Protein AF-A0A1L6PKR1-F1 (afdb_monomer_lite)

Structure (mmCIF, N/CA/C/O backbone):
data_AF-A0A1L6PKR1-F1
#
_entry.id   AF-A0A1L6PKR1-F1
#
loop_
_atom_site.group_PDB
_atom_site.id
_atom_site.type_symbol
_atom_site.label_atom_id
_atom_site.label_alt_id
_atom_site.label_comp_id
_atom_site.label_asym_id
_atom_site.label_entity_id
_atom_site.label_seq_id
_atom_site.pdbx_PDB_ins_code
_atom_site.Cartn_x
_atom_site.Cartn_y
_atom_site.Cartn_z
_atom_site.occupancy
_atom_site.B_iso_or_equiv
_atom_site.auth_seq_id
_atom_site.auth_comp_id
_atom_site.auth_asym_id
_atom_site.auth_atom_id
_atom_site.pdbx_PDB_model_num
ATOM 1 N N . MET A 1 1 ? 3.896 45.994 -9.299 1.00 29.80 1 MET A N 1
ATOM 2 C CA . MET A 1 1 ? 4.093 46.601 -10.631 1.00 29.80 1 MET A CA 1
ATOM 3 C C . MET A 1 1 ? 5.352 45.998 -11.221 1.00 29.80 1 MET A C 1
ATOM 5 O O . MET A 1 1 ? 6.434 46.504 -10.962 1.00 29.80 1 MET A O 1
ATOM 9 N N . THR A 1 2 ? 5.222 44.890 -11.941 1.00 40.56 2 THR A N 1
ATOM 10 C CA . THR A 1 2 ? 6.264 44.424 -12.858 1.00 40.56 2 THR A CA 1
ATOM 11 C C . THR A 1 2 ? 6.235 45.345 -14.075 1.00 40.56 2 THR A C 1
ATOM 13 O O . THR A 1 2 ? 5.180 45.543 -14.674 1.00 40.56 2 THR A O 1
ATOM 16 N N . GLY A 1 3 ? 7.354 46.000 -14.376 1.00 47.62 3 GLY A N 1
ATOM 17 C CA . GLY A 1 3 ? 7.502 46.767 -15.609 1.00 47.62 3 GLY A CA 1
ATOM 18 C C . GLY A 1 3 ? 8.070 45.857 -16.685 1.00 47.62 3 GLY A C 1
ATOM 19 O O . GLY A 1 3 ? 9.150 45.306 -16.479 1.00 47.62 3 GLY A O 1
ATOM 20 N N . ASP A 1 4 ? 7.365 45.703 -17.807 1.00 62.22 4 ASP A N 1
ATOM 21 C CA . ASP A 1 4 ? 7.873 44.934 -18.943 1.00 62.22 4 ASP A CA 1
ATOM 22 C C . ASP A 1 4 ? 9.212 45.521 -19.408 1.00 62.22 4 ASP A C 1
ATOM 24 O O . ASP A 1 4 ? 9.306 46.691 -19.797 1.00 62.22 4 ASP A O 1
ATOM 28 N N . VAL A 1 5 ? 10.267 44.707 -19.355 1.00 76.62 5 VAL A N 1
ATOM 29 C CA . VAL A 1 5 ? 11.608 45.116 -19.774 1.00 76.62 5 VAL A CA 1
ATOM 30 C C . VAL A 1 5 ? 11.608 45.320 -21.288 1.00 76.62 5 VAL A C 1
ATOM 32 O O . VAL A 1 5 ? 11.469 44.385 -22.076 1.00 76.62 5 VAL A O 1
ATOM 35 N N . THR A 1 6 ? 11.727 46.582 -21.703 1.00 84.56 6 THR A N 1
ATOM 36 C CA . THR A 1 6 ? 11.604 46.958 -23.113 1.00 84.56 6 THR A CA 1
ATOM 37 C C . THR A 1 6 ? 12.798 46.462 -23.932 1.00 84.56 6 THR A C 1
ATOM 39 O O . THR A 1 6 ? 13.901 46.246 -23.423 1.00 84.56 6 THR A O 1
ATOM 42 N N . ARG A 1 7 ? 12.609 46.355 -25.253 1.00 82.19 7 ARG A N 1
ATOM 43 C CA . ARG A 1 7 ? 13.685 46.027 -26.206 1.00 82.19 7 ARG A CA 1
ATOM 44 C C . ARG A 1 7 ? 14.881 46.986 -26.104 1.00 82.19 7 ARG A C 1
ATOM 46 O O . ARG A 1 7 ? 16.008 46.571 -26.351 1.00 82.19 7 ARG A O 1
ATOM 53 N N . GLU A 1 8 ? 14.644 48.238 -25.715 1.00 84.81 8 GLU A N 1
ATOM 54 C CA . GLU A 1 8 ? 15.686 49.247 -25.483 1.00 84.81 8 GLU A CA 1
ATOM 55 C C . GLU A 1 8 ? 16.511 48.934 -24.227 1.00 84.81 8 GLU A C 1
ATOM 57 O O . GLU A 1 8 ? 17.737 49.014 -24.271 1.00 84.81 8 GLU A O 1
ATOM 62 N N . VAL A 1 9 ? 15.863 48.495 -23.139 1.00 86.75 9 VAL A N 1
ATOM 63 C CA . VAL A 1 9 ? 16.550 48.030 -21.923 1.00 86.75 9 VAL A CA 1
ATOM 64 C C . VAL A 1 9 ? 17.364 46.769 -22.218 1.00 86.75 9 VAL A C 1
ATOM 66 O O . VAL A 1 9 ? 18.538 46.727 -21.868 1.00 86.75 9 VAL A O 1
ATOM 69 N N . LEU A 1 10 ? 16.812 45.783 -22.939 1.00 88.06 10 LEU A N 1
ATOM 70 C CA . LEU A 1 10 ? 17.568 44.584 -23.343 1.00 88.06 10 LEU A CA 1
ATOM 71 C C . LEU A 1 10 ? 18.786 44.920 -24.212 1.00 88.06 10 LEU A C 1
ATOM 73 O O . LEU A 1 10 ? 19.857 44.350 -24.002 1.00 88.06 10 LEU A O 1
ATOM 77 N N . GLN A 1 11 ? 18.646 45.848 -25.164 1.00 89.12 11 GLN A N 1
ATOM 78 C CA . GLN A 1 11 ? 19.761 46.298 -25.996 1.00 89.12 11 GLN A CA 1
ATOM 79 C C . GLN A 1 11 ? 20.833 46.994 -25.147 1.00 89.12 11 GLN A C 1
ATOM 81 O O . GLN A 1 11 ? 21.995 46.601 -25.195 1.00 89.12 11 GLN A O 1
ATOM 86 N N . HIS A 1 12 ? 20.445 47.953 -24.301 1.00 91.00 12 HIS A N 1
ATOM 87 C CA . HIS A 1 12 ? 21.374 48.647 -23.411 1.00 91.00 12 HIS A CA 1
ATOM 88 C C . HIS A 1 12 ? 22.095 47.682 -22.455 1.00 91.00 12 HIS A C 1
ATOM 90 O O . HIS A 1 12 ? 23.312 47.764 -22.284 1.00 91.00 12 HIS A O 1
ATOM 96 N N . SER A 1 13 ? 21.376 46.714 -21.880 1.00 92.44 13 SER A N 1
ATOM 97 C CA . SER A 1 13 ? 21.963 45.695 -21.010 1.00 92.44 13 SER A CA 1
ATOM 98 C C . SER A 1 13 ? 22.929 44.768 -21.753 1.00 92.44 13 SER A C 1
ATOM 100 O O . SER A 1 13 ? 23.974 44.415 -21.204 1.00 92.44 13 SER A O 1
ATOM 102 N N . ALA A 1 14 ? 22.630 44.404 -23.005 1.00 91.44 14 ALA A N 1
ATOM 103 C CA . ALA A 1 14 ? 23.547 43.653 -23.861 1.00 91.44 14 ALA A CA 1
ATOM 104 C C . ALA A 1 14 ? 24.820 44.461 -24.179 1.00 91.44 14 ALA A C 1
ATOM 106 O O . ALA A 1 14 ? 25.919 43.912 -24.136 1.00 91.44 14 ALA A O 1
ATOM 107 N N . ASP A 1 15 ? 24.692 45.766 -24.429 1.00 91.75 15 ASP A N 1
ATOM 108 C CA . ASP A 1 15 ? 25.809 46.665 -24.748 1.00 91.75 15 ASP A CA 1
ATOM 109 C C . ASP A 1 15 ? 26.694 46.968 -23.522 1.00 91.75 15 ASP A C 1
ATOM 111 O O . ASP A 1 15 ? 27.904 47.173 -23.646 1.00 91.75 15 ASP A O 1
ATOM 115 N N . THR A 1 16 ? 26.125 46.978 -22.314 1.00 91.56 16 THR A N 1
ATOM 116 C CA . THR A 1 16 ? 26.877 47.061 -21.048 1.00 91.56 16 THR A CA 1
ATOM 117 C C . THR A 1 16 ? 27.592 45.750 -20.725 1.00 91.56 16 THR A C 1
ATOM 119 O O . THR A 1 16 ? 28.775 45.781 -20.371 1.00 91.56 16 THR A O 1
ATOM 122 N N . LEU A 1 17 ? 26.937 44.601 -20.936 1.00 94.06 17 LEU A N 1
ATOM 123 C CA . LEU A 1 17 ? 27.577 43.296 -20.779 1.00 94.06 17 LEU A CA 1
ATOM 124 C C . LEU A 1 17 ? 28.711 43.079 -21.792 1.00 94.06 17 LEU A C 1
ATOM 126 O O . LEU A 1 17 ? 29.768 42.603 -21.395 1.00 94.06 17 LEU A O 1
ATOM 130 N N . GLU A 1 18 ? 28.534 43.441 -23.068 1.00 93.44 18 GLU A N 1
ATOM 131 C CA . GLU A 1 18 ? 29.569 43.248 -24.096 1.00 93.44 18 GLU A CA 1
ATOM 132 C C . GLU A 1 18 ? 30.869 43.959 -23.729 1.00 93.44 18 GLU A C 1
ATOM 134 O O . GLU A 1 18 ? 31.925 43.331 -23.690 1.00 93.44 18 GLU A O 1
ATOM 139 N N . ARG A 1 19 ? 30.781 45.251 -23.388 1.00 91.25 19 ARG A N 1
ATOM 140 C CA . ARG A 1 19 ? 31.945 46.055 -22.995 1.00 91.25 19 ARG A CA 1
ATOM 141 C C . ARG A 1 19 ? 32.669 45.425 -21.806 1.00 91.25 19 ARG A C 1
ATOM 143 O O . ARG A 1 19 ? 33.879 45.258 -21.846 1.00 91.25 19 ARG A O 1
ATOM 150 N N . ALA A 1 20 ? 31.928 45.026 -20.771 1.00 90.25 20 ALA A N 1
ATOM 151 C CA . ALA A 1 20 ? 32.499 44.388 -19.583 1.00 90.25 20 ALA A CA 1
ATOM 152 C C . ALA A 1 20 ? 33.110 43.001 -19.864 1.00 90.25 20 ALA A C 1
ATOM 154 O O . ALA A 1 20 ? 34.085 42.600 -19.230 1.00 90.25 20 ALA A O 1
ATOM 155 N N . LEU A 1 21 ? 32.548 42.257 -20.815 1.00 90.06 21 LEU A N 1
ATOM 156 C CA . LEU A 1 21 ? 33.021 40.932 -21.195 1.00 90.06 21 LEU A CA 1
ATOM 157 C C . LEU A 1 21 ? 34.294 41.000 -22.049 1.00 90.06 21 LEU A C 1
ATOM 159 O O . LEU A 1 21 ? 35.222 40.231 -21.806 1.00 90.06 21 LEU A O 1
ATOM 163 N N . ASP A 1 22 ? 34.365 41.926 -23.005 1.00 88.94 22 ASP A N 1
ATOM 164 C CA . ASP A 1 22 ? 35.550 42.125 -23.845 1.00 88.94 22 ASP A CA 1
ATOM 165 C C . ASP A 1 22 ? 36.708 42.774 -23.061 1.00 88.94 22 ASP A C 1
ATOM 167 O O . ASP A 1 22 ? 37.856 42.360 -23.238 1.00 88.94 22 ASP A O 1
ATOM 171 N N . ASP A 1 23 ? 36.419 43.700 -22.135 1.00 85.81 23 ASP A N 1
ATOM 172 C CA . ASP A 1 23 ? 37.380 44.214 -21.144 1.00 85.81 23 ASP A CA 1
ATOM 173 C C . ASP A 1 23 ? 37.986 43.054 -20.311 1.00 85.81 23 ASP A C 1
ATOM 175 O O . ASP A 1 23 ? 39.207 42.925 -20.182 1.00 85.81 23 ASP A O 1
ATOM 179 N N . ALA A 1 24 ? 37.142 42.161 -19.772 1.00 84.50 24 ALA A N 1
ATOM 180 C CA . ALA A 1 24 ? 37.574 41.026 -18.949 1.00 84.50 24 ALA A CA 1
ATOM 181 C C . ALA A 1 24 ? 38.341 39.946 -19.741 1.00 84.50 24 ALA A C 1
ATOM 183 O O . ALA A 1 24 ? 39.304 39.365 -19.228 1.00 84.50 24 ALA A O 1
ATOM 184 N N . LEU A 1 25 ? 37.949 39.685 -20.995 1.00 83.31 25 LEU A N 1
ATOM 185 C CA . LEU A 1 25 ? 38.631 38.744 -21.893 1.00 83.31 25 LEU A CA 1
ATOM 186 C C . LEU A 1 25 ? 40.040 39.221 -22.270 1.00 83.31 25 LEU A C 1
ATOM 188 O O . LEU A 1 25 ? 40.958 38.402 -22.318 1.00 83.31 25 LEU A O 1
ATOM 192 N N . GLN A 1 26 ? 40.237 40.527 -22.481 1.00 82.81 26 GLN A N 1
ATOM 193 C CA . GLN A 1 26 ? 41.570 41.102 -22.703 1.00 82.81 26 GLN A CA 1
ATOM 194 C C . GLN A 1 26 ? 42.459 40.998 -21.454 1.00 82.81 26 GLN A C 1
ATOM 196 O O . GLN A 1 26 ? 43.661 40.762 -21.571 1.00 82.81 26 GLN A O 1
ATOM 201 N N . ALA A 1 27 ? 41.879 41.134 -20.258 1.00 78.00 27 ALA A N 1
ATOM 202 C CA . ALA A 1 27 ? 42.626 41.130 -19.004 1.00 78.00 27 ALA A CA 1
ATOM 203 C C . ALA A 1 27 ? 43.063 39.733 -18.514 1.00 78.00 27 ALA A C 1
ATOM 205 O O . ALA A 1 27 ? 44.089 39.629 -17.839 1.00 78.00 27 ALA A O 1
ATOM 206 N N . MET A 1 28 ? 42.310 38.657 -18.798 1.00 68.19 28 MET A N 1
ATOM 207 C CA . MET A 1 28 ? 42.623 37.302 -18.299 1.00 68.19 28 MET A CA 1
ATOM 208 C C . MET A 1 28 ? 42.368 36.163 -19.312 1.00 68.19 28 MET A C 1
ATOM 210 O O . MET A 1 28 ? 41.389 35.420 -19.176 1.00 68.19 28 MET A O 1
ATOM 214 N N . PRO A 1 29 ? 43.313 35.897 -20.239 1.00 66.25 29 PRO A N 1
ATOM 215 C CA . PRO A 1 29 ? 43.249 34.747 -21.151 1.00 66.25 29 PRO A CA 1
ATOM 216 C C . PRO A 1 29 ? 43.114 33.384 -20.445 1.00 66.25 29 PRO A C 1
ATOM 218 O O . PRO A 1 29 ? 42.506 32.459 -20.970 1.00 66.25 29 PRO A O 1
ATOM 221 N N . SER A 1 30 ? 43.615 33.247 -19.213 1.00 60.31 30 SER A N 1
ATOM 222 C CA . SER A 1 30 ? 43.519 32.005 -18.427 1.00 60.31 30 SER A CA 1
ATOM 223 C C . SER A 1 30 ? 42.103 31.654 -17.945 1.00 60.31 30 SER A C 1
ATOM 225 O O . SER A 1 30 ? 41.890 30.545 -17.456 1.00 60.31 30 SER A O 1
ATOM 227 N N . ARG A 1 31 ? 41.123 32.561 -18.082 1.00 64.81 31 ARG A N 1
ATOM 228 C CA . ARG A 1 31 ? 39.701 32.325 -17.760 1.00 64.81 31 ARG A CA 1
ATOM 229 C C . ARG A 1 31 ? 38.788 32.278 -18.989 1.00 64.81 31 ARG A C 1
ATOM 231 O O . ARG A 1 31 ? 37.570 32.171 -18.832 1.00 64.81 31 ARG A O 1
ATOM 238 N N . GLU A 1 32 ? 39.358 32.301 -20.196 1.00 69.44 32 GLU A N 1
ATOM 239 C CA . GLU A 1 32 ? 38.621 32.404 -21.462 1.00 69.44 32 GLU A CA 1
ATOM 240 C C . GLU A 1 32 ? 37.474 31.385 -21.569 1.00 69.44 32 GLU A C 1
ATOM 242 O O . GLU A 1 32 ? 36.356 31.761 -21.901 1.00 69.44 32 GLU A O 1
ATOM 247 N N . ALA A 1 33 ? 37.699 30.118 -21.200 1.00 67.88 33 ALA A N 1
ATOM 248 C CA . ALA A 1 33 ? 36.690 29.057 -21.296 1.00 67.88 33 ALA A CA 1
ATOM 249 C C . ALA A 1 33 ? 35.396 29.329 -20.496 1.00 67.88 33 ALA A C 1
ATOM 251 O O . ALA A 1 33 ? 34.324 28.891 -20.909 1.00 67.88 33 ALA A O 1
ATOM 252 N N . HIS A 1 34 ? 35.473 30.059 -19.377 1.00 65.44 34 HIS A N 1
ATOM 253 C CA . HIS A 1 34 ? 34.299 30.387 -18.559 1.00 65.44 34 HIS A CA 1
ATOM 254 C C . HIS A 1 34 ? 33.571 31.630 -19.100 1.00 65.44 34 HIS A C 1
ATOM 256 O O . HIS A 1 34 ? 32.344 31.651 -19.191 1.00 65.44 34 HIS A O 1
ATOM 262 N N . LEU A 1 35 ? 34.333 32.635 -19.547 1.00 79.44 35 LEU A N 1
ATOM 263 C CA . LEU A 1 35 ? 33.808 33.857 -20.169 1.00 79.44 35 LEU A CA 1
ATOM 264 C C . LEU A 1 35 ? 33.210 33.595 -21.568 1.00 79.44 35 LEU A C 1
ATOM 266 O O . LEU A 1 35 ? 32.232 34.234 -21.957 1.00 79.44 35 LEU A O 1
ATOM 270 N N . ARG A 1 36 ? 33.721 32.601 -22.306 1.00 77.06 36 ARG A N 1
ATOM 271 C CA . ARG A 1 36 ? 33.224 32.199 -23.634 1.00 77.06 36 ARG A CA 1
ATOM 272 C C . ARG A 1 36 ? 31.742 31.804 -23.608 1.00 77.06 36 ARG A C 1
ATOM 274 O O . ARG A 1 36 ? 30.997 32.231 -24.484 1.00 77.06 36 ARG A O 1
ATOM 281 N N . LYS A 1 37 ? 31.283 31.107 -22.558 1.00 76.25 37 LYS A N 1
ATOM 282 C CA . LYS A 1 37 ? 29.865 30.729 -22.378 1.00 76.25 37 LYS A CA 1
ATOM 283 C C . LYS A 1 37 ? 28.946 31.949 -22.199 1.00 76.25 37 LYS A C 1
ATOM 285 O O . LYS A 1 37 ? 27.828 31.950 -22.713 1.00 76.25 37 LYS A O 1
ATOM 290 N N . ALA A 1 38 ? 29.423 33.008 -21.537 1.00 82.12 38 ALA A N 1
ATO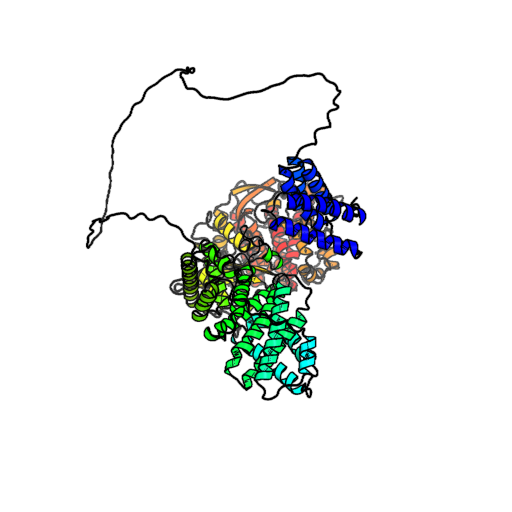M 291 C CA . ALA A 1 38 ? 28.708 34.286 -21.472 1.00 82.12 38 ALA A CA 1
ATOM 292 C C . ALA A 1 38 ? 28.664 34.978 -22.849 1.00 82.12 38 ALA A C 1
ATOM 294 O O . ALA A 1 38 ? 27.615 35.490 -23.241 1.00 82.12 38 ALA A O 1
ATOM 295 N N . ARG A 1 39 ? 29.760 34.919 -23.623 1.00 85.81 39 ARG A N 1
ATOM 296 C CA . ARG A 1 39 ? 29.842 35.485 -24.985 1.00 85.81 39 ARG A CA 1
ATOM 297 C C . ARG A 1 39 ? 28.891 34.789 -25.959 1.00 85.81 39 ARG A C 1
ATOM 299 O O . ARG A 1 39 ? 28.181 35.460 -26.696 1.00 85.81 39 ARG A O 1
ATOM 306 N N . GLU A 1 40 ? 28.814 33.462 -25.920 1.00 82.12 40 GLU A N 1
ATOM 307 C CA . GLU A 1 40 ? 27.872 32.668 -26.723 1.00 82.12 40 GLU A CA 1
ATOM 308 C C . GLU A 1 40 ? 26.404 32.996 -26.396 1.00 82.12 40 GLU A C 1
ATOM 310 O O . GLU A 1 40 ? 25.582 33.137 -27.304 1.00 82.12 40 GLU A O 1
ATOM 315 N N . GLY A 1 41 ? 26.072 33.169 -25.110 1.00 79.25 41 GLY A N 1
ATOM 316 C CA . GLY A 1 41 ? 24.741 33.604 -24.675 1.00 79.25 41 GLY A CA 1
ATOM 317 C C . GLY A 1 41 ? 24.389 35.013 -25.163 1.00 79.25 41 GLY A C 1
ATOM 318 O O . GLY A 1 41 ? 23.289 35.234 -25.675 1.00 79.25 41 GLY A O 1
ATOM 319 N N . LEU A 1 42 ? 25.334 35.950 -25.064 1.00 88.50 42 LEU A N 1
ATOM 320 C CA . LEU A 1 42 ? 25.184 37.332 -25.520 1.00 88.50 42 LEU A CA 1
ATOM 321 C C . LEU A 1 42 ? 25.027 37.433 -27.047 1.00 88.50 42 LEU A C 1
ATOM 323 O O . LEU A 1 42 ? 24.116 38.113 -27.516 1.00 88.50 42 LEU A O 1
ATOM 327 N N . LEU A 1 43 ? 25.846 36.713 -27.821 1.00 87.50 43 LEU A N 1
ATOM 328 C CA . LEU A 1 43 ? 25.781 36.701 -29.288 1.00 87.50 43 LEU A CA 1
ATOM 329 C C . LEU A 1 43 ? 24.421 36.205 -29.796 1.00 87.50 43 LEU A C 1
ATOM 331 O O . LEU A 1 43 ? 23.787 36.895 -30.592 1.00 87.50 43 LEU A O 1
ATOM 335 N N . ARG A 1 44 ? 23.915 35.081 -29.266 1.00 80.69 44 ARG A N 1
ATOM 336 C CA . ARG A 1 44 ? 22.562 34.578 -29.587 1.00 80.69 44 ARG A CA 1
ATOM 337 C C . ARG A 1 44 ? 21.462 35.565 -29.192 1.00 80.69 44 ARG A C 1
ATOM 339 O O . ARG A 1 44 ? 20.443 35.664 -29.865 1.00 80.69 44 ARG A O 1
ATOM 346 N N . THR A 1 45 ? 21.655 36.301 -28.099 1.00 84.56 45 THR A N 1
ATOM 347 C CA . THR A 1 45 ? 20.695 37.318 -27.644 1.00 84.56 45 THR A CA 1
ATOM 348 C C . THR A 1 45 ? 20.670 38.512 -28.603 1.00 84.56 45 THR A C 1
ATOM 350 O O . THR A 1 45 ? 19.591 38.949 -28.998 1.00 84.56 45 THR A O 1
ATOM 353 N N . ARG A 1 46 ? 21.834 38.991 -29.065 1.00 87.38 46 ARG A N 1
ATOM 354 C CA . ARG A 1 46 ? 21.917 40.043 -30.092 1.00 87.38 46 ARG A CA 1
ATOM 355 C C . ARG A 1 46 ? 21.399 39.602 -31.457 1.00 87.38 46 ARG A C 1
ATOM 357 O O . ARG A 1 46 ? 20.729 40.391 -32.110 1.00 87.38 46 ARG A O 1
ATOM 364 N N . GLU A 1 47 ? 21.642 38.361 -31.870 1.00 85.62 47 GLU A N 1
ATOM 365 C CA . GLU A 1 47 ? 21.056 37.788 -33.089 1.00 85.62 47 GLU A CA 1
ATOM 366 C C . GLU A 1 47 ? 19.519 37.837 -33.042 1.00 85.62 47 GLU A C 1
ATOM 368 O O . GLU A 1 47 ? 18.880 38.289 -33.992 1.00 85.62 47 GLU A O 1
ATOM 373 N N . GLN A 1 48 ? 18.911 37.469 -31.909 1.00 81.69 48 GLN A N 1
ATOM 374 C CA . GLN A 1 48 ? 17.459 37.553 -31.730 1.00 81.69 48 GLN A CA 1
ATOM 375 C C . GLN A 1 48 ? 16.940 39.002 -31.649 1.00 81.69 48 GLN A C 1
ATOM 377 O O . GLN A 1 48 ? 15.895 39.305 -32.230 1.00 81.69 48 GLN A O 1
ATOM 382 N N . LEU A 1 49 ? 17.674 39.917 -31.002 1.00 82.62 49 LEU A N 1
ATOM 383 C CA . LEU A 1 49 ? 17.342 41.350 -30.978 1.00 82.62 49 LEU A CA 1
ATOM 384 C C . LEU A 1 49 ? 17.442 41.997 -32.369 1.00 82.62 49 LEU A C 1
ATOM 386 O O . LEU A 1 49 ? 16.591 42.820 -32.707 1.00 82.62 49 LEU A O 1
ATOM 390 N N . ALA A 1 50 ? 18.429 41.621 -33.186 1.00 83.19 50 ALA A N 1
ATOM 391 C CA . ALA A 1 50 ? 18.607 42.117 -34.551 1.00 83.19 50 ALA A CA 1
ATOM 392 C C . ALA A 1 50 ? 17.518 41.584 -35.495 1.00 83.19 50 ALA A C 1
ATOM 394 O O . ALA A 1 50 ? 16.883 42.363 -36.203 1.00 83.19 50 ALA A O 1
ATOM 395 N N . ASN A 1 51 ? 17.229 40.281 -35.425 1.00 83.44 51 ASN A N 1
ATOM 396 C CA . ASN A 1 51 ? 16.175 39.621 -36.204 1.00 83.44 51 ASN A CA 1
ATOM 397 C C . ASN A 1 51 ? 14.743 39.976 -35.747 1.00 83.44 51 ASN A C 1
ATOM 399 O O . ASN A 1 51 ? 13.778 39.483 -36.323 1.00 83.44 51 ASN A O 1
ATOM 403 N N . GLY A 1 52 ? 14.582 40.830 -34.728 1.00 80.12 52 GLY A N 1
ATOM 404 C CA . GLY A 1 52 ? 13.280 41.359 -34.317 1.00 80.12 52 GLY A CA 1
ATOM 405 C C . GLY A 1 52 ? 12.352 40.330 -33.672 1.00 80.12 52 GLY A C 1
ATOM 406 O O . GLY A 1 52 ? 11.137 40.440 -33.827 1.00 80.12 52 GLY A O 1
ATOM 407 N N . TYR A 1 53 ? 12.905 39.341 -32.960 1.00 70.25 53 TYR A N 1
ATOM 408 C CA . TYR A 1 53 ? 12.105 38.341 -32.248 1.00 70.25 53 TYR A CA 1
ATOM 409 C C . TYR A 1 53 ? 11.126 39.022 -31.267 1.00 70.25 53 TYR A C 1
ATOM 411 O O . TYR A 1 53 ? 11.528 39.951 -30.563 1.00 70.25 53 TYR A O 1
ATOM 419 N N . PRO A 1 54 ? 9.861 38.559 -31.175 1.00 64.12 54 PRO A N 1
ATOM 420 C CA . PRO A 1 54 ? 8.828 39.208 -30.359 1.00 64.12 54 PRO A CA 1
ATOM 421 C C . PRO A 1 54 ? 9.080 39.088 -28.849 1.00 64.12 54 PRO A C 1
ATOM 423 O O . PRO A 1 54 ? 8.492 39.827 -28.067 1.00 64.12 54 PRO A O 1
ATOM 426 N N . TYR A 1 55 ? 9.953 38.165 -28.444 1.00 78.19 55 TYR A N 1
ATOM 427 C CA . TYR A 1 55 ? 10.398 37.959 -27.073 1.00 78.19 55 TYR A CA 1
ATOM 428 C C . TYR A 1 55 ? 11.860 37.498 -27.079 1.00 78.19 55 TYR A C 1
ATOM 430 O O . TYR A 1 55 ? 12.235 36.622 -27.864 1.00 78.19 55 TYR A O 1
ATOM 438 N N . VAL A 1 56 ? 12.683 38.083 -26.207 1.00 82.38 56 VAL A N 1
ATOM 439 C CA . VAL A 1 56 ? 14.104 37.751 -26.039 1.00 82.38 56 VAL A CA 1
ATOM 440 C C . VAL A 1 56 ? 14.391 37.653 -24.535 1.00 82.38 56 VAL A C 1
ATOM 442 O O . VAL A 1 56 ? 14.298 38.678 -23.865 1.00 82.38 56 VAL A O 1
ATOM 445 N N . PRO A 1 57 ? 14.735 36.471 -23.982 1.00 81.19 57 PRO A N 1
ATOM 446 C CA . PRO A 1 57 ? 14.769 36.300 -22.529 1.00 81.19 57 PRO A CA 1
ATOM 447 C C . PRO A 1 57 ? 15.920 37.055 -21.843 1.00 81.19 57 PRO A C 1
ATOM 449 O O . PRO A 1 57 ? 17.100 36.768 -22.089 1.00 81.19 57 PRO A O 1
ATOM 452 N N . GLY A 1 58 ? 15.584 37.961 -20.925 1.00 84.00 58 GLY A N 1
ATOM 453 C CA . GLY A 1 58 ? 16.510 38.794 -20.153 1.00 84.00 58 GLY A CA 1
ATOM 454 C C . GLY A 1 58 ? 17.463 37.983 -19.272 1.00 84.00 58 GLY A C 1
ATOM 455 O O . GLY A 1 58 ? 18.637 38.344 -19.137 1.00 84.00 58 GLY A O 1
ATOM 456 N N . TYR A 1 59 ? 17.023 36.814 -18.782 1.00 88.38 59 TYR A N 1
ATOM 457 C CA . TYR A 1 59 ? 17.845 35.918 -17.956 1.00 88.38 59 TYR A CA 1
ATOM 458 C C . TYR A 1 59 ? 19.166 35.498 -18.635 1.00 88.38 59 TYR A C 1
ATOM 460 O O . TYR A 1 59 ? 20.135 35.147 -17.959 1.00 88.38 59 TYR A O 1
ATOM 468 N N . ARG A 1 60 ? 19.242 35.532 -19.976 1.00 85.44 60 ARG A N 1
ATOM 469 C CA . ARG A 1 60 ? 20.466 35.204 -20.730 1.00 85.44 60 ARG A CA 1
ATOM 470 C C . ARG A 1 60 ? 21.553 36.258 -20.552 1.00 85.44 60 ARG A C 1
ATOM 472 O O . ARG A 1 60 ? 22.712 35.898 -20.353 1.00 85.44 60 ARG A O 1
ATOM 479 N N . ILE A 1 61 ? 21.171 37.536 -20.581 1.00 91.00 61 ILE A N 1
ATOM 480 C CA . ILE A 1 61 ? 22.071 38.655 -20.287 1.00 91.00 61 ILE A CA 1
ATOM 481 C C . ILE A 1 61 ? 22.399 38.638 -18.790 1.00 91.00 61 ILE A C 1
ATOM 483 O O . ILE A 1 61 ? 23.569 38.704 -18.429 1.00 91.00 61 ILE A O 1
ATOM 487 N N . ALA A 1 62 ? 21.398 38.446 -17.923 1.00 91.19 62 ALA A N 1
ATOM 488 C CA . ALA A 1 62 ? 21.579 38.426 -16.470 1.00 91.19 62 ALA A CA 1
ATOM 489 C C . ALA A 1 62 ? 22.596 37.374 -15.991 1.00 91.19 62 ALA A C 1
ATOM 491 O O . ALA A 1 62 ? 23.489 37.682 -15.203 1.00 91.19 62 ALA A O 1
ATOM 492 N N . ASN A 1 63 ? 22.517 36.144 -16.510 1.00 88.44 63 ASN A N 1
ATOM 493 C CA . ASN A 1 63 ? 23.471 35.079 -16.184 1.00 88.44 63 ASN A CA 1
ATOM 494 C C . ASN A 1 63 ? 24.899 35.421 -16.642 1.00 88.44 63 ASN A C 1
ATOM 496 O O . ASN A 1 63 ? 25.865 35.147 -15.923 1.00 88.44 63 ASN A O 1
ATOM 500 N N . GLY A 1 64 ? 25.039 36.043 -17.818 1.00 88.75 64 GLY A N 1
ATOM 501 C CA . GLY A 1 64 ? 26.318 36.564 -18.298 1.00 88.75 64 GLY A CA 1
ATOM 502 C C . GLY A 1 64 ? 26.860 37.674 -17.394 1.00 88.75 64 GLY A C 1
ATOM 503 O O . GLY A 1 64 ? 28.009 37.604 -16.970 1.00 88.75 64 GLY A O 1
ATOM 504 N N . ALA A 1 65 ? 26.022 38.643 -17.025 1.00 92.31 65 ALA A N 1
ATOM 505 C CA . ALA A 1 65 ? 26.387 39.760 -16.159 1.00 92.31 65 ALA A CA 1
ATOM 506 C C . ALA A 1 65 ? 26.787 39.310 -14.749 1.00 92.31 65 ALA A C 1
ATOM 508 O O . ALA A 1 65 ? 27.848 39.703 -14.276 1.00 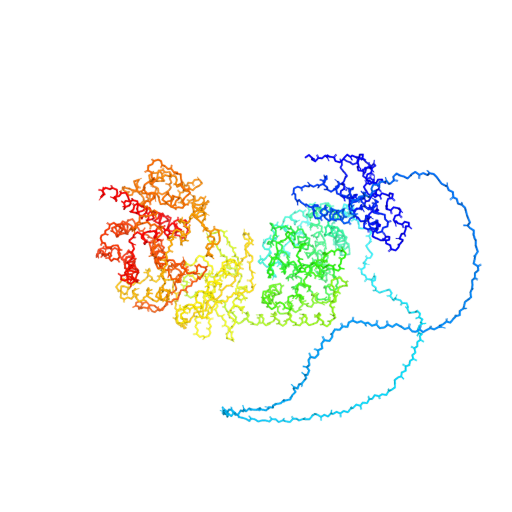92.31 65 ALA A O 1
ATOM 509 N N . SER A 1 66 ? 26.035 38.397 -14.126 1.00 93.06 66 SER A N 1
ATOM 510 C CA . SER A 1 66 ? 26.393 37.807 -12.827 1.00 93.06 66 SER A CA 1
ATOM 511 C C . SER A 1 66 ? 27.733 37.050 -12.883 1.00 93.06 66 SER A C 1
ATOM 513 O O . SER A 1 66 ? 28.536 37.137 -11.955 1.00 93.06 66 SER A O 1
ATOM 515 N N . THR A 1 67 ? 28.031 36.377 -14.003 1.00 88.56 67 THR A N 1
ATOM 516 C CA . THR A 1 67 ? 29.313 35.677 -14.222 1.00 88.56 67 THR A CA 1
ATOM 517 C C . THR A 1 67 ? 30.482 36.650 -14.429 1.00 88.56 67 THR A C 1
ATOM 519 O O . THR A 1 67 ? 31.564 36.441 -13.883 1.00 88.56 67 THR A O 1
ATOM 522 N N . VAL A 1 68 ? 30.287 37.730 -15.194 1.00 90.62 68 VAL A N 1
ATOM 523 C CA . VAL A 1 68 ? 31.318 38.760 -15.428 1.00 90.62 68 VAL A CA 1
ATOM 524 C C . VAL A 1 68 ? 31.535 39.621 -14.174 1.00 90.62 68 VAL A C 1
ATOM 526 O O . VAL A 1 68 ? 32.668 40.004 -13.881 1.00 90.62 68 VAL A O 1
ATOM 529 N N . ALA A 1 69 ? 30.499 39.845 -13.362 1.00 91.88 69 ALA A N 1
ATOM 530 C CA . ALA A 1 69 ? 30.616 40.543 -12.086 1.00 91.88 69 ALA A CA 1
ATOM 531 C C . ALA A 1 69 ? 31.572 39.839 -11.110 1.00 91.88 69 ALA A C 1
ATOM 533 O O . ALA A 1 69 ? 32.350 40.518 -10.448 1.00 91.88 69 ALA A O 1
ATOM 534 N N . GLU A 1 70 ? 31.597 38.498 -11.053 1.00 86.25 70 GLU A N 1
ATOM 535 C CA . GLU A 1 70 ? 32.521 37.747 -10.178 1.00 86.25 70 GLU A CA 1
ATOM 536 C C . GLU A 1 70 ? 34.006 38.041 -10.448 1.00 86.25 70 GLU A C 1
ATOM 538 O O . GLU A 1 70 ? 34.836 37.925 -9.542 1.00 86.25 70 GLU A O 1
ATOM 543 N N . TYR A 1 71 ? 34.357 38.423 -11.681 1.00 83.94 71 TYR A N 1
ATOM 544 C CA . TYR A 1 71 ? 35.689 38.932 -12.007 1.00 83.94 71 TYR A CA 1
ATOM 545 C C . TYR A 1 71 ? 35.882 40.345 -11.437 1.00 83.94 71 TYR A C 1
ATOM 547 O O . TYR A 1 71 ? 36.846 40.590 -10.706 1.00 83.94 71 TYR A O 1
ATOM 555 N N . TYR A 1 72 ? 34.933 41.245 -11.704 1.00 88.75 72 TYR A N 1
ATOM 556 C CA . TYR A 1 72 ? 35.019 42.644 -11.291 1.00 88.75 72 TYR A CA 1
ATOM 557 C C . TYR A 1 72 ? 34.941 42.875 -9.779 1.00 88.75 72 TYR A C 1
ATOM 559 O O . TYR A 1 72 ? 35.566 43.816 -9.299 1.00 88.75 72 TYR A O 1
ATOM 567 N N . MET A 1 73 ? 34.298 41.995 -8.997 1.00 87.12 73 MET A N 1
ATOM 568 C CA . MET A 1 73 ? 34.237 42.088 -7.522 1.00 87.12 73 MET A CA 1
ATOM 569 C C . MET A 1 73 ? 35.624 42.180 -6.847 1.00 87.12 73 MET A C 1
ATOM 571 O O . MET A 1 73 ? 35.706 42.495 -5.663 1.00 87.12 73 MET A O 1
ATOM 575 N N . ARG A 1 74 ? 36.716 41.890 -7.572 1.00 80.00 74 ARG A N 1
ATOM 576 C CA . ARG A 1 74 ? 38.107 41.973 -7.095 1.00 80.00 74 ARG A CA 1
ATOM 577 C C . ARG A 1 74 ? 38.971 43.019 -7.814 1.00 80.00 74 ARG A C 1
ATOM 579 O O . ARG A 1 74 ? 40.136 43.158 -7.453 1.00 80.00 74 ARG A O 1
ATOM 586 N N . THR A 1 75 ? 38.453 43.699 -8.839 1.00 80.94 75 THR A N 1
ATOM 587 C CA . THR A 1 75 ? 39.239 44.575 -9.734 1.00 80.94 75 THR A CA 1
ATOM 588 C C . THR A 1 75 ? 38.585 45.933 -10.002 1.00 80.94 75 THR A C 1
ATOM 590 O O . THR A 1 75 ? 39.298 46.929 -10.059 1.00 80.94 75 THR A O 1
ATOM 593 N N . ASP A 1 76 ? 37.255 45.996 -10.104 1.00 88.38 76 ASP A N 1
ATOM 594 C CA . ASP A 1 76 ? 36.464 47.228 -10.181 1.00 88.38 76 ASP A CA 1
ATOM 595 C C . ASP A 1 76 ? 35.103 46.999 -9.501 1.00 88.38 76 ASP A C 1
ATOM 597 O O . ASP A 1 76 ? 34.174 46.422 -10.068 1.00 88.38 76 ASP A O 1
ATOM 601 N N . VAL A 1 77 ? 34.989 47.460 -8.253 1.00 87.88 77 VAL A N 1
ATOM 602 C CA . VAL A 1 77 ? 33.776 47.315 -7.432 1.00 87.88 77 VAL A CA 1
ATOM 603 C C . VAL A 1 77 ? 32.573 48.050 -8.037 1.00 87.88 77 VAL A C 1
ATOM 605 O O . VAL A 1 77 ? 31.443 47.592 -7.867 1.00 87.88 77 VAL A O 1
ATOM 608 N N . ALA A 1 78 ? 32.783 49.146 -8.775 1.00 87.69 78 ALA A N 1
ATOM 609 C CA . ALA A 1 78 ? 31.695 49.877 -9.418 1.00 87.69 78 ALA A CA 1
ATOM 610 C C . ALA A 1 78 ? 31.151 49.098 -10.625 1.00 87.69 78 ALA A C 1
ATOM 612 O O . ALA A 1 78 ? 29.941 48.903 -10.732 1.00 87.69 78 ALA A O 1
ATOM 613 N N . ARG A 1 79 ? 32.037 48.560 -11.474 1.00 89.81 79 ARG A N 1
ATOM 614 C CA . ARG A 1 79 ? 31.658 47.696 -12.608 1.00 89.81 79 ARG A CA 1
ATOM 615 C C . ARG A 1 79 ? 31.016 46.383 -12.141 1.00 89.81 79 ARG A C 1
ATOM 617 O O . ARG A 1 79 ? 30.083 45.892 -12.769 1.00 89.81 79 ARG A O 1
ATOM 624 N N . ALA A 1 80 ? 31.467 45.830 -11.012 1.00 91.19 80 ALA A N 1
ATOM 625 C CA . ALA A 1 80 ? 30.850 44.659 -10.386 1.00 91.19 80 ALA A CA 1
ATOM 626 C C . ALA A 1 80 ? 29.415 44.939 -9.921 1.00 91.19 80 ALA A C 1
ATOM 628 O O . ALA A 1 80 ? 28.520 44.126 -10.157 1.00 91.19 80 ALA A O 1
ATOM 629 N N . ARG A 1 81 ? 29.206 46.096 -9.280 1.00 92.81 81 ARG A N 1
ATOM 630 C CA . ARG A 1 81 ? 27.900 46.566 -8.816 1.00 92.81 81 ARG A CA 1
ATOM 631 C C . ARG A 1 81 ? 26.932 46.781 -9.983 1.00 92.81 81 ARG A C 1
ATOM 633 O O . ARG A 1 81 ? 25.859 46.190 -9.964 1.00 92.81 81 ARG A O 1
ATOM 640 N N . GLU A 1 82 ? 27.350 47.515 -11.018 1.00 93.69 82 GLU A N 1
ATOM 641 C CA . GLU A 1 82 ? 26.565 47.761 -12.243 1.00 93.69 82 GLU A CA 1
ATOM 642 C C . GLU A 1 82 ? 26.046 46.451 -12.864 1.00 93.69 82 GLU A C 1
ATOM 644 O O . GLU A 1 82 ? 24.865 46.324 -13.182 1.00 93.69 82 GLU A O 1
ATOM 649 N N . LEU A 1 83 ? 26.914 45.440 -12.988 1.00 94.56 83 LEU A N 1
ATOM 650 C CA . LEU A 1 83 ? 26.563 44.144 -13.576 1.00 94.56 83 LEU A CA 1
ATOM 651 C C . LEU A 1 83 ? 25.647 43.287 -12.690 1.00 94.56 83 LEU A C 1
ATOM 653 O O . LEU A 1 83 ? 24.826 42.538 -13.220 1.00 94.56 83 LEU A O 1
ATOM 657 N N . LEU A 1 84 ? 25.768 43.374 -11.362 1.00 94.69 84 LEU A N 1
ATOM 658 C CA . LEU A 1 84 ? 24.883 42.663 -10.432 1.00 94.69 84 LEU A CA 1
ATOM 659 C C . LEU A 1 84 ? 23.502 43.327 -10.340 1.00 94.69 84 LEU A C 1
ATOM 661 O O . LEU A 1 84 ? 22.501 42.619 -10.347 1.00 94.69 84 LEU A O 1
ATOM 665 N N . GLU A 1 85 ? 23.431 44.660 -10.318 1.00 94.06 85 GLU A N 1
ATOM 666 C CA . GLU A 1 85 ? 22.169 45.417 -10.361 1.00 94.06 85 GLU A CA 1
ATOM 667 C C . GLU A 1 85 ? 21.423 45.161 -11.684 1.00 94.06 85 GLU A C 1
ATOM 669 O O . GLU A 1 85 ? 20.225 44.872 -11.676 1.00 94.06 85 GLU A O 1
ATOM 674 N N . LEU A 1 86 ? 22.145 45.128 -12.810 1.00 94.38 86 LEU A N 1
ATOM 675 C CA . LEU A 1 86 ? 21.625 44.714 -14.118 1.00 94.38 86 LEU A CA 1
ATOM 676 C C . LEU A 1 86 ? 21.149 43.249 -14.125 1.00 94.38 86 LEU A C 1
ATOM 678 O O . LEU A 1 86 ? 20.124 42.944 -14.735 1.00 94.38 86 LEU A O 1
ATOM 682 N N . ALA A 1 87 ? 21.857 42.337 -13.451 1.00 94.00 87 ALA A N 1
ATOM 683 C CA . ALA A 1 87 ? 21.445 40.937 -13.352 1.00 94.00 87 ALA A CA 1
ATOM 684 C C . ALA A 1 87 ? 20.176 40.753 -12.502 1.00 94.00 87 ALA A C 1
ATOM 686 O O . ALA A 1 87 ? 19.305 39.980 -12.894 1.00 94.00 87 ALA A O 1
ATOM 687 N N . VAL A 1 88 ? 20.041 41.474 -11.383 1.00 94.56 88 VAL A N 1
ATOM 688 C CA . VAL A 1 88 ? 18.823 41.466 -10.552 1.00 94.56 88 VAL A CA 1
ATOM 689 C C . VAL A 1 88 ? 17.635 42.003 -11.348 1.00 94.56 88 VAL A C 1
ATOM 691 O O . VAL A 1 88 ? 16.644 41.290 -11.483 1.00 94.56 88 VAL A O 1
ATOM 694 N N . LEU A 1 89 ? 17.764 43.185 -11.964 1.00 92.31 89 LEU A N 1
ATOM 695 C CA . LEU A 1 89 ? 16.702 43.823 -12.755 1.00 92.31 89 LEU A CA 1
ATOM 696 C C . LEU A 1 89 ? 16.113 42.884 -13.823 1.00 92.31 89 LEU A C 1
ATOM 698 O O . LEU A 1 89 ? 14.896 42.774 -13.960 1.00 92.31 89 LEU A O 1
ATOM 702 N N . LEU A 1 90 ? 16.983 42.186 -14.558 1.00 91.81 90 LEU A N 1
ATOM 703 C CA . LEU A 1 90 ? 16.592 41.284 -15.645 1.00 91.81 90 LEU A CA 1
ATOM 704 C C . LEU A 1 90 ? 16.091 39.906 -15.183 1.00 91.81 90 LEU A C 1
ATOM 706 O O . LEU A 1 90 ? 15.459 39.205 -15.970 1.00 91.81 90 LEU A O 1
ATOM 710 N N . LEU A 1 91 ? 16.379 39.486 -13.948 1.00 90.75 91 LEU A N 1
ATOM 711 C CA . LEU A 1 91 ? 15.813 38.264 -13.362 1.00 90.75 91 LEU A CA 1
ATOM 712 C C . LEU A 1 91 ? 14.482 38.541 -12.655 1.00 90.75 91 LEU A C 1
ATOM 714 O O . LEU A 1 91 ? 13.595 37.693 -12.681 1.00 90.75 91 LEU A O 1
ATOM 718 N N . GLU A 1 92 ? 14.313 39.727 -12.069 1.00 88.44 92 GLU A N 1
ATOM 719 C CA . GLU A 1 92 ? 13.047 40.165 -11.476 1.00 88.44 92 GLU A CA 1
ATOM 720 C C . GLU A 1 92 ? 11.971 40.430 -12.539 1.00 88.44 92 GLU A C 1
ATOM 722 O O . GLU A 1 92 ? 10.807 40.111 -12.306 1.00 88.44 92 GLU A O 1
ATOM 727 N N . SER A 1 93 ? 12.341 40.896 -13.740 1.00 84.19 93 SER A N 1
ATOM 728 C CA . SER A 1 93 ? 11.416 40.978 -14.885 1.00 84.19 93 SER A CA 1
ATOM 729 C C . SER A 1 93 ? 10.998 39.617 -15.461 1.00 84.19 93 SER A C 1
ATOM 731 O O . SER A 1 93 ? 10.023 39.540 -16.197 1.00 84.19 93 SER A O 1
ATOM 733 N N . GLU A 1 94 ? 11.735 38.549 -15.145 1.00 81.62 94 GLU A N 1
ATOM 734 C CA . GLU A 1 94 ? 11.489 37.163 -15.587 1.00 81.62 94 GLU A CA 1
ATOM 735 C C . GLU A 1 94 ? 10.880 36.300 -14.456 1.00 81.62 94 GLU A C 1
ATOM 737 O O . GLU A 1 94 ? 10.832 35.069 -14.541 1.00 81.62 94 GLU A O 1
ATOM 742 N N . ARG A 1 95 ? 10.462 36.927 -13.346 1.00 77.12 95 ARG A N 1
ATOM 743 C CA . ARG A 1 95 ? 10.035 36.244 -12.119 1.00 77.12 95 ARG A CA 1
ATOM 744 C C . ARG A 1 95 ? 8.565 35.813 -12.176 1.00 77.12 95 ARG A C 1
ATOM 746 O O . ARG A 1 95 ? 7.679 36.526 -11.716 1.00 77.12 95 ARG A O 1
ATOM 753 N N . ASN A 1 96 ? 8.342 34.602 -12.675 1.00 67.00 96 ASN A N 1
ATOM 754 C CA . ASN A 1 96 ? 7.062 33.892 -12.568 1.00 67.00 96 ASN A CA 1
ATOM 755 C C . ASN A 1 96 ? 6.794 33.395 -11.130 1.00 67.00 96 ASN A C 1
ATOM 757 O O . ASN A 1 96 ? 7.731 33.215 -10.344 1.00 67.00 96 ASN A O 1
ATOM 761 N N . ASP A 1 97 ? 5.529 33.074 -10.833 1.00 57.88 97 ASP A N 1
ATOM 762 C CA . ASP A 1 97 ? 5.072 32.544 -9.534 1.00 57.88 97 ASP A CA 1
ATOM 763 C C . ASP A 1 97 ? 5.797 31.251 -9.104 1.00 57.88 97 ASP A C 1
ATOM 765 O O . ASP A 1 97 ? 6.007 31.031 -7.914 1.00 57.88 97 ASP A O 1
ATOM 769 N N . ASP A 1 98 ? 6.286 30.451 -10.063 1.00 58.84 98 ASP A N 1
ATOM 770 C CA . ASP A 1 98 ? 7.085 29.230 -9.839 1.00 58.84 98 ASP A CA 1
ATOM 771 C C . ASP A 1 98 ? 8.416 29.463 -9.085 1.00 58.84 98 ASP A C 1
ATOM 773 O O . ASP A 1 98 ? 9.166 28.520 -8.830 1.00 58.84 98 ASP A O 1
ATOM 777 N N . GLY A 1 99 ? 8.802 30.716 -8.810 1.00 71.19 99 GLY A N 1
ATOM 778 C CA . GLY A 1 99 ? 9.988 31.061 -8.014 1.00 71.19 99 GLY A CA 1
ATOM 779 C C . GLY A 1 99 ? 11.339 30.705 -8.653 1.00 71.19 99 GLY A C 1
ATOM 780 O O . GLY A 1 99 ? 12.380 30.883 -8.023 1.00 71.19 99 GLY A O 1
ATOM 781 N N . ARG A 1 100 ? 11.345 30.243 -9.911 1.00 77.56 100 ARG A N 1
ATOM 782 C CA . ARG A 1 100 ? 12.487 29.651 -10.638 1.00 77.56 100 ARG A CA 1
ATOM 783 C C . ARG A 1 100 ? 13.810 30.421 -10.549 1.00 77.56 100 ARG A C 1
ATOM 785 O O . ARG A 1 100 ? 14.871 29.799 -10.562 1.00 77.56 100 ARG A O 1
ATOM 792 N N . TYR A 1 101 ? 13.759 31.752 -10.510 1.00 82.75 101 TYR A N 1
ATOM 793 C CA . TYR A 1 101 ? 14.945 32.615 -10.488 1.00 82.75 101 TYR A CA 1
ATOM 794 C C . TYR A 1 101 ? 15.283 33.182 -9.102 1.00 82.75 101 TYR A C 1
ATOM 796 O O . TYR A 1 101 ? 16.353 33.772 -8.952 1.00 82.75 101 TYR A O 1
ATOM 804 N N . THR A 1 102 ? 14.433 32.966 -8.091 1.00 85.75 102 THR A N 1
ATOM 805 C CA . THR A 1 102 ? 14.600 33.491 -6.724 1.00 85.75 102 THR A CA 1
ATOM 806 C C . THR A 1 102 ? 15.994 33.191 -6.140 1.00 85.75 102 THR A C 1
ATOM 808 O O . THR A 1 102 ? 16.671 34.160 -5.802 1.00 85.75 102 THR A O 1
ATOM 811 N N . PRO A 1 103 ? 16.538 31.951 -6.188 1.00 86.62 103 PRO A N 1
ATOM 812 C CA . PRO A 1 103 ? 17.874 31.661 -5.642 1.00 86.62 103 PRO A CA 1
ATOM 813 C C . PRO A 1 103 ? 19.035 32.353 -6.376 1.00 86.62 103 PRO A C 1
ATOM 815 O O . PRO A 1 103 ? 20.140 32.465 -5.848 1.00 86.62 103 PRO A O 1
ATOM 818 N N . THR A 1 104 ? 18.820 32.806 -7.616 1.00 83.44 104 THR A N 1
ATOM 819 C CA . THR A 1 104 ? 19.822 33.561 -8.386 1.00 83.44 104 THR A CA 1
ATOM 820 C C . THR A 1 104 ? 19.711 35.060 -8.112 1.00 83.44 104 THR A C 1
ATOM 822 O O . THR A 1 104 ? 20.737 35.737 -8.066 1.00 83.44 104 THR A O 1
ATOM 825 N N . ILE A 1 105 ? 18.492 35.568 -7.894 1.00 90.62 105 ILE A N 1
ATOM 826 C CA . ILE A 1 105 ? 18.226 36.946 -7.458 1.00 90.62 105 ILE A CA 1
ATOM 827 C C . ILE A 1 105 ? 18.835 37.168 -6.069 1.00 90.62 105 ILE A C 1
ATOM 829 O O . ILE A 1 105 ? 19.672 38.055 -5.917 1.00 90.62 105 ILE A O 1
ATOM 833 N N . GLU A 1 106 ? 18.513 36.301 -5.105 1.00 90.44 106 GLU A N 1
ATOM 834 C CA . GLU A 1 106 ? 19.032 36.328 -3.729 1.00 90.44 106 GLU A CA 1
ATOM 835 C C . GLU A 1 106 ? 20.568 36.320 -3.720 1.00 90.44 106 GLU A C 1
ATOM 837 O O . GLU A 1 106 ? 21.191 37.240 -3.198 1.00 90.44 106 GLU A O 1
ATOM 842 N N . LYS A 1 107 ? 21.199 35.375 -4.432 1.00 89.56 107 LYS A N 1
ATOM 843 C CA . LYS A 1 107 ? 22.665 35.305 -4.578 1.00 89.56 107 LYS A CA 1
ATOM 844 C C . LYS A 1 107 ? 23.286 36.568 -5.203 1.00 89.56 107 LYS A C 1
ATOM 846 O O . LYS A 1 107 ? 24.451 36.876 -4.946 1.00 89.56 107 LYS A O 1
ATOM 851 N N . CYS A 1 108 ? 22.566 37.297 -6.058 1.00 90.94 108 CYS A N 1
ATOM 852 C CA . CYS A 1 108 ? 23.053 38.572 -6.598 1.00 90.94 108 CYS A CA 1
ATOM 853 C C . CYS A 1 108 ? 22.860 39.727 -5.602 1.00 90.94 108 CYS A C 1
ATOM 855 O O . CYS A 1 108 ? 23.736 40.585 -5.508 1.00 90.94 108 CYS A O 1
ATOM 857 N N . GLN A 1 109 ? 21.781 39.714 -4.816 1.00 92.75 109 GLN A N 1
ATOM 858 C CA . GLN A 1 109 ? 21.516 40.677 -3.743 1.00 92.75 109 GLN A CA 1
ATOM 859 C C . GLN A 1 109 ? 22.528 40.530 -2.590 1.00 92.75 109 GLN A C 1
ATOM 861 O O . GLN A 1 109 ? 23.179 41.514 -2.247 1.00 92.75 109 GLN A O 1
ATOM 866 N N . GLU A 1 110 ? 22.808 39.309 -2.113 1.00 91.19 110 GLU A N 1
ATOM 867 C CA . GLU A 1 110 ? 23.888 39.013 -1.147 1.00 91.19 110 GLU A CA 1
ATOM 868 C C . GLU A 1 110 ? 25.241 39.604 -1.583 1.00 91.19 110 GLU A C 1
ATOM 870 O O . GLU A 1 110 ? 26.015 40.128 -0.780 1.00 91.19 110 GLU A O 1
ATOM 875 N N . ARG A 1 111 ? 25.550 39.529 -2.884 1.00 90.31 111 ARG A N 1
ATOM 876 C CA . ARG A 1 111 ? 26.791 40.075 -3.454 1.00 90.31 111 ARG A CA 1
ATOM 877 C C . ARG A 1 111 ? 26.779 41.598 -3.525 1.00 90.31 111 ARG A C 1
ATOM 879 O O . ARG A 1 111 ? 27.821 42.212 -3.312 1.00 90.31 111 ARG A O 1
ATOM 886 N N . LEU A 1 112 ? 25.630 42.215 -3.791 1.00 92.12 112 LEU A N 1
ATOM 887 C CA . LEU A 1 112 ? 25.469 43.670 -3.748 1.00 92.12 112 LEU A CA 1
ATOM 888 C C . LEU A 1 112 ? 25.592 44.222 -2.323 1.00 92.12 112 LEU A C 1
ATOM 890 O O . LEU A 1 112 ? 26.119 45.322 -2.152 1.00 92.12 112 LEU A O 1
ATOM 894 N N . GLU A 1 113 ? 25.181 43.464 -1.308 1.00 88.62 113 GLU A N 1
ATOM 895 C CA . GLU A 1 113 ? 25.425 43.793 0.100 1.00 88.62 113 GLU A CA 1
ATOM 896 C C . GLU A 1 113 ? 26.917 43.680 0.449 1.00 88.62 113 GLU A C 1
ATOM 898 O O . GLU A 1 113 ? 27.492 44.622 0.998 1.00 88.62 113 GLU A O 1
ATOM 903 N N . GLN A 1 114 ? 27.582 42.591 0.039 1.00 88.62 114 GLN A N 1
ATOM 904 C CA . GLN A 1 114 ? 29.025 42.371 0.249 1.00 88.62 114 GLN A CA 1
ATOM 905 C C . GLN A 1 114 ? 29.922 43.470 -0.350 1.00 88.62 114 GLN A C 1
ATOM 907 O O . GLN A 1 114 ? 31.020 43.695 0.158 1.00 88.62 114 GLN A O 1
ATOM 912 N N . LEU A 1 115 ? 29.484 44.158 -1.412 1.00 86.62 115 LEU A N 1
ATOM 913 C CA . LEU A 1 115 ? 30.235 45.266 -2.023 1.00 86.62 115 LEU A CA 1
ATOM 914 C C . LEU A 1 115 ? 30.093 46.609 -1.281 1.00 86.62 115 LEU A C 1
ATOM 916 O O . LEU A 1 115 ? 30.887 47.514 -1.532 1.00 86.62 115 LEU A O 1
ATOM 920 N N . GLY A 1 116 ? 29.116 46.755 -0.378 1.00 78.06 116 GLY A N 1
ATOM 921 C CA . GLY A 1 116 ? 28.907 47.964 0.428 1.00 78.06 116 GLY A CA 1
ATOM 922 C C . GLY A 1 116 ? 28.466 49.220 -0.354 1.00 78.06 116 GLY A C 1
ATOM 923 O O . GLY A 1 116 ? 28.439 49.228 -1.590 1.00 78.06 116 GLY A O 1
ATOM 924 N N . PRO A 1 117 ? 28.077 50.303 0.347 1.00 70.56 117 PRO A N 1
ATOM 925 C CA . PRO A 1 117 ? 27.640 51.547 -0.284 1.00 70.56 117 PRO A CA 1
ATOM 926 C C . PRO A 1 117 ? 28.804 52.286 -0.962 1.00 70.56 117 PRO A C 1
ATOM 928 O O . PRO A 1 117 ? 29.914 52.351 -0.435 1.00 70.56 117 PRO A O 1
ATOM 931 N N . VAL A 1 118 ? 28.533 52.893 -2.121 1.00 60.72 118 VAL A N 1
ATOM 932 C CA . VAL A 1 118 ? 29.532 53.657 -2.885 1.00 60.72 118 VAL A CA 1
ATOM 933 C C . VAL A 1 118 ? 29.940 54.922 -2.108 1.00 60.72 118 VAL A C 1
ATOM 935 O O . VAL A 1 118 ? 29.061 55.696 -1.720 1.00 60.72 118 VAL A O 1
ATOM 938 N N . PRO A 1 119 ? 31.244 55.183 -1.882 1.00 48.03 119 PRO A N 1
ATOM 939 C CA . PRO A 1 119 ? 31.690 56.408 -1.226 1.00 48.03 119 PRO A CA 1
ATOM 940 C C . PRO A 1 119 ? 31.413 57.635 -2.107 1.00 48.03 119 PRO A C 1
ATOM 942 O O . PRO A 1 119 ? 31.738 57.653 -3.294 1.00 48.03 119 PRO A O 1
ATOM 945 N N . ALA A 1 120 ? 30.822 58.676 -1.517 1.00 39.50 120 ALA A N 1
ATOM 946 C CA . ALA A 1 120 ? 30.485 59.906 -2.230 1.00 39.50 120 ALA A CA 1
ATOM 947 C C . ALA A 1 120 ? 31.745 60.650 -2.736 1.00 39.50 120 ALA A C 1
ATOM 949 O O . ALA A 1 120 ? 32.766 60.662 -2.042 1.00 39.50 120 ALA A O 1
ATOM 950 N N . PRO A 1 121 ? 31.688 61.311 -3.911 1.00 41.44 121 PRO A N 1
ATOM 951 C CA . PRO A 1 121 ? 32.838 62.009 -4.479 1.00 41.44 121 PRO A CA 1
ATOM 952 C C . PRO A 1 121 ? 33.259 63.201 -3.609 1.00 41.44 121 PRO A C 1
ATOM 954 O O . PRO A 1 121 ? 32.490 64.137 -3.380 1.00 41.44 121 PRO A O 1
ATOM 957 N N . THR A 1 122 ? 34.505 63.189 -3.139 1.00 37.28 122 THR A N 1
ATOM 958 C CA . THR A 1 122 ? 35.084 64.260 -2.323 1.00 37.28 122 THR A CA 1
ATOM 959 C C . THR A 1 122 ? 35.374 65.509 -3.157 1.00 37.28 122 THR A C 1
ATOM 961 O O . THR A 1 122 ? 36.214 65.507 -4.055 1.00 37.28 122 THR A O 1
ATOM 964 N N . ALA A 1 123 ? 34.706 66.617 -2.829 1.00 39.59 123 ALA A N 1
ATOM 965 C CA . ALA A 1 123 ? 34.960 67.916 -3.445 1.00 39.59 123 ALA A CA 1
ATOM 966 C C . ALA A 1 123 ? 36.330 68.475 -3.006 1.00 39.59 123 ALA A C 1
ATOM 968 O O . ALA A 1 123 ? 36.488 68.947 -1.881 1.00 39.59 123 ALA A O 1
ATOM 969 N N . GLY A 1 124 ? 37.325 68.413 -3.896 1.00 35.00 124 GLY A N 1
ATOM 970 C CA . GLY A 1 124 ? 38.692 68.877 -3.641 1.00 35.00 124 GLY A CA 1
ATOM 971 C C . GLY A 1 124 ? 38.984 70.268 -4.211 1.00 35.00 124 GLY A C 1
ATOM 972 O O . GLY A 1 124 ? 39.055 70.448 -5.425 1.00 35.00 124 GLY A O 1
ATOM 973 N N . THR A 1 125 ? 39.223 71.248 -3.340 1.00 35.62 125 THR A N 1
ATOM 974 C CA . THR A 1 125 ? 39.777 72.564 -3.703 1.00 35.62 125 THR A CA 1
ATOM 975 C C . THR A 1 125 ? 41.287 72.482 -3.961 1.00 35.62 125 THR A C 1
ATOM 977 O O . THR A 1 125 ? 42.011 71.921 -3.141 1.00 35.62 125 THR A O 1
ATOM 980 N N . GLY A 1 126 ? 41.787 73.098 -5.037 1.00 30.27 126 GLY A N 1
ATOM 981 C CA . GLY A 1 126 ? 43.223 73.401 -5.192 1.00 30.27 126 GLY A CA 1
ATOM 982 C C . GLY A 1 126 ? 43.594 74.799 -4.656 1.00 30.27 126 GLY A C 1
ATOM 983 O O . GLY A 1 126 ? 42.719 75.464 -4.097 1.00 30.27 126 GLY A O 1
ATOM 984 N N . PRO A 1 127 ? 44.822 75.312 -4.903 1.00 48.06 127 PRO A N 1
ATOM 985 C CA . PRO A 1 127 ? 45.984 74.650 -5.521 1.00 48.06 127 PRO A CA 1
ATOM 986 C C . PRO A 1 127 ? 47.328 74.810 -4.742 1.00 48.06 127 PRO A C 1
ATOM 988 O O . PRO A 1 127 ? 47.412 75.586 -3.801 1.00 48.06 127 PRO A O 1
ATOM 991 N N . ALA A 1 128 ? 48.367 74.085 -5.199 1.00 37.06 128 ALA A N 1
ATOM 992 C CA . ALA A 1 128 ? 49.829 74.377 -5.230 1.00 37.06 128 ALA A CA 1
ATOM 993 C C . ALA A 1 128 ? 50.484 75.339 -4.186 1.00 37.06 128 ALA A C 1
ATOM 995 O O . ALA A 1 128 ? 50.024 76.469 -4.031 1.00 37.06 128 ALA A O 1
ATOM 996 N N . PRO A 1 129 ? 51.665 74.994 -3.601 1.00 40.56 129 PRO A N 1
ATOM 997 C CA . PRO A 1 129 ? 52.906 74.820 -4.392 1.00 40.56 129 PRO A CA 1
ATOM 998 C C . PRO A 1 129 ? 53.881 73.685 -3.958 1.00 40.56 129 PRO A C 1
ATOM 1000 O O . PRO A 1 129 ? 53.727 73.078 -2.905 1.00 40.56 129 PRO A O 1
ATOM 1003 N N . GLY A 1 130 ? 54.903 73.412 -4.792 1.00 27.80 130 GLY A N 1
ATOM 1004 C CA . GLY A 1 130 ? 56.080 72.555 -4.492 1.00 27.80 130 GLY A CA 1
ATOM 1005 C C . GLY A 1 130 ? 57.322 73.382 -4.078 1.00 27.80 130 GLY A C 1
ATOM 1006 O O . GLY A 1 130 ? 57.112 74.456 -3.514 1.00 27.80 130 GLY A O 1
ATOM 1007 N N . PRO A 1 131 ? 58.591 73.005 -4.407 1.00 48.50 131 PRO A N 1
ATOM 1008 C CA . PRO A 1 131 ? 59.079 71.833 -5.171 1.00 48.50 131 PRO A CA 1
ATOM 1009 C C . PRO A 1 131 ? 60.339 71.111 -4.577 1.00 48.50 131 PRO A C 1
ATOM 1011 O O . PRO A 1 131 ? 60.878 71.520 -3.554 1.00 48.50 131 PRO A O 1
ATOM 1014 N N . GLY A 1 132 ? 60.861 70.082 -5.272 1.00 26.56 132 GLY A N 1
ATOM 1015 C CA . GLY A 1 132 ? 62.160 69.396 -5.022 1.00 26.56 132 GLY A CA 1
ATOM 1016 C C . GLY A 1 132 ? 62.033 67.862 -5.173 1.00 26.56 132 GLY A C 1
ATOM 1017 O O . GLY A 1 132 ? 61.053 67.316 -4.686 1.00 26.56 132 GLY A O 1
ATOM 1018 N N . ALA A 1 133 ? 62.829 67.077 -5.922 1.00 28.98 133 ALA A N 1
ATOM 1019 C CA . ALA A 1 133 ? 64.276 67.045 -6.232 1.00 28.98 133 ALA A CA 1
ATOM 1020 C C . ALA A 1 133 ? 65.160 66.633 -5.025 1.00 28.98 133 ALA A C 1
ATOM 1022 O O . ALA A 1 133 ? 65.041 67.252 -3.977 1.00 28.98 133 ALA A O 1
ATOM 1023 N N . SER A 1 134 ? 66.070 65.643 -5.094 1.00 28.59 134 SER A N 1
ATOM 1024 C CA . SER A 1 134 ? 66.422 64.669 -6.159 1.00 28.59 134 SER A CA 1
ATOM 1025 C C . SER A 1 134 ? 67.335 63.535 -5.618 1.00 28.59 134 SER A C 1
ATOM 1027 O O . SER A 1 134 ? 67.874 63.672 -4.526 1.00 28.59 134 SER A O 1
ATOM 1029 N N . SER A 1 135 ? 67.614 62.503 -6.441 1.00 28.48 135 SER A N 1
ATOM 1030 C CA . SER A 1 135 ? 68.788 61.578 -6.391 1.00 28.48 135 SER A CA 1
ATOM 1031 C C . SER A 1 135 ? 69.010 60.632 -5.179 1.00 28.48 135 SER A C 1
ATOM 1033 O O . SER A 1 135 ? 68.905 61.024 -4.027 1.00 28.48 135 SER A O 1
ATOM 1035 N N . GLY A 1 136 ? 69.407 59.376 -5.465 1.00 24.84 136 GLY A N 1
ATOM 1036 C CA . GLY A 1 136 ? 70.057 58.438 -4.516 1.00 24.84 136 GLY A CA 1
ATOM 1037 C C . GLY A 1 136 ? 71.599 58.532 -4.605 1.00 24.84 136 GLY A C 1
ATOM 1038 O O . GLY A 1 136 ? 72.075 59.644 -4.833 1.00 24.84 136 GLY A O 1
ATOM 1039 N N . PRO A 1 137 ? 72.395 57.429 -4.565 1.00 55.06 137 PRO A N 1
ATOM 1040 C CA . PRO A 1 137 ? 72.030 56.009 -4.384 1.00 55.06 137 PRO A CA 1
ATOM 1041 C C . PRO A 1 137 ? 72.995 55.161 -3.485 1.00 55.06 137 PRO A C 1
ATOM 1043 O O . PRO A 1 137 ? 74.040 55.629 -3.054 1.00 55.06 137 PRO A O 1
ATOM 1046 N N . ALA A 1 138 ? 72.688 53.856 -3.367 1.00 30.05 138 ALA A N 1
ATOM 1047 C CA . ALA A 1 138 ? 73.616 52.709 -3.210 1.00 30.05 138 ALA A CA 1
ATOM 1048 C C . ALA A 1 138 ? 74.369 52.394 -1.879 1.00 30.05 138 ALA A C 1
ATOM 1050 O O . ALA A 1 138 ? 74.813 53.259 -1.137 1.00 30.05 138 ALA A O 1
ATOM 1051 N N . SER A 1 139 ? 74.611 51.078 -1.715 1.00 29.59 139 SER A N 1
ATOM 1052 C CA . SER A 1 139 ? 75.696 50.397 -0.964 1.00 29.59 139 SER A CA 1
ATOM 1053 C C . SER A 1 139 ? 75.628 50.175 0.566 1.00 29.59 139 SER A C 1
ATOM 1055 O O . SER A 1 139 ? 76.050 51.007 1.353 1.00 29.59 139 SER A O 1
ATOM 1057 N N . ALA A 1 140 ? 75.262 48.930 0.918 1.00 29.61 140 ALA A N 1
ATOM 1058 C CA . ALA A 1 140 ? 75.931 47.992 1.849 1.00 29.61 140 ALA A CA 1
ATOM 1059 C C . ALA A 1 140 ? 76.351 48.392 3.291 1.00 29.61 140 ALA A C 1
ATOM 1061 O O . ALA A 1 140 ? 77.162 49.288 3.486 1.00 29.61 140 ALA A O 1
ATOM 1062 N N . GLY A 1 141 ? 76.013 47.530 4.274 1.00 27.94 141 GLY A N 1
ATOM 1063 C CA . GLY A 1 141 ? 76.906 47.283 5.426 1.00 27.94 141 GLY A CA 1
ATOM 1064 C C . GLY A 1 141 ? 76.288 46.996 6.807 1.00 27.94 141 GLY A C 1
ATOM 1065 O O . GLY A 1 141 ? 76.103 47.916 7.585 1.00 27.94 141 GLY A O 1
ATOM 1066 N N . GLN A 1 142 ? 76.144 45.705 7.139 1.00 26.36 142 GLN A N 1
ATOM 1067 C CA . GLN A 1 142 ? 76.253 45.097 8.487 1.00 26.36 142 GLN A CA 1
ATOM 1068 C C . GLN A 1 142 ? 75.280 45.437 9.656 1.00 26.36 142 GLN A C 1
ATOM 1070 O O . GLN A 1 142 ? 74.877 46.558 9.930 1.00 26.36 142 GLN A O 1
ATOM 1075 N N . LEU A 1 143 ? 74.998 44.352 10.394 1.00 31.27 143 LEU A N 1
ATOM 1076 C CA . LEU A 1 143 ? 74.574 44.206 11.803 1.00 31.27 143 LEU A CA 1
ATOM 1077 C C . LEU A 1 143 ? 75.373 45.105 12.792 1.00 31.27 143 LEU A C 1
ATOM 1079 O O . LEU A 1 143 ? 76.514 45.422 12.450 1.00 31.27 143 LEU A O 1
ATOM 1083 N N . PRO A 1 144 ? 74.897 45.405 14.040 1.00 45.59 144 PRO A N 1
ATOM 1084 C CA . PRO A 1 144 ? 74.338 44.368 14.932 1.00 45.59 144 PRO A CA 1
ATOM 1085 C C . PRO A 1 144 ? 73.323 44.728 16.060 1.00 45.59 144 PRO A C 1
ATOM 1087 O O . PRO A 1 144 ? 73.199 45.859 16.504 1.00 45.59 144 PRO A O 1
ATOM 1090 N N . GLN A 1 145 ? 72.774 43.642 16.635 1.00 28.70 145 GLN A N 1
ATOM 1091 C CA . GLN A 1 145 ? 72.510 43.396 18.073 1.00 28.70 145 GLN A CA 1
ATOM 1092 C C . GLN A 1 145 ? 71.342 44.045 18.864 1.00 28.70 145 GLN A C 1
ATOM 1094 O O . GLN A 1 145 ? 70.989 45.204 18.719 1.00 28.70 145 GLN A O 1
ATOM 1099 N N . GLN A 1 146 ? 70.908 43.227 19.843 1.00 26.47 146 GLN A N 1
ATOM 1100 C CA . GLN A 1 146 ? 70.210 43.506 21.112 1.00 26.47 146 GLN A CA 1
ATOM 1101 C C . GLN A 1 146 ? 68.692 43.801 21.133 1.00 26.47 146 GLN A C 1
ATOM 1103 O O . GLN A 1 146 ? 68.115 44.451 20.271 1.00 26.47 146 GLN A O 1
ATOM 1108 N N . ALA A 1 147 ? 68.064 43.254 22.183 1.00 30.22 147 ALA A N 1
ATOM 1109 C CA . ALA A 1 147 ? 66.688 43.490 22.636 1.00 30.22 147 ALA A CA 1
ATOM 1110 C C . ALA A 1 147 ? 66.703 44.436 23.865 1.00 30.22 147 ALA A C 1
ATOM 1112 O O . ALA A 1 147 ? 67.790 44.865 24.263 1.00 30.22 147 ALA A O 1
ATOM 1113 N N . PRO A 1 148 ? 65.558 44.725 24.524 1.00 44.91 148 PRO A N 1
ATOM 1114 C CA . PRO A 1 148 ? 65.235 43.867 25.678 1.00 44.91 148 PRO A CA 1
ATOM 1115 C C . PRO A 1 148 ? 63.741 43.687 26.058 1.00 44.91 148 PRO A C 1
ATOM 1117 O O . PRO A 1 148 ? 62.958 44.626 26.040 1.00 44.91 148 PRO A O 1
ATOM 1120 N N . ALA A 1 149 ? 63.465 42.484 26.580 1.00 32.66 149 ALA A N 1
ATOM 1121 C CA . ALA A 1 149 ? 62.660 42.157 27.776 1.00 32.66 149 ALA A CA 1
ATOM 1122 C C . ALA A 1 149 ? 61.128 42.460 27.879 1.00 32.66 149 ALA A C 1
ATOM 1124 O O . ALA A 1 149 ? 60.619 43.396 27.271 1.00 32.66 149 ALA A O 1
ATOM 1125 N N . PRO A 1 150 ? 60.383 41.672 28.699 1.00 59.72 150 PRO A N 1
ATOM 1126 C CA . PRO A 1 150 ? 58.940 41.823 28.939 1.00 59.72 150 PRO A CA 1
ATOM 1127 C C . PRO A 1 150 ? 58.591 42.147 30.416 1.00 59.72 150 PRO A C 1
ATOM 1129 O O . PRO A 1 150 ? 59.467 42.323 31.260 1.00 59.72 150 PRO A O 1
ATOM 1132 N N . GLY A 1 151 ? 57.298 42.093 30.756 1.00 27.53 151 GLY A N 1
ATOM 1133 C CA . GLY A 1 151 ? 56.789 41.887 32.120 1.00 27.53 151 GLY A CA 1
ATOM 1134 C C . GLY A 1 151 ? 55.342 41.366 32.084 1.00 27.53 151 GLY A C 1
ATOM 1135 O O . GLY A 1 151 ? 54.651 41.582 31.094 1.00 27.53 151 GLY A O 1
ATOM 1136 N N . GLY A 1 152 ? 54.820 40.659 33.089 1.00 29.36 152 GLY A N 1
ATOM 1137 C CA . GLY A 1 152 ? 55.436 40.171 34.332 1.00 29.36 152 GLY A CA 1
ATOM 1138 C C . GLY A 1 152 ? 54.346 39.879 35.377 1.00 29.36 152 GLY A C 1
ATOM 1139 O O . GLY A 1 152 ? 53.546 40.766 35.657 1.00 29.36 152 GLY A O 1
ATOM 1140 N N . GLY A 1 153 ? 54.268 38.656 35.920 1.00 24.89 153 GLY A N 1
ATOM 1141 C CA . GLY A 1 153 ? 53.117 38.227 36.737 1.00 24.89 153 GLY A CA 1
ATOM 1142 C C . GLY A 1 153 ? 53.274 36.859 37.416 1.00 24.89 153 GLY A C 1
ATOM 1143 O O . GLY A 1 153 ? 52.739 35.860 36.951 1.00 24.89 153 GLY A O 1
ATOM 1144 N N . ASP A 1 154 ? 54.027 36.855 38.513 1.00 28.25 154 ASP A N 1
ATOM 1145 C CA . ASP A 1 154 ? 54.166 35.820 39.556 1.00 28.25 154 ASP A CA 1
ATOM 1146 C C . ASP A 1 154 ? 52.837 35.209 40.087 1.00 28.25 154 ASP A C 1
ATOM 1148 O O . ASP A 1 154 ? 51.803 35.867 40.036 1.00 28.25 154 ASP A O 1
ATOM 1152 N N . SER A 1 155 ? 52.771 34.017 40.717 1.00 28.36 155 SER A N 1
ATOM 1153 C CA . SER A 1 155 ? 53.754 32.925 40.930 1.00 28.36 155 SER A CA 1
ATOM 1154 C C . SER A 1 155 ? 53.082 31.664 41.531 1.00 28.36 155 SER A C 1
ATOM 1156 O O . SER A 1 155 ? 52.049 31.794 42.181 1.00 28.36 155 SER A O 1
ATOM 1158 N N . ARG A 1 156 ? 53.797 30.515 41.515 1.00 27.53 156 ARG A N 1
ATOM 1159 C CA . ARG A 1 156 ? 53.671 29.348 42.447 1.00 27.53 156 ARG A CA 1
ATOM 1160 C C . ARG A 1 156 ? 52.369 28.491 42.391 1.00 27.53 156 ARG A C 1
ATOM 1162 O O . ARG A 1 156 ? 51.310 28.986 42.055 1.00 27.53 156 ARG A O 1
ATOM 1169 N N . ALA A 1 157 ? 52.368 27.188 42.737 1.00 25.03 157 ALA A N 1
ATOM 1170 C CA . ALA A 1 157 ? 53.468 26.275 43.110 1.00 25.03 157 ALA A CA 1
ATOM 1171 C C . ALA A 1 157 ? 53.126 24.759 43.012 1.00 25.03 157 ALA A C 1
ATOM 1173 O O . ALA A 1 157 ? 52.044 24.342 43.401 1.00 25.03 157 ALA A O 1
ATOM 1174 N N . VAL A 1 158 ? 54.170 23.971 42.693 1.00 24.00 158 VAL A N 1
ATOM 1175 C CA . VAL A 1 158 ? 54.502 22.609 43.193 1.00 24.00 158 VAL A CA 1
ATOM 1176 C C . VAL A 1 158 ? 53.719 21.366 42.706 1.00 24.00 158 VAL A C 1
ATOM 1178 O O . VAL A 1 158 ? 52.499 21.285 42.685 1.00 24.00 158 VAL A O 1
ATOM 1181 N N . THR A 1 159 ? 54.525 20.352 42.370 1.00 26.22 159 THR A N 1
ATOM 1182 C CA . THR A 1 159 ? 54.241 18.979 41.911 1.00 26.22 159 THR A CA 1
ATOM 1183 C C . THR A 1 159 ? 54.302 17.925 43.030 1.00 26.22 159 THR A C 1
ATOM 1185 O O . THR A 1 159 ? 55.084 18.112 43.956 1.00 26.22 159 THR A O 1
ATOM 1188 N N . VAL A 1 160 ? 53.636 16.771 42.845 1.00 23.16 160 VAL A N 1
ATOM 1189 C CA . VAL A 1 160 ? 54.015 15.365 43.202 1.00 23.16 160 VAL A CA 1
ATOM 1190 C C . VAL A 1 160 ? 52.765 14.493 42.906 1.00 23.16 160 VAL A C 1
ATOM 1192 O O . VAL A 1 160 ? 51.673 14.964 43.189 1.00 23.16 160 VAL A O 1
ATOM 1195 N N . SER A 1 161 ? 52.719 13.283 42.324 1.00 26.02 161 SER A N 1
ATOM 1196 C CA . SER A 1 161 ? 53.638 12.233 41.818 1.00 26.02 161 SER A CA 1
ATOM 1197 C C . SER A 1 161 ? 53.421 10.870 42.522 1.00 26.02 161 SER A C 1
ATOM 1199 O O . SER A 1 161 ? 53.487 10.795 43.741 1.00 26.02 161 SER A O 1
ATOM 1201 N N . ALA A 1 162 ? 53.250 9.814 41.707 1.00 25.03 162 ALA A N 1
ATOM 1202 C CA . ALA A 1 162 ? 53.432 8.370 41.971 1.00 25.03 162 ALA A CA 1
ATOM 1203 C C . ALA A 1 162 ? 52.495 7.554 42.918 1.00 25.03 162 ALA A C 1
ATOM 1205 O O . ALA A 1 162 ? 52.556 7.692 44.131 1.00 25.03 162 ALA A O 1
ATOM 1206 N N . ALA A 1 163 ? 51.838 6.540 42.309 1.00 25.77 163 ALA A N 1
ATOM 1207 C CA . ALA A 1 163 ? 51.630 5.139 42.769 1.00 25.77 163 ALA A CA 1
ATOM 1208 C C . ALA A 1 163 ? 50.812 4.850 44.075 1.00 25.77 163 ALA A C 1
ATOM 1210 O O . ALA A 1 163 ? 50.658 5.712 44.923 1.00 25.77 163 ALA A O 1
ATOM 1211 N N . ALA A 1 164 ? 50.229 3.658 44.324 1.00 24.56 164 ALA A N 1
ATOM 1212 C CA . ALA A 1 164 ? 50.400 2.333 43.705 1.00 24.56 164 ALA A CA 1
ATOM 1213 C C . ALA A 1 164 ? 49.192 1.363 43.901 1.00 24.56 164 ALA A C 1
ATOM 1215 O O . ALA A 1 164 ? 48.419 1.509 44.837 1.00 24.56 164 ALA A O 1
ATOM 1216 N N . ALA A 1 165 ? 49.150 0.316 43.062 1.00 25.73 165 ALA A N 1
ATOM 1217 C CA . ALA A 1 165 ? 48.783 -1.093 43.339 1.00 25.73 165 ALA A CA 1
ATOM 1218 C C . ALA A 1 165 ? 47.450 -1.533 44.026 1.00 25.73 165 ALA A C 1
ATOM 1220 O O . ALA A 1 165 ? 47.294 -1.439 45.236 1.00 25.73 165 ALA A O 1
ATOM 1221 N N . ALA A 1 166 ? 46.668 -2.296 43.237 1.00 26.27 166 ALA A N 1
ATOM 1222 C CA . ALA A 1 166 ? 46.073 -3.622 43.536 1.00 26.27 166 ALA A CA 1
ATOM 1223 C C . ALA A 1 166 ? 44.919 -3.813 44.557 1.00 26.27 166 ALA A C 1
ATOM 1225 O O . ALA A 1 166 ? 44.980 -3.360 45.690 1.00 26.27 166 ALA A O 1
ATOM 1226 N N . VAL A 1 167 ? 43.932 -4.651 44.176 1.00 25.95 167 VAL A N 1
ATOM 1227 C CA . VAL A 1 167 ? 43.625 -5.984 44.771 1.00 25.95 167 VAL A CA 1
ATOM 1228 C C . VAL A 1 167 ? 42.452 -6.659 44.017 1.00 25.95 167 VAL A C 1
ATOM 1230 O O . VAL A 1 167 ? 41.453 -6.021 43.710 1.00 25.95 167 VAL A O 1
ATOM 1233 N N . ALA A 1 168 ? 42.586 -7.961 43.740 1.00 28.89 168 ALA A N 1
ATOM 1234 C CA . ALA A 1 168 ? 41.548 -8.917 43.295 1.00 28.89 168 ALA A CA 1
ATOM 1235 C C . ALA A 1 168 ? 41.696 -10.207 44.168 1.00 28.89 168 ALA A C 1
ATOM 1237 O O . ALA A 1 168 ? 42.631 -10.208 44.979 1.00 28.89 168 ALA A O 1
ATOM 1238 N N . PRO A 1 169 ? 40.869 -11.288 44.108 1.00 45.81 169 PRO A N 1
ATOM 1239 C CA . PRO A 1 169 ? 40.248 -11.951 42.942 1.00 45.81 169 PRO A CA 1
ATOM 1240 C C . PRO A 1 169 ? 38.690 -11.861 43.011 1.00 45.81 169 PRO A C 1
ATOM 1242 O O . PRO A 1 169 ? 38.232 -10.744 43.214 1.00 45.81 169 PRO A O 1
ATOM 1245 N N . ALA A 1 170 ? 37.780 -12.846 42.848 1.00 28.61 170 ALA A N 1
ATOM 1246 C CA . ALA A 1 170 ? 37.794 -14.315 42.659 1.00 28.61 170 ALA A CA 1
ATOM 1247 C C . ALA A 1 170 ? 36.369 -14.819 42.262 1.00 28.61 170 ALA A C 1
ATOM 1249 O O . ALA A 1 170 ? 35.413 -14.107 42.549 1.00 28.61 170 ALA A O 1
ATOM 1250 N N . THR A 1 171 ? 36.080 -16.009 41.694 1.00 31.86 171 THR A N 1
ATOM 1251 C CA . THR A 1 171 ? 36.837 -17.068 40.965 1.00 31.86 171 THR A CA 1
ATOM 1252 C C . THR A 1 171 ? 35.842 -18.101 40.366 1.00 31.86 171 THR A C 1
ATOM 1254 O O . THR A 1 171 ? 34.698 -18.144 40.803 1.00 31.86 171 THR A O 1
ATOM 1257 N N . ALA A 1 172 ? 36.343 -19.010 39.507 1.00 26.48 172 ALA A N 1
ATOM 1258 C CA . ALA A 1 172 ? 35.815 -20.352 39.158 1.00 26.48 172 ALA A CA 1
ATOM 1259 C C . ALA A 1 172 ? 34.795 -20.511 37.989 1.00 26.48 172 ALA A C 1
ATOM 1261 O O . ALA A 1 172 ? 33.871 -19.715 37.884 1.00 26.48 172 ALA A O 1
ATOM 1262 N N . SER A 1 173 ? 34.802 -21.603 37.191 1.00 28.52 173 SER A N 1
ATOM 1263 C CA . SER A 1 173 ? 35.857 -22.293 36.377 1.00 28.52 173 SER A CA 1
ATOM 1264 C C . SER A 1 173 ? 35.252 -23.540 35.662 1.00 28.52 173 SER A C 1
ATOM 1266 O O . SER A 1 173 ? 34.139 -23.932 35.997 1.00 28.52 173 SER A O 1
ATOM 1268 N N . GLU A 1 174 ? 36.030 -24.182 34.766 1.00 28.97 174 GLU A N 1
ATOM 1269 C CA . GLU A 1 174 ? 35.878 -25.555 34.205 1.00 28.97 174 GLU A CA 1
ATOM 1270 C C . GLU A 1 174 ? 34.780 -25.776 33.131 1.00 28.97 174 GLU A C 1
ATOM 1272 O O . GLU A 1 174 ? 33.670 -25.280 33.271 1.00 28.97 174 GLU A O 1
ATOM 1277 N N . ASN A 1 175 ? 34.966 -26.509 32.012 1.00 27.36 175 ASN A N 1
ATOM 1278 C CA . ASN A 1 175 ? 36.103 -27.205 31.346 1.00 27.36 175 ASN A CA 1
ATOM 1279 C C . ASN A 1 175 ? 35.828 -27.238 29.807 1.00 27.36 175 ASN A C 1
ATOM 1281 O O . ASN A 1 175 ? 34.672 -27.112 29.418 1.00 27.36 175 ASN A O 1
ATOM 1285 N N . GLY A 1 176 ? 3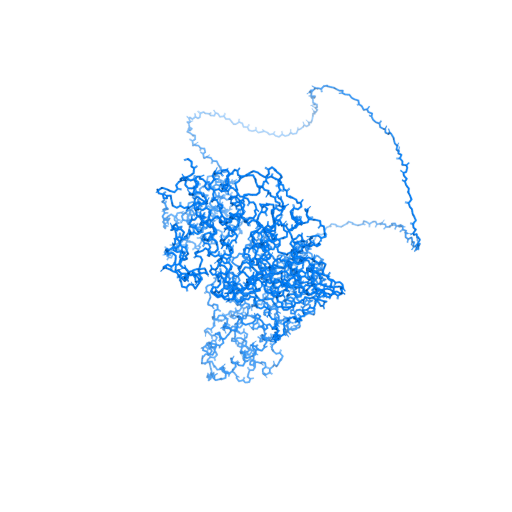6.756 -27.456 28.855 1.00 26.33 176 GLY A N 1
ATOM 1286 C CA . GLY A 1 176 ? 38.227 -27.578 28.874 1.00 26.33 176 GLY A CA 1
ATOM 1287 C C . GLY A 1 176 ? 38.796 -28.273 27.599 1.00 26.33 176 GLY A C 1
ATOM 1288 O O . GLY A 1 176 ? 38.125 -29.141 27.055 1.00 26.33 176 GLY A O 1
ATOM 1289 N N . ALA A 1 177 ? 40.046 -27.946 27.199 1.00 26.88 177 ALA A N 1
ATOM 1290 C CA . ALA A 1 177 ? 40.973 -28.719 26.315 1.00 26.88 177 ALA A CA 1
ATOM 1291 C C . ALA A 1 177 ? 40.646 -28.916 24.791 1.00 26.88 177 ALA A C 1
ATOM 1293 O O . ALA A 1 177 ? 39.485 -28.998 24.419 1.00 26.88 177 ALA A O 1
ATOM 1294 N N . THR A 1 178 ? 41.589 -29.036 23.822 1.00 26.27 178 THR A N 1
ATOM 1295 C CA . THR A 1 178 ? 43.065 -28.780 23.749 1.00 26.27 178 THR A CA 1
ATOM 1296 C C . THR A 1 178 ? 43.608 -28.711 22.293 1.00 26.27 178 THR A C 1
ATOM 1298 O O . THR A 1 178 ? 43.229 -29.546 21.482 1.00 26.27 178 THR A O 1
ATOM 1301 N N . SER A 1 179 ? 44.615 -27.839 22.070 1.00 26.41 179 SER A N 1
ATOM 1302 C CA . SER A 1 179 ? 45.792 -27.954 21.150 1.00 26.41 179 SER A CA 1
ATOM 1303 C C . SER A 1 179 ? 45.600 -28.000 19.601 1.00 26.41 179 SER A C 1
ATOM 1305 O O . SER A 1 179 ? 44.503 -28.230 19.117 1.00 26.41 179 SER A O 1
ATOM 1307 N N . THR A 1 180 ? 46.600 -27.725 18.729 1.00 26.08 180 THR A N 1
ATOM 1308 C CA . THR A 1 180 ? 48.076 -27.563 18.901 1.00 26.08 180 THR A CA 1
ATOM 1309 C C . THR A 1 180 ? 48.741 -26.702 17.787 1.00 26.08 180 THR A C 1
ATOM 1311 O O . THR A 1 180 ? 48.395 -26.901 16.633 1.00 26.08 180 THR A O 1
ATOM 1314 N N . ALA A 1 181 ? 49.779 -25.909 18.137 1.00 24.50 181 ALA A N 1
ATOM 1315 C CA . ALA A 1 181 ? 51.023 -25.581 17.372 1.00 24.50 181 ALA A CA 1
ATOM 1316 C C . ALA A 1 181 ? 50.998 -24.913 15.955 1.00 24.50 181 ALA A C 1
ATOM 1318 O O . ALA A 1 181 ? 50.105 -25.165 15.162 1.00 24.50 181 ALA A O 1
ATOM 1319 N N . ALA A 1 182 ? 52.016 -24.142 15.508 1.00 25.08 182 ALA A N 1
ATOM 1320 C CA . ALA A 1 182 ? 53.117 -23.394 16.172 1.00 25.08 182 ALA A CA 1
ATOM 1321 C C . ALA A 1 182 ? 53.906 -22.492 15.167 1.00 25.08 182 ALA A C 1
ATOM 1323 O O . ALA A 1 182 ? 53.912 -22.802 13.984 1.00 25.08 182 ALA A O 1
ATOM 1324 N N . ALA A 1 183 ? 54.632 -21.478 15.691 1.00 25.00 183 ALA A N 1
ATOM 1325 C CA . ALA A 1 183 ? 55.781 -20.700 15.139 1.00 25.00 183 ALA A CA 1
ATOM 1326 C C . ALA A 1 183 ? 55.669 -20.027 13.732 1.00 25.00 183 ALA A C 1
ATOM 1328 O O . ALA A 1 183 ? 55.237 -20.655 12.779 1.00 25.00 183 ALA A O 1
ATOM 1329 N N . ALA A 1 184 ? 56.012 -18.754 13.460 1.00 24.56 184 ALA A N 1
ATOM 1330 C CA . ALA A 1 184 ? 56.899 -17.716 14.038 1.00 24.56 184 ALA A CA 1
ATOM 1331 C C . ALA A 1 184 ? 58.390 -17.746 13.613 1.00 24.56 184 ALA A C 1
ATOM 1333 O O . ALA A 1 184 ? 59.120 -18.649 14.014 1.00 24.56 184 ALA A O 1
ATOM 1334 N N . ALA A 1 185 ? 58.843 -16.697 12.899 1.00 24.53 185 ALA A N 1
ATOM 1335 C CA . ALA A 1 185 ? 60.228 -16.192 12.862 1.00 24.53 185 ALA A CA 1
ATOM 1336 C C . ALA A 1 185 ? 60.322 -14.797 12.190 1.00 24.53 185 ALA A C 1
ATOM 1338 O O . ALA A 1 185 ? 59.697 -14.566 11.157 1.00 24.53 185 ALA A O 1
ATOM 1339 N N . ASP A 1 186 ? 61.141 -13.907 12.757 1.00 23.14 186 ASP A N 1
ATOM 1340 C CA . ASP A 1 186 ? 61.646 -12.665 12.140 1.00 23.14 186 ASP A CA 1
ATOM 1341 C C . ASP A 1 186 ? 62.876 -12.941 11.255 1.00 23.14 186 ASP A C 1
ATOM 1343 O O . ASP A 1 186 ? 63.636 -13.863 11.559 1.00 23.14 186 ASP A O 1
ATOM 1347 N N . ALA A 1 187 ? 63.141 -12.082 10.258 1.00 24.48 187 ALA A N 1
ATOM 1348 C CA . ALA A 1 187 ? 64.485 -11.552 9.941 1.00 24.48 187 ALA A CA 1
ATOM 1349 C C . ALA A 1 187 ? 64.452 -10.591 8.733 1.00 24.48 187 ALA A C 1
ATOM 1351 O O . ALA A 1 187 ? 63.944 -10.930 7.665 1.00 24.48 187 ALA A O 1
ATOM 1352 N N . GLY A 1 188 ? 65.039 -9.399 8.881 1.00 21.94 188 GLY A N 1
ATOM 1353 C CA . GLY A 1 188 ? 65.096 -8.388 7.818 1.00 21.94 188 GLY A CA 1
ATOM 1354 C C . GLY A 1 188 ? 66.268 -8.536 6.836 1.00 21.94 188 GLY A C 1
ATOM 1355 O O . GLY A 1 188 ? 67.230 -9.263 7.074 1.00 21.94 188 GLY A O 1
ATOM 1356 N N . GLY A 1 189 ? 66.216 -7.756 5.753 1.00 23.23 189 GLY A N 1
ATOM 1357 C CA . GLY A 1 189 ? 67.314 -7.587 4.799 1.00 23.23 189 GLY A CA 1
ATOM 1358 C C . GLY A 1 189 ? 67.048 -6.421 3.846 1.00 23.23 189 GLY A C 1
ATOM 1359 O O . GLY A 1 189 ? 66.114 -6.476 3.053 1.00 23.23 189 GLY A O 1
ATOM 1360 N N . GLY A 1 190 ? 67.856 -5.360 3.917 1.00 21.56 190 GLY A N 1
ATOM 1361 C CA . GLY A 1 190 ? 67.725 -4.183 3.052 1.00 21.56 190 GLY A CA 1
ATOM 1362 C C . GLY A 1 190 ? 69.081 -3.554 2.739 1.00 21.56 190 GLY A C 1
ATOM 1363 O O . GLY A 1 190 ? 69.895 -3.374 3.643 1.00 21.56 190 GLY A O 1
ATOM 1364 N N . VAL A 1 191 ? 69.329 -3.233 1.463 1.00 23.36 191 VAL A N 1
ATOM 1365 C CA . VAL A 1 191 ? 70.581 -2.626 0.976 1.00 23.36 191 VAL A CA 1
ATOM 1366 C C . VAL A 1 191 ? 70.309 -1.654 -0.187 1.00 23.36 191 VAL A C 1
ATOM 1368 O O . VAL A 1 191 ? 69.648 -2.011 -1.153 1.00 23.36 191 VAL A O 1
ATOM 1371 N N . ALA A 1 192 ? 70.880 -0.449 -0.068 1.00 21.94 192 ALA A N 1
ATOM 1372 C CA . ALA A 1 192 ? 71.251 0.533 -1.104 1.00 21.94 192 ALA A CA 1
ATOM 1373 C C . ALA A 1 192 ? 70.278 0.908 -2.256 1.00 21.94 192 ALA A C 1
ATOM 1375 O O . ALA A 1 192 ? 70.220 0.271 -3.301 1.00 21.94 192 ALA A O 1
ATOM 1376 N N . VAL A 1 193 ? 69.677 2.096 -2.113 1.00 23.05 193 VAL A N 1
ATOM 1377 C CA . VAL A 1 193 ? 70.007 3.315 -2.895 1.00 23.05 193 VAL A CA 1
ATOM 1378 C C . VAL A 1 193 ? 70.431 3.154 -4.369 1.00 23.05 193 VAL A C 1
ATOM 1380 O O . VAL A 1 193 ? 71.521 2.672 -4.668 1.00 23.05 193 VAL A O 1
ATOM 1383 N N . SER A 1 194 ? 69.697 3.834 -5.257 1.00 21.70 194 SER A N 1
ATOM 1384 C CA . SER A 1 194 ? 70.292 4.603 -6.362 1.00 21.70 194 SER A CA 1
ATOM 1385 C C . SER A 1 194 ? 69.482 5.881 -6.616 1.00 21.70 194 SER A C 1
ATOM 1387 O O . SER A 1 194 ? 68.275 5.905 -6.379 1.00 21.70 194 SER A O 1
ATOM 1389 N N . VAL A 1 195 ? 70.143 6.949 -7.072 1.00 25.25 195 VAL A N 1
ATOM 1390 C CA . VAL A 1 195 ? 69.533 8.248 -7.400 1.00 25.25 195 VAL A CA 1
ATOM 1391 C C . VAL A 1 195 ? 69.806 8.557 -8.867 1.00 25.25 195 VAL A C 1
ATOM 1393 O O . VAL A 1 195 ? 70.961 8.572 -9.285 1.00 25.25 195 VAL A O 1
ATOM 1396 N N . ALA A 1 196 ? 68.758 8.869 -9.627 1.00 22.36 196 ALA A N 1
ATOM 1397 C CA . ALA A 1 196 ? 68.871 9.441 -10.963 1.00 22.36 196 ALA A CA 1
ATOM 1398 C C . ALA A 1 196 ? 67.783 10.506 -11.157 1.00 22.36 196 ALA A C 1
ATOM 1400 O O . ALA A 1 196 ? 66.599 10.232 -10.974 1.00 22.36 196 ALA A O 1
ATOM 1401 N N . ALA A 1 197 ? 68.201 11.719 -11.515 1.00 26.38 197 ALA A N 1
ATOM 1402 C CA . ALA A 1 197 ? 67.325 12.796 -11.963 1.00 26.38 197 ALA A CA 1
ATOM 1403 C C . ALA A 1 197 ? 67.584 13.063 -13.453 1.00 26.38 197 ALA A C 1
ATOM 1405 O O . ALA A 1 197 ? 68.699 12.858 -13.932 1.00 26.38 197 ALA A O 1
ATOM 1406 N N . GLY A 1 198 ? 66.554 13.521 -14.166 1.00 22.91 198 GLY A N 1
ATOM 1407 C CA . GLY A 1 198 ? 66.502 13.518 -15.631 1.00 22.91 198 GLY A CA 1
ATOM 1408 C C . GLY A 1 198 ? 65.402 12.554 -16.100 1.00 22.91 198 GLY A C 1
ATOM 1409 O O . GLY A 1 198 ? 65.474 11.367 -15.813 1.00 22.91 198 GLY A O 1
ATOM 1410 N N . GLY A 1 199 ? 64.324 12.978 -16.758 1.00 24.06 199 GLY A N 1
ATOM 1411 C CA . GLY A 1 199 ? 64.000 14.326 -17.225 1.00 24.06 199 GLY A CA 1
ATOM 1412 C C . GLY A 1 199 ? 64.183 14.476 -18.729 1.00 24.06 199 GLY A C 1
ATOM 1413 O O . GLY A 1 199 ? 65.052 15.218 -19.164 1.00 24.06 199 GLY A O 1
ATOM 1414 N N . GLU A 1 200 ? 63.327 13.806 -19.500 1.00 23.44 200 GLU A N 1
ATOM 1415 C CA . GLU A 1 200 ? 63.007 14.193 -20.875 1.00 23.44 200 GLU A CA 1
ATOM 1416 C C . GLU A 1 200 ? 61.605 13.690 -21.259 1.00 23.44 200 GLU A C 1
ATOM 1418 O O . GLU A 1 200 ? 61.006 12.859 -20.573 1.00 23.44 200 GLU A O 1
ATOM 1423 N N . THR A 1 201 ? 61.030 14.277 -22.306 1.00 32.31 201 THR A N 1
ATOM 1424 C CA . THR A 1 201 ? 59.607 14.164 -22.658 1.00 32.31 201 THR A CA 1
ATOM 1425 C C . THR A 1 201 ? 59.208 12.779 -23.173 1.00 32.31 201 THR A C 1
ATOM 1427 O O . THR A 1 201 ? 59.596 12.397 -24.276 1.00 32.31 201 THR A O 1
ATOM 1430 N N . ALA A 1 202 ? 58.324 12.083 -22.453 1.00 23.88 202 ALA A N 1
ATOM 1431 C CA . ALA A 1 202 ? 57.564 10.953 -22.989 1.00 23.88 202 ALA A CA 1
ATOM 1432 C C . ALA A 1 202 ? 56.198 11.432 -23.516 1.00 23.88 202 ALA A C 1
ATOM 1434 O O . ALA A 1 202 ? 55.446 12.106 -22.813 1.00 23.88 202 ALA A O 1
ATOM 1435 N N . THR A 1 203 ? 55.869 11.096 -24.764 1.00 25.72 203 THR A N 1
ATOM 1436 C CA . THR A 1 203 ? 54.611 11.495 -25.415 1.00 25.72 203 THR A CA 1
ATOM 1437 C C . THR A 1 203 ? 53.396 10.818 -24.784 1.00 25.72 203 THR A C 1
ATOM 1439 O O . THR A 1 203 ? 53.321 9.589 -24.754 1.00 25.72 203 THR A O 1
ATOM 1442 N N . VAL A 1 204 ? 52.403 11.611 -24.367 1.00 26.20 204 VAL A N 1
ATOM 1443 C CA . VAL A 1 204 ? 51.091 11.105 -23.934 1.00 26.20 204 VAL A CA 1
ATOM 1444 C C . VAL A 1 204 ? 50.407 10.415 -25.118 1.00 26.20 204 VAL A C 1
ATOM 1446 O O . VAL A 1 204 ? 50.012 11.061 -26.088 1.00 26.20 204 VAL A O 1
ATOM 1449 N N . GLY A 1 205 ? 50.296 9.088 -25.050 1.00 23.66 205 GLY A N 1
ATOM 1450 C CA . GLY A 1 205 ? 49.712 8.275 -26.115 1.00 23.66 205 GLY A CA 1
ATOM 1451 C C . GLY A 1 205 ? 48.224 8.569 -26.311 1.00 23.66 205 GLY A C 1
ATOM 1452 O O . GLY A 1 205 ? 47.422 8.401 -25.394 1.00 23.66 205 GLY A O 1
ATOM 1453 N N . VAL A 1 206 ? 47.842 8.977 -27.524 1.00 29.38 206 VAL A N 1
ATOM 1454 C CA . VAL A 1 206 ? 46.448 9.277 -27.888 1.00 29.38 206 VAL A CA 1
ATOM 1455 C C . VAL A 1 206 ? 45.635 7.976 -27.962 1.00 29.38 206 VAL A C 1
ATOM 1457 O O . VAL A 1 206 ? 45.546 7.343 -29.012 1.00 29.38 206 VAL A O 1
ATOM 1460 N N . ALA A 1 207 ? 45.053 7.575 -26.828 1.00 27.19 207 ALA A N 1
ATOM 1461 C CA . ALA A 1 207 ? 44.296 6.326 -26.679 1.00 27.19 207 ALA A CA 1
ATOM 1462 C C . ALA A 1 207 ? 42.826 6.510 -26.241 1.00 27.19 207 ALA A C 1
ATOM 1464 O O . ALA A 1 207 ? 42.064 5.549 -26.266 1.00 27.19 207 ALA A O 1
ATOM 1465 N N . ALA A 1 208 ? 42.397 7.732 -25.898 1.00 26.33 208 ALA A N 1
ATOM 1466 C CA . ALA A 1 208 ? 41.042 8.026 -25.404 1.00 26.33 208 ALA A CA 1
ATOM 1467 C C . ALA A 1 208 ? 40.023 8.442 -26.495 1.00 26.33 208 ALA A C 1
ATOM 1469 O O . ALA A 1 208 ? 38.880 8.761 -26.185 1.00 26.33 208 ALA A O 1
ATOM 1470 N N . SER A 1 209 ? 40.416 8.468 -27.774 1.00 26.62 209 SER A N 1
ATOM 1471 C CA . SER A 1 209 ? 39.596 8.988 -28.886 1.00 26.62 209 SER A CA 1
ATOM 1472 C C . SER A 1 209 ? 38.910 7.916 -29.749 1.00 26.62 209 SER A C 1
ATOM 1474 O O . SER A 1 209 ? 38.196 8.246 -30.696 1.00 26.62 209 SER A O 1
ATOM 1476 N N . ARG A 1 210 ? 39.083 6.626 -29.435 1.00 28.72 210 ARG A N 1
ATOM 1477 C CA . ARG A 1 210 ? 38.487 5.506 -30.185 1.00 28.72 210 ARG A CA 1
ATOM 1478 C C . ARG A 1 210 ? 37.170 5.010 -29.577 1.00 28.72 210 ARG A C 1
ATOM 1480 O O . ARG A 1 210 ? 37.137 3.883 -29.113 1.00 28.72 210 ARG A O 1
ATOM 1487 N N . PHE A 1 211 ? 36.101 5.813 -29.620 1.00 33.19 211 PHE A N 1
ATOM 1488 C CA . PHE A 1 211 ? 34.710 5.301 -29.693 1.00 33.19 211 PHE A CA 1
ATOM 1489 C C . PHE A 1 211 ? 33.662 6.334 -30.166 1.00 33.19 211 PHE A C 1
ATOM 1491 O O . PHE A 1 211 ? 32.475 6.215 -29.871 1.00 33.19 211 PHE A O 1
ATOM 1498 N N . LEU A 1 212 ? 34.061 7.298 -31.002 1.00 27.45 212 LEU A N 1
ATOM 1499 C CA . LEU A 1 212 ? 33.122 7.865 -31.973 1.00 27.45 212 LEU A CA 1
ATOM 1500 C C . LEU A 1 212 ? 33.229 7.039 -33.264 1.00 27.45 212 LEU A C 1
ATOM 1502 O O . LEU A 1 212 ? 34.266 7.120 -33.926 1.00 27.45 212 LEU A O 1
ATOM 1506 N N . PRO A 1 213 ? 32.209 6.250 -33.660 1.00 32.16 213 PRO A N 1
ATOM 1507 C CA . PRO A 1 213 ? 32.085 5.912 -35.070 1.00 32.16 213 PRO A CA 1
ATOM 1508 C C . PRO A 1 213 ? 31.931 7.230 -35.834 1.00 32.16 213 PRO A C 1
ATOM 1510 O O . PRO A 1 213 ? 31.197 8.117 -35.392 1.00 32.16 213 PRO A O 1
ATOM 1513 N N . GLN A 1 214 ? 32.618 7.372 -36.966 1.00 28.33 214 GLN A N 1
ATOM 1514 C CA . GLN A 1 214 ? 32.348 8.483 -37.874 1.00 28.33 214 GLN A CA 1
ATOM 1515 C C . GLN A 1 214 ? 30.898 8.342 -38.339 1.00 28.33 214 GLN A C 1
ATOM 1517 O O . GLN A 1 214 ? 30.582 7.460 -39.136 1.00 28.33 214 GLN A O 1
ATOM 1522 N N . MET A 1 215 ? 30.005 9.172 -37.800 1.00 34.53 215 MET A N 1
ATOM 1523 C CA . MET A 1 215 ? 28.669 9.291 -38.357 1.00 34.53 215 MET A CA 1
ATOM 1524 C C . MET A 1 215 ? 28.836 9.915 -39.739 1.00 34.53 215 MET A C 1
ATOM 1526 O O . MET A 1 215 ? 29.255 11.068 -39.856 1.00 34.53 215 MET A O 1
ATOM 1530 N N . ASN A 1 216 ? 28.510 9.149 -40.782 1.00 38.22 216 ASN A N 1
ATOM 1531 C CA . ASN A 1 216 ? 28.107 9.750 -42.048 1.00 38.22 216 ASN A CA 1
ATOM 1532 C C . ASN A 1 216 ? 27.002 10.782 -41.755 1.00 38.22 216 ASN A C 1
ATOM 1534 O O . ASN A 1 216 ? 26.246 10.574 -40.799 1.00 38.22 216 ASN A O 1
ATOM 1538 N N . PRO A 1 217 ? 26.879 11.865 -42.545 1.00 42.88 217 PRO A N 1
ATOM 1539 C CA . PRO A 1 217 ? 25.760 12.790 -42.401 1.00 42.88 217 PRO A CA 1
ATOM 1540 C C . PRO A 1 217 ? 24.458 11.986 -42.428 1.00 42.88 217 PRO A C 1
ATOM 1542 O O . PRO A 1 217 ? 24.162 11.306 -43.412 1.00 42.88 217 PRO A O 1
ATOM 1545 N N . THR A 1 218 ? 23.734 11.987 -41.308 1.00 58.25 218 THR A N 1
ATOM 1546 C CA . THR A 1 218 ? 22.512 11.200 -41.163 1.00 58.25 218 THR A CA 1
ATOM 1547 C C . THR A 1 218 ? 21.468 11.771 -42.099 1.00 58.25 218 THR A C 1
ATOM 1549 O O . THR A 1 218 ? 21.049 12.913 -41.916 1.00 58.25 218 THR A O 1
ATOM 1552 N N . ARG A 1 219 ? 21.076 10.971 -43.092 1.00 72.44 219 ARG A N 1
ATOM 1553 C CA . ARG A 1 219 ? 19.931 11.257 -43.953 1.00 72.44 219 ARG A CA 1
ATOM 1554 C C . ARG A 1 219 ? 18.696 11.433 -43.072 1.00 72.44 219 ARG A C 1
ATOM 1556 O O . ARG A 1 219 ? 18.511 10.683 -42.108 1.00 72.44 219 ARG A O 1
ATOM 1563 N N . ASP A 1 220 ? 17.890 12.436 -43.388 1.00 82.75 220 ASP A N 1
ATOM 1564 C CA . ASP A 1 220 ? 16.537 12.537 -42.856 1.00 82.75 220 ASP A CA 1
ATOM 1565 C C . ASP A 1 220 ? 15.676 11.362 -43.347 1.00 82.75 220 ASP A C 1
ATOM 1567 O O . ASP A 1 220 ? 16.016 10.644 -44.294 1.00 82.75 220 ASP A O 1
ATOM 1571 N N . TRP A 1 221 ? 14.574 11.131 -42.639 1.00 87.75 221 TRP A N 1
ATOM 1572 C CA . TRP A 1 221 ? 13.693 9.997 -42.895 1.00 87.75 221 TRP A CA 1
ATOM 1573 C C . TRP A 1 221 ? 12.994 10.085 -44.260 1.00 87.75 221 TRP A C 1
ATOM 1575 O O . TRP A 1 221 ? 12.835 9.067 -44.932 1.00 87.75 221 TRP A O 1
ATOM 1585 N N . ASP A 1 222 ? 12.643 11.292 -44.708 1.00 88.25 222 ASP A N 1
ATOM 1586 C CA . ASP A 1 222 ? 11.970 11.505 -45.991 1.00 88.25 222 ASP A CA 1
ATOM 1587 C C . ASP A 1 222 ? 12.884 11.148 -47.174 1.00 88.25 222 ASP A C 1
ATOM 1589 O O . ASP A 1 222 ? 12.464 10.402 -48.060 1.00 88.25 222 ASP A O 1
ATOM 1593 N N . THR A 1 223 ? 14.163 11.548 -47.135 1.00 88.25 223 THR A N 1
ATOM 1594 C CA . THR A 1 223 ? 15.185 11.122 -48.111 1.00 88.25 223 THR A CA 1
ATOM 1595 C C . THR A 1 223 ? 15.307 9.596 -48.177 1.00 88.25 223 THR A C 1
ATOM 1597 O O . THR A 1 223 ? 15.408 9.029 -49.265 1.00 88.25 223 THR A O 1
ATOM 1600 N N . LEU A 1 224 ? 15.278 8.905 -47.029 1.00 88.88 224 LEU A N 1
ATOM 1601 C CA . LEU A 1 224 ? 15.333 7.438 -46.992 1.00 88.88 224 LEU A CA 1
ATOM 1602 C C . LEU A 1 224 ? 14.080 6.804 -47.616 1.00 88.88 224 LEU A C 1
ATOM 1604 O O . LEU A 1 224 ? 14.200 5.855 -48.391 1.00 88.88 224 LEU A O 1
ATOM 1608 N N . LEU A 1 225 ? 12.886 7.340 -47.342 1.00 90.25 225 LEU A N 1
ATOM 1609 C CA . LEU A 1 225 ? 11.652 6.866 -47.974 1.00 90.25 225 LEU A CA 1
ATOM 1610 C C . LEU A 1 225 ? 11.651 7.103 -49.492 1.00 90.25 225 LEU A C 1
ATOM 1612 O O . LEU A 1 225 ? 11.207 6.225 -50.229 1.00 90.25 225 LEU A O 1
ATOM 1616 N N . GLU A 1 226 ? 12.155 8.240 -49.982 1.00 89.25 226 GLU A N 1
ATOM 1617 C CA . GLU A 1 226 ? 12.308 8.492 -51.424 1.00 89.25 226 GLU A CA 1
ATOM 1618 C C . GLU A 1 226 ? 13.262 7.488 -52.087 1.00 89.25 226 GLU A C 1
ATOM 1620 O O . GLU A 1 226 ? 12.917 6.905 -53.117 1.00 89.25 226 GLU A O 1
ATOM 1625 N N . GLU A 1 227 ? 14.415 7.197 -51.475 1.00 87.12 227 GLU A N 1
ATOM 1626 C CA . GLU A 1 227 ? 15.337 6.166 -51.970 1.00 87.12 227 GLU A CA 1
ATOM 1627 C C . GLU A 1 227 ? 14.690 4.768 -51.996 1.00 87.12 227 GLU A C 1
ATOM 1629 O O . GLU A 1 227 ? 14.913 3.998 -52.934 1.00 87.12 227 GLU A O 1
ATOM 1634 N N . TRP A 1 228 ? 13.865 4.419 -51.004 1.00 91.06 228 TRP A N 1
ATOM 1635 C CA . TRP A 1 228 ? 13.216 3.101 -50.915 1.00 91.06 228 TRP A CA 1
ATOM 1636 C C . TRP A 1 228 ? 11.959 2.962 -51.797 1.00 91.06 228 TRP A C 1
ATOM 1638 O O . TRP A 1 228 ? 11.501 1.844 -52.034 1.00 91.06 228 TRP A O 1
ATOM 1648 N N . ARG A 1 229 ? 11.435 4.068 -52.342 1.00 89.38 229 ARG A N 1
ATOM 1649 C CA . ARG A 1 229 ? 10.347 4.122 -53.345 1.00 89.38 229 ARG A CA 1
ATOM 1650 C C . ARG A 1 229 ? 10.830 3.937 -54.794 1.00 89.38 229 ARG A C 1
ATOM 1652 O O . ARG A 1 229 ? 10.044 4.042 -55.727 1.00 89.38 229 ARG A O 1
ATOM 1659 N N . SER A 1 230 ? 12.115 3.644 -55.006 1.00 78.25 230 SER A N 1
ATOM 1660 C CA . SER A 1 230 ? 12.746 3.527 -56.335 1.00 78.25 230 SER A CA 1
ATOM 1661 C C . SER A 1 230 ? 12.436 2.238 -57.128 1.00 78.25 230 SER A C 1
ATOM 1663 O O . SER A 1 230 ? 13.019 2.023 -58.191 1.00 78.25 230 SER A O 1
ATOM 1665 N N . GLY A 1 231 ? 11.523 1.388 -56.646 1.00 76.69 231 GLY A N 1
ATOM 1666 C CA . GLY A 1 231 ? 11.093 0.143 -57.300 1.00 76.69 231 GLY A CA 1
ATOM 1667 C C . GLY A 1 231 ? 9.578 -0.055 -57.207 1.00 76.69 231 GLY A C 1
ATOM 1668 O O . GLY A 1 231 ? 8.877 0.816 -56.697 1.00 76.69 231 GLY A O 1
ATOM 1669 N N . GLU A 1 232 ? 9.061 -1.193 -57.675 1.00 81.25 232 GLU A N 1
ATOM 1670 C CA . GLU A 1 232 ? 7.626 -1.494 -57.555 1.00 81.25 232 GLU A CA 1
ATOM 1671 C C . GLU A 1 232 ? 7.218 -1.636 -56.070 1.00 81.25 232 GLU A C 1
ATOM 1673 O O . GLU A 1 232 ? 7.933 -2.296 -55.310 1.00 81.25 232 GLU A O 1
ATOM 1678 N N . PRO A 1 233 ? 6.119 -0.994 -55.626 1.00 83.81 233 PRO A N 1
ATOM 1679 C CA . PRO A 1 233 ? 5.703 -0.997 -54.227 1.00 83.81 233 PRO A CA 1
ATOM 1680 C C . PRO A 1 233 ? 5.069 -2.336 -53.835 1.00 83.81 233 PRO A C 1
ATOM 1682 O O . PRO A 1 233 ? 4.232 -2.863 -54.565 1.00 83.81 233 PRO A O 1
ATOM 1685 N N . ASP A 1 234 ? 5.412 -2.846 -52.651 1.00 85.25 234 ASP A N 1
ATOM 1686 C CA . ASP A 1 234 ? 4.894 -4.121 -52.136 1.00 85.25 234 ASP A CA 1
ATOM 1687 C C . ASP A 1 234 ? 4.317 -3.942 -50.725 1.00 85.25 234 ASP A C 1
ATOM 1689 O O . ASP A 1 234 ? 4.914 -4.288 -49.702 1.00 85.25 234 ASP A O 1
ATOM 1693 N N . GLU A 1 235 ? 3.135 -3.328 -50.673 1.00 87.56 235 GLU A N 1
ATOM 1694 C CA . GLU A 1 235 ? 2.434 -3.073 -49.415 1.00 87.56 235 GLU A CA 1
ATOM 1695 C C . GLU A 1 235 ? 1.897 -4.345 -48.748 1.00 87.56 235 GLU A C 1
ATOM 1697 O O . GLU A 1 235 ? 1.734 -4.364 -47.528 1.00 87.56 235 GLU A O 1
ATOM 1702 N N . ASP A 1 236 ? 1.598 -5.393 -49.520 1.00 89.25 236 ASP A N 1
ATOM 1703 C CA . ASP A 1 236 ? 1.047 -6.639 -48.985 1.00 89.25 236 ASP A CA 1
ATOM 1704 C C . ASP A 1 236 ? 2.130 -7.393 -48.195 1.00 89.25 236 ASP A C 1
ATOM 1706 O O . ASP A 1 236 ? 1.887 -7.766 -47.043 1.00 89.25 236 ASP A O 1
ATOM 1710 N N . THR A 1 237 ? 3.359 -7.494 -48.723 1.00 89.19 237 THR A N 1
ATOM 1711 C CA . THR A 1 237 ? 4.508 -8.035 -47.976 1.00 89.19 237 THR A CA 1
ATOM 1712 C C . THR A 1 237 ? 4.884 -7.150 -46.787 1.00 89.19 237 THR A C 1
ATOM 1714 O O . THR A 1 237 ? 5.178 -7.674 -45.714 1.00 89.19 237 THR A O 1
ATOM 1717 N N . VAL A 1 238 ? 4.829 -5.815 -46.902 1.00 90.81 238 VAL A N 1
ATOM 1718 C CA . VAL A 1 238 ? 5.064 -4.917 -45.748 1.00 90.81 238 VAL A CA 1
ATOM 1719 C C . VAL A 1 238 ? 4.021 -5.136 -44.644 1.00 90.81 238 VAL A C 1
ATOM 1721 O O . VAL A 1 238 ? 4.384 -5.212 -43.469 1.00 90.81 238 VAL A O 1
ATOM 1724 N N . ARG A 1 239 ? 2.735 -5.287 -44.996 1.00 92.69 239 ARG A N 1
ATOM 1725 C CA . ARG A 1 239 ? 1.658 -5.587 -44.035 1.00 92.69 239 ARG A CA 1
ATOM 1726 C C . ARG A 1 239 ? 1.824 -6.976 -43.404 1.00 92.69 239 ARG A C 1
ATOM 1728 O O . ARG A 1 239 ? 1.619 -7.101 -42.198 1.00 92.69 239 ARG A O 1
ATOM 1735 N N . GLN A 1 240 ? 2.256 -7.984 -44.166 1.00 93.31 240 GLN A N 1
ATOM 1736 C CA . GLN A 1 240 ? 2.577 -9.314 -43.635 1.00 93.31 240 GLN A CA 1
ATOM 1737 C C . GLN A 1 240 ? 3.762 -9.267 -42.655 1.00 93.31 240 GLN A C 1
ATOM 1739 O O . GLN A 1 240 ? 3.619 -9.699 -41.512 1.00 93.31 240 GLN A O 1
ATOM 1744 N N . LEU A 1 241 ? 4.898 -8.683 -43.052 1.00 92.12 241 LEU A N 1
ATOM 1745 C CA . LEU A 1 241 ? 6.099 -8.584 -42.211 1.00 92.12 241 LEU A CA 1
ATOM 1746 C C . LEU A 1 241 ? 5.849 -7.794 -40.917 1.00 92.12 241 LEU A C 1
ATOM 1748 O O . LEU A 1 241 ? 6.403 -8.140 -39.875 1.00 92.12 241 LEU A O 1
ATOM 1752 N N . ALA A 1 242 ? 5.001 -6.760 -40.951 1.00 94.12 242 ALA A N 1
ATOM 1753 C CA . ALA A 1 242 ? 4.602 -6.024 -39.751 1.00 94.12 242 ALA A CA 1
ATOM 1754 C C . ALA A 1 242 ? 3.773 -6.890 -38.782 1.00 94.12 242 ALA A C 1
ATOM 1756 O O . ALA A 1 242 ? 4.011 -6.853 -37.573 1.00 94.12 242 ALA A O 1
ATOM 1757 N N . ALA A 1 243 ? 2.845 -7.705 -39.297 1.00 93.44 243 ALA A N 1
ATOM 1758 C CA . ALA A 1 243 ? 2.048 -8.626 -38.485 1.00 93.44 243 ALA A CA 1
ATOM 1759 C C . ALA A 1 243 ? 2.892 -9.775 -37.898 1.00 93.44 243 ALA A C 1
ATOM 1761 O O . ALA A 1 243 ? 2.735 -10.122 -36.727 1.00 93.44 243 ALA A O 1
ATOM 1762 N N . GLU A 1 244 ? 3.823 -10.332 -38.677 1.00 94.50 244 GLU A N 1
ATOM 1763 C CA . GLU A 1 244 ? 4.755 -11.379 -38.235 1.00 94.50 244 GLU A CA 1
ATOM 1764 C C . GLU A 1 244 ? 5.755 -10.862 -37.187 1.00 94.50 244 GLU A C 1
ATOM 1766 O O . GLU A 1 244 ? 5.987 -11.523 -36.169 1.00 94.50 244 GLU A O 1
ATOM 1771 N N . LEU A 1 245 ? 6.287 -9.647 -37.375 1.00 94.75 245 LEU A N 1
ATOM 1772 C CA . LEU A 1 245 ? 7.091 -8.954 -36.365 1.00 94.75 245 LEU A CA 1
ATOM 1773 C C . LEU A 1 245 ? 6.286 -8.727 -35.079 1.00 94.75 245 LEU A C 1
ATOM 1775 O O . LEU A 1 245 ? 6.792 -9.016 -33.996 1.00 94.75 245 LEU A O 1
ATOM 1779 N N . GLY A 1 246 ? 5.043 -8.247 -35.188 1.00 93.25 246 GLY A N 1
ATOM 1780 C CA . GLY A 1 246 ? 4.155 -8.036 -34.043 1.00 93.25 246 GLY A CA 1
ATOM 1781 C C . GLY A 1 246 ? 3.924 -9.317 -33.246 1.00 93.25 246 GLY A C 1
ATOM 1782 O O . GLY A 1 246 ? 4.207 -9.359 -32.049 1.00 93.25 246 GLY A O 1
ATOM 1783 N N . ALA A 1 247 ? 3.526 -10.397 -33.924 1.00 93.19 247 ALA A N 1
ATOM 1784 C CA . ALA A 1 247 ? 3.352 -11.712 -33.311 1.00 93.19 247 ALA A CA 1
ATOM 1785 C C . ALA A 1 247 ? 4.628 -12.195 -32.595 1.00 93.19 247 ALA A C 1
ATOM 1787 O O . ALA A 1 247 ? 4.547 -12.717 -31.482 1.00 93.19 247 ALA A O 1
ATOM 1788 N N . ARG A 1 248 ? 5.812 -11.967 -33.182 1.00 92.50 248 ARG A N 1
ATOM 1789 C CA . ARG A 1 248 ? 7.100 -12.299 -32.555 1.00 92.50 248 ARG A CA 1
ATOM 1790 C C . ARG A 1 248 ? 7.420 -11.437 -31.335 1.00 92.50 248 ARG A C 1
ATOM 1792 O O . ARG A 1 248 ? 7.952 -11.972 -30.365 1.00 92.50 248 ARG A O 1
ATOM 1799 N N . ILE A 1 249 ? 7.135 -10.134 -31.353 1.00 93.44 249 ILE A N 1
ATOM 1800 C CA . ILE A 1 249 ? 7.355 -9.269 -30.182 1.00 93.44 249 ILE A CA 1
ATOM 1801 C C . ILE A 1 249 ? 6.444 -9.726 -29.034 1.00 93.44 249 ILE A C 1
ATOM 1803 O O . ILE A 1 249 ? 6.935 -9.937 -27.927 1.00 93.44 249 ILE A O 1
ATOM 1807 N N . THR A 1 250 ? 5.167 -9.998 -29.312 1.00 89.50 250 THR A N 1
ATOM 1808 C CA . THR A 1 250 ? 4.214 -10.537 -28.328 1.00 89.50 250 THR A CA 1
ATOM 1809 C C . THR A 1 250 ? 4.643 -11.910 -27.795 1.00 89.50 250 THR A C 1
ATOM 1811 O O . THR A 1 250 ? 4.558 -12.148 -26.590 1.00 89.50 250 THR A O 1
ATOM 1814 N N . GLU A 1 251 ? 5.185 -12.800 -28.637 1.00 90.81 251 GLU A N 1
ATOM 1815 C CA . GLU A 1 251 ? 5.739 -14.086 -28.183 1.00 90.81 251 GLU A CA 1
ATOM 1816 C C . GLU A 1 251 ? 6.957 -13.897 -27.262 1.00 90.81 251 GLU A C 1
ATOM 1818 O O . GLU A 1 251 ? 7.040 -14.511 -26.198 1.00 90.81 251 GLU A O 1
ATOM 1823 N N . LEU A 1 252 ? 7.896 -13.019 -27.635 1.00 90.00 252 LEU A N 1
ATOM 1824 C CA . LEU A 1 252 ? 9.091 -12.705 -26.843 1.00 90.00 252 LEU A CA 1
ATOM 1825 C C . LEU A 1 252 ? 8.738 -12.078 -25.488 1.00 90.00 252 LEU A C 1
ATOM 1827 O O . LEU A 1 252 ? 9.340 -12.430 -24.469 1.00 90.00 252 LEU A O 1
ATOM 1831 N N . PHE A 1 253 ? 7.753 -11.180 -25.470 1.00 89.81 253 PHE A N 1
ATOM 1832 C CA . PHE A 1 253 ? 7.217 -10.565 -24.261 1.00 89.81 253 PHE A CA 1
ATOM 1833 C C . PHE A 1 253 ? 6.560 -11.622 -23.366 1.00 89.81 253 PHE A C 1
ATOM 1835 O O . PHE A 1 253 ? 6.996 -11.806 -22.230 1.00 89.81 253 PHE A O 1
ATOM 1842 N N . GLY A 1 254 ? 5.626 -12.420 -23.895 1.00 83.25 254 GLY A N 1
ATOM 1843 C CA . GLY A 1 254 ? 4.989 -13.518 -23.158 1.00 83.25 254 GLY A CA 1
ATOM 1844 C C . GLY A 1 254 ? 5.976 -14.569 -22.622 1.00 83.25 254 GLY A C 1
ATOM 1845 O O . GLY A 1 254 ? 5.757 -15.131 -21.550 1.00 83.25 254 GLY A O 1
ATOM 1846 N N . ARG A 1 255 ? 7.095 -14.805 -23.322 1.00 86.25 255 ARG A N 1
ATOM 1847 C CA . ARG A 1 255 ? 8.133 -15.785 -22.951 1.00 86.25 255 ARG A CA 1
ATOM 1848 C C . ARG A 1 255 ? 9.016 -15.350 -21.772 1.00 86.25 255 ARG A C 1
ATOM 1850 O O . ARG A 1 255 ? 9.462 -16.215 -21.015 1.00 86.25 255 ARG A O 1
ATOM 1857 N N . HIS A 1 256 ? 9.313 -14.054 -21.614 1.00 82.50 256 HIS A N 1
ATOM 1858 C CA . HIS A 1 256 ? 10.263 -13.568 -20.587 1.00 82.50 256 HIS A CA 1
ATOM 1859 C C . HIS A 1 256 ? 9.701 -12.549 -19.598 1.00 82.50 256 HIS A C 1
ATOM 1861 O O . HIS A 1 256 ? 10.279 -12.416 -18.523 1.00 82.50 256 HIS A O 1
ATOM 1867 N N . ALA A 1 257 ? 8.639 -11.831 -19.957 1.00 76.56 257 ALA A N 1
ATOM 1868 C CA . ALA A 1 257 ? 8.183 -10.610 -19.295 1.00 76.56 257 ALA A CA 1
ATOM 1869 C C . ALA A 1 257 ? 6.647 -10.453 -19.358 1.00 76.56 257 ALA A C 1
ATOM 1871 O O . ALA A 1 257 ? 6.152 -9.335 -19.449 1.00 76.56 257 ALA A O 1
ATOM 1872 N N . SER A 1 258 ? 5.894 -11.561 -19.331 1.00 63.62 258 SER A N 1
ATOM 1873 C CA . SER A 1 258 ? 4.441 -11.580 -19.578 1.00 63.62 258 SER A CA 1
ATOM 1874 C C . SER A 1 258 ? 3.676 -10.512 -18.790 1.00 63.62 258 SER A C 1
ATOM 1876 O O . SER A 1 258 ? 3.050 -9.653 -19.398 1.00 63.62 258 SER A O 1
ATOM 1878 N N . ILE A 1 259 ? 3.811 -10.519 -17.462 1.00 62.53 259 ILE A N 1
ATOM 1879 C CA . ILE A 1 259 ? 3.112 -9.612 -16.539 1.00 62.53 259 ILE A CA 1
ATOM 1880 C C . ILE A 1 259 ? 3.379 -8.124 -16.865 1.00 62.53 259 ILE A C 1
ATOM 1882 O O . ILE A 1 259 ? 2.423 -7.435 -17.214 1.00 62.53 259 ILE A O 1
ATOM 1886 N N . PRO A 1 260 ? 4.628 -7.603 -16.823 1.00 61.53 260 PRO A N 1
ATOM 1887 C CA . PRO A 1 260 ? 4.879 -6.195 -17.149 1.00 61.53 260 PRO A CA 1
ATOM 1888 C C . PRO A 1 260 ? 4.568 -5.849 -18.614 1.00 61.53 260 PRO A C 1
ATOM 1890 O O . PRO A 1 260 ? 4.279 -4.699 -18.931 1.00 61.53 260 PRO A O 1
ATOM 1893 N N . SER A 1 261 ? 4.590 -6.815 -19.537 1.00 72.19 261 SER A N 1
ATOM 1894 C CA . SER A 1 261 ? 4.324 -6.517 -20.947 1.00 72.19 261 SER A CA 1
ATOM 1895 C C . SER A 1 261 ? 2.876 -6.117 -21.250 1.00 72.19 261 SER A C 1
ATOM 1897 O O . SER A 1 261 ? 2.656 -5.398 -22.225 1.00 72.19 261 SER A O 1
ATOM 1899 N N . GLU A 1 262 ? 1.900 -6.505 -20.419 1.00 75.31 262 GLU A N 1
ATOM 1900 C CA . GLU A 1 262 ? 0.473 -6.229 -20.660 1.00 75.31 262 GLU A CA 1
ATOM 1901 C C . GLU A 1 262 ? 0.164 -4.724 -20.761 1.00 75.31 262 GLU A C 1
ATOM 1903 O O . GLU A 1 262 ? -0.645 -4.318 -21.596 1.00 75.31 262 GLU A O 1
ATOM 1908 N N . SER A 1 263 ? 0.853 -3.872 -19.989 1.00 79.81 263 SER A N 1
ATOM 1909 C CA . SER A 1 263 ? 0.668 -2.411 -20.042 1.00 79.81 263 SER A CA 1
ATOM 1910 C C . SER A 1 263 ? 1.299 -1.753 -21.280 1.00 79.81 263 SER A C 1
ATOM 1912 O O . SER A 1 263 ? 0.963 -0.614 -21.623 1.00 79.81 263 SER A O 1
ATOM 1914 N N . LEU A 1 264 ? 2.205 -2.468 -21.958 1.00 85.06 264 LEU A N 1
ATOM 1915 C CA . LEU A 1 264 ? 2.962 -2.004 -23.122 1.00 85.06 264 LEU A CA 1
ATOM 1916 C C . LEU A 1 264 ? 2.301 -2.407 -24.446 1.00 85.06 264 LEU A C 1
ATOM 1918 O O . LEU A 1 264 ? 2.467 -1.692 -25.437 1.00 85.06 264 LEU A O 1
ATOM 1922 N N . LEU A 1 265 ? 1.534 -3.508 -24.466 1.00 86.81 265 LEU A N 1
ATOM 1923 C CA . LEU A 1 265 ? 0.846 -4.004 -25.666 1.00 86.81 265 LEU A CA 1
ATOM 1924 C C . LEU A 1 265 ? 0.004 -2.925 -26.378 1.00 86.81 265 LEU A C 1
ATOM 1926 O O . LEU A 1 265 ? 0.192 -2.778 -27.581 1.00 86.81 265 LEU A O 1
ATOM 1930 N N . PRO A 1 266 ? -0.809 -2.080 -25.705 1.00 90.00 266 PRO A N 1
ATOM 1931 C CA . PRO A 1 266 ? -1.596 -1.058 -26.404 1.00 90.00 266 PRO A CA 1
ATOM 1932 C C . PRO A 1 266 ? -0.754 -0.024 -27.169 1.00 90.00 266 PRO A C 1
ATOM 1934 O O . PRO A 1 266 ? -1.199 0.485 -28.193 1.00 90.00 266 PRO A O 1
ATOM 1937 N N . VAL A 1 267 ? 0.458 0.288 -26.689 1.00 90.19 267 VAL A N 1
ATOM 1938 C CA . VAL A 1 267 ? 1.385 1.227 -27.354 1.00 90.19 267 VAL A CA 1
ATOM 1939 C C . VAL A 1 267 ? 2.095 0.547 -28.528 1.00 90.19 267 VAL A C 1
ATOM 1941 O O . VAL A 1 267 ? 2.306 1.162 -29.572 1.00 90.19 267 VAL A O 1
ATOM 1944 N N . LEU A 1 268 ? 2.433 -0.735 -28.365 1.00 92.12 268 LEU A N 1
ATOM 1945 C CA . LEU A 1 268 ? 3.025 -1.561 -29.412 1.00 92.12 268 LEU A CA 1
ATOM 1946 C C . LEU A 1 268 ? 2.042 -1.797 -30.566 1.00 92.12 268 LEU A C 1
ATOM 1948 O O . LEU A 1 268 ? 2.409 -1.594 -31.720 1.00 92.12 268 LEU A O 1
ATOM 1952 N N . ASP A 1 269 ? 0.802 -2.177 -30.260 1.00 92.25 269 ASP A N 1
ATOM 1953 C CA . ASP A 1 269 ? -0.257 -2.416 -31.243 1.00 92.25 269 ASP A CA 1
ATOM 1954 C C . ASP A 1 269 ? -0.596 -1.136 -32.021 1.00 92.25 269 ASP A C 1
ATOM 1956 O O . ASP A 1 269 ? -0.770 -1.188 -33.238 1.00 92.25 269 ASP A O 1
ATOM 1960 N N . GLU A 1 270 ? -0.637 0.018 -31.345 1.00 93.56 270 GLU A N 1
ATOM 1961 C CA . GLU A 1 270 ? -0.817 1.336 -31.964 1.00 93.56 270 GLU A CA 1
ATOM 1962 C C . GLU A 1 270 ? 0.311 1.656 -32.965 1.00 93.56 270 GLU A C 1
ATOM 1964 O O . GLU A 1 270 ? 0.045 1.971 -34.128 1.00 93.56 270 GLU A O 1
ATOM 1969 N N . ASP A 1 271 ? 1.577 1.544 -32.545 1.00 94.88 271 ASP A N 1
ATOM 1970 C CA . ASP A 1 271 ? 2.720 1.853 -33.412 1.00 94.88 271 ASP A CA 1
ATOM 1971 C C . ASP A 1 271 ? 2.877 0.840 -34.567 1.00 94.88 271 ASP A C 1
ATOM 1973 O O . ASP A 1 271 ? 3.298 1.219 -35.664 1.00 94.88 271 ASP A O 1
ATOM 1977 N N . LEU A 1 272 ? 2.532 -0.438 -34.353 1.00 93.88 272 LEU A N 1
ATOM 1978 C CA . LEU A 1 272 ? 2.557 -1.484 -35.384 1.00 93.88 272 LEU A CA 1
ATOM 1979 C C . LEU A 1 272 ? 1.434 -1.323 -36.414 1.00 93.88 272 LEU A C 1
ATOM 1981 O O . LEU A 1 272 ? 1.675 -1.561 -37.596 1.00 93.88 272 LEU A O 1
ATOM 1985 N N . GLN A 1 273 ? 0.232 -0.901 -36.009 1.00 93.62 273 GLN A N 1
ATOM 1986 C CA . GLN A 1 273 ? -0.875 -0.643 -36.941 1.00 93.62 273 GLN A CA 1
ATOM 1987 C C . GLN A 1 273 ? -0.562 0.512 -37.903 1.00 93.62 273 GLN A C 1
ATOM 1989 O O . GLN A 1 273 ? -0.972 0.476 -39.063 1.00 93.62 273 GLN A O 1
ATOM 1994 N N . GLU A 1 274 ? 0.204 1.512 -37.461 1.00 93.31 274 GLU A N 1
ATOM 1995 C CA . GLU A 1 274 ? 0.632 2.625 -38.317 1.00 93.31 274 GLU A CA 1
ATOM 1996 C C . GLU A 1 274 ? 1.887 2.333 -39.158 1.00 93.31 274 GLU A C 1
ATOM 1998 O O . GLU A 1 274 ? 2.126 3.024 -40.153 1.00 93.31 274 GLU A O 1
ATOM 2003 N N . LEU A 1 275 ? 2.686 1.318 -38.809 1.00 94.00 275 LEU A N 1
ATOM 2004 C CA . LEU A 1 275 ? 3.952 1.008 -39.485 1.00 94.00 275 LEU A CA 1
ATOM 2005 C C . LEU A 1 275 ? 3.806 0.749 -41.004 1.00 94.00 275 LEU A C 1
ATOM 2007 O O . LEU A 1 275 ? 4.604 1.309 -41.761 1.00 94.00 275 LEU A O 1
ATOM 2011 N N . PRO A 1 276 ? 2.797 0.003 -41.506 1.00 93.31 276 PRO A N 1
ATOM 2012 C CA . PRO A 1 276 ? 2.585 -0.135 -42.947 1.00 93.31 276 PRO A CA 1
ATOM 2013 C C . PRO A 1 276 ? 2.206 1.177 -43.644 1.00 93.31 276 PRO A C 1
ATOM 2015 O O . PRO A 1 276 ? 2.561 1.373 -44.802 1.00 93.31 276 PRO A O 1
ATOM 2018 N N . GLY A 1 277 ? 1.526 2.094 -42.945 1.00 90.44 277 GLY A N 1
ATOM 2019 C CA . GLY A 1 277 ? 1.207 3.427 -43.465 1.00 90.44 277 GLY A CA 1
ATOM 2020 C C . GLY A 1 277 ? 2.441 4.327 -43.570 1.00 90.44 277 GLY A C 1
ATOM 2021 O O . GLY A 1 277 ? 2.593 5.055 -44.548 1.00 90.44 277 GLY A O 1
ATOM 2022 N N . LEU A 1 278 ? 3.366 4.229 -42.608 1.00 89.81 278 LEU A N 1
ATOM 2023 C CA . LEU A 1 278 ? 4.664 4.913 -42.656 1.00 89.81 278 LEU A CA 1
ATOM 2024 C C . LEU A 1 278 ? 5.540 4.413 -43.819 1.00 89.81 278 LEU A C 1
ATOM 2026 O O . LEU A 1 278 ? 6.258 5.197 -44.437 1.00 89.81 278 LEU A O 1
ATOM 2030 N N . LEU A 1 279 ? 5.466 3.115 -44.124 1.00 91.81 279 LEU A N 1
ATOM 2031 C CA . LEU A 1 279 ? 6.200 2.459 -45.210 1.00 91.81 279 LEU A CA 1
ATOM 2032 C C . LEU A 1 279 ? 5.399 2.384 -46.529 1.00 91.81 279 LEU A C 1
ATOM 2034 O O . LEU A 1 279 ? 5.760 1.625 -47.429 1.00 91.81 279 LEU A O 1
ATOM 2038 N N . ALA A 1 280 ? 4.337 3.182 -46.682 1.00 87.06 280 ALA A N 1
ATOM 2039 C CA . ALA A 1 280 ? 3.527 3.194 -47.898 1.00 87.06 280 ALA A CA 1
ATOM 2040 C C . ALA A 1 280 ? 4.352 3.550 -49.152 1.00 87.06 280 ALA A C 1
ATOM 2042 O O . ALA A 1 280 ? 5.210 4.450 -49.147 1.00 87.06 280 ALA A O 1
ATOM 2043 N N . PHE A 1 281 ? 4.050 2.837 -50.241 1.00 86.62 281 PHE A N 1
ATOM 2044 C CA . PHE A 1 281 ? 4.739 2.873 -51.538 1.00 86.62 281 PHE A CA 1
ATOM 2045 C C . PHE A 1 281 ? 6.219 2.434 -51.534 1.00 86.62 281 PHE A C 1
ATOM 2047 O O . PHE A 1 281 ? 6.899 2.585 -52.547 1.00 86.62 281 PHE A O 1
ATOM 2054 N N . VAL A 1 282 ? 6.741 1.881 -50.436 1.00 89.88 282 VAL A N 1
ATOM 2055 C CA . VAL A 1 282 ? 8.102 1.322 -50.400 1.00 89.88 282 VAL A CA 1
ATOM 2056 C C . VAL A 1 282 ? 8.156 -0.015 -51.154 1.00 89.88 282 VAL A C 1
ATOM 2058 O O . VAL A 1 282 ? 7.299 -0.879 -50.978 1.00 89.88 282 VAL A O 1
ATOM 2061 N N . SER A 1 283 ? 9.192 -0.207 -51.975 1.00 87.12 283 SER A N 1
ATOM 2062 C CA . SER A 1 283 ? 9.486 -1.501 -52.608 1.00 87.12 283 SER A CA 1
ATOM 2063 C C . SER A 1 283 ? 10.128 -2.461 -51.607 1.00 87.12 283 SER A C 1
ATOM 2065 O O . SER A 1 283 ? 10.955 -2.023 -50.808 1.00 87.12 283 SER A O 1
ATOM 2067 N N . VAL A 1 284 ? 9.825 -3.760 -51.628 1.00 85.81 284 VAL A N 1
ATOM 2068 C CA . VAL A 1 284 ? 10.532 -4.751 -50.787 1.00 85.81 284 VAL A CA 1
ATOM 2069 C C . VAL A 1 284 ? 11.667 -5.401 -51.603 1.00 85.81 284 VAL A C 1
ATOM 2071 O O . VAL A 1 284 ? 11.388 -5.937 -52.671 1.00 85.81 284 VAL A O 1
ATOM 2074 N N . PRO A 1 285 ? 12.943 -5.392 -51.150 1.00 82.12 285 PRO A N 1
ATOM 2075 C CA . PRO A 1 285 ? 14.090 -5.908 -51.922 1.00 82.12 285 PRO A CA 1
ATOM 2076 C C . PRO A 1 285 ? 14.140 -7.419 -52.238 1.00 82.12 285 PRO A C 1
ATOM 2078 O O . PRO A 1 285 ? 15.186 -7.900 -52.676 1.00 82.12 285 PRO A O 1
ATOM 2081 N N . GLY A 1 286 ? 13.064 -8.181 -52.011 1.00 76.56 286 GLY A N 1
ATOM 2082 C CA . GLY A 1 286 ? 13.036 -9.635 -52.211 1.00 76.56 286 GLY A CA 1
ATOM 2083 C C . GLY A 1 286 ? 14.169 -10.352 -51.466 1.00 76.56 286 GLY A C 1
ATOM 2084 O O . GLY A 1 286 ? 14.419 -10.072 -50.297 1.00 76.56 286 GLY A O 1
ATOM 2085 N N . ASP A 1 287 ? 14.885 -11.236 -52.167 1.00 77.38 287 ASP A N 1
ATOM 2086 C CA . ASP A 1 287 ? 16.013 -12.009 -51.627 1.00 77.38 287 ASP A CA 1
ATOM 2087 C C . ASP A 1 287 ? 17.293 -11.191 -51.323 1.00 77.38 287 ASP A C 1
ATOM 2089 O O . ASP A 1 287 ? 18.285 -11.760 -50.850 1.00 77.38 287 ASP A O 1
ATOM 2093 N N . ASP A 1 288 ? 17.333 -9.874 -51.581 1.00 88.25 288 ASP A N 1
ATOM 2094 C CA . ASP A 1 288 ? 18.519 -9.056 -51.291 1.00 88.25 288 ASP A CA 1
ATOM 2095 C C . ASP A 1 288 ? 18.644 -8.712 -49.795 1.00 88.25 288 ASP A C 1
ATOM 2097 O O . ASP A 1 288 ? 18.349 -7.610 -49.315 1.00 88.25 288 ASP A O 1
ATOM 2101 N N . ALA A 1 289 ? 19.187 -9.678 -49.056 1.00 87.38 289 ALA A N 1
ATOM 2102 C CA . ALA A 1 289 ? 19.568 -9.541 -47.657 1.00 87.38 289 ALA A CA 1
ATOM 2103 C C . ALA A 1 289 ? 20.586 -8.409 -47.394 1.00 87.38 289 ALA A C 1
ATOM 2105 O O . ALA A 1 289 ? 20.642 -7.910 -46.268 1.00 87.38 289 ALA A O 1
ATOM 2106 N N . GLN A 1 290 ? 21.380 -7.967 -48.383 1.00 90.06 290 GLN A N 1
ATOM 2107 C CA . GLN A 1 290 ? 22.277 -6.818 -48.206 1.00 90.06 290 GLN A CA 1
ATOM 2108 C C . GLN A 1 290 ? 21.497 -5.502 -48.253 1.00 90.06 290 GLN A C 1
ATOM 2110 O O . GLN A 1 290 ? 21.694 -4.662 -47.373 1.00 90.06 290 GLN A O 1
ATOM 2115 N N . ALA A 1 291 ? 20.582 -5.344 -49.212 1.00 89.88 291 ALA A N 1
ATOM 2116 C CA . ALA A 1 291 ? 19.698 -4.184 -49.298 1.00 89.88 291 ALA A CA 1
ATOM 2117 C C . ALA A 1 291 ? 18.782 -4.076 -48.069 1.00 89.88 291 ALA A C 1
ATOM 2119 O O . ALA A 1 291 ? 18.742 -3.020 -47.435 1.00 89.88 291 ALA A O 1
ATOM 2120 N N . LEU A 1 292 ? 18.120 -5.169 -47.666 1.00 91.31 292 LEU A N 1
ATOM 2121 C CA . LEU A 1 292 ? 17.306 -5.224 -46.442 1.00 91.31 292 LEU A CA 1
ATOM 2122 C C . LEU A 1 292 ? 18.121 -4.811 -45.202 1.00 91.31 292 LEU A C 1
ATOM 2124 O O . LEU A 1 292 ? 17.714 -3.935 -44.436 1.00 91.31 292 LEU A O 1
ATOM 2128 N N . HIS A 1 293 ? 19.321 -5.375 -45.031 1.00 91.12 293 HIS A N 1
ATOM 2129 C CA . HIS A 1 293 ? 20.195 -5.053 -43.902 1.00 91.12 293 HIS A CA 1
ATOM 2130 C C . HIS A 1 293 ? 20.711 -3.603 -43.934 1.00 91.12 293 HIS A C 1
ATOM 2132 O O . HIS A 1 293 ? 20.925 -2.999 -42.877 1.00 91.12 293 HIS A O 1
ATOM 2138 N N . GLN A 1 294 ? 20.896 -3.022 -45.122 1.00 92.06 294 GLN A N 1
ATOM 2139 C CA . GLN A 1 294 ? 21.282 -1.623 -45.270 1.00 92.06 294 GLN A CA 1
ATOM 2140 C C . GLN A 1 294 ? 20.137 -0.678 -44.878 1.00 92.06 294 GLN A C 1
ATOM 2142 O O . GLN A 1 294 ? 20.359 0.204 -44.052 1.00 92.06 294 GLN A O 1
ATOM 2147 N N . ARG A 1 295 ? 18.897 -0.928 -45.324 1.00 92.88 295 ARG A N 1
ATOM 2148 C CA . ARG A 1 295 ? 17.722 -0.152 -44.874 1.00 92.88 295 ARG A CA 1
ATOM 2149 C C . ARG A 1 295 ? 17.562 -0.163 -43.356 1.00 92.88 295 ARG A C 1
ATOM 2151 O O . ARG A 1 295 ? 17.308 0.876 -42.751 1.00 92.88 295 ARG A O 1
ATOM 2158 N N . ALA A 1 296 ? 17.779 -1.320 -42.731 1.00 92.75 296 ALA A N 1
ATOM 2159 C CA . ALA A 1 296 ? 17.750 -1.445 -41.279 1.00 92.75 296 ALA A CA 1
ATOM 2160 C C . ALA A 1 296 ? 18.852 -0.607 -40.596 1.00 92.75 296 ALA A C 1
ATOM 2162 O O . ALA A 1 296 ? 18.602 0.080 -39.609 1.00 92.75 296 ALA A O 1
ATOM 2163 N N . LYS A 1 297 ? 20.081 -0.608 -41.134 1.00 91.56 297 LYS A N 1
ATOM 2164 C CA . LYS A 1 297 ? 21.165 0.267 -40.649 1.00 91.56 297 LYS A CA 1
ATOM 2165 C C . LYS A 1 297 ? 20.813 1.746 -40.764 1.00 91.56 297 LYS A C 1
ATOM 2167 O O . LYS A 1 297 ? 21.112 2.488 -39.830 1.00 91.56 297 LYS A O 1
ATOM 2172 N N . ASP A 1 298 ? 20.216 2.164 -41.874 1.00 90.62 298 ASP A N 1
ATOM 2173 C CA . ASP A 1 298 ? 19.906 3.570 -42.132 1.00 90.62 298 ASP A CA 1
ATOM 2174 C C . ASP A 1 298 ? 18.777 4.070 -41.221 1.00 90.62 298 ASP A C 1
ATOM 2176 O O . ASP A 1 298 ? 18.952 5.093 -40.554 1.00 90.62 298 ASP A O 1
ATOM 2180 N N . ALA A 1 299 ? 17.703 3.284 -41.063 1.00 90.62 299 ALA A N 1
ATOM 2181 C CA . ALA A 1 299 ? 16.648 3.538 -40.080 1.00 90.62 299 ALA A CA 1
ATOM 2182 C C . ALA A 1 299 ? 17.217 3.674 -38.655 1.00 90.62 299 ALA A C 1
ATOM 2184 O O . ALA A 1 299 ? 17.053 4.705 -38.003 1.00 90.62 299 ALA A O 1
ATOM 2185 N N . ARG A 1 300 ? 17.998 2.682 -38.203 1.00 90.50 300 ARG A N 1
ATOM 2186 C CA . ARG A 1 300 ? 18.707 2.703 -36.911 1.00 90.50 300 ARG A CA 1
ATOM 2187 C C . ARG A 1 300 ? 19.626 3.921 -36.750 1.00 90.50 300 ARG A C 1
ATOM 2189 O O . ARG A 1 300 ? 19.795 4.417 -35.634 1.00 90.50 300 ARG A O 1
ATOM 2196 N N . SER A 1 301 ? 20.267 4.380 -37.826 1.00 87.00 301 SER A N 1
ATOM 2197 C CA . SER A 1 301 ? 21.198 5.516 -37.804 1.00 87.00 301 SER A CA 1
ATOM 2198 C C . SER A 1 301 ? 20.464 6.839 -37.568 1.00 87.00 301 SER A C 1
ATOM 2200 O O . SER A 1 301 ? 20.856 7.598 -36.676 1.00 87.00 301 SER A O 1
ATOM 2202 N N . ASN A 1 302 ? 19.352 7.060 -38.283 1.00 84.44 302 ASN A N 1
ATOM 2203 C CA . ASN A 1 302 ? 18.416 8.159 -38.035 1.00 84.44 302 ASN A CA 1
ATOM 2204 C C . ASN A 1 302 ? 17.930 8.135 -36.570 1.00 84.44 302 ASN A C 1
ATOM 2206 O O . ASN A 1 302 ? 18.221 9.066 -35.810 1.00 84.44 302 ASN A O 1
ATOM 2210 N N . CYS A 1 303 ? 17.337 7.016 -36.129 1.00 85.44 303 CYS A N 1
ATOM 2211 C CA . CYS A 1 303 ? 16.813 6.848 -34.770 1.00 85.44 303 CYS A CA 1
ATOM 2212 C C . CYS A 1 303 ? 17.828 7.201 -33.676 1.00 85.44 303 CYS A C 1
ATOM 2214 O O . CYS A 1 303 ? 17.507 7.906 -32.720 1.00 85.44 303 CYS A O 1
ATOM 2216 N N . ARG A 1 304 ? 19.067 6.701 -33.785 1.00 83.50 304 ARG A N 1
ATOM 2217 C CA . ARG A 1 304 ? 20.096 6.899 -32.751 1.00 83.50 304 ARG A CA 1
ATOM 2218 C C . ARG A 1 304 ? 20.596 8.339 -32.671 1.00 83.50 304 ARG A C 1
ATOM 2220 O O . ARG A 1 304 ? 20.950 8.769 -31.575 1.00 83.50 304 ARG A O 1
ATOM 2227 N N . SER A 1 305 ? 20.634 9.065 -33.787 1.00 77.38 305 SER A N 1
ATOM 2228 C CA . SER A 1 305 ? 21.038 10.477 -33.814 1.00 77.38 305 SER A CA 1
ATOM 2229 C C . SER A 1 305 ? 19.996 11.353 -33.115 1.00 77.38 305 SER A C 1
ATOM 2231 O O . SER A 1 305 ? 20.305 12.073 -32.161 1.00 77.38 305 SER A O 1
ATOM 2233 N N . GLU A 1 306 ? 18.729 11.208 -33.506 1.00 78.94 306 GLU A N 1
ATOM 2234 C CA . GLU A 1 306 ? 17.628 12.003 -32.960 1.00 78.94 306 GLU A CA 1
ATOM 2235 C C . GLU A 1 306 ? 17.316 11.645 -31.501 1.00 78.94 306 GLU A C 1
ATOM 2237 O O . GLU A 1 306 ? 17.162 12.544 -30.674 1.00 78.94 306 GLU A O 1
ATOM 2242 N N . MET A 1 307 ? 17.354 10.360 -31.126 1.00 80.00 307 MET A N 1
ATOM 2243 C CA . MET A 1 307 ? 17.194 9.928 -29.730 1.00 80.00 307 MET A CA 1
ATOM 2244 C C . MET A 1 307 ? 18.269 10.529 -28.807 1.00 80.00 307 MET A C 1
ATOM 2246 O O . MET A 1 307 ? 17.957 10.916 -27.682 1.00 80.00 307 MET A O 1
ATOM 2250 N N . LEU A 1 308 ? 19.521 10.665 -29.268 1.00 74.62 308 LEU A N 1
ATOM 2251 C CA . LEU A 1 308 ? 20.590 11.332 -28.507 1.00 74.62 308 LEU A CA 1
ATOM 2252 C C . LEU A 1 308 ? 20.402 12.856 -28.408 1.00 74.62 308 LEU A C 1
ATOM 2254 O O . LEU A 1 308 ? 20.895 13.465 -27.456 1.00 74.62 308 LEU A O 1
ATOM 2258 N N . SER A 1 309 ? 19.700 13.474 -29.361 1.00 72.75 309 SER A N 1
ATOM 2259 C CA . SER A 1 309 ? 19.329 14.894 -29.321 1.00 72.75 309 SER A CA 1
ATOM 2260 C C . SER A 1 309 ? 18.163 15.140 -28.354 1.00 72.75 309 SER A C 1
ATOM 2262 O O . SER A 1 309 ? 18.260 15.989 -27.462 1.00 72.75 309 SER A O 1
ATOM 2264 N N . TYR A 1 310 ? 17.109 14.326 -28.458 1.00 73.44 310 TYR A N 1
ATOM 2265 C CA . TYR A 1 310 ? 15.930 14.356 -27.594 1.00 73.44 310 TYR A CA 1
ATOM 2266 C C . TYR A 1 310 ? 16.279 14.043 -26.130 1.00 73.44 310 TYR A C 1
ATOM 2268 O O . TYR A 1 310 ? 15.896 14.787 -25.229 1.00 73.44 310 TYR A O 1
ATOM 2276 N N . ALA A 1 311 ? 17.108 13.023 -25.872 1.00 68.69 311 ALA A N 1
ATOM 2277 C CA . ALA A 1 311 ? 17.544 12.662 -24.517 1.00 68.69 311 ALA A CA 1
ATOM 2278 C C . ALA A 1 311 ? 18.353 13.764 -23.799 1.00 68.69 311 ALA A C 1
ATOM 2280 O O . ALA A 1 311 ? 18.475 13.710 -22.573 1.00 68.69 311 ALA A O 1
ATOM 2281 N N . LYS A 1 312 ? 18.880 14.745 -24.550 1.00 68.00 312 LYS A N 1
ATOM 2282 C CA . LYS A 1 312 ? 19.576 15.950 -24.061 1.00 68.00 312 LYS A CA 1
ATOM 2283 C C . LYS A 1 312 ? 18.684 17.202 -24.012 1.00 68.00 312 LYS A C 1
ATOM 2285 O O . LYS A 1 312 ? 19.163 18.258 -23.616 1.00 68.00 312 LYS A O 1
ATOM 2290 N N . GLY A 1 313 ? 17.414 17.106 -24.414 1.00 65.31 313 GLY A N 1
ATOM 2291 C CA . GLY A 1 313 ? 16.470 18.229 -24.446 1.00 65.31 313 GLY A CA 1
ATOM 2292 C C . GLY A 1 313 ? 16.732 19.258 -25.553 1.00 65.31 313 GLY A C 1
ATOM 2293 O O . GLY A 1 313 ? 16.254 20.384 -25.454 1.00 65.31 313 GLY A O 1
ATOM 2294 N N . ASN A 1 314 ? 17.498 18.904 -26.593 1.00 54.56 314 ASN A N 1
ATOM 2295 C CA . ASN A 1 314 ? 17.919 19.850 -27.636 1.00 54.56 314 ASN A CA 1
ATOM 2296 C C . ASN A 1 314 ? 16.880 20.068 -28.750 1.00 54.56 314 ASN A C 1
ATOM 2298 O O . ASN A 1 314 ? 17.022 21.008 -29.530 1.00 54.56 314 ASN A O 1
ATOM 2302 N N . THR A 1 315 ? 15.885 19.189 -28.875 1.00 58.09 315 THR A N 1
ATOM 2303 C CA . THR A 1 315 ? 14.968 19.137 -30.024 1.00 58.09 315 THR A CA 1
ATOM 2304 C C . THR A 1 315 ? 13.552 18.746 -29.608 1.00 58.09 315 THR A C 1
ATOM 2306 O O . THR A 1 315 ? 13.354 17.871 -28.764 1.00 58.09 315 THR A O 1
ATOM 2309 N N . VAL A 1 316 ? 12.558 19.384 -30.235 1.00 57.97 316 VAL A N 1
ATOM 2310 C CA . VAL A 1 316 ? 11.160 18.935 -30.212 1.00 57.97 316 VAL A CA 1
ATOM 2311 C C . VAL A 1 316 ? 11.015 17.891 -31.316 1.00 57.97 316 VAL A C 1
ATOM 2313 O O . VAL A 1 316 ? 10.871 18.249 -32.481 1.00 57.97 316 VAL A O 1
ATOM 2316 N N . VAL A 1 317 ? 11.125 16.614 -30.955 1.00 66.50 317 VAL A N 1
ATOM 2317 C CA . VAL A 1 317 ? 10.992 15.484 -31.888 1.00 66.50 317 VAL A CA 1
ATOM 2318 C C . VAL A 1 317 ? 9.676 14.761 -31.627 1.00 66.50 317 VAL A C 1
ATOM 2320 O O . VAL A 1 317 ? 9.297 14.585 -30.466 1.00 66.50 317 VAL A O 1
ATOM 2323 N N . ASP A 1 318 ? 8.999 14.304 -32.683 1.00 80.56 318 ASP A N 1
ATOM 2324 C CA . ASP A 1 318 ? 7.900 13.356 -32.515 1.00 80.56 318 ASP A CA 1
ATOM 2325 C C . ASP A 1 318 ? 8.451 11.987 -32.085 1.00 80.56 318 ASP A C 1
ATOM 2327 O O . ASP A 1 318 ? 8.971 11.197 -32.877 1.00 80.56 318 ASP A O 1
ATOM 2331 N N . VAL A 1 319 ? 8.300 11.699 -30.795 1.00 84.44 319 VAL A N 1
ATOM 2332 C CA . VAL A 1 319 ? 8.607 10.401 -30.190 1.00 84.44 319 VAL A CA 1
ATOM 2333 C C . VAL A 1 319 ? 7.869 9.262 -30.904 1.00 84.44 319 VAL A C 1
ATOM 2335 O O . VAL A 1 319 ? 8.435 8.182 -31.048 1.00 84.44 319 VAL A O 1
ATOM 2338 N N . ARG A 1 320 ? 6.630 9.475 -31.371 1.00 87.75 320 ARG A N 1
ATOM 2339 C CA . ARG A 1 320 ? 5.802 8.446 -32.024 1.00 87.75 320 ARG A CA 1
ATOM 2340 C C . ARG A 1 320 ? 6.338 8.111 -33.416 1.00 87.75 320 ARG A C 1
ATOM 2342 O O . ARG A 1 320 ? 6.391 6.939 -33.774 1.00 87.75 320 ARG A O 1
ATOM 2349 N N . ALA A 1 321 ? 6.809 9.093 -34.188 1.00 87.25 321 ALA A N 1
ATOM 2350 C CA . ALA A 1 321 ? 7.612 8.853 -35.392 1.00 87.25 321 ALA A CA 1
ATOM 2351 C C . ALA A 1 321 ? 8.861 8.022 -35.067 1.00 87.25 321 ALA A C 1
ATOM 2353 O O . ALA A 1 321 ? 8.985 6.907 -35.567 1.00 87.25 321 ALA A O 1
ATOM 2354 N N . LEU A 1 322 ? 9.716 8.471 -34.141 1.00 89.38 322 LEU A N 1
ATOM 2355 C CA . LEU A 1 322 ? 10.945 7.742 -33.799 1.00 89.38 322 LEU A CA 1
ATOM 2356 C C . LEU A 1 322 ? 10.713 6.305 -33.294 1.00 89.38 322 LEU A C 1
ATOM 2358 O O . LEU A 1 322 ? 11.527 5.426 -33.583 1.00 89.38 322 LEU A O 1
ATOM 2362 N N . ARG A 1 323 ? 9.615 6.031 -32.573 1.00 92.88 323 ARG A N 1
ATOM 2363 C CA . ARG A 1 323 ? 9.228 4.661 -32.186 1.00 92.88 323 ARG A CA 1
ATOM 2364 C C . ARG A 1 323 ? 8.916 3.808 -33.417 1.00 92.88 323 ARG A C 1
ATOM 2366 O O . ARG A 1 323 ? 9.474 2.723 -33.560 1.00 92.88 323 ARG A O 1
ATOM 2373 N N . ARG A 1 324 ? 8.111 4.321 -34.351 1.00 93.94 324 ARG A N 1
ATOM 2374 C CA . ARG A 1 324 ? 7.803 3.642 -35.622 1.00 93.94 324 ARG A CA 1
ATOM 2375 C C . ARG A 1 324 ? 9.048 3.477 -36.513 1.00 93.94 324 ARG A C 1
ATOM 2377 O O . ARG A 1 324 ? 9.182 2.445 -37.162 1.00 93.94 324 ARG A O 1
ATOM 2384 N N . HIS A 1 325 ? 10.015 4.403 -36.474 1.00 93.75 325 HIS A N 1
ATOM 2385 C CA . HIS A 1 325 ? 11.306 4.260 -37.173 1.00 93.75 325 HIS A CA 1
ATOM 2386 C C . HIS A 1 325 ? 12.150 3.103 -36.584 1.00 93.75 325 HIS A C 1
ATOM 2388 O O . HIS A 1 325 ? 12.760 2.337 -37.334 1.00 93.75 325 HIS A O 1
ATOM 2394 N N . TRP A 1 326 ? 12.142 2.909 -35.254 1.00 95.06 326 TRP A N 1
ATOM 2395 C CA . TRP A 1 326 ? 12.763 1.734 -34.618 1.00 95.06 326 TRP A CA 1
ATOM 2396 C C . TRP A 1 326 ? 12.074 0.425 -35.026 1.00 95.06 326 TRP A C 1
ATOM 2398 O O . TRP A 1 326 ? 12.764 -0.544 -35.348 1.00 95.06 326 TRP A O 1
ATOM 2408 N N . LEU A 1 327 ? 10.736 0.395 -35.077 1.00 96.50 327 LEU A N 1
ATOM 2409 C CA . LEU A 1 327 ? 9.993 -0.778 -35.555 1.00 96.50 327 LEU A CA 1
ATOM 2410 C C . LEU A 1 327 ? 10.261 -1.070 -37.040 1.00 96.50 327 LEU A C 1
ATOM 2412 O O . LEU A 1 327 ? 10.391 -2.233 -37.406 1.00 96.50 327 LEU A O 1
ATOM 2416 N N . ALA A 1 328 ? 10.445 -0.051 -37.884 1.00 95.81 328 ALA A N 1
ATOM 2417 C CA . ALA A 1 328 ? 10.879 -0.233 -39.271 1.00 95.81 328 ALA A CA 1
ATOM 2418 C C . ALA A 1 328 ? 12.288 -0.855 -39.366 1.00 95.81 328 ALA A C 1
ATOM 2420 O O . ALA A 1 328 ? 12.515 -1.746 -40.182 1.00 95.81 328 ALA A O 1
ATOM 2421 N N . SER A 1 329 ? 13.229 -0.451 -38.501 1.00 95.81 329 SER A N 1
ATOM 2422 C CA . SER A 1 329 ? 14.546 -1.106 -38.404 1.00 95.81 329 SER A CA 1
ATOM 2423 C C . SER A 1 329 ? 14.427 -2.577 -37.986 1.00 95.81 329 SER A C 1
ATOM 2425 O O . SER A 1 329 ? 15.073 -3.446 -38.581 1.00 95.81 329 SER A O 1
ATOM 2427 N N . ALA A 1 330 ? 13.563 -2.869 -37.007 1.00 96.19 330 ALA A N 1
ATOM 2428 C CA . ALA A 1 330 ? 13.280 -4.231 -36.566 1.00 96.19 330 ALA A CA 1
ATOM 2429 C C . ALA A 1 330 ? 12.631 -5.073 -37.680 1.00 96.19 330 ALA A C 1
ATOM 2431 O O . ALA A 1 330 ? 13.052 -6.207 -37.886 1.00 96.19 330 ALA A O 1
ATOM 2432 N N . LEU A 1 331 ? 11.685 -4.515 -38.447 1.00 96.12 331 LEU A N 1
ATOM 2433 C CA . LEU A 1 331 ? 11.031 -5.163 -39.593 1.00 96.12 331 LEU A CA 1
ATOM 2434 C C . LEU A 1 331 ? 12.045 -5.527 -40.681 1.00 96.12 331 LEU A C 1
ATOM 2436 O O . LEU A 1 331 ? 12.075 -6.667 -41.146 1.00 96.12 331 LEU A O 1
ATOM 2440 N N . TRP A 1 332 ? 12.932 -4.599 -41.049 1.00 95.25 332 TRP A N 1
ATOM 2441 C CA . TRP A 1 332 ? 13.965 -4.887 -42.042 1.00 95.25 332 TRP A CA 1
ATOM 2442 C C . TRP A 1 332 ? 14.974 -5.937 -41.546 1.00 95.25 332 TRP A C 1
ATOM 2444 O O . TRP A 1 332 ? 15.336 -6.823 -42.317 1.00 95.25 332 TRP A O 1
ATOM 2454 N N . ASN A 1 333 ? 15.391 -5.925 -40.271 1.00 94.25 333 ASN A N 1
ATOM 2455 C CA . ASN A 1 333 ? 16.252 -6.992 -39.729 1.00 94.25 333 ASN A CA 1
ATOM 2456 C C . ASN A 1 333 ? 15.523 -8.339 -39.549 1.00 94.25 333 ASN A C 1
ATOM 2458 O O . ASN A 1 333 ? 16.161 -9.378 -39.718 1.00 94.25 333 ASN A O 1
ATOM 2462 N N . TYR A 1 334 ? 14.212 -8.336 -39.287 1.00 93.88 334 TYR A N 1
ATOM 2463 C CA . TYR A 1 334 ? 13.371 -9.538 -39.269 1.00 93.88 334 TYR A CA 1
ATOM 2464 C C . TYR A 1 334 ? 13.346 -10.211 -40.648 1.00 93.88 334 TYR A C 1
ATOM 2466 O O . TYR A 1 334 ? 13.612 -11.407 -40.748 1.00 93.88 334 TYR A O 1
ATOM 2474 N N . ALA A 1 335 ? 13.155 -9.435 -41.721 1.00 91.88 335 ALA A N 1
ATOM 2475 C CA . ALA A 1 335 ? 13.260 -9.937 -43.092 1.00 91.88 335 ALA A CA 1
ATOM 2476 C C . ALA A 1 335 ? 14.668 -10.496 -43.401 1.00 91.88 335 ALA A C 1
ATOM 2478 O O . ALA A 1 335 ? 14.793 -11.609 -43.908 1.00 91.88 335 ALA A O 1
ATOM 2479 N N . VAL A 1 336 ? 15.745 -9.792 -43.011 1.00 92.50 336 VAL A N 1
ATOM 2480 C CA . VAL A 1 336 ? 17.133 -10.298 -43.147 1.00 92.50 336 VAL A CA 1
ATOM 2481 C C . VAL A 1 336 ? 17.320 -11.650 -42.458 1.00 92.50 336 VAL A C 1
ATOM 2483 O O . VAL A 1 336 ? 18.053 -12.493 -42.969 1.00 92.50 336 VAL A O 1
ATOM 2486 N N . GLU A 1 337 ? 16.682 -11.878 -41.310 1.00 88.06 337 GLU A N 1
ATOM 2487 C CA . GLU A 1 337 ? 16.812 -13.114 -40.529 1.00 88.06 337 GLU A CA 1
ATOM 2488 C C . GLU A 1 337 ? 16.284 -14.353 -41.267 1.00 88.06 337 GLU A C 1
ATOM 2490 O O . GLU A 1 337 ? 16.802 -15.448 -41.043 1.00 88.06 337 GLU A O 1
ATOM 2495 N N . GLY A 1 338 ? 15.347 -14.189 -42.210 1.00 83.69 338 GLY A N 1
ATOM 2496 C CA . GLY A 1 338 ? 14.910 -15.256 -43.118 1.00 83.69 338 GLY A CA 1
ATOM 2497 C C . GLY A 1 338 ? 16.034 -15.782 -44.021 1.00 83.69 338 GLY A C 1
ATOM 2498 O O . GLY A 1 338 ? 16.107 -16.982 -44.277 1.00 83.69 338 GLY A O 1
ATOM 2499 N N . HIS A 1 339 ? 16.963 -14.911 -44.428 1.00 87.44 339 HIS A N 1
ATOM 2500 C CA . HIS A 1 339 ? 18.110 -15.257 -45.279 1.00 87.44 339 HIS A CA 1
ATOM 2501 C C . HIS A 1 339 ? 19.386 -15.536 -44.464 1.00 87.44 339 HIS A C 1
ATOM 2503 O O . HIS A 1 339 ? 20.191 -16.399 -44.815 1.00 87.44 339 HIS A O 1
ATOM 2509 N N . TRP A 1 340 ? 19.589 -14.802 -43.367 1.00 87.44 340 TRP A N 1
ATOM 2510 C CA . TRP A 1 340 ? 20.762 -14.859 -42.496 1.00 87.44 340 TRP A CA 1
ATOM 2511 C C . TRP A 1 340 ? 20.330 -15.082 -41.039 1.00 87.44 340 TRP A C 1
ATOM 2513 O O . TRP A 1 340 ? 20.397 -14.161 -40.234 1.00 87.44 340 TRP A O 1
ATOM 2523 N N . HIS A 1 341 ? 19.961 -16.306 -40.648 1.00 80.75 341 HIS A N 1
ATOM 2524 C CA . HIS A 1 341 ? 19.475 -16.612 -39.284 1.00 80.75 341 HIS A CA 1
ATOM 2525 C C . HIS A 1 341 ? 20.399 -16.149 -38.130 1.00 80.75 341 HIS A C 1
ATOM 2527 O O . HIS A 1 341 ? 19.964 -16.015 -36.990 1.00 80.75 341 HIS A O 1
ATOM 2533 N N . SER A 1 342 ? 21.683 -15.884 -38.398 1.00 79.31 342 SER A N 1
ATOM 2534 C CA . SER A 1 342 ? 22.614 -15.303 -37.421 1.00 79.31 342 SER A CA 1
ATOM 2535 C C . SER A 1 342 ? 22.440 -13.791 -37.191 1.00 79.31 342 SER A C 1
ATOM 2537 O O . SER A 1 342 ? 23.173 -13.230 -36.377 1.00 79.31 342 SER A O 1
ATOM 2539 N N . SER A 1 343 ? 21.500 -13.121 -37.870 1.00 82.19 343 SER A N 1
ATOM 2540 C CA . SER A 1 343 ? 21.215 -11.687 -37.727 1.00 82.19 343 SER A CA 1
ATOM 2541 C C . SER A 1 343 ? 20.247 -11.347 -36.593 1.00 82.19 343 SER A C 1
ATOM 2543 O O . SER A 1 343 ? 20.220 -10.183 -36.206 1.00 82.19 343 SER A O 1
ATOM 2545 N N . GLY A 1 344 ? 19.492 -12.305 -36.035 1.00 85.69 344 GLY A N 1
ATOM 2546 C CA . GLY A 1 344 ? 18.351 -12.028 -35.142 1.00 85.69 344 GLY A CA 1
ATOM 2547 C C . GLY A 1 344 ? 18.656 -11.230 -33.868 1.00 85.69 344 GLY A C 1
ATOM 2548 O O . GLY A 1 344 ? 17.781 -10.558 -33.320 1.00 85.69 344 GLY A O 1
ATOM 2549 N N . TYR A 1 345 ? 19.923 -11.190 -33.443 1.00 90.00 345 TYR A N 1
ATOM 2550 C CA . TYR A 1 345 ? 20.382 -10.279 -32.388 1.00 90.00 345 TYR A CA 1
ATOM 2551 C C . TYR A 1 345 ? 20.205 -8.789 -32.752 1.00 90.00 345 TYR A C 1
ATOM 2553 O O . TYR A 1 345 ? 20.116 -7.948 -31.862 1.00 90.00 345 TYR A O 1
ATOM 2561 N N . GLN A 1 346 ? 20.145 -8.447 -34.043 1.00 92.31 346 GLN A N 1
ATOM 2562 C CA . GLN A 1 346 ? 19.863 -7.100 -34.546 1.00 92.31 346 GLN A CA 1
ATOM 2563 C C . GLN A 1 346 ? 18.373 -6.763 -34.483 1.00 92.31 346 GLN A C 1
ATOM 2565 O O . GLN A 1 346 ? 18.035 -5.658 -34.073 1.00 92.31 346 GLN A O 1
ATOM 2570 N N . THR A 1 347 ? 17.498 -7.718 -34.812 1.00 93.88 347 THR A N 1
ATOM 2571 C CA . THR A 1 347 ? 16.042 -7.613 -34.617 1.00 93.88 347 THR A CA 1
ATOM 2572 C C . THR A 1 347 ? 15.737 -7.308 -33.146 1.00 93.88 347 THR A C 1
ATOM 2574 O O . THR A 1 347 ? 15.052 -6.339 -32.828 1.00 93.88 347 THR A O 1
ATOM 2577 N N . LEU A 1 348 ? 16.355 -8.067 -32.232 1.00 93.56 348 LEU A N 1
ATOM 2578 C CA . LEU A 1 348 ? 16.275 -7.844 -30.784 1.00 93.56 348 LEU A CA 1
ATOM 2579 C C . LEU A 1 348 ? 16.883 -6.502 -30.344 1.00 93.56 348 LEU A C 1
ATOM 2581 O O . LEU A 1 348 ? 16.300 -5.821 -29.505 1.00 93.56 348 LEU A O 1
ATOM 2585 N N . ALA A 1 349 ? 18.025 -6.090 -30.905 1.00 94.00 349 ALA A N 1
ATOM 2586 C CA . ALA A 1 349 ? 18.632 -4.795 -30.588 1.00 94.00 349 ALA A CA 1
ATOM 2587 C C . ALA A 1 349 ? 17.746 -3.604 -30.999 1.00 94.00 349 ALA A C 1
ATOM 2589 O O . ALA A 1 349 ? 17.752 -2.587 -30.310 1.00 94.00 349 ALA A O 1
ATOM 2590 N N . ASP A 1 350 ? 16.957 -3.728 -32.068 1.00 95.31 350 ASP A N 1
ATOM 2591 C CA . ASP A 1 350 ? 16.039 -2.671 -32.507 1.00 95.31 350 ASP A CA 1
ATOM 2592 C C . ASP A 1 350 ? 14.757 -2.629 -31.664 1.00 95.31 350 ASP A C 1
ATOM 2594 O O . ASP A 1 350 ? 14.302 -1.544 -31.304 1.00 95.31 350 ASP A O 1
ATOM 2598 N N . ILE A 1 351 ? 14.240 -3.790 -31.242 1.00 95.50 351 ILE A N 1
ATOM 2599 C CA . ILE A 1 351 ? 13.160 -3.888 -30.240 1.00 95.50 351 ILE A CA 1
ATOM 2600 C C . ILE A 1 351 ? 13.606 -3.255 -28.907 1.00 95.50 351 ILE A C 1
ATOM 2602 O O . ILE A 1 351 ? 12.852 -2.513 -28.280 1.00 95.50 351 ILE A O 1
ATOM 2606 N N . LEU A 1 352 ? 14.858 -3.467 -28.487 1.00 95.25 352 LEU A N 1
ATOM 2607 C CA . LEU A 1 352 ? 15.424 -2.796 -27.309 1.00 95.25 352 LEU A CA 1
ATOM 2608 C C . LEU A 1 352 ? 15.612 -1.282 -27.523 1.00 95.25 352 LEU A C 1
ATOM 2610 O O . LEU A 1 352 ? 15.478 -0.523 -26.566 1.00 95.25 352 LEU A O 1
ATOM 2614 N N . GLY A 1 353 ? 15.861 -0.827 -28.755 1.00 94.12 353 GLY A N 1
ATOM 2615 C CA . GLY A 1 353 ? 15.888 0.596 -29.115 1.00 94.12 353 GLY A CA 1
ATOM 2616 C C . GLY A 1 353 ? 14.510 1.262 -29.018 1.00 94.12 353 GLY A C 1
ATOM 2617 O O . GLY A 1 353 ? 14.389 2.350 -28.452 1.00 94.12 353 GLY A O 1
ATOM 2618 N N . TYR A 1 354 ? 13.463 0.570 -29.478 1.00 95.44 354 TYR A N 1
ATOM 2619 C CA . TYR A 1 354 ? 12.059 0.960 -29.307 1.00 95.44 354 TYR A CA 1
ATOM 2620 C C . TYR A 1 354 ? 11.683 1.106 -27.820 1.00 95.44 354 TYR A C 1
ATOM 2622 O O . TYR A 1 354 ? 11.212 2.165 -27.395 1.00 95.44 354 TYR A O 1
ATOM 2630 N N . LEU A 1 355 ? 11.974 0.084 -27.004 1.00 95.25 355 LEU A N 1
ATOM 2631 C CA . LEU A 1 355 ? 11.719 0.100 -25.556 1.00 95.25 355 LEU A CA 1
ATOM 2632 C C . LEU A 1 355 ? 12.525 1.202 -24.844 1.00 95.25 355 LEU A C 1
ATOM 2634 O O . LEU A 1 355 ? 11.993 1.915 -23.990 1.00 95.25 355 LEU A O 1
ATOM 2638 N N . GLN A 1 356 ? 13.788 1.412 -25.236 1.00 93.88 356 GLN A N 1
ATOM 2639 C CA . GLN A 1 356 ? 14.611 2.497 -24.700 1.00 93.88 356 GLN A CA 1
ATOM 2640 C C . GLN A 1 356 ? 14.004 3.877 -25.000 1.00 93.88 356 GLN A C 1
ATOM 2642 O O . GLN A 1 356 ? 14.080 4.768 -24.150 1.00 93.88 356 GLN A O 1
ATOM 2647 N N . LEU A 1 357 ? 13.388 4.082 -26.163 1.00 92.44 357 LEU A N 1
ATOM 2648 C CA . LEU A 1 357 ? 12.749 5.355 -26.483 1.00 92.44 357 LEU A CA 1
ATOM 2649 C C . LEU A 1 357 ? 11.506 5.611 -25.615 1.00 92.44 357 LEU A C 1
ATOM 2651 O O . LEU A 1 357 ? 11.385 6.703 -25.063 1.00 92.44 357 LEU A O 1
ATOM 2655 N N . ILE A 1 358 ? 10.651 4.602 -25.400 1.00 93.25 358 ILE A N 1
ATOM 2656 C CA . ILE A 1 358 ? 9.527 4.688 -24.444 1.00 93.25 358 ILE A CA 1
ATOM 2657 C C . ILE A 1 358 ? 10.043 5.081 -23.051 1.00 93.25 358 ILE A C 1
ATOM 2659 O O . ILE A 1 358 ? 9.556 6.043 -22.458 1.00 93.25 358 ILE A O 1
ATOM 2663 N N . GLN A 1 359 ? 11.089 4.410 -22.559 1.00 92.56 359 GLN A N 1
ATOM 2664 C CA . GLN A 1 359 ? 11.718 4.725 -21.274 1.00 92.56 359 GLN A CA 1
ATOM 2665 C C . GLN A 1 359 ? 12.226 6.181 -21.202 1.00 92.56 359 GLN A C 1
ATOM 2667 O O . GLN A 1 359 ? 11.969 6.873 -20.216 1.00 92.56 359 GLN A O 1
ATOM 2672 N N . ILE A 1 360 ? 12.929 6.677 -22.230 1.00 89.56 360 ILE A N 1
ATOM 2673 C CA . ILE A 1 360 ? 13.438 8.065 -22.273 1.00 89.56 360 ILE A CA 1
ATOM 2674 C C . ILE A 1 360 ? 12.290 9.080 -22.236 1.00 89.56 360 ILE A C 1
ATOM 2676 O O . ILE A 1 360 ? 12.450 10.144 -21.634 1.00 89.56 360 ILE A O 1
ATOM 2680 N N . SER A 1 361 ? 11.152 8.750 -22.848 1.00 88.81 361 SER A N 1
ATOM 2681 C CA . SER A 1 361 ? 9.962 9.600 -22.907 1.00 88.81 361 SER A CA 1
ATOM 2682 C C . SER A 1 361 ? 9.073 9.520 -21.665 1.00 88.81 361 SER A C 1
ATOM 2684 O O . SER A 1 361 ? 8.350 10.472 -21.400 1.00 88.81 361 SER A O 1
ATOM 2686 N N . TYR A 1 362 ? 9.112 8.436 -20.885 1.00 91.56 362 TYR A N 1
ATOM 2687 C CA . TYR A 1 362 ? 8.299 8.288 -19.666 1.00 91.56 362 TYR A CA 1
ATOM 2688 C C . TYR A 1 362 ? 9.053 8.630 -18.372 1.00 91.56 362 TYR A C 1
ATOM 2690 O O . TYR A 1 362 ? 8.415 8.966 -17.378 1.00 91.56 362 TYR A O 1
ATOM 2698 N N . ARG A 1 363 ? 10.396 8.637 -18.367 1.00 89.19 363 ARG A N 1
ATOM 2699 C CA . ARG A 1 363 ? 11.218 8.793 -17.144 1.00 89.19 363 ARG A CA 1
ATOM 2700 C C . ARG A 1 363 ? 10.997 10.049 -16.297 1.00 89.19 363 ARG A C 1
ATOM 2702 O O . ARG A 1 363 ? 11.451 10.063 -15.164 1.00 89.19 363 ARG A O 1
ATOM 2709 N N . TYR A 1 364 ? 10.330 11.080 -16.813 1.00 88.75 364 TYR A N 1
ATOM 2710 C CA . TYR A 1 364 ? 9.998 12.299 -16.060 1.00 88.75 364 TYR A CA 1
ATOM 2711 C C . TYR A 1 364 ? 8.483 12.554 -15.942 1.00 88.75 364 TYR A C 1
ATOM 2713 O O . TYR A 1 364 ? 8.072 13.652 -15.572 1.00 88.75 364 TYR A O 1
ATOM 2721 N N . HIS A 1 365 ? 7.647 11.558 -16.259 1.00 87.56 365 HIS A N 1
ATOM 2722 C CA . HIS A 1 365 ? 6.188 11.668 -16.282 1.00 87.56 365 HIS A CA 1
ATOM 2723 C C . HIS A 1 365 ? 5.551 10.796 -15.196 1.00 87.56 365 HIS A C 1
ATOM 2725 O O . HIS A 1 365 ? 5.502 9.576 -15.313 1.00 87.56 365 HIS A O 1
ATOM 2731 N N . GLU A 1 366 ? 5.009 11.439 -14.160 1.00 84.94 366 GLU A N 1
ATOM 2732 C CA . GLU A 1 366 ? 4.419 10.763 -12.995 1.00 84.94 366 GLU A CA 1
ATOM 2733 C C . GLU A 1 366 ? 3.297 9.785 -13.379 1.00 84.94 366 GLU A C 1
ATOM 2735 O O . GLU A 1 366 ? 3.327 8.613 -13.019 1.00 84.94 366 GLU A O 1
ATOM 2740 N N . ALA A 1 367 ? 2.373 10.232 -14.237 1.00 84.69 367 ALA A N 1
ATOM 2741 C CA . ALA A 1 367 ? 1.269 9.430 -14.774 1.00 84.69 367 ALA A CA 1
ATOM 2742 C C . ALA A 1 367 ? 1.703 8.326 -15.772 1.00 84.69 367 ALA A C 1
ATOM 2744 O O . ALA A 1 367 ? 0.867 7.777 -16.491 1.00 84.69 367 ALA A O 1
ATOM 2745 N N . LYS A 1 368 ? 3.009 8.035 -15.861 1.00 87.94 368 LYS A N 1
ATOM 2746 C CA . LYS A 1 368 ? 3.602 6.924 -16.620 1.00 87.94 368 LYS A CA 1
ATOM 2747 C C . LYS A 1 368 ? 4.570 6.074 -15.787 1.00 87.94 368 LYS A C 1
ATOM 2749 O O . LYS A 1 368 ? 5.355 5.320 -16.358 1.00 87.94 368 LYS A O 1
ATOM 2754 N N . ARG A 1 369 ? 4.511 6.171 -14.450 1.00 85.75 369 ARG A N 1
ATOM 2755 C CA . ARG A 1 369 ? 5.359 5.410 -13.516 1.00 85.75 369 ARG A CA 1
ATOM 2756 C C . ARG A 1 369 ? 5.317 3.900 -13.759 1.00 85.75 369 ARG A C 1
ATOM 2758 O O . ARG A 1 369 ? 6.373 3.290 -13.890 1.00 85.75 369 ARG A O 1
ATOM 2765 N N . GLU A 1 370 ? 4.127 3.322 -13.891 1.00 82.75 370 GLU A N 1
ATOM 2766 C CA . GLU A 1 370 ? 3.988 1.871 -14.057 1.00 82.75 370 GLU A CA 1
ATOM 2767 C C . GLU A 1 370 ? 4.526 1.418 -15.417 1.00 82.75 370 GLU A C 1
ATOM 2769 O O . GLU A 1 370 ? 5.421 0.581 -15.464 1.00 82.75 370 GLU A O 1
ATOM 2774 N N . GLN A 1 371 ? 4.139 2.082 -16.516 1.00 87.75 371 GLN A N 1
ATOM 2775 C CA . GLN A 1 371 ? 4.692 1.762 -17.841 1.00 87.75 371 GLN A CA 1
ATOM 2776 C C . GLN A 1 371 ? 6.215 1.994 -17.924 1.00 87.75 371 GLN A C 1
ATOM 2778 O O . GLN A 1 371 ? 6.889 1.380 -18.748 1.00 87.75 371 GLN A O 1
ATOM 2783 N N . LEU A 1 372 ? 6.785 2.866 -17.081 1.00 90.88 372 LEU A N 1
ATOM 2784 C CA . LEU A 1 372 ? 8.232 3.065 -16.948 1.00 90.88 372 LEU A CA 1
ATOM 2785 C C . LEU A 1 372 ? 8.919 1.906 -16.197 1.00 90.88 372 LEU A C 1
ATOM 2787 O O . LEU A 1 372 ? 10.021 1.496 -16.576 1.00 90.88 372 LEU A O 1
ATOM 2791 N N . LEU A 1 373 ? 8.296 1.360 -15.152 1.00 88.94 373 LEU A N 1
ATOM 2792 C CA . LEU A 1 373 ? 8.789 0.163 -14.462 1.00 88.94 373 LEU A CA 1
ATOM 2793 C C . LEU A 1 373 ? 8.664 -1.077 -15.359 1.00 88.94 373 LEU A C 1
ATOM 2795 O O . LEU A 1 373 ? 9.627 -1.833 -15.493 1.00 88.94 373 LEU A O 1
ATOM 2799 N N . ASP A 1 374 ? 7.541 -1.212 -16.056 1.00 88.69 374 ASP A N 1
ATOM 2800 C CA . ASP A 1 374 ? 7.253 -2.308 -16.978 1.00 88.69 374 ASP A CA 1
ATOM 2801 C C . ASP A 1 374 ? 8.192 -2.327 -18.188 1.00 88.69 374 ASP A C 1
ATOM 2803 O O . ASP A 1 374 ? 8.747 -3.374 -18.532 1.00 88.69 374 ASP A O 1
ATOM 2807 N N . VAL A 1 375 ? 8.437 -1.173 -18.827 1.00 92.62 375 VAL A N 1
ATOM 2808 C CA . VAL A 1 375 ? 9.348 -1.091 -19.983 1.00 92.62 375 VAL A CA 1
ATOM 2809 C C . VAL A 1 375 ? 10.801 -1.357 -19.583 1.00 92.62 375 VAL A C 1
ATOM 2811 O O . VAL A 1 375 ? 11.541 -1.985 -20.342 1.00 92.62 375 VAL A O 1
ATOM 2814 N N . THR A 1 376 ? 11.220 -0.931 -18.384 1.00 92.94 376 THR A N 1
ATOM 2815 C CA . THR A 1 376 ? 12.584 -1.185 -17.892 1.00 92.94 376 THR A CA 1
ATOM 2816 C C . THR A 1 376 ? 12.791 -2.646 -17.514 1.00 92.94 376 THR A C 1
ATOM 2818 O O . THR A 1 376 ? 13.816 -3.223 -17.875 1.00 92.94 376 THR A O 1
ATOM 2821 N N . GLU A 1 377 ? 11.812 -3.278 -16.869 1.00 92.12 377 GLU A N 1
ATOM 2822 C CA . GLU A 1 377 ? 11.845 -4.709 -16.566 1.00 92.12 377 GLU A CA 1
ATOM 2823 C C . GLU A 1 377 ? 11.800 -5.560 -17.841 1.00 92.12 377 GLU A C 1
ATOM 2825 O O . GLU A 1 377 ? 12.662 -6.418 -18.033 1.00 92.12 377 GLU A O 1
ATOM 2830 N N . THR A 1 378 ? 10.883 -5.262 -18.766 1.00 92.88 378 THR A N 1
ATOM 2831 C CA . THR A 1 378 ? 10.753 -5.965 -20.054 1.00 92.88 378 THR A CA 1
ATOM 2832 C C . THR A 1 378 ? 12.043 -5.890 -20.873 1.00 92.88 378 THR A C 1
ATOM 2834 O O . THR A 1 378 ? 12.520 -6.917 -21.360 1.00 92.88 378 THR A O 1
ATOM 2837 N N . ALA A 1 379 ? 12.666 -4.709 -20.983 1.00 93.75 379 ALA A N 1
ATOM 2838 C CA . ALA A 1 379 ? 13.921 -4.542 -21.717 1.00 93.75 379 ALA A CA 1
ATOM 2839 C C . ALA A 1 379 ? 15.080 -5.356 -21.108 1.00 93.75 379 ALA A C 1
ATOM 2841 O O . ALA A 1 379 ? 15.847 -5.988 -21.840 1.00 93.75 379 ALA A O 1
ATOM 2842 N N . VAL A 1 380 ? 15.199 -5.385 -19.775 1.00 94.38 380 VAL A N 1
ATOM 2843 C CA . VAL A 1 380 ? 16.263 -6.132 -19.083 1.00 94.38 380 VAL A CA 1
ATOM 2844 C C . VAL A 1 380 ? 16.030 -7.644 -19.169 1.00 94.38 380 VAL A C 1
ATOM 2846 O O . VAL A 1 380 ? 16.956 -8.383 -19.514 1.00 94.38 380 VAL A O 1
ATOM 2849 N N . LEU A 1 381 ? 14.798 -8.112 -18.945 1.00 93.56 381 LEU A N 1
ATOM 2850 C CA . LEU A 1 381 ? 14.434 -9.531 -19.028 1.00 93.56 381 LEU A CA 1
ATOM 2851 C C . LEU A 1 381 ? 14.603 -10.101 -20.442 1.00 93.56 381 LEU A C 1
ATOM 2853 O O . LEU A 1 381 ? 15.099 -11.223 -20.583 1.00 93.56 381 LEU A O 1
ATOM 2857 N N . LEU A 1 382 ? 14.243 -9.332 -21.477 1.00 93.06 382 LEU A N 1
ATOM 2858 C CA . LEU A 1 382 ? 14.414 -9.709 -22.881 1.00 93.06 382 LEU A CA 1
ATOM 2859 C C . LEU A 1 382 ? 15.899 -9.806 -23.259 1.00 93.06 382 LEU A C 1
ATOM 2861 O O . LEU A 1 382 ? 16.339 -10.822 -23.800 1.00 93.06 382 LEU A O 1
ATOM 2865 N N . ALA A 1 383 ? 16.700 -8.786 -22.934 1.00 92.19 383 ALA A N 1
ATOM 2866 C CA . ALA A 1 383 ? 18.115 -8.762 -23.300 1.00 92.19 383 ALA A CA 1
ATOM 2867 C C . ALA A 1 383 ? 18.946 -9.818 -22.555 1.00 92.19 383 ALA A C 1
ATOM 2869 O O . ALA A 1 383 ? 19.782 -10.485 -23.163 1.00 92.19 383 ALA A O 1
ATOM 2870 N N . LEU A 1 384 ? 18.697 -10.025 -21.256 1.00 90.94 384 LEU A N 1
ATOM 2871 C CA . LEU A 1 384 ? 19.329 -11.109 -20.494 1.00 90.94 384 LEU A CA 1
ATOM 2872 C C . LEU A 1 384 ? 18.803 -12.494 -20.899 1.00 90.94 384 LEU A C 1
ATOM 2874 O O . LEU A 1 384 ? 19.449 -13.500 -20.594 1.00 90.94 384 LEU A O 1
ATOM 2878 N N . GLY A 1 385 ? 17.632 -12.553 -21.540 1.00 89.50 385 GLY A N 1
ATOM 2879 C CA . GLY A 1 385 ? 16.944 -13.786 -21.895 1.00 89.50 385 GLY A CA 1
ATOM 2880 C C . GLY A 1 385 ? 17.249 -14.355 -23.275 1.00 89.50 385 GLY A C 1
ATOM 2881 O O . GLY A 1 385 ? 17.278 -15.579 -23.388 1.00 89.50 385 GLY A O 1
ATOM 2882 N N . GLU A 1 386 ? 17.487 -13.508 -24.277 1.00 91.19 386 GLU A N 1
ATOM 2883 C CA . GLU A 1 386 ? 17.717 -13.923 -25.671 1.00 91.19 386 GLU A CA 1
ATOM 2884 C C . GLU A 1 386 ? 19.140 -13.607 -26.173 1.00 91.19 386 GLU A C 1
ATOM 2886 O O . GLU A 1 386 ? 19.779 -14.474 -26.768 1.00 91.19 386 GLU A O 1
ATOM 2891 N N . LEU A 1 387 ? 19.671 -12.403 -25.913 1.00 89.19 387 LEU A N 1
ATOM 2892 C CA . LEU A 1 387 ? 21.000 -11.998 -26.398 1.00 89.19 387 LEU A CA 1
ATOM 2893 C C . LEU A 1 387 ? 22.115 -12.651 -25.580 1.00 89.19 387 LEU A C 1
ATOM 2895 O O . LEU A 1 387 ? 22.077 -12.626 -24.352 1.00 89.19 387 LEU A O 1
ATOM 2899 N N . ARG A 1 388 ? 23.174 -13.139 -26.230 1.00 86.06 388 ARG A N 1
ATOM 2900 C CA . ARG A 1 388 ? 24.397 -13.679 -25.598 1.00 86.06 388 ARG A CA 1
ATOM 2901 C C . ARG A 1 388 ? 25.520 -12.643 -25.560 1.00 86.06 388 ARG A C 1
ATOM 2903 O O . ARG A 1 388 ? 25.486 -11.644 -26.271 1.00 86.06 388 ARG A O 1
ATOM 2910 N N . ASP A 1 389 ? 26.565 -12.872 -24.770 1.00 81.25 389 ASP A N 1
ATOM 2911 C CA . ASP A 1 389 ? 27.662 -11.896 -24.641 1.00 81.25 389 ASP A CA 1
ATOM 2912 C C . ASP A 1 389 ? 28.436 -11.647 -25.953 1.00 81.25 389 ASP A C 1
ATOM 2914 O O . ASP A 1 389 ? 28.729 -10.487 -26.248 1.00 81.25 389 ASP A O 1
ATOM 2918 N N . PRO A 1 390 ? 28.693 -12.648 -26.823 1.00 84.38 390 PRO A N 1
ATOM 2919 C CA . PRO A 1 390 ? 29.244 -12.400 -28.160 1.00 84.38 390 PRO A CA 1
ATOM 2920 C C . PRO A 1 390 ? 28.329 -11.579 -29.083 1.00 84.38 390 PRO A C 1
ATOM 2922 O O . PRO A 1 390 ? 28.807 -11.039 -30.079 1.00 84.38 390 PRO A O 1
ATOM 2925 N N . GLU A 1 391 ? 27.031 -11.487 -28.779 1.00 86.38 391 GLU A N 1
ATOM 2926 C CA . GLU A 1 391 ? 26.048 -10.695 -29.526 1.00 86.38 391 GLU A CA 1
ATOM 2927 C C . GLU A 1 391 ? 25.925 -9.283 -28.944 1.00 86.38 391 GLU A C 1
ATOM 2929 O O . GLU A 1 391 ? 26.009 -8.321 -29.703 1.00 86.38 391 GLU A O 1
ATOM 2934 N N . LEU A 1 392 ? 25.860 -9.128 -27.614 1.00 81.19 392 LEU A N 1
ATOM 2935 C CA . LEU A 1 392 ? 25.941 -7.820 -26.945 1.00 81.19 392 LEU A CA 1
ATOM 2936 C C . LEU A 1 392 ? 27.212 -7.055 -27.351 1.00 81.19 392 LEU A C 1
ATOM 2938 O O . LEU A 1 392 ? 27.146 -5.867 -27.662 1.00 81.19 392 LEU A O 1
ATOM 2942 N N . ASN A 1 393 ? 28.355 -7.743 -27.458 1.00 81.81 393 ASN A N 1
ATOM 2943 C CA . ASN A 1 393 ? 29.607 -7.163 -27.960 1.00 81.81 393 ASN A CA 1
ATOM 2944 C C . ASN A 1 393 ? 29.535 -6.678 -29.428 1.00 81.81 393 ASN A C 1
ATOM 2946 O O . ASN A 1 393 ? 30.352 -5.854 -29.837 1.00 81.81 393 ASN A O 1
ATOM 2950 N N . ARG A 1 394 ? 28.564 -7.143 -30.231 1.00 83.75 394 ARG A N 1
ATOM 2951 C CA . ARG A 1 394 ? 28.298 -6.644 -31.598 1.00 83.75 394 ARG A CA 1
ATOM 2952 C C . ARG A 1 394 ? 27.336 -5.453 -31.624 1.00 83.75 394 ARG A C 1
ATOM 2954 O O . ARG A 1 394 ? 27.319 -4.721 -32.612 1.00 83.75 394 ARG A O 1
ATOM 2961 N N . VAL A 1 395 ? 26.560 -5.239 -30.561 1.00 84.56 395 VAL A N 1
ATOM 2962 C CA . VAL A 1 395 ? 25.639 -4.101 -30.392 1.00 84.56 395 VAL A CA 1
ATOM 2963 C C . VAL A 1 395 ? 25.956 -3.316 -29.106 1.00 84.56 395 VAL A C 1
ATOM 2965 O O . VAL A 1 395 ? 25.087 -3.137 -28.256 1.00 84.56 395 VAL A O 1
ATOM 2968 N N . PRO A 1 396 ? 27.193 -2.798 -28.935 1.00 80.00 396 PRO A N 1
ATOM 2969 C CA . PRO A 1 396 ? 27.695 -2.321 -27.640 1.00 80.00 396 PRO A CA 1
ATOM 2970 C C . PRO A 1 396 ? 26.914 -1.144 -27.029 1.00 80.00 396 PRO A C 1
ATOM 2972 O O . PRO A 1 396 ? 27.014 -0.891 -25.834 1.00 80.00 396 PRO A O 1
ATOM 2975 N N . TYR A 1 397 ? 26.094 -0.442 -27.815 1.00 83.06 397 TYR A N 1
ATOM 2976 C CA . TYR A 1 397 ? 25.177 0.589 -27.318 1.00 83.06 397 TYR A CA 1
ATOM 2977 C C . TYR A 1 397 ? 24.072 0.032 -26.398 1.00 83.06 397 TYR A C 1
ATOM 2979 O O . TYR A 1 397 ? 23.606 0.752 -25.517 1.00 83.06 397 TYR A O 1
ATOM 2987 N N . VAL A 1 398 ? 23.711 -1.250 -26.534 1.00 86.94 398 VAL A N 1
ATOM 2988 C CA . VAL A 1 398 ? 22.717 -1.928 -25.682 1.00 86.94 398 VAL A CA 1
ATOM 2989 C C . VAL A 1 398 ? 23.182 -2.009 -24.219 1.00 86.94 398 VAL A C 1
ATOM 2991 O O . VAL A 1 398 ? 22.348 -1.919 -23.322 1.00 86.94 398 VAL A O 1
ATOM 2994 N N . TYR A 1 399 ? 24.495 -2.069 -23.942 1.00 85.94 399 TYR A N 1
ATOM 2995 C CA . TYR A 1 399 ? 25.019 -1.999 -22.566 1.00 85.94 399 TYR A CA 1
ATOM 2996 C C . TYR A 1 399 ? 24.597 -0.709 -21.853 1.00 85.94 399 TYR A C 1
ATOM 2998 O O . TYR A 1 399 ? 24.166 -0.754 -20.701 1.00 85.94 399 TYR A O 1
ATOM 3006 N N . GLY A 1 400 ? 24.688 0.437 -22.537 1.00 85.44 400 GLY A N 1
ATOM 3007 C CA . GLY A 1 400 ? 24.287 1.725 -21.970 1.00 85.44 400 GLY A CA 1
ATOM 3008 C C . GLY A 1 400 ? 22.788 1.777 -21.674 1.00 85.44 400 GLY A C 1
ATOM 3009 O O . GLY A 1 400 ? 22.380 2.225 -20.604 1.00 85.44 400 GLY A O 1
ATOM 3010 N N . TRP A 1 401 ? 21.972 1.236 -22.584 1.00 90.25 401 TRP A N 1
ATOM 3011 C CA . TRP A 1 401 ? 20.520 1.175 -22.413 1.00 90.25 401 TRP A CA 1
ATOM 3012 C C . TRP A 1 401 ? 20.103 0.289 -21.239 1.00 90.25 401 TRP A C 1
ATOM 3014 O O . TRP A 1 401 ? 19.267 0.684 -20.432 1.00 90.25 401 TRP A O 1
ATOM 3024 N N . LEU A 1 402 ? 20.733 -0.877 -21.081 1.00 90.06 402 LEU A N 1
ATOM 3025 C CA . LEU A 1 402 ? 20.442 -1.786 -19.972 1.00 90.06 402 LEU A CA 1
ATOM 3026 C C . LEU A 1 402 ? 20.868 -1.204 -18.620 1.00 90.06 402 LEU A C 1
ATOM 3028 O O . LEU A 1 402 ? 20.112 -1.301 -17.656 1.00 90.06 402 LEU A O 1
ATOM 3032 N N . ARG A 1 403 ? 22.018 -0.520 -18.544 1.00 90.19 403 ARG A N 1
ATOM 3033 C CA . ARG A 1 403 ? 22.426 0.206 -17.326 1.00 90.19 403 ARG A CA 1
ATOM 3034 C C . ARG A 1 403 ? 21.457 1.342 -16.979 1.00 90.19 403 ARG A C 1
ATOM 3036 O O . ARG A 1 403 ? 21.128 1.516 -15.809 1.00 90.19 403 ARG A O 1
ATOM 3043 N N . HIS A 1 404 ? 20.954 2.069 -17.978 1.00 89.88 404 HIS A N 1
ATOM 3044 C CA . HIS A 1 404 ? 19.926 3.102 -17.803 1.00 89.88 404 HIS A CA 1
ATOM 3045 C C . HIS A 1 404 ? 18.580 2.508 -17.350 1.00 89.88 404 HIS A C 1
ATOM 3047 O O . HIS A 1 404 ? 17.932 3.073 -16.471 1.00 89.88 404 HIS A O 1
ATOM 3053 N N . ALA A 1 405 ? 18.163 1.361 -17.899 1.00 93.25 405 ALA A N 1
ATOM 3054 C CA . ALA A 1 405 ? 16.957 0.640 -17.482 1.00 93.25 405 ALA A CA 1
ATOM 3055 C C . ALA A 1 405 ? 17.036 0.169 -16.025 1.00 93.25 405 ALA A C 1
ATOM 3057 O O . ALA A 1 405 ? 16.153 0.490 -15.231 1.00 93.25 405 ALA A O 1
ATOM 3058 N N . ILE A 1 406 ? 18.129 -0.500 -15.646 1.00 93.62 406 ILE A N 1
ATOM 3059 C CA . ILE A 1 406 ? 18.366 -0.941 -14.265 1.00 93.62 406 ILE A CA 1
ATOM 3060 C C . ILE A 1 406 ? 18.447 0.270 -13.320 1.00 93.62 406 ILE A C 1
ATOM 3062 O O . ILE A 1 406 ? 17.867 0.242 -12.240 1.00 93.62 406 ILE A O 1
ATOM 3066 N N . GLY A 1 407 ? 19.106 1.358 -13.735 1.00 92.44 407 GLY A N 1
ATOM 3067 C CA . GLY A 1 407 ? 19.243 2.579 -12.937 1.00 92.44 407 GLY A CA 1
ATOM 3068 C C . GLY A 1 407 ? 17.910 3.275 -12.662 1.00 92.44 407 GLY A C 1
ATOM 3069 O O . GLY A 1 407 ? 17.671 3.707 -11.539 1.00 92.44 407 GLY A O 1
ATOM 3070 N N . ILE A 1 408 ? 17.012 3.332 -13.651 1.00 92.50 408 ILE A N 1
ATOM 3071 C CA . ILE A 1 408 ? 15.649 3.837 -13.444 1.00 92.50 408 ILE A CA 1
ATOM 3072 C C . ILE A 1 408 ? 14.832 2.895 -12.559 1.00 92.50 408 ILE A C 1
ATOM 3074 O O . ILE A 1 408 ? 14.171 3.372 -11.641 1.00 92.50 408 ILE A O 1
ATOM 3078 N N . HIS A 1 409 ? 14.891 1.579 -12.773 1.00 92.12 409 HIS A N 1
ATOM 3079 C CA . HIS A 1 409 ? 14.098 0.642 -11.974 1.00 92.12 409 HIS A CA 1
ATOM 3080 C C . HIS A 1 409 ? 14.536 0.635 -10.497 1.00 92.12 409 HIS A C 1
ATOM 3082 O O . HIS A 1 409 ? 13.681 0.602 -9.616 1.00 92.12 409 HIS A O 1
ATOM 3088 N N . LEU A 1 410 ? 15.841 0.762 -10.213 1.00 91.50 410 LEU A N 1
ATOM 3089 C CA . LEU A 1 410 ? 16.373 0.945 -8.854 1.00 91.50 410 LEU A CA 1
ATOM 3090 C C . LEU A 1 410 ? 15.894 2.251 -8.198 1.00 91.50 410 LEU A C 1
ATOM 3092 O O . LEU A 1 410 ? 15.626 2.249 -7.003 1.00 91.50 410 LEU A O 1
ATOM 3096 N N . LEU A 1 411 ? 15.766 3.347 -8.954 1.00 91.00 411 LEU A N 1
ATOM 3097 C CA . LEU A 1 411 ? 15.351 4.649 -8.413 1.00 91.00 411 LEU A CA 1
ATOM 3098 C C . LEU A 1 411 ? 13.828 4.836 -8.306 1.00 91.00 411 LEU A C 1
ATOM 3100 O O . LEU A 1 411 ? 13.392 5.607 -7.462 1.00 91.00 411 LEU A O 1
ATOM 3104 N N . VAL A 1 412 ? 13.017 4.180 -9.146 1.00 88.69 412 VAL A N 1
ATOM 3105 C CA . VAL A 1 412 ? 11.545 4.370 -9.213 1.00 88.69 412 VAL A CA 1
ATOM 3106 C C . VAL A 1 412 ? 10.762 3.230 -8.543 1.00 88.69 412 VAL A C 1
ATOM 3108 O O . VAL A 1 412 ? 9.618 3.429 -8.120 1.00 88.69 412 VAL A O 1
ATOM 3111 N N . GLY A 1 413 ? 11.365 2.040 -8.441 1.00 82.31 413 GLY A N 1
ATOM 3112 C CA . GLY A 1 413 ? 10.761 0.822 -7.881 1.00 82.31 413 GLY A CA 1
ATOM 3113 C C . GLY A 1 413 ? 11.714 -0.025 -7.025 1.00 82.31 413 GLY A C 1
ATOM 3114 O O . GLY A 1 413 ? 11.392 -1.169 -6.708 1.00 82.31 413 GLY A O 1
ATOM 3115 N N . GLY A 1 414 ? 12.887 0.509 -6.674 1.00 83.88 414 GLY A N 1
ATOM 3116 C CA . GLY A 1 414 ? 13.740 -0.013 -5.608 1.00 83.88 414 GLY A CA 1
ATOM 3117 C C . GLY A 1 414 ? 13.391 0.609 -4.246 1.00 83.88 414 GLY A C 1
ATOM 3118 O O . GLY A 1 414 ? 12.287 1.136 -4.084 1.00 83.88 414 GLY A O 1
ATOM 3119 N N . PRO A 1 415 ? 14.306 0.547 -3.263 1.00 81.69 415 PRO A N 1
ATOM 3120 C CA . PRO A 1 415 ? 14.102 1.168 -1.958 1.00 81.69 415 PRO A CA 1
ATOM 3121 C C . PRO A 1 415 ? 14.097 2.701 -2.040 1.00 81.69 415 PRO A C 1
ATOM 3123 O O . PRO A 1 415 ? 14.763 3.285 -2.893 1.00 81.69 415 PRO A O 1
ATOM 3126 N N . ASP A 1 416 ? 13.333 3.326 -1.138 1.00 79.88 416 ASP A N 1
ATOM 3127 C CA . ASP A 1 416 ? 13.022 4.766 -1.104 1.00 79.88 416 ASP A CA 1
ATOM 3128 C C . ASP A 1 416 ? 12.725 5.361 -2.503 1.00 79.88 416 ASP A C 1
ATOM 3130 O O . ASP A 1 416 ? 13.413 6.268 -2.988 1.00 79.88 416 ASP A O 1
ATOM 3134 N N . PRO A 1 417 ? 11.693 4.825 -3.189 1.00 85.38 417 PRO A N 1
ATOM 3135 C CA . PRO A 1 417 ? 11.474 5.074 -4.605 1.00 85.38 417 PRO A CA 1
ATOM 3136 C C . PRO A 1 417 ? 11.071 6.526 -4.885 1.00 85.38 417 PRO A C 1
ATOM 3138 O O . PRO A 1 417 ? 10.091 7.051 -4.357 1.00 85.38 417 PRO A O 1
ATOM 3141 N N . THR A 1 418 ? 11.817 7.154 -5.787 1.00 87.69 418 THR A N 1
ATOM 3142 C CA . THR A 1 418 ? 11.660 8.542 -6.219 1.00 87.69 418 THR A CA 1
ATOM 3143 C C . THR A 1 418 ? 10.603 8.672 -7.318 1.00 87.69 418 THR A C 1
ATOM 3145 O O . THR A 1 418 ? 10.595 7.916 -8.293 1.00 87.69 418 THR A O 1
ATOM 3148 N N . ALA A 1 419 ? 9.752 9.691 -7.196 1.00 85.88 419 ALA A N 1
ATOM 3149 C CA . ALA A 1 419 ? 8.795 10.105 -8.217 1.00 85.88 419 ALA A CA 1
ATOM 3150 C C . ALA A 1 419 ? 9.504 10.401 -9.565 1.00 85.88 419 ALA A C 1
ATOM 3152 O O . ALA A 1 419 ? 10.461 11.184 -9.573 1.00 85.88 419 ALA A O 1
ATOM 3153 N N . PRO A 1 420 ? 9.075 9.842 -10.719 1.00 89.69 420 PRO A N 1
ATOM 3154 C CA . PRO A 1 420 ? 9.679 10.106 -12.030 1.00 89.69 420 PRO A CA 1
ATOM 3155 C C . PRO A 1 420 ? 10.008 11.583 -12.303 1.00 89.69 420 PRO A C 1
ATOM 3157 O O . PRO A 1 420 ? 11.115 11.905 -12.740 1.00 89.69 420 PRO A O 1
ATOM 3160 N N . LYS A 1 421 ? 9.102 12.513 -11.972 1.00 86.88 421 LYS A N 1
ATOM 3161 C CA . LYS A 1 421 ? 9.300 13.970 -12.159 1.00 86.88 421 LYS A CA 1
ATOM 3162 C C . LYS A 1 421 ? 10.507 14.556 -11.387 1.00 86.88 421 LYS A C 1
ATOM 3164 O O . LYS A 1 421 ? 11.051 15.598 -11.772 1.00 86.88 421 LYS A O 1
ATOM 3169 N N . GLU A 1 422 ? 10.925 13.892 -10.307 1.00 87.75 422 GLU A N 1
ATOM 3170 C CA . GLU A 1 422 ? 11.977 14.301 -9.366 1.00 87.75 422 GLU A CA 1
ATOM 3171 C C . GLU A 1 422 ? 13.326 13.614 -9.618 1.00 87.75 422 GLU A C 1
ATOM 3173 O O . GLU A 1 422 ? 14.339 14.134 -9.154 1.00 87.75 422 GLU A O 1
ATOM 3178 N N . LEU A 1 423 ? 13.388 12.527 -10.406 1.00 87.19 423 LEU A N 1
ATOM 3179 C CA . LEU A 1 423 ? 14.624 11.757 -10.652 1.00 87.19 423 LEU A CA 1
ATOM 3180 C C . LEU A 1 423 ? 15.837 12.635 -10.975 1.00 87.19 423 LEU A C 1
ATOM 3182 O O . LEU A 1 423 ? 16.898 12.469 -10.385 1.00 87.19 423 LEU A O 1
ATOM 3186 N N . ARG A 1 424 ? 15.671 13.626 -11.860 1.00 81.75 424 ARG A N 1
ATOM 3187 C CA . ARG A 1 424 ? 16.731 14.576 -12.256 1.00 81.75 424 ARG A CA 1
ATOM 3188 C C . ARG A 1 424 ? 17.386 15.330 -11.086 1.00 81.75 424 ARG A C 1
ATOM 3190 O O . ARG A 1 424 ? 18.492 15.835 -11.254 1.00 81.75 424 ARG A O 1
ATOM 3197 N N . PHE A 1 425 ? 16.737 15.407 -9.926 1.00 83.38 425 PHE A N 1
ATOM 3198 C CA . PHE A 1 425 ? 17.234 16.062 -8.714 1.00 83.38 425 PHE A CA 1
ATOM 3199 C C . PHE A 1 425 ? 17.717 15.081 -7.632 1.00 83.38 425 PHE A C 1
ATOM 3201 O O . PHE A 1 425 ? 18.355 15.526 -6.683 1.00 83.38 425 PHE A O 1
ATOM 3208 N N . ASN A 1 426 ? 17.470 13.771 -7.771 1.00 85.81 426 ASN A N 1
ATOM 3209 C CA . ASN A 1 426 ? 17.826 12.765 -6.765 1.00 85.81 426 ASN A CA 1
ATOM 3210 C C . ASN A 1 426 ? 19.341 12.772 -6.458 1.00 85.81 426 ASN A C 1
ATOM 3212 O O . ASN A 1 426 ? 20.181 12.725 -7.365 1.00 85.81 426 ASN A O 1
ATOM 3216 N N . GLU A 1 427 ? 19.683 12.821 -5.167 1.00 85.62 427 GLU A N 1
ATOM 3217 C CA . GLU A 1 427 ? 21.047 13.021 -4.659 1.00 85.62 427 GLU A CA 1
ATOM 3218 C C . GLU A 1 427 ? 21.994 11.832 -4.877 1.00 85.62 427 GLU A C 1
ATOM 3220 O O . GLU A 1 427 ? 23.218 12.015 -4.890 1.00 85.62 427 GLU A O 1
ATOM 3225 N N . LEU A 1 428 ? 21.462 10.623 -5.091 1.00 83.56 428 LEU A N 1
ATOM 3226 C CA . LEU A 1 428 ? 22.251 9.435 -5.435 1.00 83.56 428 LEU A CA 1
ATOM 3227 C C . LEU A 1 428 ? 22.944 9.626 -6.791 1.00 83.56 428 LEU A C 1
ATOM 3229 O O . LEU A 1 428 ? 24.100 9.231 -6.956 1.00 83.56 428 LEU A O 1
ATOM 3233 N N . ILE A 1 429 ? 22.281 10.313 -7.730 1.00 83.25 429 ILE A N 1
ATOM 3234 C CA . ILE A 1 429 ? 22.757 10.541 -9.105 1.00 83.25 429 ILE A CA 1
ATOM 3235 C C . ILE A 1 429 ? 23.196 11.983 -9.410 1.00 83.25 429 ILE A C 1
ATOM 3237 O O . ILE A 1 429 ? 23.614 12.265 -10.536 1.00 83.25 429 ILE A O 1
ATOM 3241 N N . GLN A 1 430 ? 23.184 12.879 -8.416 1.00 81.19 430 GLN A N 1
ATOM 3242 C CA . GLN A 1 430 ? 23.956 14.123 -8.490 1.00 81.19 430 GLN A CA 1
ATOM 3243 C C . GLN A 1 430 ? 25.436 13.859 -8.176 1.00 81.19 430 GLN A C 1
ATOM 3245 O O . GLN A 1 430 ? 25.763 13.020 -7.329 1.00 81.19 430 GLN A O 1
ATOM 3250 N N . ASP A 1 431 ? 26.343 14.628 -8.779 1.00 71.31 431 ASP A N 1
ATOM 3251 C CA . ASP A 1 431 ? 27.732 14.744 -8.324 1.00 71.31 431 ASP A CA 1
ATOM 3252 C C . ASP A 1 431 ? 28.221 16.205 -8.383 1.00 71.31 431 ASP A C 1
ATOM 3254 O O . ASP A 1 431 ? 28.293 16.785 -9.468 1.00 71.31 431 ASP A O 1
ATOM 3258 N N . PRO A 1 432 ? 28.588 16.827 -7.244 1.00 66.69 432 PRO A N 1
ATOM 3259 C CA . PRO A 1 432 ? 29.010 18.228 -7.212 1.00 66.69 432 PRO A CA 1
ATOM 3260 C C . PRO A 1 432 ? 30.389 18.473 -7.848 1.00 66.69 432 PRO A C 1
ATOM 3262 O O . PRO A 1 432 ? 30.792 19.627 -7.981 1.00 66.69 432 PRO A O 1
ATOM 3265 N N . ARG A 1 433 ? 31.126 17.417 -8.231 1.00 65.19 433 ARG A N 1
ATOM 3266 C CA . ARG A 1 433 ? 32.456 17.508 -8.858 1.00 65.19 433 ARG A CA 1
ATOM 3267 C C . ARG A 1 433 ? 32.389 17.705 -10.379 1.00 65.19 433 ARG A C 1
ATOM 3269 O O . ARG A 1 433 ? 33.408 18.028 -10.985 1.00 65.19 433 ARG A O 1
ATOM 3276 N N . PHE A 1 434 ? 31.219 17.520 -10.994 1.00 62.09 434 PHE A N 1
ATOM 3277 C CA . PHE A 1 434 ? 31.021 17.611 -12.444 1.00 62.09 434 PHE A CA 1
ATOM 3278 C C . PHE A 1 434 ? 30.349 18.935 -12.840 1.00 62.09 434 PHE A C 1
ATOM 3280 O O . PHE A 1 434 ? 29.547 19.499 -12.096 1.00 62.09 434 PHE A O 1
ATOM 3287 N N . ALA A 1 435 ? 30.712 19.461 -14.017 1.00 53.50 435 ALA A N 1
ATOM 3288 C CA . ALA A 1 435 ? 30.229 20.761 -14.499 1.00 53.50 435 ALA A CA 1
ATOM 3289 C C . ALA A 1 435 ? 28.724 20.746 -14.820 1.00 53.50 435 ALA A C 1
ATOM 3291 O O . ALA A 1 435 ? 28.017 21.709 -14.520 1.00 53.50 435 ALA A O 1
ATOM 3292 N N . ASP A 1 436 ? 28.246 19.630 -15.369 1.00 59.16 436 ASP A N 1
ATOM 3293 C CA . ASP A 1 436 ? 26.842 19.247 -15.333 1.00 59.16 436 ASP A CA 1
ATOM 3294 C C . ASP A 1 436 ? 26.645 18.392 -14.073 1.00 59.16 436 ASP A C 1
ATOM 3296 O O . ASP A 1 436 ? 27.267 17.340 -13.932 1.00 59.16 436 ASP A O 1
ATOM 3300 N N . ARG A 1 437 ? 25.808 18.849 -13.128 1.00 61.91 437 ARG A N 1
ATOM 3301 C CA . ARG A 1 437 ? 25.599 18.162 -11.832 1.00 61.91 437 ARG A CA 1
ATOM 3302 C C . ARG A 1 437 ? 24.955 16.779 -11.971 1.00 61.91 437 ARG A C 1
ATOM 3304 O O . ARG A 1 437 ? 25.049 15.969 -11.051 1.00 61.91 437 ARG A O 1
ATOM 3311 N N . HIS A 1 438 ? 24.279 16.542 -13.092 1.00 65.38 438 HIS A N 1
ATOM 3312 C CA . HIS A 1 438 ? 23.568 15.310 -13.399 1.00 65.38 438 HIS A CA 1
ATOM 3313 C C . HIS A 1 438 ? 24.504 14.316 -14.089 1.00 65.38 438 HIS A C 1
ATOM 3315 O O . HIS A 1 438 ? 25.080 14.612 -15.135 1.00 65.38 438 HIS A O 1
ATOM 3321 N N . ILE A 1 439 ? 24.612 13.111 -13.538 1.00 69.94 439 ILE A N 1
ATOM 3322 C CA . ILE A 1 439 ? 25.374 12.024 -14.157 1.00 69.94 439 ILE A CA 1
ATOM 3323 C C . ILE A 1 439 ? 24.585 11.450 -15.343 1.00 69.94 439 ILE A C 1
ATOM 3325 O O . ILE A 1 439 ? 23.355 11.384 -15.300 1.00 69.94 439 ILE A O 1
ATOM 3329 N N . TYR A 1 440 ? 25.281 11.005 -16.394 1.00 78.06 440 TYR A N 1
ATOM 3330 C CA . TYR A 1 440 ? 24.656 10.308 -17.522 1.00 78.06 440 TYR A CA 1
ATOM 3331 C C . TYR A 1 440 ? 23.942 9.021 -17.073 1.00 78.06 440 TYR A C 1
ATOM 3333 O O . TYR A 1 440 ? 24.402 8.303 -16.181 1.00 78.06 440 TYR A O 1
ATOM 3341 N N . ALA A 1 441 ? 22.791 8.736 -17.680 1.00 80.81 441 ALA A N 1
ATOM 3342 C CA . ALA A 1 441 ? 21.825 7.799 -17.114 1.00 80.81 441 ALA A CA 1
ATOM 3343 C C . ALA A 1 441 ? 22.280 6.328 -17.143 1.00 80.81 441 ALA A C 1
ATOM 3345 O O . ALA A 1 441 ? 21.883 5.528 -16.299 1.00 80.81 441 ALA A O 1
ATOM 3346 N N . GLU A 1 442 ? 23.203 5.990 -18.040 1.00 82.25 442 GLU A N 1
ATOM 3347 C CA . GLU A 1 442 ? 23.886 4.700 -18.123 1.00 82.25 442 GLU A CA 1
ATOM 3348 C C . GLU A 1 442 ? 24.912 4.429 -16.999 1.00 82.25 442 GLU A C 1
ATOM 3350 O O . GLU A 1 442 ? 25.493 3.346 -16.963 1.00 82.25 442 GLU A O 1
ATOM 3355 N N . TYR A 1 443 ? 25.121 5.366 -16.065 1.00 83.31 443 TYR A N 1
ATOM 3356 C CA . TYR A 1 443 ? 25.946 5.169 -14.858 1.00 83.31 443 TYR A CA 1
ATOM 3357 C C . TYR A 1 443 ? 25.131 5.189 -13.554 1.00 83.31 443 TYR A C 1
ATOM 3359 O O . TYR A 1 443 ? 25.684 4.916 -12.487 1.00 83.31 443 TYR A O 1
ATOM 3367 N N . TRP A 1 444 ? 23.823 5.483 -13.612 1.00 87.00 444 TRP A N 1
ATOM 3368 C CA . TRP A 1 444 ? 22.966 5.582 -12.422 1.00 87.00 444 TRP A CA 1
ATOM 3369 C C . TRP A 1 444 ? 22.958 4.279 -11.614 1.00 87.00 444 TRP A C 1
ATOM 3371 O O . TRP A 1 444 ? 23.173 4.318 -10.407 1.00 87.00 444 TRP A O 1
ATOM 3381 N N . ALA A 1 445 ? 22.793 3.129 -12.280 1.00 89.75 445 ALA A N 1
ATOM 3382 C CA . ALA A 1 445 ? 22.716 1.821 -11.627 1.00 89.75 445 ALA A CA 1
ATOM 3383 C C . ALA A 1 445 ? 23.936 1.504 -10.748 1.00 89.75 445 ALA A C 1
ATOM 3385 O O . ALA A 1 445 ? 23.772 1.210 -9.568 1.00 89.75 445 ALA A O 1
ATOM 3386 N N . ALA A 1 446 ? 25.151 1.589 -11.303 1.00 86.69 446 ALA A N 1
ATOM 3387 C CA . ALA A 1 446 ? 26.373 1.264 -10.568 1.00 86.69 446 ALA A CA 1
ATOM 3388 C C . ALA A 1 446 ? 26.548 2.186 -9.351 1.00 86.69 446 ALA A C 1
ATOM 3390 O O . ALA A 1 446 ? 26.690 1.708 -8.233 1.00 86.69 446 ALA A O 1
ATOM 3391 N N . ARG A 1 447 ? 26.418 3.505 -9.538 1.00 84.94 447 ARG A N 1
ATOM 3392 C CA . ARG A 1 447 ? 26.578 4.484 -8.454 1.00 84.94 447 ARG A CA 1
ATOM 3393 C C . ARG A 1 447 ? 25.563 4.316 -7.319 1.00 84.94 447 ARG A C 1
ATOM 3395 O O . ARG A 1 447 ? 25.931 4.451 -6.155 1.00 84.94 447 ARG A O 1
ATOM 3402 N N . VAL A 1 448 ? 24.303 4.046 -7.659 1.00 87.81 448 VAL A N 1
ATOM 3403 C CA . VAL A 1 448 ? 23.228 3.788 -6.689 1.00 87.81 448 VAL A CA 1
ATOM 3404 C C . VAL A 1 448 ? 23.537 2.521 -5.885 1.00 87.81 448 VAL A C 1
ATOM 3406 O O . VAL A 1 448 ? 23.538 2.561 -4.657 1.00 87.81 448 VAL A O 1
ATOM 3409 N N . LEU A 1 449 ? 23.909 1.428 -6.563 1.00 89.81 449 LEU A N 1
ATOM 3410 C CA . LEU A 1 449 ? 24.337 0.188 -5.907 1.00 89.81 449 LEU A CA 1
ATOM 3411 C C . LEU A 1 449 ? 25.576 0.381 -5.023 1.00 89.81 449 LEU A C 1
ATOM 3413 O O . LEU A 1 449 ? 25.651 -0.229 -3.960 1.00 89.81 449 LEU A O 1
ATOM 3417 N N . ASN A 1 450 ? 26.535 1.210 -5.434 1.00 86.88 450 ASN A N 1
ATOM 3418 C CA . ASN A 1 450 ? 27.779 1.414 -4.694 1.00 86.88 450 ASN A CA 1
ATOM 3419 C C . ASN A 1 450 ? 27.543 2.138 -3.363 1.00 86.88 450 ASN A C 1
ATOM 3421 O O . ASN A 1 450 ? 28.021 1.651 -2.340 1.00 86.88 450 ASN A O 1
ATOM 3425 N N . ARG A 1 451 ? 26.730 3.209 -3.338 1.00 84.50 451 ARG A N 1
ATOM 3426 C CA . ARG A 1 451 ? 26.319 3.858 -2.072 1.00 84.50 451 ARG A CA 1
ATOM 3427 C C . ARG A 1 451 ? 25.591 2.877 -1.150 1.00 84.50 451 ARG A C 1
ATOM 3429 O O . ARG A 1 451 ? 25.930 2.752 0.023 1.00 84.50 451 ARG A O 1
ATOM 3436 N N . TRP A 1 452 ? 24.678 2.081 -1.704 1.00 88.12 452 TRP A N 1
ATOM 3437 C CA . TRP A 1 452 ? 23.955 1.063 -0.944 1.00 88.12 452 TRP A CA 1
ATOM 3438 C C . TRP A 1 452 ? 24.808 -0.143 -0.485 1.00 88.12 452 TRP A C 1
ATOM 3440 O O . TRP A 1 452 ? 24.269 -1.024 0.186 1.00 88.12 452 TRP A O 1
ATOM 3450 N N . THR A 1 453 ? 26.119 -0.213 -0.776 1.00 87.56 453 THR A N 1
ATOM 3451 C CA . THR A 1 453 ? 27.000 -1.203 -0.116 1.00 87.56 453 THR A CA 1
ATOM 3452 C C . THR A 1 453 ? 27.267 -0.858 1.352 1.00 87.56 453 THR A C 1
ATOM 3454 O O . THR A 1 453 ? 27.387 -1.764 2.178 1.00 87.56 453 THR A O 1
ATOM 3457 N N . GLU A 1 454 ? 27.292 0.433 1.700 1.00 81.06 454 GLU A N 1
ATOM 3458 C CA . GLU A 1 454 ? 27.481 0.918 3.074 1.00 81.06 454 GLU A CA 1
ATOM 3459 C C . GLU A 1 454 ? 26.162 0.860 3.878 1.00 81.06 454 GLU A C 1
ATOM 3461 O O . GLU A 1 454 ? 26.142 0.592 5.084 1.00 81.06 454 GLU A O 1
ATOM 3466 N N . GLU A 1 455 ? 25.029 1.042 3.195 1.00 81.50 455 GLU A N 1
ATOM 3467 C CA . GLU A 1 455 ? 23.694 1.172 3.788 1.00 81.50 455 GLU A CA 1
ATOM 3468 C C . GLU A 1 455 ? 22.980 -0.184 3.961 1.00 81.50 455 GLU A C 1
ATOM 3470 O O . GLU A 1 455 ? 22.067 -0.554 3.217 1.00 81.50 455 GLU A O 1
ATOM 3475 N N . ASN A 1 456 ? 23.352 -0.923 5.015 1.00 77.38 456 ASN A N 1
ATOM 3476 C CA . ASN A 1 456 ? 22.772 -2.236 5.355 1.00 77.38 456 ASN A CA 1
ATOM 3477 C C . ASN A 1 456 ? 21.227 -2.296 5.342 1.00 77.38 456 ASN A C 1
ATOM 3479 O O . ASN A 1 456 ? 20.674 -3.364 5.077 1.00 77.38 456 ASN A O 1
ATOM 3483 N N . GLN A 1 457 ? 20.535 -1.185 5.621 1.00 81.56 457 GLN A N 1
ATOM 3484 C CA . GLN A 1 457 ? 19.072 -1.130 5.727 1.00 81.56 457 GLN A CA 1
ATOM 3485 C C . GLN A 1 457 ? 18.330 -1.393 4.405 1.00 81.56 457 GLN A C 1
ATOM 3487 O O . GLN A 1 457 ? 17.218 -1.905 4.438 1.00 81.56 457 GLN A O 1
ATOM 3492 N N . HIS A 1 458 ? 18.937 -1.105 3.248 1.00 85.06 458 HIS A N 1
ATOM 3493 C CA . HIS A 1 458 ? 18.301 -1.289 1.932 1.00 85.06 458 HIS A CA 1
ATOM 3494 C C . HIS A 1 458 ? 18.664 -2.623 1.262 1.00 85.06 458 HIS A C 1
ATOM 3496 O O . HIS A 1 458 ? 18.071 -3.006 0.252 1.00 85.06 458 HIS A O 1
ATOM 3502 N N . ARG A 1 459 ? 19.634 -3.356 1.823 1.00 89.56 459 ARG A N 1
ATOM 3503 C CA . ARG A 1 459 ? 20.305 -4.503 1.192 1.00 89.56 459 ARG A CA 1
ATOM 3504 C C . ARG A 1 459 ? 19.354 -5.604 0.708 1.00 89.56 459 ARG A C 1
ATOM 3506 O O . ARG A 1 459 ? 19.596 -6.184 -0.349 1.00 89.56 459 ARG A O 1
ATOM 3513 N N . SER A 1 460 ? 18.287 -5.886 1.455 1.00 88.56 460 SER A N 1
ATOM 3514 C CA . SER A 1 460 ? 17.274 -6.885 1.084 1.00 88.56 460 SER A CA 1
ATOM 3515 C C . SER A 1 460 ? 16.396 -6.412 -0.077 1.00 88.56 460 SER A C 1
ATOM 3517 O O . SER A 1 460 ? 16.249 -7.149 -1.051 1.00 88.56 460 SER A O 1
ATOM 3519 N N . SER A 1 461 ? 15.883 -5.178 -0.024 1.00 88.06 461 SER A N 1
ATOM 3520 C CA . SER A 1 461 ? 15.108 -4.575 -1.114 1.00 88.06 461 SER A CA 1
ATOM 3521 C C . SER A 1 461 ? 15.914 -4.503 -2.416 1.00 88.06 461 SER A C 1
ATOM 3523 O O . SER A 1 461 ? 15.440 -4.985 -3.441 1.00 88.06 461 SER A O 1
ATOM 3525 N N . VAL A 1 462 ? 17.167 -4.030 -2.377 1.00 92.00 462 VAL A N 1
ATOM 3526 C CA . VAL A 1 462 ? 18.047 -3.996 -3.562 1.00 92.00 462 VAL A CA 1
ATOM 3527 C C . VAL A 1 462 ? 18.282 -5.399 -4.128 1.00 92.00 462 VAL A C 1
ATOM 3529 O O . VAL A 1 462 ? 18.160 -5.607 -5.336 1.00 92.00 462 VAL A O 1
ATOM 3532 N N . ALA A 1 463 ? 18.574 -6.385 -3.271 1.00 93.12 463 ALA A N 1
ATOM 3533 C CA . ALA A 1 463 ? 18.726 -7.777 -3.691 1.00 93.12 463 ALA A CA 1
ATOM 3534 C C . ALA A 1 463 ? 17.449 -8.316 -4.363 1.00 93.12 463 ALA A C 1
ATOM 3536 O O . ALA A 1 463 ? 17.532 -9.017 -5.370 1.00 93.12 463 ALA A O 1
ATOM 3537 N N . LEU A 1 464 ? 16.267 -7.958 -3.856 1.00 91.31 464 LEU A N 1
ATOM 3538 C CA . LEU A 1 464 ? 14.980 -8.326 -4.447 1.00 91.31 464 LEU A CA 1
ATOM 3539 C C . LEU A 1 464 ? 14.728 -7.632 -5.792 1.00 91.31 464 LEU A C 1
ATOM 3541 O O . LEU A 1 464 ? 14.304 -8.303 -6.731 1.00 91.31 464 LEU A O 1
ATOM 3545 N N . THR A 1 465 ? 15.068 -6.349 -5.946 1.00 91.19 465 THR A N 1
ATOM 3546 C CA . THR A 1 465 ? 14.996 -5.637 -7.235 1.00 91.19 465 THR A CA 1
ATOM 3547 C C . THR A 1 465 ? 15.924 -6.269 -8.280 1.00 91.19 465 THR A C 1
ATOM 3549 O O . THR A 1 465 ? 15.507 -6.515 -9.412 1.00 91.19 465 THR A O 1
ATOM 3552 N N . LEU A 1 466 ? 17.161 -6.615 -7.905 1.00 94.31 466 LEU A N 1
ATOM 3553 C CA . LEU A 1 466 ? 18.114 -7.306 -8.785 1.00 94.31 466 LEU A CA 1
ATOM 3554 C C . LEU A 1 466 ? 17.635 -8.717 -9.174 1.00 94.31 466 LEU A C 1
ATOM 3556 O O . LEU A 1 466 ? 17.844 -9.151 -10.308 1.00 94.31 466 LEU A O 1
ATOM 3560 N N . LEU A 1 467 ? 16.964 -9.432 -8.264 1.00 93.62 467 LEU A N 1
ATOM 3561 C CA . LEU A 1 467 ? 16.363 -10.738 -8.550 1.00 93.62 467 LEU A CA 1
ATOM 3562 C C . LEU A 1 467 ? 15.112 -10.650 -9.431 1.00 93.62 467 LEU A C 1
ATOM 3564 O O . LEU A 1 467 ? 14.930 -11.509 -10.293 1.00 93.62 467 LEU A O 1
ATOM 3568 N N . LYS A 1 468 ? 14.287 -9.611 -9.268 1.00 90.69 468 LYS A N 1
ATOM 3569 C CA . LYS A 1 468 ? 13.155 -9.311 -10.155 1.00 90.69 468 LYS A CA 1
ATOM 3570 C C . LYS A 1 468 ? 13.656 -9.094 -11.587 1.00 90.69 468 LYS A C 1
ATOM 3572 O O . LYS A 1 468 ? 13.288 -9.844 -12.487 1.00 90.69 468 LYS A O 1
ATOM 3577 N N . LEU A 1 469 ? 14.610 -8.175 -11.766 1.00 92.38 469 LEU A N 1
ATOM 3578 C CA . LEU A 1 469 ? 15.215 -7.838 -13.063 1.00 92.38 469 LEU A CA 1
ATOM 3579 C C . LEU A 1 469 ? 16.006 -8.993 -13.707 1.00 92.38 469 LEU A C 1
ATOM 3581 O O . LEU A 1 469 ? 16.147 -9.033 -14.928 1.00 92.38 469 LEU A O 1
ATOM 3585 N N . SER A 1 470 ? 16.496 -9.965 -12.930 1.00 93.31 470 SER A N 1
ATOM 3586 C CA . SER A 1 470 ? 17.100 -11.189 -13.477 1.00 93.31 470 SER A CA 1
ATOM 3587 C C . SER A 1 470 ? 16.080 -12.268 -13.867 1.00 93.31 470 SER A C 1
ATOM 3589 O O . SER A 1 470 ? 16.459 -13.312 -14.402 1.00 93.31 470 SER A O 1
ATOM 3591 N N . GLY A 1 471 ? 14.787 -12.068 -13.599 1.00 89.88 471 GLY A N 1
ATOM 3592 C CA . GLY A 1 471 ? 13.753 -13.087 -13.783 1.00 89.88 471 GLY A CA 1
ATOM 3593 C C . GLY A 1 471 ? 13.915 -14.262 -12.815 1.00 89.88 471 GLY A C 1
ATOM 3594 O O . GLY A 1 471 ? 13.636 -15.406 -13.179 1.00 89.88 471 GLY A O 1
ATOM 3595 N N . TRP A 1 472 ? 14.410 -13.991 -11.602 1.00 90.62 472 TRP A N 1
ATOM 3596 C CA . TRP A 1 472 ? 14.658 -14.948 -10.513 1.00 90.62 472 TRP A CA 1
ATOM 3597 C C . TRP A 1 472 ? 15.682 -16.054 -10.854 1.00 90.62 472 TRP A C 1
ATOM 3599 O O . TRP A 1 472 ? 15.693 -17.133 -10.246 1.00 90.62 472 TRP A O 1
ATOM 3609 N N . LYS A 1 473 ? 16.570 -15.786 -11.824 1.00 91.75 473 LYS A N 1
ATOM 3610 C CA . LYS A 1 473 ? 17.581 -16.715 -12.361 1.00 91.75 473 LYS A CA 1
ATOM 3611 C C . LYS A 1 473 ? 18.994 -16.282 -11.964 1.00 91.75 473 LYS A C 1
ATOM 3613 O O . LYS A 1 473 ? 19.385 -15.138 -12.172 1.00 91.75 473 LYS A O 1
ATOM 3618 N N . ALA A 1 474 ? 19.768 -17.205 -11.389 1.00 93.31 474 ALA A N 1
ATOM 3619 C CA . ALA A 1 474 ? 21.101 -16.910 -10.850 1.00 93.31 474 ALA A CA 1
ATOM 3620 C C . ALA A 1 474 ? 22.124 -16.580 -11.954 1.00 93.31 474 ALA A C 1
ATOM 3622 O O . ALA A 1 474 ? 22.903 -15.647 -11.813 1.00 93.31 474 ALA A O 1
ATOM 3623 N N . ASP A 1 475 ? 22.052 -17.291 -13.078 1.00 93.50 475 ASP A N 1
ATOM 3624 C CA . ASP A 1 475 ? 22.820 -17.050 -14.302 1.00 93.50 475 ASP A CA 1
ATOM 3625 C C . ASP A 1 475 ? 22.562 -15.649 -14.883 1.00 93.50 475 ASP A C 1
ATOM 3627 O O . ASP A 1 475 ? 23.505 -14.909 -15.166 1.00 93.50 475 ASP A O 1
ATOM 3631 N N . ARG A 1 476 ? 21.290 -15.239 -14.984 1.00 93.31 476 ARG A N 1
ATOM 3632 C CA . ARG A 1 476 ? 20.918 -13.882 -15.413 1.00 93.31 476 ARG A CA 1
ATOM 3633 C C . ARG A 1 476 ? 21.322 -12.816 -14.393 1.00 93.31 476 ARG A C 1
ATOM 3635 O O . ARG A 1 476 ? 21.718 -11.736 -14.807 1.00 93.31 476 ARG A O 1
ATOM 3642 N N . LEU A 1 477 ? 21.256 -13.105 -13.090 1.00 95.19 477 LEU A N 1
ATOM 3643 C CA . LEU A 1 477 ? 21.688 -12.202 -12.014 1.00 95.19 477 LEU A CA 1
ATOM 3644 C C . LEU A 1 477 ? 23.194 -11.931 -12.080 1.00 95.19 477 LEU A C 1
ATOM 3646 O O . LEU A 1 477 ? 23.609 -10.776 -12.044 1.00 95.19 477 LEU A O 1
ATOM 3650 N N . ASP A 1 478 ? 24.010 -12.983 -12.177 1.00 93.31 478 ASP A N 1
ATOM 3651 C CA . ASP A 1 478 ? 25.464 -12.842 -12.269 1.00 93.31 478 ASP A CA 1
ATOM 3652 C C . ASP A 1 478 ? 25.845 -11.995 -13.485 1.00 93.31 478 ASP A C 1
ATOM 3654 O O . ASP A 1 478 ? 26.641 -11.068 -13.363 1.00 93.31 478 ASP A O 1
ATOM 3658 N N . ARG A 1 479 ? 25.200 -12.267 -14.621 1.00 91.19 479 ARG A N 1
ATOM 3659 C CA . ARG A 1 479 ? 25.387 -11.559 -15.886 1.00 91.19 479 ARG A CA 1
ATOM 3660 C C . ARG A 1 479 ? 24.884 -10.112 -15.866 1.00 91.19 479 ARG A C 1
ATOM 3662 O O . ARG A 1 479 ? 25.513 -9.251 -16.471 1.00 91.19 479 ARG A O 1
ATOM 3669 N N . LEU A 1 480 ? 23.783 -9.831 -15.165 1.00 93.00 480 LEU A N 1
ATOM 3670 C CA . LEU A 1 480 ? 23.287 -8.473 -14.911 1.00 93.00 480 LEU A CA 1
ATOM 3671 C C . LEU A 1 480 ? 24.344 -7.673 -14.144 1.00 93.00 480 LEU A C 1
ATOM 3673 O O . LEU A 1 480 ? 24.689 -6.567 -14.550 1.00 93.00 480 LEU A O 1
ATOM 3677 N N . LEU A 1 481 ? 24.902 -8.247 -13.077 1.00 92.94 481 LEU A N 1
ATOM 3678 C CA . LEU A 1 481 ? 25.932 -7.593 -12.271 1.00 92.94 481 LEU A CA 1
ATOM 3679 C C . LEU A 1 481 ? 27.237 -7.390 -13.058 1.00 92.94 481 LEU A C 1
ATOM 3681 O O . LEU A 1 481 ? 27.772 -6.283 -13.059 1.00 92.94 481 LEU A O 1
ATOM 3685 N N . ASP A 1 482 ? 27.706 -8.389 -13.811 1.00 89.31 482 ASP A N 1
ATOM 3686 C CA . ASP A 1 482 ? 28.873 -8.216 -14.688 1.00 89.31 482 ASP A CA 1
ATOM 3687 C C . ASP A 1 482 ? 28.609 -7.165 -15.786 1.00 89.31 482 ASP A C 1
ATOM 3689 O O . AS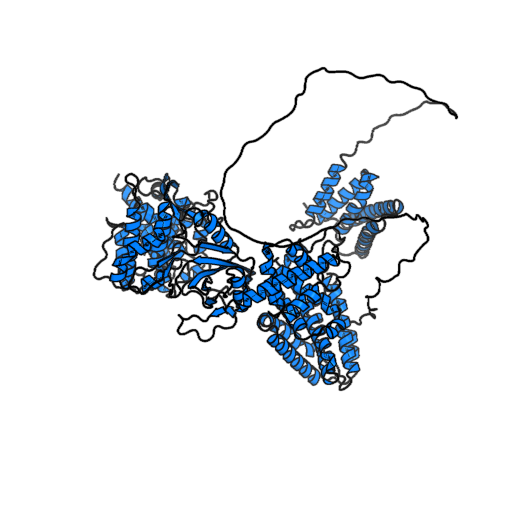P A 1 482 ? 29.508 -6.404 -16.141 1.00 89.31 482 ASP A O 1
ATOM 3693 N N . LEU A 1 483 ? 27.374 -7.033 -16.288 1.00 87.56 483 LEU A N 1
ATOM 3694 C CA . LEU A 1 483 ? 26.978 -5.965 -17.215 1.00 87.56 483 LEU A CA 1
ATOM 3695 C C . LEU A 1 483 ? 27.016 -4.571 -16.569 1.00 87.56 483 LEU A C 1
ATOM 3697 O O . LEU A 1 483 ? 27.357 -3.607 -17.256 1.00 87.56 483 LEU A O 1
ATOM 3701 N N . LEU A 1 484 ? 26.704 -4.434 -15.278 1.00 88.06 484 LEU A N 1
ATOM 3702 C CA . LEU A 1 484 ? 26.811 -3.156 -14.562 1.00 88.06 484 LEU A CA 1
ATOM 3703 C C . LEU A 1 484 ? 28.273 -2.755 -14.315 1.00 88.06 484 LEU A C 1
ATOM 3705 O O . LEU A 1 484 ? 28.642 -1.620 -14.610 1.00 88.06 484 LEU A O 1
ATOM 3709 N N . TYR A 1 485 ? 29.105 -3.685 -13.836 1.00 85.31 485 TYR A N 1
ATOM 3710 C CA . TYR A 1 485 ? 30.478 -3.408 -13.386 1.00 85.31 485 TYR A CA 1
ATOM 3711 C C . TYR A 1 485 ? 31.567 -3.578 -14.469 1.00 85.31 485 TYR A C 1
ATOM 3713 O O . TYR A 1 485 ? 32.728 -3.238 -14.239 1.00 85.31 485 TYR A O 1
ATOM 3721 N N . SER A 1 486 ? 31.229 -4.062 -15.670 1.00 77.12 486 SER A N 1
ATOM 3722 C CA . SER A 1 486 ? 32.179 -4.226 -16.788 1.00 77.12 486 SER A CA 1
ATOM 3723 C C . SER A 1 486 ? 32.729 -2.890 -17.305 1.00 77.12 486 SER A C 1
ATOM 3725 O O . SER A 1 486 ? 32.072 -2.193 -18.081 1.00 77.12 486 SER A O 1
ATOM 3727 N N . SER A 1 487 ? 33.956 -2.560 -16.879 1.00 57.38 487 SER A N 1
ATOM 3728 C CA . SER A 1 487 ? 34.783 -1.433 -17.346 1.00 57.38 487 SER A CA 1
ATOM 3729 C C . SER A 1 487 ? 33.971 -0.172 -17.667 1.00 57.38 487 SER A C 1
ATOM 3731 O O . SER A 1 487 ? 33.802 0.209 -18.830 1.00 57.38 487 SER A O 1
ATOM 3733 N N . THR A 1 488 ? 33.413 0.446 -16.628 1.00 55.09 488 THR A N 1
ATOM 3734 C CA . THR A 1 488 ? 32.734 1.740 -16.722 1.00 55.09 488 THR A CA 1
ATOM 3735 C C . THR A 1 488 ? 33.649 2.804 -17.339 1.00 55.09 488 THR A C 1
ATOM 3737 O O . THR A 1 488 ? 34.861 2.824 -17.126 1.00 55.09 488 THR A O 1
ATOM 3740 N N . GLY A 1 489 ? 33.065 3.669 -18.176 1.00 53.44 489 GLY A N 1
ATOM 3741 C CA . GLY A 1 489 ? 33.767 4.820 -18.745 1.00 53.44 489 GLY A CA 1
ATOM 3742 C C . GLY A 1 489 ? 34.092 5.865 -17.675 1.00 53.44 489 GLY A C 1
ATOM 3743 O O . GLY A 1 489 ? 33.483 5.880 -16.611 1.00 53.44 489 GLY A O 1
ATOM 3744 N N . SER A 1 490 ? 35.024 6.772 -17.972 1.00 50.28 490 SER A N 1
ATOM 3745 C CA . SER A 1 490 ? 35.598 7.744 -17.024 1.00 50.28 490 SER A CA 1
ATOM 3746 C C . SER A 1 490 ? 34.664 8.907 -16.628 1.00 50.28 490 SER A C 1
ATOM 3748 O O . SER A 1 490 ? 35.101 10.057 -16.561 1.00 50.28 490 SER A O 1
ATOM 3750 N N . TYR A 1 491 ? 33.370 8.647 -16.431 1.00 45.84 491 TYR A N 1
ATOM 3751 C CA . TYR A 1 491 ? 32.362 9.631 -16.038 1.00 45.84 491 TYR A CA 1
ATOM 3752 C C . TYR A 1 491 ? 31.583 9.096 -14.832 1.00 45.84 491 TYR A C 1
ATOM 3754 O O . TYR A 1 491 ? 30.917 8.073 -14.921 1.00 45.84 491 TYR A O 1
ATOM 3762 N N . GLY A 1 492 ? 31.707 9.756 -13.679 1.00 48.88 492 GLY A N 1
ATOM 3763 C CA . GLY A 1 492 ? 31.197 9.260 -12.391 1.00 48.88 492 GLY A CA 1
ATOM 3764 C C . GLY A 1 492 ? 32.102 8.233 -11.690 1.00 48.88 492 GLY A C 1
ATOM 3765 O O . GLY A 1 492 ? 32.120 8.211 -10.462 1.00 48.88 492 GLY A O 1
ATOM 3766 N N . ASP A 1 493 ? 32.894 7.467 -12.447 1.00 52.81 493 ASP A N 1
ATOM 3767 C CA . ASP A 1 493 ? 33.949 6.560 -11.967 1.00 52.81 493 ASP A CA 1
ATOM 3768 C C . ASP A 1 493 ? 35.032 7.343 -11.186 1.00 52.81 493 ASP A C 1
ATOM 3770 O O . ASP A 1 493 ? 35.971 7.897 -11.762 1.00 52.81 493 ASP A O 1
ATOM 3774 N N . THR A 1 494 ? 34.900 7.416 -9.858 1.00 50.44 494 THR A N 1
ATOM 3775 C CA . THR A 1 494 ? 35.996 7.810 -8.943 1.00 50.44 494 THR A CA 1
ATOM 3776 C C . THR A 1 494 ? 36.432 6.663 -8.035 1.00 50.44 494 THR A C 1
ATOM 3778 O O . THR A 1 494 ? 37.176 6.888 -7.089 1.00 50.44 494 THR A O 1
ATOM 3781 N N . GLU A 1 495 ? 35.958 5.457 -8.338 1.00 63.94 495 GLU A N 1
ATOM 3782 C CA . GLU A 1 495 ? 36.265 4.211 -7.647 1.00 63.94 495 GLU A CA 1
ATOM 3783 C C . GLU A 1 495 ? 37.387 3.456 -8.367 1.00 63.94 495 GLU A C 1
ATOM 3785 O O . GLU A 1 495 ? 37.463 3.378 -9.603 1.00 63.94 495 GLU A O 1
ATOM 3790 N N . THR A 1 496 ? 38.251 2.855 -7.568 1.00 73.19 496 THR A N 1
ATOM 3791 C CA . THR A 1 496 ? 39.304 1.944 -8.001 1.00 73.19 496 THR A CA 1
ATOM 3792 C C . THR A 1 496 ? 38.730 0.688 -8.685 1.00 73.19 496 THR A C 1
ATOM 3794 O O . THR A 1 496 ? 37.539 0.367 -8.565 1.00 73.19 496 THR A O 1
ATOM 3797 N N . PRO A 1 497 ? 39.543 -0.043 -9.469 1.00 78.62 497 PRO A N 1
ATOM 3798 C CA . PRO A 1 497 ? 39.199 -1.398 -9.906 1.00 78.62 497 PRO A CA 1
ATOM 3799 C C . PRO A 1 497 ? 38.855 -2.330 -8.732 1.00 78.62 497 PRO A C 1
ATOM 3801 O O . PRO A 1 497 ? 37.963 -3.168 -8.854 1.00 78.62 497 PRO A O 1
ATOM 3804 N N . GLU A 1 498 ? 39.536 -2.152 -7.601 1.00 81.94 498 GLU A N 1
ATOM 3805 C CA . GLU A 1 498 ? 39.366 -2.902 -6.360 1.00 81.94 498 GLU A CA 1
ATOM 3806 C C . GLU A 1 498 ? 37.983 -2.662 -5.728 1.00 81.94 498 GLU A C 1
ATOM 3808 O O . GLU A 1 498 ? 37.222 -3.616 -5.575 1.00 81.94 498 GLU A O 1
ATOM 3813 N N . GLU A 1 499 ? 37.600 -1.408 -5.458 1.00 81.38 499 GLU A N 1
ATOM 3814 C CA . GLU A 1 499 ? 36.293 -1.052 -4.865 1.00 81.38 499 GLU A CA 1
ATOM 3815 C C . GLU A 1 499 ? 35.115 -1.568 -5.711 1.00 81.38 499 GLU A C 1
ATOM 3817 O O . GLU A 1 499 ? 34.159 -2.141 -5.184 1.00 81.38 499 GLU A O 1
ATOM 3822 N N . ARG A 1 500 ? 35.208 -1.470 -7.045 1.00 81.00 500 ARG A N 1
ATOM 3823 C CA . ARG A 1 500 ? 34.192 -2.027 -7.956 1.00 81.00 500 ARG A CA 1
ATOM 3824 C C . ARG A 1 500 ? 34.112 -3.549 -7.905 1.00 81.00 500 ARG A C 1
ATOM 3826 O O . ARG A 1 500 ? 33.017 -4.104 -7.999 1.00 81.00 500 ARG A O 1
ATOM 3833 N N . GLN A 1 501 ? 35.244 -4.234 -7.753 1.00 86.94 501 GLN A N 1
ATOM 3834 C CA . GLN A 1 501 ? 35.280 -5.689 -7.609 1.00 86.94 501 GLN A CA 1
ATOM 3835 C C . GLN A 1 501 ? 34.703 -6.136 -6.253 1.00 86.94 501 GLN A C 1
ATOM 3837 O O . GLN A 1 501 ? 34.037 -7.174 -6.186 1.00 86.94 501 GLN A O 1
ATOM 3842 N N . GLU A 1 502 ? 34.900 -5.350 -5.192 1.00 88.81 502 GLU A N 1
ATOM 3843 C CA . GLU A 1 502 ? 34.295 -5.575 -3.875 1.00 88.81 502 GLU A CA 1
ATOM 3844 C C . GLU A 1 502 ? 32.777 -5.342 -3.894 1.00 88.81 502 GLU A C 1
ATOM 3846 O O . GLU A 1 502 ? 32.028 -6.218 -3.454 1.00 88.81 502 GLU A O 1
ATOM 3851 N N . ALA A 1 503 ? 32.296 -4.247 -4.494 1.00 88.75 503 ALA A N 1
ATOM 3852 C CA . ALA A 1 503 ? 30.865 -3.973 -4.664 1.00 88.75 503 ALA A CA 1
ATOM 3853 C C . ALA A 1 503 ? 30.159 -5.049 -5.516 1.00 88.75 503 ALA A C 1
ATOM 3855 O O . ALA A 1 503 ? 29.098 -5.559 -5.141 1.00 88.75 503 ALA A O 1
ATOM 3856 N N . LEU A 1 504 ? 30.789 -5.480 -6.617 1.00 91.75 504 LEU A N 1
ATOM 3857 C CA . LEU A 1 504 ? 30.335 -6.607 -7.437 1.00 91.75 504 LEU A CA 1
ATOM 3858 C C . LEU A 1 504 ? 30.234 -7.905 -6.618 1.00 91.75 504 LEU A C 1
ATOM 3860 O O . LEU A 1 504 ? 29.233 -8.621 -6.707 1.00 91.75 504 LEU A O 1
ATOM 3864 N N . ALA A 1 505 ? 31.244 -8.217 -5.799 1.00 92.94 505 ALA A N 1
ATOM 3865 C CA . ALA A 1 505 ? 31.237 -9.397 -4.935 1.00 92.94 505 ALA A CA 1
ATOM 3866 C C . ALA A 1 505 ? 30.162 -9.314 -3.835 1.00 92.94 505 ALA A C 1
ATOM 3868 O O . ALA A 1 505 ? 29.480 -10.310 -3.569 1.00 92.94 505 ALA A O 1
ATOM 3869 N N . PHE A 1 506 ? 29.964 -8.134 -3.239 1.00 94.69 506 PHE A N 1
ATOM 3870 C CA . PHE A 1 506 ? 28.942 -7.862 -2.229 1.00 94.69 506 PHE A CA 1
ATOM 3871 C C . PHE A 1 506 ? 27.530 -8.095 -2.775 1.00 94.69 506 PHE A C 1
ATOM 3873 O O . PHE A 1 506 ? 26.781 -8.894 -2.203 1.00 94.69 506 PHE A O 1
ATOM 3880 N N . TRP A 1 507 ? 27.172 -7.472 -3.904 1.00 94.81 507 TRP A N 1
ATOM 3881 C CA . TRP A 1 507 ? 25.829 -7.599 -4.484 1.00 94.81 507 TRP A CA 1
ATOM 3882 C C . TRP A 1 507 ? 25.555 -8.985 -5.057 1.00 94.81 507 TRP A C 1
ATOM 3884 O O . TRP A 1 507 ? 24.452 -9.513 -4.876 1.00 94.81 507 TRP A O 1
ATOM 3894 N N . ARG A 1 508 ? 26.568 -9.624 -5.656 1.00 95.75 508 ARG A N 1
ATOM 3895 C CA . ARG A 1 508 ? 26.506 -11.028 -6.086 1.00 95.75 508 ARG A CA 1
ATOM 3896 C C . ARG A 1 508 ? 26.230 -11.955 -4.908 1.00 95.75 508 ARG A C 1
ATOM 3898 O O . ARG A 1 508 ? 25.369 -12.825 -5.017 1.00 95.75 508 ARG A O 1
ATOM 3905 N N . LYS A 1 509 ? 26.911 -11.763 -3.773 1.00 95.25 509 LYS A N 1
ATOM 3906 C CA . LYS A 1 509 ? 26.651 -12.531 -2.550 1.00 95.25 509 LYS A CA 1
ATOM 3907 C C . LYS A 1 509 ? 25.251 -12.245 -2.000 1.00 95.25 509 LYS A C 1
ATOM 3909 O O . LYS A 1 509 ? 24.465 -13.174 -1.881 1.00 95.25 509 LYS A O 1
ATOM 3914 N N . ALA A 1 510 ? 24.916 -10.983 -1.726 1.00 94.25 510 ALA A N 1
ATOM 3915 C CA . ALA A 1 510 ? 23.638 -10.588 -1.126 1.00 94.25 510 ALA A CA 1
ATOM 3916 C C . ALA A 1 510 ? 22.423 -11.111 -1.915 1.00 94.25 510 ALA A C 1
ATOM 3918 O O . ALA A 1 510 ? 21.499 -11.679 -1.337 1.00 94.25 510 ALA A O 1
ATOM 3919 N N . SER A 1 511 ? 22.464 -10.991 -3.243 1.00 95.38 511 SER A N 1
ATOM 3920 C CA . SER A 1 511 ? 21.377 -11.429 -4.125 1.00 95.38 511 SER A CA 1
ATOM 3921 C C . SER A 1 511 ? 21.287 -12.956 -4.242 1.00 95.38 511 SER A C 1
ATOM 3923 O O . SER A 1 511 ? 20.189 -13.502 -4.337 1.00 95.38 511 SER A O 1
ATOM 3925 N N . ARG A 1 512 ? 22.416 -13.679 -4.182 1.00 95.00 512 ARG A N 1
ATOM 3926 C CA . ARG A 1 512 ? 22.424 -15.152 -4.129 1.00 95.00 512 ARG A CA 1
ATOM 3927 C C . ARG A 1 512 ? 21.947 -15.683 -2.774 1.00 95.00 512 ARG A C 1
ATOM 3929 O O . ARG A 1 512 ? 21.157 -16.623 -2.766 1.00 95.00 512 ARG A O 1
ATOM 3936 N N . ASP A 1 513 ? 22.373 -15.073 -1.666 1.00 92.62 513 ASP A N 1
ATOM 3937 C CA . ASP A 1 513 ? 21.929 -15.403 -0.304 1.00 92.62 513 ASP A CA 1
ATOM 3938 C C . ASP A 1 513 ? 20.400 -15.222 -0.191 1.00 92.62 513 ASP A C 1
ATOM 3940 O O . ASP A 1 513 ? 19.691 -16.134 0.236 1.00 92.62 513 ASP A O 1
ATOM 3944 N N . MET A 1 514 ? 19.869 -14.094 -0.686 1.00 92.56 514 MET A N 1
ATOM 3945 C CA . MET A 1 514 ? 18.427 -13.830 -0.770 1.00 92.56 514 MET A CA 1
ATOM 3946 C C . MET A 1 514 ? 17.697 -14.862 -1.649 1.00 92.56 514 MET A C 1
ATOM 3948 O O . MET A 1 514 ? 16.702 -15.445 -1.219 1.00 92.56 514 MET A O 1
ATOM 3952 N N . LEU A 1 515 ? 18.205 -15.170 -2.850 1.00 93.31 515 LEU A N 1
ATOM 3953 C CA . LEU A 1 515 ? 17.606 -16.178 -3.738 1.00 93.31 515 LEU A CA 1
ATOM 3954 C C . LEU A 1 515 ? 17.589 -17.585 -3.121 1.00 93.31 515 LEU A C 1
ATOM 3956 O O . LEU A 1 515 ? 16.662 -18.354 -3.382 1.00 93.31 515 LEU A O 1
ATOM 3960 N N . ALA A 1 516 ? 18.589 -17.934 -2.308 1.00 90.44 516 ALA A N 1
ATOM 3961 C CA . ALA A 1 516 ? 18.598 -19.180 -1.549 1.00 90.44 516 ALA A CA 1
ATOM 3962 C C . ALA A 1 516 ? 17.449 -19.200 -0.527 1.00 90.44 516 ALA A C 1
ATOM 3964 O O . ALA A 1 516 ? 16.674 -20.156 -0.506 1.00 90.44 516 ALA A O 1
ATOM 3965 N N . THR A 1 517 ? 17.278 -18.123 0.245 1.00 89.31 517 THR A N 1
ATOM 3966 C CA . THR A 1 517 ? 16.201 -17.989 1.241 1.00 89.31 517 THR A CA 1
ATOM 3967 C C . THR A 1 517 ? 14.813 -18.025 0.595 1.00 89.31 517 THR A C 1
ATOM 3969 O O . THR A 1 517 ? 13.961 -18.799 1.025 1.00 89.31 517 THR A O 1
ATOM 3972 N N . ILE A 1 518 ? 14.606 -17.311 -0.516 1.00 89.88 518 ILE A N 1
ATOM 3973 C CA . ILE A 1 518 ? 13.363 -17.332 -1.317 1.00 89.88 518 ILE A CA 1
ATOM 3974 C C . ILE A 1 518 ? 12.999 -18.743 -1.787 1.00 89.88 518 ILE A C 1
ATOM 3976 O O . ILE A 1 518 ? 11.825 -19.106 -1.810 1.00 89.88 518 ILE A O 1
ATOM 3980 N N . ARG A 1 519 ? 13.991 -19.569 -2.146 1.00 87.31 519 ARG A N 1
ATOM 3981 C CA . ARG A 1 519 ? 13.770 -20.969 -2.550 1.00 87.31 519 ARG A CA 1
ATOM 3982 C C . ARG A 1 519 ? 13.379 -21.883 -1.387 1.00 87.31 519 ARG A C 1
ATOM 3984 O O . ARG A 1 519 ? 12.829 -22.952 -1.643 1.00 87.31 519 ARG A O 1
ATOM 3991 N N . MET A 1 520 ? 13.638 -21.480 -0.142 1.00 85.31 520 MET A N 1
ATOM 3992 C CA . MET A 1 520 ? 13.128 -22.168 1.047 1.00 85.31 520 MET A CA 1
ATOM 3993 C C . MET A 1 520 ? 11.692 -21.742 1.386 1.00 85.31 520 MET A C 1
ATOM 3995 O O . MET A 1 520 ? 10.956 -22.535 1.973 1.00 85.31 520 MET A O 1
ATOM 3999 N N . VAL A 1 521 ? 11.264 -20.533 0.998 1.00 84.88 521 VAL A N 1
ATOM 4000 C CA . VAL A 1 521 ? 9.894 -20.060 1.241 1.00 84.88 521 VAL A CA 1
ATOM 4001 C C . VAL A 1 521 ? 8.898 -20.773 0.326 1.00 84.88 521 VAL A C 1
ATOM 4003 O O . VAL A 1 521 ? 9.050 -20.801 -0.896 1.00 84.88 521 VAL A O 1
ATOM 4006 N N . ARG A 1 522 ? 7.828 -21.325 0.901 1.00 81.69 522 ARG A N 1
ATOM 4007 C CA . ARG A 1 522 ? 6.733 -21.974 0.162 1.00 81.69 522 ARG A CA 1
ATOM 4008 C C . ARG A 1 522 ? 5.484 -21.106 0.229 1.00 81.69 522 ARG A C 1
ATOM 4010 O O . ARG A 1 522 ? 5.119 -20.675 1.313 1.00 81.69 522 ARG A O 1
ATOM 4017 N N . VAL A 1 523 ? 4.805 -20.902 -0.897 1.00 74.12 523 VAL A N 1
ATOM 4018 C CA . VAL A 1 523 ? 3.441 -20.351 -0.906 1.00 74.12 523 VAL A CA 1
ATOM 4019 C C . VAL A 1 523 ? 2.482 -21.526 -1.065 1.00 74.12 523 VAL A C 1
ATOM 4021 O O . VAL A 1 523 ? 2.514 -22.225 -2.078 1.00 74.12 523 VAL A O 1
ATOM 4024 N N . ALA A 1 524 ? 1.689 -21.800 -0.033 1.00 67.50 524 ALA A N 1
ATOM 4025 C CA . ALA A 1 524 ? 0.716 -22.887 -0.017 1.00 67.50 524 ALA A CA 1
ATOM 4026 C C . ALA A 1 524 ? -0.668 -22.389 -0.452 1.00 67.50 524 ALA A C 1
ATOM 4028 O O . ALA A 1 524 ? -1.059 -21.272 -0.119 1.00 67.50 524 ALA A O 1
ATOM 4029 N N . ARG A 1 525 ? -1.451 -23.233 -1.137 1.00 59.47 525 ARG A N 1
ATOM 4030 C CA . ARG A 1 525 ? -2.894 -22.977 -1.288 1.00 59.47 525 ARG A CA 1
ATOM 4031 C C . ARG A 1 525 ? -3.580 -23.084 0.075 1.00 59.47 525 ARG A C 1
ATOM 4033 O O . ARG A 1 525 ? -3.131 -23.845 0.930 1.00 59.47 525 ARG A O 1
ATOM 4040 N N . ASN A 1 526 ? -4.658 -22.327 0.257 1.00 50.56 526 ASN A N 1
ATOM 4041 C CA . ASN A 1 526 ? -5.431 -22.324 1.495 1.00 50.56 526 ASN A CA 1
ATOM 4042 C C . ASN A 1 526 ? -6.025 -23.722 1.771 1.00 50.56 526 ASN A C 1
ATOM 4044 O O . ASN A 1 526 ? -6.750 -24.222 0.910 1.00 50.56 526 ASN A O 1
ATOM 4048 N N . PRO A 1 527 ? -5.765 -24.355 2.930 1.00 46.12 527 PRO A N 1
ATOM 4049 C CA . PRO A 1 527 ? -6.444 -25.595 3.306 1.00 46.12 527 PRO A CA 1
ATOM 4050 C C . PRO A 1 527 ? -7.922 -25.383 3.682 1.00 46.12 527 PRO A C 1
ATOM 4052 O O . PRO A 1 527 ? -8.685 -26.345 3.685 1.00 46.12 527 PRO A O 1
ATOM 4055 N N . TRP A 1 528 ? -8.331 -24.145 3.987 1.00 49.81 528 TRP A N 1
ATOM 4056 C CA . TRP A 1 528 ? -9.644 -23.812 4.554 1.00 49.81 528 TRP A CA 1
ATOM 4057 C C . TRP A 1 528 ? -10.665 -23.268 3.544 1.00 49.81 528 TRP A C 1
ATOM 4059 O O . TRP A 1 528 ? -11.796 -22.978 3.925 1.00 49.81 528 TRP A O 1
ATOM 4069 N N . ASP A 1 529 ? -10.293 -23.129 2.268 1.00 50.22 529 ASP A N 1
ATOM 4070 C CA . ASP A 1 529 ? -11.193 -22.669 1.204 1.00 50.22 529 ASP A CA 1
ATOM 4071 C C . ASP A 1 529 ? -11.516 -23.819 0.241 1.00 50.22 529 ASP A C 1
ATOM 4073 O O . ASP A 1 529 ? -10.732 -24.177 -0.640 1.00 50.22 529 ASP A O 1
ATOM 4077 N N . SER A 1 530 ? -12.699 -24.407 0.422 1.00 38.00 530 SER A N 1
ATOM 4078 C CA . SER A 1 530 ? -13.224 -25.513 -0.383 1.00 38.00 530 SER A CA 1
ATOM 4079 C C . SER A 1 530 ? -13.887 -25.065 -1.699 1.00 38.00 530 SER A C 1
ATOM 4081 O O . SER A 1 530 ? -14.694 -25.808 -2.260 1.00 38.00 530 SER A O 1
ATOM 4083 N N . GLY A 1 531 ? -13.535 -23.881 -2.221 1.00 43.41 531 GLY A N 1
ATOM 4084 C CA . GLY A 1 531 ? -13.993 -23.362 -3.517 1.00 43.41 531 GLY A CA 1
ATOM 4085 C C . GLY A 1 531 ? -12.911 -22.722 -4.401 1.00 43.41 531 GLY A C 1
ATOM 4086 O O . GLY A 1 531 ? -13.100 -22.662 -5.616 1.00 43.41 531 GLY A O 1
ATOM 4087 N N . ALA A 1 532 ? -11.777 -22.280 -3.843 1.00 38.91 532 ALA A N 1
ATOM 4088 C CA . ALA A 1 532 ? -10.719 -21.554 -4.563 1.00 38.91 532 ALA A CA 1
ATOM 4089 C C . ALA A 1 532 ? -9.933 -22.400 -5.595 1.00 38.91 532 ALA A C 1
ATOM 4091 O O . ALA A 1 532 ? -8.773 -22.787 -5.401 1.00 38.91 532 ALA A O 1
ATOM 4092 N N . ALA A 1 533 ? -10.548 -22.650 -6.752 1.00 31.39 533 ALA A N 1
ATOM 4093 C CA . ALA A 1 533 ? -9.873 -23.186 -7.926 1.00 31.39 533 ALA A CA 1
ATOM 4094 C C . ALA A 1 533 ? -8.799 -22.204 -8.428 1.00 31.39 533 ALA A C 1
ATOM 4096 O O . ALA A 1 533 ? -9.112 -21.098 -8.854 1.00 31.39 533 ALA A O 1
ATOM 4097 N N . THR A 1 534 ? -7.535 -22.645 -8.413 1.00 36.88 534 THR A N 1
ATOM 4098 C CA . THR A 1 534 ? -6.372 -21.949 -9.006 1.00 36.88 534 THR A CA 1
ATOM 4099 C C . THR A 1 534 ? -6.246 -20.461 -8.656 1.00 36.88 534 THR A C 1
ATOM 4101 O O . THR A 1 534 ? -6.637 -19.594 -9.430 1.00 36.88 534 THR A O 1
ATOM 4104 N N . THR A 1 535 ? -5.543 -20.167 -7.558 1.00 39.91 535 THR A N 1
ATOM 4105 C CA . THR A 1 535 ? -4.796 -18.904 -7.437 1.00 39.91 535 THR A CA 1
ATOM 4106 C C . THR A 1 535 ? -3.984 -18.673 -8.716 1.00 39.91 535 THR A C 1
ATOM 4108 O O . THR A 1 535 ? -3.147 -19.517 -9.057 1.00 39.91 535 THR A O 1
ATOM 4111 N N . ALA A 1 536 ? -4.224 -17.558 -9.406 1.00 42.66 536 ALA A N 1
ATOM 4112 C CA . ALA A 1 536 ? -3.337 -17.078 -10.461 1.00 42.66 536 ALA A CA 1
ATOM 4113 C C . ALA A 1 536 ? -1.945 -16.754 -9.881 1.00 42.66 536 ALA A C 1
ATOM 4115 O O . ALA A 1 536 ? -1.773 -16.663 -8.663 1.00 42.66 536 ALA A O 1
ATOM 4116 N N . ASP A 1 537 ? -0.943 -16.542 -10.737 1.00 44.41 537 ASP A N 1
ATOM 4117 C CA . ASP A 1 537 ? 0.411 -16.180 -10.281 1.00 44.41 537 ASP A CA 1
ATOM 4118 C C . ASP A 1 537 ? 0.536 -14.747 -9.718 1.00 44.41 537 ASP A C 1
ATOM 4120 O O . ASP A 1 537 ? 1.600 -14.349 -9.227 1.00 44.41 537 ASP A O 1
ATOM 4124 N N . LEU A 1 538 ? -0.579 -14.010 -9.739 1.00 44.22 538 LEU A N 1
ATOM 4125 C CA . LEU A 1 538 ? -0.786 -12.660 -9.229 1.00 44.22 538 LEU A CA 1
ATOM 4126 C C . LEU A 1 538 ? -1.905 -12.663 -8.177 1.00 44.22 538 LEU A C 1
ATOM 4128 O O . LEU A 1 538 ? -3.031 -13.075 -8.461 1.00 44.22 538 LEU A O 1
ATOM 4132 N N . LEU A 1 539 ? -1.615 -12.146 -6.983 1.00 49.47 539 LEU A N 1
ATOM 4133 C CA . LEU A 1 539 ? -2.623 -11.798 -5.984 1.00 49.47 539 LEU A CA 1
ATOM 4134 C C . LEU A 1 539 ? -3.077 -10.356 -6.232 1.00 49.47 539 LEU A C 1
ATOM 4136 O O . LEU A 1 539 ? -2.390 -9.419 -5.828 1.00 49.47 539 LEU A O 1
ATOM 4140 N N . SER A 1 540 ? -4.216 -10.186 -6.908 1.00 42.22 540 SER A N 1
ATOM 4141 C CA . SER A 1 540 ? -4.846 -8.876 -7.114 1.00 42.22 540 SER A CA 1
ATOM 4142 C C . SER A 1 540 ? -5.668 -8.470 -5.889 1.00 42.22 540 SER A C 1
ATOM 4144 O O . SER A 1 540 ? -6.581 -9.187 -5.479 1.00 42.22 540 SER A O 1
ATOM 4146 N N . MET A 1 541 ? -5.335 -7.331 -5.283 1.00 53.25 541 MET A N 1
ATOM 4147 C CA . MET A 1 541 ? -5.883 -6.893 -3.996 1.00 53.25 541 MET A CA 1
ATOM 4148 C C . MET A 1 541 ? -7.066 -5.916 -4.134 1.00 53.25 541 MET A C 1
ATOM 4150 O O . MET A 1 541 ? -6.947 -4.765 -3.724 1.00 53.25 541 MET A O 1
ATOM 4154 N N . GLY A 1 542 ? -8.223 -6.320 -4.674 1.00 41.66 542 GLY A N 1
ATOM 4155 C CA . GLY A 1 542 ? -9.372 -5.402 -4.611 1.00 41.66 542 GLY A CA 1
ATOM 4156 C C . GLY A 1 542 ? -10.721 -5.837 -5.182 1.00 41.66 542 GLY A C 1
ATOM 4157 O O . GLY A 1 542 ? -10.911 -5.816 -6.390 1.00 41.66 542 GLY A O 1
ATOM 4158 N N . ASP A 1 543 ? -11.699 -5.997 -4.283 1.00 33.72 543 ASP A N 1
ATOM 4159 C CA . ASP A 1 543 ? -13.126 -5.711 -4.546 1.00 33.72 543 ASP A CA 1
ATOM 4160 C C . ASP A 1 543 ? -13.481 -4.225 -4.265 1.00 33.72 543 ASP A C 1
ATOM 4162 O O . ASP A 1 543 ? -14.624 -3.805 -4.433 1.00 33.72 543 ASP A O 1
ATOM 4166 N N . GLN A 1 544 ? -12.519 -3.410 -3.799 1.00 39.41 544 GLN A N 1
ATOM 4167 C CA . GLN A 1 544 ? -12.719 -2.003 -3.402 1.00 39.41 544 GLN A CA 1
ATOM 4168 C C . GLN A 1 544 ? -11.711 -1.037 -4.064 1.00 39.41 544 GLN A C 1
ATOM 4170 O O . GLN A 1 544 ? -11.157 -0.150 -3.425 1.00 39.41 544 GLN A O 1
ATOM 4175 N N . GLY A 1 545 ? -11.481 -1.202 -5.370 1.00 37.81 545 GLY A N 1
ATOM 4176 C CA . GLY A 1 545 ? -10.963 -0.142 -6.253 1.00 37.81 545 GLY A CA 1
ATOM 4177 C C . GLY A 1 545 ? -9.447 0.097 -6.322 1.00 37.81 545 GLY A C 1
ATOM 4178 O O . GLY A 1 545 ? -9.012 0.722 -7.284 1.00 37.81 545 GLY A O 1
ATOM 4179 N N . ALA A 1 546 ? -8.638 -0.405 -5.381 1.00 40.69 546 ALA A N 1
ATOM 4180 C CA . ALA A 1 546 ? -7.192 -0.131 -5.329 1.00 40.69 546 ALA A CA 1
ATOM 4181 C C . ALA A 1 546 ? -6.327 -1.413 -5.346 1.00 40.69 546 ALA A C 1
ATOM 4183 O O . ALA A 1 546 ? -5.775 -1.821 -4.324 1.00 40.69 546 ALA A O 1
ATOM 4184 N N . SER A 1 547 ? -6.218 -2.073 -6.506 1.00 47.94 547 SER A N 1
ATOM 4185 C CA . SER A 1 547 ? -5.544 -3.374 -6.628 1.00 47.94 547 SER A CA 1
ATOM 4186 C C . SER A 1 547 ? -4.017 -3.283 -6.767 1.00 47.94 547 SER A C 1
ATOM 4188 O O . SER A 1 547 ? -3.494 -3.318 -7.884 1.00 47.94 547 SER A O 1
ATOM 4190 N N . VAL A 1 548 ? -3.287 -3.322 -5.646 1.00 51.81 548 VAL A N 1
ATOM 4191 C CA . VAL A 1 548 ? -1.883 -3.780 -5.687 1.00 51.81 548 VAL A CA 1
ATOM 4192 C C . VAL A 1 548 ? -1.885 -5.228 -6.185 1.00 51.81 548 VAL A C 1
ATOM 4194 O O . VAL A 1 548 ? -2.714 -6.034 -5.752 1.00 51.81 548 VAL A O 1
ATOM 4197 N N . GLN A 1 549 ? -0.962 -5.576 -7.080 1.00 59.03 549 GLN A N 1
ATOM 4198 C CA . GLN A 1 549 ? -0.776 -6.955 -7.522 1.00 59.03 549 GLN A CA 1
ATOM 4199 C C . GLN A 1 549 ? 0.552 -7.505 -7.002 1.00 59.03 549 GLN A C 1
ATOM 4201 O O . GLN A 1 549 ? 1.627 -7.100 -7.443 1.00 59.03 549 GLN A O 1
ATOM 4206 N N . VAL A 1 550 ? 0.490 -8.450 -6.063 1.00 66.25 550 VAL A N 1
ATOM 4207 C CA . VAL A 1 550 ? 1.686 -9.104 -5.515 1.00 66.25 550 VAL A CA 1
ATOM 4208 C C . VAL A 1 550 ? 1.848 -10.468 -6.178 1.00 66.25 550 VAL A C 1
ATOM 4210 O O . VAL A 1 550 ? 1.015 -11.357 -6.010 1.00 66.25 550 VAL A O 1
ATOM 4213 N N . SER A 1 551 ? 2.926 -10.656 -6.941 1.00 71.56 551 SER A N 1
ATOM 4214 C CA . SER A 1 551 ? 3.228 -11.967 -7.525 1.00 71.56 551 SER A CA 1
ATOM 4215 C C . SER A 1 551 ? 3.695 -12.959 -6.458 1.00 71.56 551 SER A C 1
ATOM 4217 O O . SER A 1 551 ? 4.339 -12.578 -5.475 1.00 71.56 551 SER A O 1
ATOM 4219 N N . ASN A 1 552 ? 3.457 -14.256 -6.683 1.00 73.75 552 ASN A N 1
ATOM 4220 C CA . ASN A 1 552 ? 3.910 -15.322 -5.773 1.00 73.75 552 ASN A CA 1
ATOM 4221 C C . ASN A 1 552 ? 5.415 -15.224 -5.443 1.00 73.75 552 ASN A C 1
ATOM 4223 O O . ASN A 1 552 ? 5.828 -15.498 -4.317 1.00 73.75 552 ASN A O 1
ATOM 4227 N N . ARG A 1 553 ? 6.243 -14.786 -6.404 1.00 80.19 553 ARG A N 1
ATOM 4228 C CA . ARG A 1 553 ? 7.690 -14.576 -6.217 1.00 80.19 553 ARG A CA 1
ATOM 4229 C C . ARG A 1 553 ? 8.021 -13.380 -5.327 1.00 80.19 553 ARG A C 1
ATOM 4231 O O . ARG A 1 553 ? 8.917 -13.491 -4.493 1.00 80.19 553 ARG A O 1
ATOM 4238 N N . LEU A 1 554 ? 7.302 -12.268 -5.472 1.00 80.62 554 LEU A N 1
ATOM 4239 C CA . LEU A 1 554 ? 7.497 -11.088 -4.631 1.00 80.62 554 LEU A CA 1
ATOM 4240 C C . LEU A 1 554 ? 7.048 -11.358 -3.187 1.00 80.62 554 LEU A C 1
ATOM 4242 O O . LEU A 1 554 ? 7.764 -10.996 -2.256 1.00 80.62 554 LEU A O 1
ATOM 4246 N N . LEU A 1 555 ? 5.944 -12.092 -2.995 1.00 81.62 555 LEU A N 1
ATOM 4247 C CA . LEU A 1 555 ? 5.505 -12.548 -1.671 1.00 81.62 555 LEU A CA 1
ATOM 4248 C C . LEU A 1 555 ? 6.537 -13.483 -1.014 1.00 81.62 555 LEU A C 1
ATOM 4250 O O . LEU A 1 555 ? 6.844 -13.314 0.165 1.00 81.62 555 LEU A O 1
ATOM 4254 N N . GLN A 1 556 ? 7.135 -14.418 -1.771 1.00 86.62 556 GLN A N 1
ATOM 4255 C CA . GLN A 1 556 ? 8.266 -15.220 -1.274 1.00 86.62 556 GLN A CA 1
ATOM 4256 C C . GLN A 1 556 ? 9.464 -14.349 -0.869 1.00 86.62 556 GLN A C 1
ATOM 4258 O O . GLN A 1 556 ? 10.126 -14.664 0.114 1.00 86.62 556 GLN A O 1
ATOM 4263 N N . GLY A 1 557 ? 9.737 -13.270 -1.607 1.00 88.31 557 GLY A N 1
ATOM 4264 C CA . GLY A 1 557 ? 10.782 -12.293 -1.298 1.00 88.31 557 GLY A CA 1
ATOM 4265 C C . GLY A 1 557 ? 10.559 -11.561 0.023 1.00 88.31 557 GLY A C 1
ATOM 4266 O O . GLY A 1 557 ? 11.407 -11.612 0.910 1.00 88.31 557 GLY A O 1
ATOM 4267 N N . ILE A 1 558 ? 9.384 -10.952 0.178 1.00 88.81 558 ILE A N 1
ATOM 4268 C CA . ILE A 1 558 ? 8.978 -10.225 1.389 1.00 88.81 558 ILE A CA 1
ATOM 4269 C C . ILE A 1 558 ? 8.986 -11.159 2.612 1.00 88.81 558 ILE A C 1
ATOM 4271 O O . ILE A 1 558 ? 9.494 -10.799 3.672 1.00 88.81 558 ILE A O 1
ATOM 4275 N N . ALA A 1 559 ? 8.500 -12.396 2.468 1.00 87.88 559 ALA A N 1
ATOM 4276 C CA . ALA A 1 559 ? 8.525 -13.384 3.546 1.00 87.88 559 ALA A CA 1
ATOM 4277 C C . ALA A 1 559 ? 9.936 -13.928 3.854 1.00 87.88 559 ALA A C 1
ATOM 4279 O O . ALA A 1 559 ? 10.226 -14.229 5.011 1.00 87.88 559 ALA A O 1
ATOM 4280 N N . ALA A 1 560 ? 10.825 -14.031 2.858 1.00 89.00 560 ALA A N 1
ATOM 4281 C CA . ALA A 1 560 ? 12.231 -14.402 3.055 1.00 89.00 560 ALA A CA 1
ATOM 4282 C C . ALA A 1 560 ? 13.024 -13.316 3.802 1.00 89.00 560 ALA A C 1
ATOM 4284 O O . ALA A 1 560 ? 13.907 -13.645 4.591 1.00 89.00 560 ALA A O 1
ATOM 4285 N N . GLU A 1 561 ? 12.696 -12.042 3.572 1.00 89.94 561 GLU A N 1
ATOM 4286 C CA . GLU A 1 561 ? 13.229 -10.900 4.320 1.00 89.94 561 GLU A CA 1
ATOM 4287 C C . GLU A 1 561 ? 12.723 -10.877 5.773 1.00 89.94 561 GLU A C 1
ATOM 4289 O O . GLU A 1 561 ? 13.519 -10.742 6.702 1.00 89.94 561 GLU A O 1
ATOM 4294 N N . LEU A 1 562 ? 11.410 -11.018 5.974 1.00 88.25 562 LEU A N 1
ATOM 4295 C CA . LEU A 1 562 ? 10.754 -10.810 7.271 1.00 88.25 562 LEU A CA 1
ATOM 4296 C C . LEU A 1 562 ? 10.806 -12.010 8.224 1.00 88.25 562 LEU A C 1
ATOM 4298 O O . LEU A 1 562 ? 10.886 -11.830 9.440 1.00 88.25 562 LEU A O 1
ATOM 4302 N N . ALA A 1 563 ? 10.746 -13.228 7.686 1.00 81.75 563 ALA A N 1
ATOM 4303 C CA . ALA A 1 563 ? 10.723 -14.472 8.450 1.00 81.75 563 ALA A CA 1
ATOM 4304 C C . ALA A 1 563 ? 11.763 -15.484 7.913 1.00 81.75 563 ALA A C 1
ATOM 4306 O O . ALA A 1 563 ? 11.387 -16.563 7.444 1.00 81.75 563 ALA A O 1
ATOM 4307 N N . PRO A 1 564 ? 13.075 -15.173 7.963 1.00 78.44 564 PRO A N 1
ATOM 4308 C CA . PRO A 1 564 ? 14.129 -16.081 7.514 1.00 78.44 564 PRO A CA 1
ATOM 4309 C C . PRO A 1 564 ? 14.270 -17.291 8.456 1.00 78.44 564 PRO A C 1
ATOM 4311 O O . PRO A 1 564 ? 14.794 -17.179 9.565 1.00 78.44 564 PRO A O 1
ATOM 4314 N N . GLY A 1 565 ? 13.828 -18.468 8.001 1.00 71.25 565 GLY A N 1
ATOM 4315 C CA . GLY A 1 565 ? 13.903 -19.733 8.745 1.00 71.25 565 GLY A CA 1
ATOM 4316 C C . GLY A 1 565 ? 14.810 -20.778 8.071 1.00 71.25 565 GLY A C 1
ATOM 4317 O O . GLY A 1 565 ? 14.703 -20.975 6.859 1.00 71.25 565 GLY A O 1
ATOM 4318 N N . PRO A 1 566 ? 15.662 -21.518 8.815 1.00 68.25 566 PRO A N 1
ATOM 4319 C CA . PRO A 1 566 ? 16.615 -22.480 8.240 1.00 68.25 566 PRO A CA 1
ATOM 4320 C C . PRO A 1 566 ? 15.971 -23.756 7.670 1.00 68.25 566 PRO A C 1
ATOM 4322 O O . PRO A 1 566 ? 16.645 -24.519 6.985 1.00 68.25 566 PRO A O 1
ATOM 4325 N N . GLN A 1 567 ? 14.686 -24.003 7.950 1.00 70.62 567 GLN A N 1
ATOM 4326 C CA . GLN A 1 567 ? 13.898 -25.090 7.344 1.00 70.62 567 GLN A CA 1
ATOM 4327 C C . GLN A 1 567 ? 12.912 -24.586 6.269 1.00 70.62 567 GLN A C 1
ATOM 4329 O O . GLN A 1 567 ? 12.210 -25.388 5.654 1.00 70.62 567 GLN A O 1
ATOM 4334 N N . GLY A 1 568 ? 12.893 -23.272 6.012 1.00 74.31 568 GLY A N 1
ATOM 4335 C CA . GLY A 1 568 ? 11.941 -22.610 5.124 1.00 74.31 568 GLY A CA 1
ATOM 4336 C C . GLY A 1 568 ? 10.617 -22.241 5.793 1.00 74.31 568 GLY A C 1
ATOM 4337 O O . GLY A 1 568 ? 10.077 -22.986 6.608 1.00 74.31 568 GLY A O 1
ATOM 4338 N N . THR A 1 569 ? 10.094 -21.078 5.411 1.00 82.00 569 THR A N 1
ATOM 4339 C CA . THR A 1 569 ? 8.823 -20.529 5.903 1.00 82.00 569 THR A CA 1
ATOM 4340 C C . THR A 1 569 ? 7.727 -20.829 4.883 1.00 82.00 569 THR A C 1
ATOM 4342 O O . THR A 1 569 ? 7.885 -20.556 3.695 1.00 82.00 569 THR A O 1
ATOM 4345 N N . MET A 1 570 ? 6.606 -21.400 5.309 1.00 80.62 570 MET A N 1
ATOM 4346 C CA . MET A 1 570 ? 5.442 -21.643 4.463 1.00 80.62 570 MET A CA 1
ATOM 4347 C C . MET A 1 570 ? 4.390 -20.559 4.706 1.00 80.62 570 MET A C 1
ATOM 4349 O O . MET A 1 570 ? 3.725 -20.549 5.735 1.00 80.62 570 MET A O 1
ATOM 4353 N N . VAL A 1 571 ? 4.239 -19.645 3.753 1.00 77.12 571 VAL A N 1
ATOM 4354 C CA . VAL A 1 571 ? 3.172 -18.640 3.741 1.00 77.12 571 VAL A CA 1
ATOM 4355 C C . VAL A 1 571 ? 1.907 -19.291 3.188 1.00 77.12 571 VAL A C 1
ATOM 4357 O O . VAL A 1 571 ? 1.931 -19.893 2.111 1.00 77.12 571 VAL A O 1
ATOM 4360 N N . GLN A 1 572 ? 0.787 -19.171 3.895 1.00 72.44 572 GLN A N 1
ATOM 4361 C CA . GLN A 1 572 ? -0.521 -19.482 3.321 1.00 72.44 572 GLN A CA 1
ATOM 4362 C C . GLN A 1 572 ? -0.892 -18.375 2.326 1.00 72.44 572 GLN A C 1
ATOM 4364 O O . GLN A 1 572 ? -0.989 -17.214 2.703 1.00 72.44 572 GLN A O 1
ATOM 4369 N N . GLY A 1 573 ? -1.045 -18.725 1.048 1.00 53.44 573 GLY A N 1
ATOM 4370 C CA . GLY A 1 573 ? -1.116 -17.774 -0.067 1.00 53.44 573 GLY A CA 1
ATOM 4371 C C . GLY A 1 573 ? -2.483 -17.146 -0.336 1.00 53.44 573 GLY A C 1
ATOM 4372 O O . GLY A 1 573 ? -2.591 -16.338 -1.251 1.00 53.44 573 GLY A O 1
ATOM 4373 N N . ALA A 1 574 ? -3.523 -17.503 0.420 1.00 55.84 574 ALA A N 1
ATOM 4374 C CA . ALA A 1 574 ? -4.784 -16.764 0.403 1.00 55.84 574 ALA A CA 1
ATOM 4375 C C . ALA A 1 574 ? -4.804 -15.728 1.528 1.00 55.84 574 ALA A C 1
ATOM 4377 O O . ALA A 1 574 ? -4.171 -15.917 2.567 1.00 55.84 574 ALA A O 1
ATOM 4378 N N . LEU A 1 575 ? -5.578 -14.662 1.329 1.00 63.34 575 LEU A N 1
ATOM 4379 C CA . LEU A 1 575 ? -5.830 -13.677 2.374 1.00 63.34 575 LEU A CA 1
ATOM 4380 C C . LEU A 1 575 ? -6.562 -14.332 3.551 1.00 63.34 575 LEU A C 1
ATOM 4382 O O . LEU A 1 575 ? -7.493 -15.117 3.362 1.00 63.34 575 LEU A O 1
ATOM 4386 N N . PHE A 1 576 ? -6.158 -13.978 4.768 1.00 64.50 576 PHE A N 1
ATOM 4387 C CA . PHE A 1 576 ? -6.813 -14.411 5.990 1.00 64.50 576 PHE A CA 1
ATOM 4388 C C . PHE A 1 576 ? -8.270 -13.935 5.991 1.00 64.50 576 PHE A C 1
ATOM 4390 O O . PHE A 1 576 ? -8.551 -12.736 5.894 1.00 64.50 576 PHE A O 1
ATOM 4397 N N . ALA A 1 577 ? -9.197 -14.892 6.037 1.00 57.84 577 ALA A N 1
ATOM 4398 C CA . ALA A 1 577 ? -10.590 -14.652 5.696 1.00 57.84 577 ALA A CA 1
ATOM 4399 C C . ALA A 1 577 ? -11.217 -13.561 6.578 1.00 57.84 577 ALA A C 1
ATOM 4401 O O . ALA A 1 577 ? -11.187 -13.627 7.805 1.00 57.84 577 ALA A O 1
ATOM 4402 N N . GLY A 1 578 ? -11.818 -12.557 5.937 1.00 57.12 578 GLY A N 1
ATOM 4403 C CA . GLY A 1 578 ? -12.522 -11.481 6.629 1.00 57.12 578 GLY A CA 1
ATOM 4404 C C . GLY A 1 578 ? -11.699 -10.253 7.006 1.00 57.12 578 GLY A C 1
ATOM 4405 O O . GLY A 1 578 ? -12.305 -9.326 7.531 1.00 57.12 578 GLY A O 1
ATOM 4406 N N . ARG A 1 579 ? -10.387 -10.214 6.734 1.00 61.97 579 ARG A N 1
ATOM 4407 C CA . ARG A 1 579 ? -9.562 -8.999 6.860 1.00 61.97 579 ARG A CA 1
ATOM 4408 C C . ARG A 1 579 ? -9.664 -8.132 5.590 1.00 61.97 579 ARG A C 1
ATOM 4410 O O . ARG A 1 579 ? -9.584 -8.690 4.497 1.00 61.97 579 ARG A O 1
ATOM 4417 N N . PRO A 1 580 ? -9.786 -6.792 5.698 1.00 57.66 580 PRO A N 1
ATOM 4418 C CA . PRO A 1 580 ? -9.769 -5.893 4.538 1.00 57.66 580 PRO A CA 1
ATOM 4419 C C . PRO A 1 580 ? -8.348 -5.588 4.028 1.00 57.66 580 PRO A C 1
ATOM 4421 O O . PRO A 1 580 ? -8.168 -5.285 2.853 1.00 57.66 580 PRO A O 1
ATOM 4424 N N . VAL A 1 581 ? -7.335 -5.680 4.898 1.00 66.12 581 VAL A N 1
ATOM 4425 C CA . VAL A 1 581 ? -5.914 -5.486 4.558 1.00 66.12 581 VAL A CA 1
ATOM 4426 C C . VAL A 1 581 ? -5.271 -6.847 4.252 1.00 66.12 581 VAL A C 1
ATOM 4428 O O . VAL A 1 581 ? -5.545 -7.802 4.991 1.00 66.12 581 VAL A O 1
ATOM 4431 N N . PRO A 1 582 ? -4.390 -6.972 3.238 1.00 68.50 582 PRO A N 1
ATOM 4432 C CA . PRO A 1 582 ? -3.676 -8.211 2.949 1.00 68.50 582 PRO A CA 1
ATOM 4433 C C . PRO A 1 582 ? -2.958 -8.748 4.180 1.00 68.50 582 PRO A C 1
ATOM 4435 O O . PRO A 1 582 ? -2.049 -8.123 4.724 1.00 68.50 582 PRO A O 1
ATOM 4438 N N . THR A 1 583 ? -3.412 -9.909 4.632 1.00 75.25 583 THR A N 1
ATOM 4439 C CA . THR A 1 583 ? -2.994 -10.539 5.881 1.00 75.25 583 THR A CA 1
ATOM 4440 C C . THR A 1 583 ? -2.801 -12.019 5.580 1.00 75.25 583 THR A C 1
ATOM 4442 O O . THR A 1 583 ? -3.740 -12.670 5.136 1.00 75.25 583 THR A O 1
ATOM 4445 N N . PHE A 1 584 ? -1.603 -12.551 5.791 1.00 78.88 584 PHE A N 1
ATOM 4446 C CA . PHE A 1 584 ? -1.225 -13.935 5.507 1.00 78.88 584 PHE A CA 1
ATOM 4447 C C . PHE A 1 584 ? -0.687 -14.590 6.781 1.00 78.88 584 PHE A C 1
ATOM 4449 O O . PHE A 1 584 ? -0.051 -13.925 7.600 1.00 78.88 584 PHE A O 1
ATOM 4456 N N . LEU A 1 585 ? -0.879 -15.898 6.943 1.00 78.88 585 LEU A N 1
ATOM 4457 C CA . LEU A 1 585 ? -0.247 -16.644 8.034 1.00 78.88 585 LEU A CA 1
ATOM 4458 C C . LEU A 1 585 ? 1.068 -17.260 7.560 1.00 78.88 585 LEU A C 1
ATOM 4460 O O . LEU A 1 585 ? 1.121 -17.915 6.516 1.00 78.88 585 LEU A O 1
ATOM 4464 N N . ALA A 1 586 ? 2.123 -17.056 8.345 1.00 80.81 586 ALA A N 1
ATOM 4465 C CA . ALA A 1 586 ? 3.429 -17.657 8.124 1.00 80.81 586 ALA A CA 1
ATOM 4466 C C . ALA A 1 586 ? 3.624 -18.848 9.068 1.00 80.81 586 ALA A C 1
ATOM 4468 O O . ALA A 1 586 ? 3.448 -18.736 10.283 1.00 80.81 586 ALA A O 1
ATOM 4469 N N . LEU A 1 587 ? 4.000 -19.984 8.493 1.00 78.19 587 LEU A N 1
ATOM 4470 C CA . LEU A 1 587 ? 4.239 -21.255 9.166 1.00 78.19 587 LEU A CA 1
ATOM 4471 C C . LEU A 1 587 ? 5.721 -21.633 9.037 1.00 78.19 587 LEU A C 1
ATOM 4473 O O . LEU A 1 587 ? 6.357 -21.290 8.043 1.00 78.19 587 LEU A O 1
ATOM 4477 N N . ASP A 1 588 ? 6.265 -22.386 9.983 1.00 74.94 588 ASP A N 1
ATOM 4478 C CA . ASP A 1 588 ? 7.584 -23.016 9.880 1.00 74.94 588 ASP A CA 1
ATOM 4479 C C . ASP A 1 588 ? 7.508 -24.534 10.143 1.00 74.94 588 ASP A C 1
ATOM 4481 O O . ASP A 1 588 ? 6.438 -25.148 10.126 1.00 74.94 588 ASP A O 1
ATOM 4485 N N . SER A 1 589 ? 8.662 -25.164 10.376 1.00 65.50 589 SER A N 1
ATOM 4486 C CA . SER A 1 589 ? 8.780 -26.585 10.725 1.00 65.50 589 SER A CA 1
ATOM 4487 C C . SER A 1 589 ? 8.130 -26.992 12.058 1.00 65.50 589 SER A C 1
ATOM 4489 O O . SER A 1 589 ? 8.003 -28.187 12.318 1.00 65.50 589 SER A O 1
ATOM 4491 N N . PHE A 1 590 ? 7.742 -26.040 12.910 1.00 63.12 590 PHE A N 1
ATOM 4492 C CA . PHE A 1 590 ? 7.212 -26.260 14.259 1.00 63.12 590 PHE A CA 1
ATOM 4493 C C . PHE A 1 590 ? 5.757 -25.790 14.431 1.00 63.12 590 PHE A C 1
ATOM 4495 O O . PHE A 1 590 ? 5.058 -26.325 15.291 1.00 63.12 590 PHE A O 1
ATOM 4502 N N . GLY A 1 591 ? 5.254 -24.872 13.599 1.00 65.25 591 GLY A N 1
ATOM 4503 C CA . GLY A 1 591 ? 3.842 -24.462 13.583 1.00 65.25 591 GLY A CA 1
ATOM 4504 C C . GLY A 1 591 ? 3.595 -23.129 12.871 1.00 65.25 591 GLY A C 1
ATOM 4505 O O . GLY A 1 591 ? 4.471 -22.650 12.157 1.00 65.25 591 GLY A O 1
ATOM 4506 N N . PRO A 1 592 ? 2.414 -22.507 13.034 1.00 68.94 592 PRO A N 1
ATOM 4507 C CA . PRO A 1 592 ? 2.219 -21.109 12.673 1.00 68.94 592 PRO A CA 1
ATOM 4508 C C . PRO A 1 592 ? 3.052 -20.211 13.604 1.00 68.94 592 PRO A C 1
ATOM 4510 O O . PRO A 1 592 ? 2.983 -20.333 14.826 1.00 68.94 592 PRO A O 1
ATOM 4513 N N . VAL A 1 593 ? 3.854 -19.322 13.015 1.00 74.38 593 VAL A N 1
ATOM 4514 C CA . VAL A 1 593 ? 4.843 -18.471 13.709 1.00 74.38 593 VAL A CA 1
ATOM 4515 C C . VAL A 1 593 ? 4.414 -17.005 13.744 1.00 74.38 593 VAL A C 1
ATOM 4517 O O . VAL A 1 593 ? 4.949 -16.220 14.525 1.00 74.38 593 VAL A O 1
ATOM 4520 N N . GLY A 1 594 ? 3.456 -16.594 12.910 1.00 82.56 594 GLY A N 1
ATOM 4521 C CA . GLY A 1 594 ? 2.949 -15.229 12.947 1.00 82.56 594 GLY A CA 1
ATOM 4522 C C . GLY A 1 594 ? 2.097 -14.810 11.759 1.00 82.56 594 GLY A C 1
ATOM 4523 O O . GLY A 1 594 ? 1.727 -15.613 10.900 1.00 82.56 594 GLY A O 1
ATOM 4524 N N . VAL A 1 595 ? 1.826 -13.510 11.733 1.00 84.75 595 VAL A N 1
ATOM 4525 C CA . VAL A 1 595 ? 1.009 -12.817 10.738 1.00 84.75 595 VAL A CA 1
ATOM 4526 C C . VAL A 1 595 ? 1.908 -11.918 9.895 1.00 84.75 595 VAL A C 1
ATOM 4528 O O . VAL A 1 595 ? 2.634 -11.090 10.440 1.00 84.75 595 VAL A O 1
ATOM 4531 N N . LEU A 1 596 ? 1.849 -12.072 8.573 1.00 87.38 596 LEU A N 1
ATOM 4532 C CA . LEU A 1 596 ? 2.466 -11.189 7.584 1.00 87.38 596 LEU A CA 1
ATOM 4533 C C . LEU A 1 596 ? 1.379 -10.279 6.996 1.00 87.38 596 LEU A C 1
ATOM 4535 O O . LEU A 1 596 ? 0.464 -10.763 6.334 1.00 87.38 596 LEU A O 1
ATOM 4539 N N . LYS A 1 597 ? 1.479 -8.973 7.229 1.00 86.75 597 LYS A N 1
ATOM 4540 C CA . LYS A 1 597 ? 0.586 -7.937 6.693 1.00 86.75 597 LYS A CA 1
ATOM 4541 C C . LYS A 1 597 ? 1.334 -7.138 5.615 1.00 86.75 597 LYS A C 1
ATOM 4543 O O . LYS A 1 597 ? 2.535 -6.901 5.745 1.00 86.75 597 LYS A O 1
ATOM 4548 N N . ILE A 1 598 ? 0.643 -6.752 4.542 1.00 84.06 598 ILE A N 1
ATOM 4549 C CA . ILE A 1 598 ? 1.159 -5.825 3.519 1.00 84.06 598 ILE A CA 1
ATOM 4550 C C . ILE A 1 598 ? 0.195 -4.642 3.448 1.00 84.06 598 ILE A C 1
ATOM 4552 O O . ILE A 1 598 ? -0.976 -4.819 3.124 1.00 84.06 598 ILE A O 1
ATOM 4556 N N . ASP A 1 599 ? 0.680 -3.451 3.789 1.00 84.25 599 ASP A N 1
ATOM 4557 C CA . ASP A 1 599 ? -0.127 -2.237 3.970 1.00 84.25 599 ASP A CA 1
ATOM 4558 C C . ASP A 1 599 ? 0.730 -0.989 3.688 1.00 84.25 599 ASP A C 1
ATOM 4560 O O . ASP A 1 599 ? 1.936 -1.107 3.466 1.00 84.25 599 ASP A O 1
ATOM 4564 N N . GLU A 1 600 ? 0.135 0.202 3.680 1.00 84.81 600 GLU A N 1
ATOM 4565 C CA . GLU A 1 600 ? 0.840 1.467 3.418 1.00 84.81 600 GLU A CA 1
ATOM 4566 C C . GLU A 1 600 ? 2.068 1.657 4.331 1.00 84.81 600 GLU A C 1
ATOM 4568 O O . GLU A 1 600 ? 1.980 1.479 5.550 1.00 84.81 600 GLU A O 1
ATOM 4573 N N . VAL A 1 601 ? 3.188 2.137 3.773 1.00 85.88 601 VAL A N 1
ATOM 4574 C CA . VAL A 1 601 ? 4.435 2.463 4.506 1.00 85.88 601 VAL A CA 1
ATOM 4575 C C . VAL A 1 601 ? 4.159 3.297 5.766 1.00 85.88 601 VAL A C 1
ATOM 4577 O O . VAL A 1 601 ? 4.746 3.058 6.822 1.00 85.88 601 VAL A O 1
ATOM 4580 N N . ALA A 1 602 ? 3.242 4.266 5.687 1.00 85.00 602 ALA A N 1
ATOM 4581 C CA . ALA A 1 602 ? 2.903 5.138 6.810 1.00 85.00 602 ALA A CA 1
ATOM 4582 C C . ALA A 1 602 ? 2.183 4.403 7.959 1.00 85.00 602 ALA A C 1
ATOM 4584 O O . ALA A 1 602 ? 2.414 4.731 9.123 1.00 85.00 602 ALA A O 1
ATOM 4585 N N . LYS A 1 603 ? 1.339 3.410 7.653 1.00 86.50 603 LYS A N 1
ATOM 4586 C CA . LYS A 1 603 ? 0.673 2.557 8.651 1.00 86.50 603 LYS A CA 1
ATOM 4587 C C . LYS A 1 603 ? 1.650 1.545 9.239 1.00 86.50 603 LYS A C 1
ATOM 4589 O O . LYS A 1 603 ? 1.741 1.420 10.453 1.00 86.50 603 LYS A O 1
ATOM 4594 N N . VAL A 1 604 ? 2.442 0.895 8.387 1.00 89.94 604 VAL A N 1
ATOM 4595 C CA . VAL A 1 604 ? 3.478 -0.076 8.778 1.00 89.94 604 VAL A CA 1
ATOM 4596 C C . VAL A 1 604 ? 4.487 0.531 9.759 1.00 89.94 604 VAL A C 1
ATOM 4598 O O . VAL A 1 604 ? 4.822 -0.096 10.765 1.00 89.94 604 VAL A O 1
ATOM 4601 N N . ARG A 1 605 ? 4.920 1.780 9.529 1.00 89.12 605 ARG A N 1
ATOM 4602 C CA . ARG A 1 605 ? 5.774 2.518 10.476 1.00 89.12 605 ARG A CA 1
ATOM 4603 C C . ARG A 1 605 ? 5.065 2.773 11.811 1.00 89.12 605 ARG A C 1
ATOM 4605 O O . ARG A 1 605 ? 5.619 2.409 12.845 1.00 89.12 605 ARG A O 1
ATOM 4612 N N . ARG A 1 606 ? 3.820 3.276 11.803 1.00 89.00 606 ARG A N 1
ATOM 4613 C CA . ARG A 1 606 ? 3.020 3.478 13.032 1.00 89.00 606 ARG A CA 1
ATOM 4614 C C . ARG A 1 606 ? 2.797 2.187 13.819 1.00 89.00 606 ARG A C 1
ATOM 4616 O O . ARG A 1 606 ? 2.955 2.194 15.032 1.00 89.00 606 ARG A O 1
ATOM 4623 N N . GLU A 1 607 ? 2.473 1.077 13.156 1.00 90.50 607 GLU A N 1
ATOM 4624 C CA . GLU A 1 607 ? 2.282 -0.225 13.809 1.00 90.50 607 GLU A CA 1
ATOM 4625 C C . GLU A 1 607 ? 3.568 -0.719 14.483 1.00 90.50 607 GLU A C 1
ATOM 4627 O O . GLU A 1 607 ? 3.518 -1.201 15.614 1.00 90.50 607 GLU A O 1
ATOM 4632 N N . LYS A 1 608 ? 4.732 -0.536 13.848 1.00 92.56 608 LYS A N 1
ATOM 4633 C CA . LYS A 1 608 ? 6.029 -0.864 14.455 1.00 92.56 608 LYS A CA 1
ATOM 4634 C C . LYS A 1 608 ? 6.369 0.050 15.635 1.00 92.56 608 LYS A C 1
ATOM 4636 O O . LYS A 1 608 ? 6.749 -0.447 16.691 1.00 92.56 608 LYS A O 1
ATOM 4641 N N . GLU A 1 609 ? 6.209 1.361 15.471 1.00 91.56 609 GLU A N 1
ATOM 4642 C CA . GLU A 1 609 ? 6.469 2.364 16.512 1.00 91.56 609 GLU A CA 1
ATOM 4643 C C . GLU A 1 609 ? 5.572 2.151 17.739 1.00 91.56 609 GLU A C 1
ATOM 4645 O O . GLU A 1 609 ? 6.056 2.157 18.871 1.00 91.56 609 GLU A O 1
ATOM 4650 N N . ASN A 1 610 ? 4.277 1.901 17.529 1.00 89.56 610 ASN A N 1
ATOM 4651 C CA . ASN A 1 610 ? 3.321 1.650 18.603 1.00 89.56 610 ASN A CA 1
ATOM 4652 C C . ASN A 1 610 ? 3.499 0.256 19.223 1.00 89.56 610 ASN A C 1
ATOM 4654 O O . ASN A 1 610 ? 3.361 0.122 20.440 1.00 89.56 610 ASN A O 1
ATOM 4658 N N . PHE A 1 611 ? 3.896 -0.765 18.455 1.00 89.94 611 PHE A N 1
ATOM 4659 C CA . PHE A 1 611 ? 4.304 -2.049 19.028 1.00 89.94 611 PHE A CA 1
ATOM 4660 C C . PHE A 1 611 ? 5.506 -1.883 19.969 1.00 89.94 611 PHE A C 1
ATOM 4662 O O . PHE A 1 611 ? 5.427 -2.292 21.126 1.00 89.94 611 PHE A O 1
ATOM 4669 N N . ASP A 1 612 ? 6.587 -1.241 19.520 1.00 90.56 612 ASP A N 1
ATOM 4670 C CA . ASP A 1 612 ? 7.803 -1.043 20.323 1.00 90.56 612 ASP A CA 1
ATOM 4671 C C . ASP A 1 612 ? 7.541 -0.165 21.557 1.00 90.56 612 ASP A C 1
ATOM 4673 O O . ASP A 1 612 ? 8.028 -0.435 22.657 1.00 90.56 612 ASP A O 1
ATOM 4677 N N . ARG A 1 613 ? 6.751 0.899 21.389 1.00 88.12 613 ARG A N 1
ATOM 4678 C CA . ARG A 1 613 ? 6.463 1.867 22.451 1.00 88.12 613 ARG A CA 1
ATOM 4679 C C . ARG A 1 613 ? 5.475 1.343 23.486 1.00 88.12 613 ARG A C 1
ATOM 4681 O O . ARG A 1 613 ? 5.622 1.676 24.658 1.00 88.12 613 ARG A O 1
ATOM 4688 N N . PHE A 1 614 ? 4.467 0.573 23.078 1.00 86.31 614 PHE A N 1
ATOM 4689 C CA . PHE A 1 614 ? 3.346 0.202 23.944 1.00 86.31 614 PHE A CA 1
ATOM 4690 C C . PHE A 1 614 ? 3.276 -1.296 24.237 1.00 86.31 614 PHE A C 1
ATOM 4692 O O . PHE A 1 614 ? 3.264 -1.682 25.408 1.00 86.31 614 PHE A O 1
ATOM 4699 N N . ALA A 1 615 ? 3.275 -2.150 23.211 1.00 82.25 615 ALA A N 1
ATOM 4700 C CA . ALA A 1 615 ? 3.204 -3.594 23.420 1.00 82.25 615 ALA A CA 1
ATOM 4701 C C . ALA A 1 615 ? 4.501 -4.129 24.055 1.00 82.25 615 ALA A C 1
ATOM 4703 O O . ALA A 1 615 ? 4.456 -4.729 25.129 1.00 82.25 615 ALA A O 1
ATOM 4704 N N . GLU A 1 616 ? 5.660 -3.875 23.441 1.00 84.88 616 GLU A N 1
ATOM 4705 C CA . GLU A 1 616 ? 6.970 -4.368 23.888 1.00 84.88 616 GLU A CA 1
ATOM 4706 C C . GLU A 1 616 ? 7.294 -3.916 25.324 1.00 84.88 616 GLU A C 1
ATOM 4708 O O . GLU A 1 616 ? 7.704 -4.740 26.149 1.00 84.88 616 GLU A O 1
ATOM 4713 N N . ALA A 1 617 ? 7.065 -2.634 25.631 1.00 82.44 617 ALA A N 1
ATOM 4714 C CA . ALA A 1 617 ? 7.458 -2.009 26.893 1.00 82.44 617 ALA A CA 1
ATOM 4715 C C . ALA A 1 617 ? 6.510 -2.272 28.083 1.00 82.44 617 ALA A C 1
ATOM 4717 O O . ALA A 1 617 ? 6.987 -2.355 29.216 1.00 82.44 617 ALA A O 1
ATOM 4718 N N . TYR A 1 618 ? 5.192 -2.400 27.861 1.00 75.62 618 TYR A N 1
ATOM 4719 C CA . TYR A 1 618 ? 4.203 -2.450 28.955 1.00 75.62 618 TYR A CA 1
ATOM 4720 C C . TYR A 1 618 ? 3.436 -3.776 29.076 1.00 75.62 618 TYR A C 1
ATOM 4722 O O . TYR A 1 618 ? 2.933 -4.074 30.167 1.00 75.62 618 TYR A O 1
ATOM 4730 N N . LEU A 1 619 ? 3.357 -4.592 28.015 1.00 74.06 619 LEU A N 1
ATOM 4731 C CA . LEU A 1 619 ? 2.711 -5.908 28.067 1.00 74.06 619 LEU A CA 1
ATOM 4732 C C . LEU A 1 619 ? 3.712 -7.016 28.413 1.00 74.06 619 LEU A C 1
ATOM 4734 O O . LEU A 1 619 ? 4.821 -7.100 27.876 1.00 74.06 619 LEU A O 1
ATOM 4738 N N . ARG A 1 620 ? 3.285 -7.936 29.286 1.00 72.81 620 ARG A N 1
ATOM 4739 C CA . ARG A 1 620 ? 4.070 -9.134 29.624 1.00 72.81 620 ARG A CA 1
ATOM 4740 C C . ARG A 1 620 ? 4.254 -10.007 28.370 1.00 72.81 620 ARG A C 1
ATOM 4742 O O . ARG A 1 620 ? 3.274 -10.192 27.654 1.00 72.81 620 ARG A O 1
ATOM 4749 N N . PRO A 1 621 ? 5.424 -10.640 28.144 1.00 73.56 621 PRO A N 1
ATOM 4750 C CA . PRO A 1 621 ? 5.692 -11.429 26.930 1.00 73.56 621 PRO A CA 1
ATOM 4751 C C . PRO A 1 621 ? 4.714 -12.576 26.620 1.00 73.56 621 PRO A C 1
ATOM 4753 O O . PRO A 1 621 ? 4.671 -13.037 25.489 1.00 73.56 621 PRO A O 1
ATOM 4756 N N . VAL A 1 622 ? 3.934 -13.041 27.602 1.00 71.44 622 VAL A N 1
ATOM 4757 C CA . VAL A 1 622 ? 2.887 -14.067 27.424 1.00 71.44 622 VAL A CA 1
ATOM 4758 C C . VAL A 1 622 ? 1.591 -13.520 26.795 1.00 71.44 622 VAL A C 1
ATOM 4760 O O . VAL A 1 622 ? 0.764 -14.297 26.339 1.00 71.44 622 VAL A O 1
ATOM 4763 N N . TYR A 1 623 ? 1.420 -12.195 26.749 1.00 65.44 623 TYR A N 1
ATOM 4764 C CA . TYR A 1 623 ? 0.207 -11.509 26.285 1.00 65.44 623 TYR A CA 1
ATOM 4765 C C . TYR A 1 623 ? 0.428 -10.638 25.036 1.00 65.44 623 TYR A C 1
ATOM 4767 O O . TYR A 1 623 ? -0.377 -9.759 24.738 1.00 65.44 623 TYR A O 1
ATOM 4775 N N . ARG A 1 624 ? 1.542 -10.827 24.323 1.00 73.75 624 ARG A N 1
ATOM 4776 C CA . ARG A 1 624 ? 1.870 -10.069 23.109 1.00 73.75 624 ARG A CA 1
ATOM 4777 C C . ARG A 1 624 ? 2.600 -10.929 22.088 1.00 73.75 624 ARG A C 1
ATOM 4779 O O . ARG A 1 624 ? 3.109 -11.998 22.419 1.00 73.75 624 ARG A O 1
ATOM 4786 N N . ALA A 1 625 ? 2.707 -10.421 20.863 1.00 77.44 625 ALA A N 1
ATOM 4787 C CA . ALA A 1 625 ? 3.649 -10.960 19.894 1.00 77.44 625 ALA A CA 1
ATOM 4788 C C . ALA A 1 625 ? 5.081 -10.936 20.460 1.00 77.44 625 ALA A C 1
ATOM 4790 O O . ALA A 1 625 ? 5.473 -10.018 21.191 1.00 77.44 625 ALA A O 1
ATOM 4791 N N . SER A 1 626 ? 5.881 -11.942 20.111 1.00 80.56 626 SER A N 1
ATOM 4792 C CA . SER A 1 626 ? 7.270 -12.038 20.565 1.00 80.56 626 SER A CA 1
ATOM 4793 C C . SER A 1 626 ? 8.189 -11.039 19.859 1.00 80.56 626 SER A C 1
ATOM 4795 O O . SER A 1 626 ? 9.198 -10.644 20.440 1.00 80.56 626 SER A O 1
ATOM 4797 N N . LYS A 1 627 ? 7.837 -10.628 18.632 1.00 86.50 627 LYS A N 1
ATOM 4798 C CA . LYS A 1 627 ? 8.483 -9.583 17.827 1.00 86.50 627 LYS A CA 1
ATOM 4799 C C . LYS A 1 627 ? 7.472 -8.958 16.862 1.00 86.50 627 LYS A C 1
ATOM 4801 O O . LYS A 1 627 ? 6.531 -9.622 16.428 1.00 86.50 627 LYS A O 1
ATOM 4806 N N . CYS A 1 628 ? 7.753 -7.726 16.456 1.00 90.00 628 CYS A N 1
ATOM 4807 C CA . CYS A 1 628 ? 7.232 -7.101 15.244 1.00 90.00 628 CYS A CA 1
ATOM 4808 C C . CYS A 1 628 ? 8.434 -6.689 14.376 1.00 90.00 628 CYS A C 1
ATOM 4810 O O . CYS A 1 628 ? 9.437 -6.209 14.910 1.00 90.00 628 CYS A O 1
ATOM 4812 N N . VAL A 1 629 ? 8.383 -6.923 13.064 1.00 91.00 629 VAL A N 1
ATOM 4813 C CA . VAL A 1 629 ? 9.495 -6.713 12.120 1.00 91.00 629 VAL A CA 1
ATOM 4814 C C . VAL A 1 629 ? 8.962 -6.058 10.848 1.00 91.00 629 VAL A C 1
ATOM 4816 O O . VAL A 1 629 ? 7.956 -6.505 10.309 1.00 91.00 629 VAL A O 1
ATOM 4819 N N . VAL A 1 630 ? 9.641 -5.025 10.349 1.00 91.00 630 VAL A N 1
ATOM 4820 C CA . VAL A 1 630 ? 9.309 -4.332 9.090 1.00 91.00 630 VAL A CA 1
ATOM 4821 C C . VAL A 1 630 ? 10.369 -4.664 8.041 1.00 91.00 630 VAL A C 1
ATOM 4823 O O . VAL A 1 630 ? 11.558 -4.673 8.357 1.00 91.00 630 VAL A O 1
ATOM 4826 N N . GLY A 1 631 ? 9.946 -4.946 6.808 1.00 87.62 631 GLY A N 1
ATOM 4827 C CA . GLY A 1 631 ? 10.838 -5.235 5.684 1.00 87.62 631 GLY A CA 1
ATOM 4828 C C . GLY A 1 631 ? 11.289 -3.954 4.986 1.00 87.62 631 GLY A C 1
ATOM 4829 O O . GLY A 1 631 ? 10.523 -2.999 4.890 1.00 87.62 631 GLY A O 1
ATOM 4830 N N . SER A 1 632 ? 12.512 -3.923 4.462 1.00 86.38 632 SER A N 1
ATOM 4831 C CA . SER A 1 632 ? 13.015 -2.812 3.640 1.00 86.38 632 SER A CA 1
ATOM 4832 C C . SER A 1 632 ? 12.312 -2.708 2.283 1.00 86.38 632 SER A C 1
ATOM 4834 O O . SER A 1 632 ? 12.331 -1.652 1.657 1.00 86.38 632 SER A O 1
ATOM 4836 N N . THR A 1 633 ? 11.688 -3.795 1.823 1.00 85.69 633 THR A N 1
ATOM 4837 C CA . THR A 1 633 ? 11.036 -3.869 0.513 1.00 85.69 633 THR A CA 1
ATOM 4838 C C . THR A 1 633 ? 9.736 -3.068 0.472 1.00 85.69 633 THR A C 1
ATOM 4840 O O . THR A 1 633 ? 8.753 -3.430 1.122 1.00 85.69 633 THR A O 1
ATOM 4843 N N . THR A 1 634 ? 9.712 -2.023 -0.357 1.00 83.44 634 THR A N 1
ATOM 4844 C CA . THR A 1 634 ? 8.492 -1.299 -0.734 1.00 83.44 634 THR A CA 1
ATOM 4845 C C . THR A 1 634 ? 7.930 -1.788 -2.069 1.00 83.44 634 THR A C 1
ATOM 4847 O O . THR A 1 634 ? 8.682 -2.163 -2.967 1.00 83.44 634 THR A O 1
ATOM 4850 N N . VAL A 1 635 ? 6.608 -1.745 -2.218 1.00 76.31 635 VAL A N 1
ATOM 4851 C CA . VAL A 1 635 ? 5.867 -2.105 -3.436 1.00 76.31 635 VAL A CA 1
ATOM 4852 C C . VAL A 1 635 ? 4.959 -0.934 -3.805 1.00 76.31 635 VAL A C 1
ATOM 4854 O O . VAL A 1 635 ? 4.194 -0.472 -2.962 1.00 76.31 635 VAL A O 1
ATOM 4857 N N . ALA A 1 636 ? 5.046 -0.434 -5.037 1.00 70.75 636 ALA A N 1
ATOM 4858 C CA . ALA A 1 636 ? 4.133 0.598 -5.524 1.00 70.75 636 ALA A CA 1
ATOM 4859 C C . ALA A 1 636 ? 2.772 -0.013 -5.903 1.00 70.75 636 ALA A C 1
ATOM 4861 O O . ALA A 1 636 ? 2.703 -1.130 -6.419 1.00 70.75 636 ALA A O 1
ATOM 4862 N N . ASN A 1 637 ? 1.692 0.721 -5.649 1.00 66.06 637 ASN A N 1
ATOM 4863 C CA . ASN A 1 637 ? 0.350 0.369 -6.091 1.00 66.06 637 ASN A CA 1
ATOM 4864 C C . ASN A 1 637 ? 0.090 0.916 -7.498 1.00 66.06 637 ASN A C 1
ATOM 4866 O O . ASN A 1 637 ? 0.057 2.132 -7.697 1.00 66.06 637 ASN A O 1
ATOM 4870 N N . SER A 1 638 ? -0.162 0.031 -8.459 1.00 56.34 638 SER A N 1
ATOM 4871 C CA . SER A 1 638 ? -0.348 0.404 -9.862 1.00 56.34 638 SER A CA 1
ATOM 4872 C C . SER A 1 638 ? -1.601 1.244 -10.136 1.00 56.34 638 SER A C 1
ATOM 4874 O O . SER A 1 638 ? -1.669 1.902 -11.174 1.00 56.34 638 SER A O 1
ATOM 4876 N N . SER A 1 639 ? -2.583 1.276 -9.222 1.00 56.72 639 SER A N 1
ATOM 4877 C CA . SER A 1 639 ? -3.803 2.078 -9.396 1.00 56.72 639 SER A CA 1
ATOM 4878 C C . SER A 1 639 ? -3.675 3.541 -8.956 1.00 56.72 639 SER A C 1
ATOM 4880 O O . SER A 1 639 ? -4.432 4.376 -9.446 1.00 56.72 639 SER A O 1
ATOM 4882 N N . ASN A 1 640 ? -2.778 3.867 -8.017 1.00 61.28 640 ASN A N 1
ATOM 4883 C CA . ASN A 1 640 ? -2.701 5.213 -7.421 1.00 61.28 640 ASN A CA 1
ATOM 4884 C C . ASN A 1 640 ? -1.282 5.714 -7.067 1.00 61.28 640 ASN A C 1
ATOM 4886 O O . ASN A 1 640 ? -1.125 6.887 -6.740 1.00 61.28 640 ASN A O 1
ATOM 4890 N N . GLY A 1 641 ? -0.250 4.872 -7.167 1.00 65.06 641 GLY A N 1
ATOM 4891 C CA . GLY A 1 641 ? 1.146 5.216 -6.879 1.00 65.06 641 GLY A CA 1
ATOM 4892 C C . GLY A 1 641 ? 1.568 5.116 -5.407 1.00 65.06 641 GLY A C 1
ATOM 4893 O O . GLY A 1 641 ? 2.751 5.337 -5.123 1.00 65.06 641 GLY A O 1
ATOM 4894 N N . ASP A 1 642 ? 0.654 4.766 -4.493 1.00 75.12 642 ASP A N 1
ATOM 4895 C CA . ASP A 1 642 ? 0.945 4.627 -3.060 1.00 75.12 642 ASP A CA 1
ATOM 4896 C C . ASP A 1 642 ? 1.976 3.527 -2.784 1.00 75.12 642 ASP A C 1
ATOM 4898 O O . ASP A 1 642 ? 2.083 2.537 -3.512 1.00 75.12 642 ASP A O 1
ATOM 4902 N N . LEU A 1 643 ? 2.740 3.693 -1.703 1.00 81.06 643 LEU A N 1
ATOM 4903 C CA . LEU A 1 643 ? 3.807 2.771 -1.318 1.00 81.06 643 LEU A CA 1
ATOM 4904 C C . LEU A 1 643 ? 3.352 1.846 -0.187 1.00 81.06 643 LEU A C 1
ATOM 4906 O O . LEU A 1 643 ? 3.019 2.299 0.910 1.00 81.06 643 LEU A O 1
ATOM 4910 N N . TYR A 1 644 ? 3.414 0.546 -0.449 1.00 84.06 644 TYR A N 1
ATOM 4911 C CA . TYR A 1 644 ? 3.097 -0.536 0.477 1.00 84.06 644 TYR A CA 1
ATOM 4912 C C . TYR A 1 644 ? 4.380 -1.206 0.971 1.00 84.06 644 TYR A C 1
ATOM 4914 O O . TYR A 1 644 ? 5.397 -1.216 0.277 1.00 84.06 644 TYR A O 1
ATOM 4922 N N . GLN A 1 645 ? 4.344 -1.774 2.172 1.00 87.38 645 GLN A N 1
ATOM 4923 C CA . GLN A 1 645 ? 5.488 -2.381 2.846 1.00 87.38 645 GLN A CA 1
ATOM 4924 C C . GLN A 1 645 ? 5.044 -3.636 3.606 1.00 87.38 645 GLN A C 1
ATOM 4926 O O . GLN A 1 645 ? 3.896 -3.745 4.037 1.00 87.38 645 GLN A O 1
ATOM 4931 N N . GLY A 1 646 ? 5.947 -4.607 3.751 1.00 89.00 646 GLY A N 1
ATOM 4932 C CA . GLY A 1 646 ? 5.684 -5.811 4.539 1.00 89.00 646 GLY A CA 1
ATOM 4933 C C . GLY A 1 646 ? 5.976 -5.603 6.027 1.00 89.00 646 GLY A C 1
ATOM 4934 O O . GLY A 1 646 ? 7.044 -5.101 6.385 1.00 89.00 646 GLY A O 1
ATOM 4935 N N . ILE A 1 647 ? 5.067 -6.061 6.888 1.00 91.19 647 ILE A N 1
ATOM 4936 C CA . ILE A 1 647 ? 5.256 -6.150 8.341 1.00 91.19 647 ILE A CA 1
ATOM 4937 C C . ILE A 1 647 ? 4.915 -7.562 8.830 1.00 91.19 647 ILE A C 1
ATOM 4939 O O . ILE A 1 647 ? 3.914 -8.151 8.422 1.00 91.19 647 ILE A O 1
ATOM 4943 N N . PHE A 1 648 ? 5.768 -8.134 9.676 1.00 90.75 648 PHE A N 1
ATOM 4944 C CA . PHE A 1 648 ? 5.603 -9.471 10.239 1.00 90.75 648 PHE A CA 1
ATOM 4945 C C . PHE A 1 648 ? 5.591 -9.429 11.765 1.00 90.75 648 PHE A C 1
ATOM 4947 O O . PHE A 1 648 ? 6.544 -8.970 12.398 1.00 90.75 648 PHE A O 1
ATOM 4954 N N . THR A 1 649 ? 4.527 -9.972 12.345 1.00 88.25 649 THR A N 1
ATOM 4955 C CA . THR A 1 649 ? 4.263 -9.932 13.783 1.00 88.25 649 THR A CA 1
ATOM 4956 C C . THR A 1 649 ? 4.116 -11.363 14.296 1.00 88.25 649 THR A C 1
ATOM 4958 O O . THR A 1 649 ? 3.242 -12.107 13.841 1.00 88.25 649 THR A O 1
ATOM 4961 N N . SER A 1 650 ? 5.017 -11.789 15.188 1.00 83.12 650 SER A N 1
ATOM 4962 C CA . SER A 1 650 ? 5.229 -13.209 15.498 1.00 83.12 650 SER A CA 1
ATOM 4963 C C . SER A 1 650 ? 4.489 -13.695 16.746 1.00 83.12 650 SER A C 1
ATOM 4965 O O . SER A 1 650 ? 4.712 -13.207 17.854 1.00 83.12 650 SER A O 1
ATOM 4967 N N . TYR A 1 651 ? 3.666 -14.729 16.579 1.00 75.50 651 TYR A N 1
ATOM 4968 C CA . TYR A 1 651 ? 2.827 -15.336 17.612 1.00 75.50 651 TYR A CA 1
ATOM 4969 C C . TYR A 1 651 ? 3.100 -16.836 17.694 1.00 75.50 651 TYR A C 1
ATOM 4971 O O . TYR A 1 651 ? 3.251 -17.504 16.673 1.00 75.50 651 TYR A O 1
ATOM 4979 N N . VAL A 1 652 ? 3.133 -17.381 18.911 1.00 64.56 652 VAL A N 1
ATOM 4980 C CA . VAL A 1 652 ? 3.314 -18.822 19.121 1.00 64.56 652 VAL A CA 1
ATOM 4981 C C . VAL A 1 652 ? 1.954 -19.514 19.049 1.00 64.56 652 VAL A C 1
ATOM 4983 O O . VAL A 1 652 ? 1.284 -19.701 20.067 1.00 64.56 652 VAL A O 1
ATOM 4986 N N . PHE A 1 653 ? 1.550 -19.890 17.838 1.00 67.81 653 PHE A N 1
ATOM 4987 C CA . PHE A 1 653 ? 0.496 -20.879 17.621 1.00 67.81 653 PHE A CA 1
ATOM 4988 C C . PHE A 1 653 ? 1.102 -22.293 17.671 1.00 67.81 653 PHE A C 1
ATOM 4990 O O . PHE A 1 653 ? 2.313 -22.481 17.533 1.00 67.81 653 PHE A O 1
ATOM 4997 N N . ARG A 1 654 ? 0.276 -23.327 17.847 1.00 65.94 654 ARG A N 1
ATOM 4998 C CA . ARG A 1 654 ? 0.719 -24.734 17.787 1.00 65.94 654 ARG A CA 1
ATOM 4999 C C . ARG A 1 654 ? 0.535 -25.290 16.372 1.00 65.94 654 ARG A C 1
ATOM 5001 O O . ARG A 1 654 ? -0.339 -24.851 15.641 1.00 65.94 654 ARG A O 1
ATOM 5008 N N . HIS A 1 655 ? 1.282 -26.327 15.987 1.00 59.09 655 HIS A N 1
ATOM 5009 C CA . HIS A 1 655 ? 1.230 -26.916 14.630 1.00 59.09 655 HIS A CA 1
ATOM 5010 C C . HIS A 1 655 ? -0.155 -27.408 14.143 1.00 59.09 655 HIS A C 1
ATOM 5012 O O . HIS A 1 655 ? -0.325 -27.705 12.966 1.00 59.09 655 HIS A O 1
ATOM 5018 N N . ARG A 1 656 ? -1.135 -27.532 15.043 1.00 61.91 656 ARG A N 1
ATOM 5019 C CA . ARG A 1 656 ? -2.508 -27.997 14.771 1.00 61.91 656 ARG A CA 1
ATOM 5020 C C . ARG A 1 656 ? -3.552 -26.874 14.776 1.00 61.91 656 ARG A C 1
ATOM 5022 O O . ARG A 1 656 ? -4.744 -27.165 14.772 1.00 61.91 656 ARG A O 1
ATOM 5029 N N . ASP A 1 657 ? -3.111 -25.636 14.949 1.00 69.44 657 ASP A N 1
ATOM 5030 C CA . ASP A 1 657 ? -3.981 -24.509 15.241 1.00 69.44 657 ASP A CA 1
ATOM 5031 C C . ASP A 1 657 ? -4.519 -23.903 13.939 1.00 69.44 657 ASP A C 1
ATOM 5033 O O . ASP A 1 657 ? -3.754 -23.532 13.048 1.00 69.44 657 ASP A O 1
ATOM 5037 N N . GLU A 1 658 ? -5.843 -23.790 13.849 1.00 73.38 658 GLU A N 1
ATOM 5038 C CA . GLU A 1 658 ? -6.561 -23.180 12.727 1.00 73.38 658 GLU A CA 1
ATOM 5039 C C . GLU A 1 658 ? -7.194 -21.864 13.205 1.00 73.38 658 GLU A C 1
ATOM 5041 O O . GLU A 1 658 ? -8.364 -21.851 13.600 1.00 73.38 658 GLU A O 1
ATOM 5046 N N . PRO A 1 659 ? -6.422 -20.761 13.279 1.00 77.06 659 PRO A N 1
ATOM 5047 C CA . PRO A 1 659 ? -6.935 -19.505 13.801 1.00 77.06 659 PRO A CA 1
ATOM 5048 C C . PRO A 1 659 ? -8.041 -18.948 12.898 1.00 77.06 659 PRO A C 1
ATOM 5050 O O . PRO A 1 659 ? -7.902 -18.871 11.680 1.00 77.06 659 PRO A O 1
ATOM 5053 N N . LYS A 1 660 ? -9.133 -18.510 13.521 1.00 80.69 660 LYS A N 1
ATOM 5054 C CA . LYS A 1 660 ? -10.262 -17.792 12.908 1.00 80.69 660 LYS A CA 1
ATOM 5055 C C . LYS A 1 660 ? -10.248 -16.349 13.436 1.00 80.69 660 LYS A C 1
ATOM 5057 O O . LYS A 1 660 ? -9.614 -16.079 14.457 1.00 80.69 660 LYS A O 1
ATOM 5062 N N . THR A 1 661 ? -10.943 -15.404 12.798 1.00 84.88 661 THR A N 1
ATOM 5063 C CA . THR A 1 661 ? -11.218 -14.122 13.480 1.00 84.88 661 THR A CA 1
ATOM 5064 C C . THR A 1 661 ? -12.119 -14.381 14.696 1.00 84.88 661 THR A C 1
ATOM 5066 O O . THR A 1 661 ? -12.951 -15.291 14.662 1.00 84.88 661 THR A O 1
ATOM 5069 N N . LEU A 1 662 ? -12.011 -13.585 15.764 1.00 86.81 662 LEU A N 1
ATOM 5070 C CA . LEU A 1 662 ? -12.940 -13.649 16.900 1.00 86.81 662 LEU A CA 1
ATOM 5071 C C . LEU A 1 662 ? -14.393 -13.441 16.437 1.00 86.81 662 LEU A C 1
ATOM 5073 O O . LEU A 1 662 ? -15.294 -14.116 16.926 1.00 86.81 662 LEU A O 1
ATOM 5077 N N . ARG A 1 663 ? -14.608 -12.573 15.438 1.00 87.75 663 ARG A N 1
ATOM 5078 C CA . ARG A 1 663 ? -15.896 -12.375 14.747 1.00 87.75 663 ARG A CA 1
ATOM 5079 C C . ARG A 1 663 ? -16.449 -13.691 14.182 1.00 87.75 663 ARG A C 1
ATOM 5081 O O . ARG A 1 663 ? -17.591 -14.049 14.455 1.00 87.75 663 ARG A O 1
ATOM 5088 N N . ASP A 1 664 ? -15.649 -14.423 13.407 1.00 85.62 664 ASP A N 1
ATOM 5089 C CA . ASP A 1 664 ? -16.068 -15.694 12.804 1.00 85.62 664 ASP A CA 1
ATOM 5090 C C . ASP A 1 664 ? -16.202 -16.815 13.848 1.00 85.62 664 ASP A C 1
ATOM 5092 O O . ASP A 1 664 ? -17.099 -17.645 13.717 1.00 85.62 664 ASP A O 1
ATOM 5096 N N . TRP A 1 665 ? -15.387 -16.808 14.912 1.00 86.75 665 TRP A N 1
ATOM 5097 C CA . TRP A 1 665 ? -15.534 -17.722 16.051 1.00 86.75 665 TRP A CA 1
ATOM 5098 C C . TRP A 1 665 ? -16.871 -17.506 16.774 1.00 86.75 665 TRP A C 1
ATOM 5100 O O . TRP A 1 665 ? -17.637 -18.462 16.887 1.00 86.75 665 TRP A O 1
ATOM 5110 N N . VAL A 1 666 ? -17.211 -16.266 17.163 1.00 88.50 666 VAL A N 1
ATOM 5111 C CA . VAL A 1 666 ? -18.513 -15.929 17.783 1.00 88.50 666 VAL A CA 1
ATOM 5112 C C . VAL A 1 666 ? -19.678 -16.315 16.867 1.00 88.50 666 VAL A C 1
ATOM 5114 O O . VAL A 1 666 ? -20.670 -16.853 17.353 1.00 88.50 666 VAL A O 1
ATOM 5117 N N . ARG A 1 667 ? -19.552 -16.127 15.544 1.00 88.19 667 ARG A N 1
ATOM 5118 C CA . ARG A 1 667 ? -20.584 -16.542 14.576 1.00 88.19 667 ARG A CA 1
ATOM 5119 C C . ARG A 1 667 ? -20.823 -18.061 14.553 1.00 88.19 667 ARG A C 1
ATOM 5121 O O . ARG A 1 667 ? -21.927 -18.492 14.235 1.00 88.19 667 ARG A O 1
ATOM 5128 N N . THR A 1 668 ? -19.814 -18.877 14.870 1.00 86.38 668 THR A N 1
ATOM 5129 C CA . THR A 1 668 ? -19.902 -20.354 14.821 1.00 86.38 668 THR A CA 1
ATOM 5130 C C . THR A 1 668 ? -19.993 -21.056 16.176 1.00 86.38 668 THR A C 1
ATOM 5132 O O . THR A 1 668 ? -20.306 -22.243 16.212 1.00 86.38 668 THR A O 1
ATOM 5135 N N . ALA A 1 669 ? -19.728 -20.360 17.283 1.00 84.69 669 ALA A N 1
ATOM 5136 C CA . ALA A 1 669 ? -19.787 -20.935 18.623 1.00 84.69 669 ALA A CA 1
ATOM 5137 C C . ALA A 1 669 ? -21.209 -21.404 18.986 1.00 84.69 669 ALA A C 1
ATOM 5139 O O . ALA A 1 669 ? -22.206 -20.840 18.531 1.00 84.69 669 ALA A O 1
ATOM 5140 N N . ASP A 1 670 ? -21.314 -22.416 19.843 1.00 83.50 670 ASP A N 1
ATOM 5141 C CA . ASP A 1 670 ? -22.575 -22.750 20.511 1.00 83.50 670 ASP A CA 1
ATOM 5142 C C . ASP A 1 670 ? -22.872 -21.710 21.620 1.00 83.50 670 ASP A C 1
ATOM 5144 O O . ASP A 1 670 ? -21.928 -21.322 22.313 1.00 83.50 670 ASP A O 1
ATOM 5148 N N . PRO A 1 671 ? -24.119 -21.223 21.808 1.00 83.62 671 PRO A N 1
ATOM 5149 C CA . PRO A 1 671 ? -24.417 -20.170 22.785 1.00 83.62 671 PRO A CA 1
ATOM 5150 C C . PRO A 1 671 ? -24.131 -20.538 24.249 1.00 83.62 671 PRO A C 1
ATOM 5152 O O . PRO A 1 671 ? -23.667 -19.680 25.001 1.00 83.62 671 PRO A O 1
ATOM 5155 N N . ASP A 1 672 ? -24.366 -21.787 24.657 1.00 82.94 672 ASP A N 1
ATOM 5156 C CA . ASP A 1 672 ? -24.151 -22.222 26.041 1.00 82.94 672 ASP A CA 1
ATOM 5157 C C . ASP A 1 672 ? -22.651 -22.477 26.287 1.00 82.94 672 ASP A C 1
ATOM 5159 O O . ASP A 1 672 ? -22.095 -22.076 27.316 1.00 82.94 672 ASP A O 1
ATOM 5163 N N . ALA A 1 673 ? -21.950 -23.044 25.297 1.00 79.44 673 ALA A N 1
ATOM 5164 C CA . ALA A 1 673 ? -20.490 -23.138 25.311 1.00 79.44 673 ALA A CA 1
ATOM 5165 C C . ALA A 1 673 ? -19.829 -21.747 25.353 1.00 79.44 673 ALA A C 1
ATOM 5167 O O . ALA A 1 673 ? -18.917 -21.531 26.152 1.00 79.44 673 ALA A O 1
ATOM 5168 N N . LEU A 1 674 ? -20.316 -20.792 24.551 1.00 85.38 674 LEU A N 1
ATOM 5169 C CA . LEU A 1 674 ? -19.881 -19.394 24.542 1.00 85.38 674 LEU A CA 1
ATOM 5170 C C . LEU A 1 674 ? -20.054 -18.766 25.929 1.00 85.38 674 LEU A C 1
ATOM 5172 O O . LEU A 1 674 ? -19.077 -18.268 26.486 1.00 85.38 674 LEU A O 1
ATOM 5176 N N . GLN A 1 675 ? -21.250 -18.856 26.523 1.00 85.56 675 GLN A N 1
ATOM 5177 C CA . GLN A 1 675 ? -21.529 -18.322 27.860 1.00 85.56 675 GLN A CA 1
ATOM 5178 C C . GLN A 1 675 ? -20.570 -18.877 28.928 1.00 85.56 675 GLN A C 1
ATOM 5180 O O . GLN A 1 675 ? -20.179 -18.148 29.837 1.00 85.56 675 GLN A O 1
ATOM 5185 N N . SER A 1 676 ? -20.133 -20.135 28.799 1.00 84.94 676 SER A N 1
ATOM 5186 C CA . SER A 1 676 ? -19.205 -20.762 29.750 1.00 84.94 676 SER A CA 1
ATOM 5187 C C . SER A 1 676 ? -17.748 -20.271 29.677 1.00 84.94 676 SER A C 1
ATOM 5189 O O . SER A 1 676 ? -17.002 -20.485 30.631 1.00 84.94 676 SER A O 1
ATOM 5191 N N . VAL A 1 677 ? -17.328 -19.610 28.585 1.00 86.50 677 VAL A N 1
ATOM 5192 C CA . VAL A 1 677 ? -15.924 -19.184 28.371 1.00 86.50 677 VAL A CA 1
ATOM 5193 C C . VAL A 1 677 ? -15.742 -17.702 28.039 1.00 86.50 677 VAL A C 1
ATOM 5195 O O . VAL A 1 677 ? -14.621 -17.203 28.119 1.00 86.50 677 VAL A O 1
ATOM 5198 N N . ILE A 1 678 ? -16.804 -16.980 27.667 1.00 87.50 678 ILE A N 1
ATOM 5199 C CA . ILE A 1 678 ? -16.704 -15.631 27.085 1.00 87.50 678 ILE A CA 1
ATOM 5200 C C . ILE A 1 678 ? -16.037 -14.604 28.016 1.00 87.50 678 ILE A C 1
ATOM 5202 O O . ILE A 1 678 ? -15.274 -13.756 27.552 1.00 87.50 678 ILE A O 1
ATOM 5206 N N . LYS A 1 679 ? -16.212 -14.749 29.336 1.00 88.88 679 LYS A N 1
ATOM 5207 C CA . LYS A 1 679 ? -15.493 -13.960 30.348 1.00 88.88 679 LYS A CA 1
ATOM 5208 C C . LYS A 1 679 ? -13.981 -14.148 30.264 1.00 88.88 679 LYS A C 1
ATOM 5210 O O . LYS A 1 679 ? -13.231 -13.178 30.281 1.00 88.88 679 LYS A O 1
ATOM 5215 N N . GLU A 1 680 ? -13.526 -15.395 30.176 1.00 86.25 680 GLU A N 1
ATOM 5216 C CA . GLU A 1 680 ? -12.099 -15.715 30.113 1.00 86.25 680 GLU A CA 1
ATOM 5217 C C . GLU A 1 680 ? -11.491 -15.267 28.777 1.00 86.25 680 GLU A C 1
ATOM 5219 O O . GLU A 1 680 ? -10.416 -14.677 28.766 1.00 86.25 680 GLU A O 1
ATOM 5224 N N . VAL A 1 681 ? -12.231 -15.445 27.676 1.00 85.81 681 VAL A N 1
ATOM 5225 C CA . VAL A 1 681 ? -11.899 -14.946 26.329 1.00 85.81 681 VAL A CA 1
ATOM 5226 C C . VAL A 1 681 ? -11.666 -13.430 26.346 1.00 85.81 681 VAL A C 1
ATOM 5228 O O . VAL A 1 681 ? -10.610 -12.960 25.924 1.00 85.81 681 VAL A O 1
ATOM 5231 N N . PHE A 1 682 ? -12.594 -12.635 26.882 1.00 87.81 682 PHE A N 1
ATOM 5232 C CA . PHE A 1 682 ? -12.380 -11.187 26.952 1.00 87.81 682 PHE A CA 1
ATOM 5233 C C . PHE A 1 682 ? -11.307 -10.783 27.967 1.00 87.81 682 PHE A C 1
ATOM 5235 O O . PHE A 1 682 ? -10.582 -9.827 27.707 1.00 87.81 682 PHE A O 1
ATOM 5242 N N . MET A 1 683 ? -11.125 -11.515 29.069 1.00 85.31 683 MET A N 1
ATOM 5243 C CA . MET A 1 683 ? -10.018 -11.254 29.998 1.00 85.31 683 MET A CA 1
ATOM 5244 C C . MET A 1 683 ? -8.639 -11.576 29.399 1.00 85.31 683 MET A C 1
ATOM 5246 O O . MET A 1 683 ? -7.682 -10.886 29.742 1.00 85.31 683 MET A O 1
ATOM 5250 N N . ASP A 1 684 ? -8.524 -12.538 28.479 1.00 80.31 684 ASP A N 1
ATOM 5251 C CA . ASP A 1 684 ? -7.290 -12.786 27.718 1.00 80.31 684 ASP A CA 1
ATOM 5252 C C . ASP A 1 684 ? -7.018 -11.666 26.696 1.00 80.31 684 ASP A C 1
ATOM 5254 O O . ASP A 1 684 ? -5.883 -11.211 26.562 1.00 80.31 684 ASP A O 1
ATOM 5258 N N . ALA A 1 685 ? -8.056 -11.187 25.999 1.00 79.94 685 ALA A N 1
ATOM 5259 C CA . ALA A 1 685 ? -7.926 -10.148 24.972 1.00 79.94 685 ALA A CA 1
ATOM 5260 C C . ALA A 1 685 ? -7.724 -8.728 25.540 1.00 79.94 685 ALA A C 1
ATOM 5262 O O . ALA A 1 685 ? -6.957 -7.952 24.973 1.00 79.94 685 ALA A O 1
ATOM 5263 N N . LEU A 1 686 ? -8.412 -8.381 26.636 1.00 82.06 686 LEU A N 1
ATOM 5264 C CA . LEU A 1 686 ? -8.444 -7.038 27.239 1.00 82.06 686 LEU A CA 1
ATOM 5265 C C . LEU A 1 686 ? -7.617 -6.940 28.531 1.00 82.06 686 LEU A C 1
ATOM 5267 O O . LEU A 1 686 ? -6.915 -5.954 28.739 1.00 82.06 686 LEU A O 1
ATOM 5271 N N . GLY A 1 687 ? -7.630 -7.960 29.392 1.00 76.88 687 GLY A N 1
ATOM 5272 C CA . GLY A 1 687 ? -6.946 -7.946 30.696 1.00 76.88 687 GLY A CA 1
ATOM 5273 C C . GLY A 1 687 ? -5.460 -7.530 30.695 1.00 76.88 687 GLY A C 1
ATOM 5274 O O . GLY A 1 687 ? -5.052 -6.834 31.632 1.00 76.88 687 GLY A O 1
ATOM 5275 N N . PRO A 1 688 ? -4.637 -7.870 29.678 1.00 73.00 688 PRO A N 1
ATOM 5276 C CA . PRO A 1 688 ? -3.247 -7.410 29.597 1.00 73.00 688 PRO A CA 1
ATOM 5277 C C . PRO A 1 688 ? -3.121 -5.882 29.567 1.00 73.00 688 PRO A C 1
ATOM 5279 O O . PRO A 1 688 ? -2.289 -5.314 30.276 1.00 73.00 688 PRO A O 1
ATOM 5282 N N . TRP A 1 689 ? -3.991 -5.231 28.799 1.00 75.62 689 TRP A N 1
ATOM 5283 C CA . TRP A 1 689 ? -4.076 -3.786 28.590 1.00 75.62 689 TRP A CA 1
ATOM 5284 C C . TRP A 1 689 ? -4.549 -3.061 29.857 1.00 75.62 689 TRP A C 1
ATOM 5286 O O . TRP A 1 689 ? -3.908 -2.125 30.345 1.00 75.62 689 TRP A O 1
ATOM 5296 N N . LEU A 1 690 ? -5.618 -3.587 30.462 1.00 77.69 690 LEU A N 1
ATOM 5297 C CA . LEU A 1 690 ? -6.250 -3.061 31.678 1.00 77.69 690 LEU A CA 1
ATOM 5298 C C . LEU A 1 690 ? -5.328 -3.126 32.906 1.00 77.69 690 LEU A C 1
ATOM 5300 O O . LEU A 1 690 ? -5.475 -2.333 33.835 1.00 77.69 690 LEU A O 1
ATOM 5304 N N . SER A 1 691 ? -4.332 -4.022 32.905 1.00 71.00 691 SER A N 1
ATOM 5305 C CA . SER A 1 691 ? -3.362 -4.158 34.003 1.00 71.00 691 SER A CA 1
ATOM 5306 C C . SER A 1 691 ? -2.498 -2.911 34.254 1.00 71.00 691 SER A C 1
ATOM 5308 O O . SER A 1 691 ? -1.888 -2.803 35.317 1.00 71.00 691 SER A O 1
ATOM 5310 N N . GLN A 1 692 ? -2.476 -1.966 33.306 1.00 74.38 692 GLN A N 1
ATOM 5311 C CA . GLN A 1 692 ? -1.745 -0.696 33.376 1.00 74.38 692 GLN A CA 1
ATOM 5312 C C . GLN A 1 692 ? -2.676 0.521 33.558 1.00 74.38 692 GLN A C 1
ATOM 5314 O O . GLN A 1 692 ? -2.286 1.642 33.231 1.00 74.38 692 GLN A O 1
ATOM 5319 N N . ALA A 1 693 ? -3.909 0.328 34.044 1.00 82.56 693 ALA A N 1
ATOM 5320 C CA . ALA A 1 693 ? -4.870 1.415 34.234 1.00 82.56 693 ALA A CA 1
ATOM 5321 C C . ALA A 1 693 ? -4.379 2.472 35.248 1.00 82.56 693 ALA A C 1
ATOM 5323 O O . ALA A 1 693 ? -4.171 2.197 36.432 1.00 82.56 693 ALA A O 1
ATOM 5324 N N . GLN A 1 694 ? -4.233 3.708 34.776 1.00 83.81 694 GLN A N 1
ATOM 5325 C CA . GLN A 1 694 ? -3.841 4.901 35.521 1.00 83.81 694 GLN A CA 1
ATOM 5326 C C . GLN A 1 694 ? -4.987 5.917 35.530 1.00 83.81 694 GLN A C 1
ATOM 5328 O O . GLN A 1 694 ? -5.875 5.891 34.680 1.00 83.81 694 GLN A O 1
ATOM 5333 N N . ARG A 1 695 ? -4.988 6.830 36.504 1.00 81.00 695 ARG A N 1
ATOM 5334 C CA . ARG A 1 695 ? -6.057 7.822 36.656 1.00 81.00 695 ARG A CA 1
ATOM 5335 C C . ARG A 1 695 ? -5.654 9.176 36.079 1.00 81.00 695 ARG A C 1
ATOM 5337 O O . ARG A 1 695 ? -4.626 9.728 36.464 1.00 81.00 695 ARG A O 1
ATOM 5344 N N . THR A 1 696 ? -6.525 9.731 35.242 1.00 81.69 696 THR A N 1
ATOM 5345 C CA . THR A 1 696 ? -6.349 11.020 34.566 1.00 81.69 696 THR A CA 1
ATOM 5346 C C . THR A 1 696 ? -7.473 11.989 34.968 1.00 81.69 696 THR A C 1
ATOM 5348 O O . THR A 1 696 ? -8.498 11.601 35.542 1.00 81.69 696 THR A O 1
ATOM 5351 N N . ILE A 1 697 ? -7.261 13.282 34.726 1.00 80.94 697 ILE A N 1
ATOM 5352 C CA . ILE A 1 697 ? -8.294 14.326 34.721 1.00 80.94 697 ILE A CA 1
ATOM 5353 C C . ILE A 1 697 ? -8.072 15.119 33.435 1.00 80.94 697 ILE A C 1
ATOM 5355 O O . ILE A 1 697 ? -6.933 15.488 33.148 1.00 80.94 697 ILE A O 1
ATOM 5359 N N . GLY A 1 698 ? -9.125 15.356 32.658 1.00 79.75 698 GLY A N 1
ATOM 5360 C CA . GLY A 1 698 ? -8.996 15.988 31.347 1.00 79.75 698 GLY A CA 1
ATOM 5361 C C . GLY A 1 698 ? -10.339 16.234 30.672 1.00 79.75 698 GLY A C 1
ATOM 5362 O O . GLY A 1 698 ? -11.365 16.371 31.333 1.00 79.75 698 GLY A O 1
ATOM 5363 N N . ASP A 1 699 ? -10.319 16.291 29.347 1.00 86.38 699 ASP A N 1
ATOM 5364 C CA . ASP A 1 699 ? -11.495 16.426 28.490 1.00 86.38 699 ASP A CA 1
ATOM 5365 C C . ASP A 1 699 ? -11.555 15.194 27.579 1.00 86.38 699 ASP A C 1
ATOM 5367 O O . ASP A 1 699 ? -10.649 14.986 26.765 1.00 86.38 699 ASP A O 1
ATOM 5371 N N . LEU A 1 700 ? -12.599 14.364 27.714 1.00 86.19 700 LEU A N 1
ATOM 5372 C CA . LEU A 1 700 ? -12.727 13.126 26.933 1.00 86.19 700 LEU A CA 1
ATOM 5373 C C . LEU A 1 700 ? -12.846 13.392 25.428 1.00 86.19 700 LEU A C 1
ATOM 5375 O O . LEU A 1 700 ? -12.576 12.495 24.631 1.00 86.19 700 LEU A O 1
ATOM 5379 N N . ARG A 1 701 ? -13.176 14.616 24.999 1.00 87.75 701 ARG A N 1
ATOM 5380 C CA . ARG A 1 701 ? -13.140 14.982 23.575 1.00 87.75 701 ARG A CA 1
ATOM 5381 C C . ARG A 1 701 ? -11.734 14.857 22.987 1.00 87.75 701 ARG A C 1
ATOM 5383 O O . ARG A 1 701 ? -11.594 14.558 21.807 1.00 87.75 701 ARG A O 1
ATOM 5390 N N . GLY A 1 702 ? -10.684 14.999 23.800 1.00 82.88 702 GLY A N 1
ATOM 5391 C CA . GLY A 1 702 ? -9.306 14.738 23.377 1.00 82.88 702 GLY A CA 1
ATOM 5392 C C . GLY A 1 702 ? -9.058 13.275 22.984 1.00 82.88 702 GLY A C 1
ATOM 5393 O O . GLY A 1 702 ? -8.278 13.014 22.066 1.00 82.88 702 GLY A O 1
ATOM 5394 N N . GLU A 1 703 ? -9.751 12.325 23.616 1.00 83.94 703 GLU A N 1
ATOM 5395 C CA . GLU A 1 703 ? -9.563 10.872 23.457 1.00 83.94 703 GLU A CA 1
ATOM 5396 C C . GLU A 1 703 ? -10.203 10.310 22.175 1.00 83.94 703 GLU A C 1
ATOM 5398 O O . GLU A 1 703 ? -9.742 9.300 21.628 1.00 83.94 703 GLU A O 1
ATOM 5403 N N . TYR A 1 704 ? -11.254 10.964 21.673 1.00 87.06 704 TYR A N 1
ATOM 5404 C CA . TYR A 1 704 ? -12.084 10.487 20.567 1.00 87.06 704 TYR A CA 1
ATOM 5405 C C . TYR A 1 704 ? -12.002 11.426 19.354 1.00 87.06 704 TYR A C 1
ATOM 5407 O O . TYR A 1 704 ? -12.547 12.527 19.422 1.00 87.06 704 TYR A O 1
ATOM 5415 N N . PRO A 1 705 ? -11.411 11.007 18.214 1.00 84.56 705 PRO A N 1
ATOM 5416 C CA . PRO A 1 705 ? -11.278 11.860 17.031 1.00 84.56 705 PRO A CA 1
ATOM 5417 C C . PRO A 1 705 ? -12.590 12.506 16.582 1.00 84.56 705 PRO A C 1
ATOM 5419 O O . PRO A 1 705 ? -12.595 13.695 16.299 1.00 84.56 705 PRO A O 1
ATOM 5422 N N . ALA A 1 706 ? -13.704 11.765 16.617 1.00 86.62 706 ALA A N 1
ATOM 5423 C CA . ALA A 1 706 ? -15.023 12.282 16.257 1.00 86.62 706 ALA A CA 1
ATOM 5424 C C . ALA A 1 706 ? -15.501 13.442 17.152 1.00 86.62 706 ALA A C 1
ATOM 5426 O O . ALA A 1 706 ? -16.162 14.337 16.651 1.00 86.62 706 ALA A O 1
ATOM 5427 N N . LEU A 1 707 ? -15.174 13.460 18.450 1.00 89.38 707 LEU A N 1
ATOM 5428 C CA . LEU A 1 707 ? -15.637 14.495 19.391 1.00 89.38 707 LEU A CA 1
ATOM 5429 C C . LEU A 1 707 ? -14.642 15.657 19.554 1.00 89.38 707 LEU A C 1
ATOM 5431 O O . LEU A 1 707 ? -14.973 16.653 20.193 1.00 89.38 707 LEU A O 1
ATOM 5435 N N . ARG A 1 708 ? -13.426 15.523 19.011 1.00 87.06 708 ARG A N 1
ATOM 5436 C CA . ARG A 1 708 ? -12.277 16.408 19.242 1.00 87.06 708 ARG A CA 1
ATOM 5437 C C . ARG A 1 708 ? -12.421 17.763 18.528 1.00 87.06 708 ARG A C 1
ATOM 5439 O O . ARG A 1 708 ? -12.349 17.778 17.294 1.00 87.06 708 ARG A O 1
ATOM 5446 N N . PRO A 1 709 ? -12.516 18.897 19.254 1.00 83.25 709 PRO A N 1
ATOM 5447 C CA . PRO A 1 709 ? -12.498 20.224 18.645 1.00 83.25 709 PRO A CA 1
ATOM 5448 C C . PRO A 1 709 ? -11.233 20.466 17.823 1.00 83.25 709 PRO A C 1
ATOM 5450 O O . PRO A 1 709 ? -10.143 20.031 18.200 1.00 83.25 709 PRO A O 1
ATOM 5453 N N . ALA A 1 710 ? -11.358 21.212 16.724 1.00 70.56 710 ALA A N 1
ATOM 5454 C CA . ALA A 1 710 ? -10.242 21.480 15.813 1.00 70.56 710 ALA A CA 1
ATOM 5455 C C . ALA A 1 710 ? -9.064 22.232 16.471 1.00 70.56 710 ALA A C 1
ATOM 5457 O O . ALA A 1 710 ? -7.937 22.132 15.996 1.00 70.56 710 ALA A O 1
ATOM 5458 N N . ALA A 1 711 ? -9.310 22.939 17.581 1.00 66.50 711 ALA A N 1
ATOM 5459 C CA . ALA A 1 711 ? -8.307 23.689 18.338 1.00 66.50 711 ALA A CA 1
ATOM 5460 C C . ALA A 1 711 ? -7.500 22.855 19.363 1.00 66.50 711 ALA A C 1
ATOM 5462 O O . ALA A 1 711 ? -6.664 23.418 20.066 1.00 66.50 711 ALA A O 1
ATOM 5463 N N . PHE A 1 712 ? -7.732 21.541 19.488 1.00 69.31 712 PHE A N 1
ATOM 5464 C CA . PHE A 1 712 ? -6.926 20.696 20.381 1.00 69.31 712 PHE A CA 1
ATOM 5465 C C . PHE A 1 712 ? -5.493 20.538 19.855 1.00 69.31 712 PHE A C 1
ATOM 5467 O O . PHE A 1 712 ? -5.280 20.000 18.767 1.00 69.31 712 PHE A O 1
ATOM 5474 N N . GLU A 1 713 ? -4.507 20.947 20.658 1.00 53.09 713 GLU A N 1
ATOM 5475 C CA . GLU A 1 713 ? -3.091 20.744 20.341 1.00 53.09 713 GLU A CA 1
ATOM 5476 C C . GLU A 1 713 ? -2.756 19.249 20.160 1.00 53.09 713 GLU A C 1
ATOM 5478 O O . GLU A 1 713 ? -3.370 18.361 20.758 1.00 53.09 713 GLU A O 1
ATOM 5483 N N . LEU A 1 714 ? -1.785 18.980 19.280 1.00 49.38 714 LEU A N 1
ATOM 5484 C CA . LEU A 1 714 ? -1.509 17.679 18.660 1.00 49.38 714 LEU A CA 1
ATOM 5485 C C . LEU A 1 714 ? -1.259 16.531 19.661 1.00 49.38 714 LEU A C 1
ATOM 5487 O O . LEU A 1 714 ? -0.120 16.199 19.995 1.00 49.38 714 LEU A O 1
ATOM 5491 N N . THR A 1 715 ? -2.326 15.832 20.057 1.00 48.16 715 THR A N 1
ATOM 5492 C CA . THR A 1 715 ? -2.209 14.510 20.692 1.00 48.16 715 THR A CA 1
ATOM 5493 C C . THR A 1 715 ? -1.639 13.509 19.682 1.00 48.16 715 THR A C 1
ATOM 5495 O O . THR A 1 715 ? -2.148 13.344 18.572 1.00 48.16 715 THR A O 1
ATOM 5498 N N . SER A 1 716 ? -0.547 12.841 20.056 1.00 46.66 716 SER A N 1
ATOM 5499 C CA . SER A 1 716 ? 0.409 12.215 19.123 1.00 46.66 716 SER A CA 1
ATOM 5500 C C . SER A 1 716 ? -0.042 10.904 18.456 1.00 46.66 716 SER A C 1
ATOM 5502 O O . SER A 1 716 ? 0.780 10.198 17.882 1.00 46.66 716 SER A O 1
ATOM 5504 N N . TYR A 1 717 ? -1.334 10.570 18.504 1.00 50.69 717 TYR A N 1
ATOM 5505 C CA . TYR A 1 717 ? -1.848 9.246 18.121 1.00 50.69 717 TYR A CA 1
ATOM 5506 C C . TYR A 1 717 ? -2.465 9.161 16.719 1.00 50.69 717 TYR A C 1
ATOM 5508 O O . TYR A 1 717 ? -2.635 8.062 16.204 1.00 50.69 717 TYR A O 1
ATOM 5516 N N . ALA A 1 718 ? -2.766 10.300 16.087 1.00 47.69 718 ALA A N 1
ATOM 5517 C CA . ALA A 1 718 ? -3.015 10.403 14.645 1.00 47.69 718 ALA A CA 1
ATOM 5518 C C . ALA A 1 718 ? -2.988 11.889 14.225 1.00 47.69 718 ALA A C 1
ATOM 5520 O O . ALA A 1 718 ? -4.010 12.570 14.375 1.00 47.69 718 ALA A O 1
ATOM 5521 N N . PRO A 1 719 ? -1.858 12.433 13.727 1.00 42.22 719 PRO A N 1
ATOM 5522 C CA . PRO A 1 719 ? -1.853 13.783 13.169 1.00 42.22 719 PRO A CA 1
ATOM 5523 C C . PRO A 1 719 ? -2.833 13.856 11.988 1.00 42.22 719 PRO A C 1
ATOM 5525 O O . PRO A 1 719 ? -2.842 12.979 11.128 1.00 42.22 719 PRO A O 1
ATOM 5528 N N . GLY A 1 720 ? -3.682 14.886 11.972 1.00 52.09 720 GLY A N 1
ATOM 5529 C CA . GLY A 1 720 ? -4.709 15.082 10.941 1.00 52.09 720 GLY A CA 1
ATOM 5530 C C . GLY A 1 720 ? -6.085 14.460 11.219 1.00 52.09 720 GLY A C 1
ATOM 5531 O O . GLY A 1 720 ? -6.972 14.642 10.392 1.00 52.09 720 GLY A O 1
ATOM 5532 N N . LYS A 1 721 ? -6.311 13.776 12.357 1.00 64.00 721 LYS A N 1
ATOM 5533 C CA . LYS A 1 721 ? -7.653 13.287 12.746 1.00 64.00 721 LYS A CA 1
ATOM 5534 C C . LYS A 1 721 ? -8.276 14.100 13.891 1.00 64.00 721 LYS A C 1
ATOM 5536 O O . LYS A 1 721 ? -7.942 13.922 15.067 1.00 64.00 721 LYS A O 1
ATOM 5541 N N . ASN A 1 722 ? -9.195 14.990 13.526 1.00 74.38 722 ASN A N 1
ATOM 5542 C CA . ASN A 1 722 ? -10.086 15.781 14.389 1.00 74.38 722 ASN A CA 1
ATOM 5543 C C . ASN A 1 722 ? -11.565 15.550 13.990 1.00 74.38 722 ASN A C 1
ATOM 5545 O O . ASN A 1 722 ? -11.843 14.841 13.018 1.00 74.38 722 ASN A O 1
ATOM 5549 N N . ALA A 1 723 ? -12.518 16.156 14.704 1.00 80.44 723 ALA A N 1
ATOM 5550 C CA . ALA A 1 723 ? -13.944 15.953 14.431 1.00 80.44 723 ALA A CA 1
ATOM 5551 C C . ALA A 1 723 ? -14.364 16.423 13.035 1.00 80.44 723 ALA A C 1
ATOM 5553 O O . ALA A 1 723 ? -15.133 15.748 12.361 1.00 80.44 723 ALA A O 1
ATOM 5554 N N . GLU A 1 724 ? -13.817 17.556 12.595 1.00 82.06 724 GLU A N 1
ATOM 5555 C CA . GLU A 1 724 ? -13.983 18.098 11.246 1.00 82.06 724 GLU A CA 1
ATOM 5556 C C . GLU A 1 724 ? -13.609 17.047 10.194 1.00 82.06 724 GLU A C 1
ATOM 5558 O O . GLU A 1 724 ? -14.442 16.698 9.364 1.00 82.06 724 GLU A O 1
ATOM 5563 N N . SER A 1 725 ? -12.424 16.435 10.298 1.00 79.94 725 SER A N 1
ATOM 5564 C CA . SER A 1 725 ? -12.009 15.363 9.390 1.00 79.94 725 SER A CA 1
ATOM 5565 C C . SER A 1 725 ? -12.968 14.169 9.426 1.00 79.94 725 SER A C 1
ATOM 5567 O O . SER A 1 725 ? -13.369 13.687 8.371 1.00 79.94 725 SER A O 1
ATOM 5569 N N . GLU A 1 726 ? -13.390 13.689 10.601 1.00 82.75 726 GLU A N 1
ATOM 5570 C CA . GLU A 1 726 ? -14.301 12.538 10.711 1.00 82.75 726 GLU A CA 1
ATOM 5571 C C . GLU A 1 726 ? -15.718 12.857 10.189 1.00 82.75 726 GLU A C 1
ATOM 5573 O O . GLU A 1 726 ? -16.370 11.964 9.652 1.00 82.75 726 GLU A O 1
ATOM 5578 N N . LEU A 1 727 ? -16.172 14.116 10.254 1.00 86.62 727 LEU A N 1
ATOM 5579 C CA . LEU A 1 727 ? -17.413 14.573 9.618 1.00 86.62 727 LEU A CA 1
ATOM 5580 C C . LEU A 1 727 ? -17.278 14.735 8.095 1.00 86.62 727 LEU A C 1
ATOM 5582 O O . LEU A 1 727 ? -18.177 14.317 7.367 1.00 86.62 727 LEU A O 1
ATOM 5586 N N . GLU A 1 728 ? -16.163 15.263 7.580 1.00 85.25 728 GLU A N 1
ATOM 5587 C CA . GLU A 1 728 ? -15.917 15.334 6.129 1.00 85.25 728 GLU A CA 1
ATOM 5588 C C . GLU A 1 728 ? -15.801 13.935 5.492 1.00 85.25 728 GLU A C 1
ATOM 5590 O O . GLU A 1 728 ? -16.201 13.754 4.343 1.00 85.25 728 GLU A O 1
ATOM 5595 N N . HIS A 1 729 ? -15.394 12.896 6.238 1.00 86.81 729 HIS A N 1
ATOM 5596 C CA . HIS A 1 729 ? -15.486 11.511 5.747 1.00 86.81 729 HIS A CA 1
ATOM 5597 C C . HIS A 1 729 ? -16.934 11.075 5.431 1.00 86.81 729 HIS A C 1
ATOM 5599 O O . HIS A 1 729 ? -17.119 10.201 4.590 1.00 86.81 729 HIS A O 1
ATOM 5605 N N . PHE A 1 730 ? -17.967 11.681 6.036 1.00 87.19 730 PHE A N 1
ATOM 5606 C CA . PHE A 1 730 ? -19.375 11.441 5.672 1.00 87.19 730 PHE A CA 1
ATOM 5607 C C . PHE A 1 730 ? -19.845 12.231 4.435 1.00 87.19 730 PHE A C 1
ATOM 5609 O O . PHE A 1 730 ? -21.001 12.087 4.028 1.00 87.19 730 PHE A O 1
ATOM 5616 N N . ARG A 1 731 ? -18.963 13.035 3.824 1.00 85.88 731 ARG A N 1
ATOM 5617 C CA . ARG A 1 731 ? -19.158 13.691 2.518 1.00 85.88 731 ARG A CA 1
ATOM 5618 C C . ARG A 1 731 ? -18.380 13.044 1.372 1.00 85.88 731 ARG A C 1
ATOM 5620 O O . ARG A 1 731 ? -18.555 13.450 0.225 1.00 85.88 731 ARG A O 1
ATOM 5627 N N . LEU A 1 732 ? -17.542 12.046 1.659 1.00 85.25 732 LEU A N 1
ATOM 5628 C CA . LEU A 1 732 ? -16.831 11.290 0.628 1.00 85.25 732 LEU A CA 1
ATOM 5629 C C . LEU A 1 732 ? -17.823 10.615 -0.339 1.00 85.25 732 LEU A C 1
ATOM 5631 O O . LEU A 1 732 ? -18.850 10.107 0.130 1.00 85.25 732 LEU A O 1
ATOM 5635 N N . PRO A 1 733 ? -17.528 10.550 -1.655 1.00 82.88 733 PRO A N 1
ATOM 5636 C CA . PRO A 1 733 ? -18.380 9.877 -2.640 1.00 82.88 733 PRO A CA 1
ATOM 5637 C C . PRO A 1 733 ? -18.750 8.448 -2.225 1.00 82.88 733 PRO A C 1
ATOM 5639 O O . PRO A 1 733 ? -19.891 8.014 -2.367 1.00 82.88 733 PRO A O 1
ATOM 5642 N N . GLU A 1 734 ? -17.807 7.740 -1.601 1.00 80.94 734 GLU A N 1
ATOM 5643 C CA . GLU A 1 734 ? -17.982 6.364 -1.156 1.00 80.94 734 GLU A CA 1
ATOM 5644 C C . GLU A 1 734 ? -19.116 6.208 -0.134 1.00 80.94 734 GLU A C 1
ATOM 5646 O O . GLU A 1 734 ? -19.759 5.154 -0.096 1.00 80.94 734 GLU A O 1
ATOM 5651 N N . VAL A 1 735 ? -19.358 7.247 0.672 1.00 83.88 735 VAL A N 1
ATOM 5652 C CA . VAL A 1 735 ? -20.397 7.315 1.709 1.00 83.88 735 VAL A CA 1
ATOM 5653 C C . VAL A 1 735 ? -21.666 7.979 1.173 1.00 83.88 735 VAL A C 1
ATOM 5655 O O . VAL A 1 735 ? -22.763 7.522 1.492 1.00 83.88 735 VAL A O 1
ATOM 5658 N N . ALA A 1 736 ? -21.532 8.982 0.299 1.00 84.38 736 ALA A N 1
ATOM 5659 C CA . ALA A 1 736 ? -22.640 9.572 -0.453 1.00 84.38 736 ALA A CA 1
ATOM 5660 C C . ALA A 1 736 ? -23.476 8.492 -1.167 1.00 84.38 736 ALA A C 1
ATOM 5662 O O . ALA A 1 736 ? -24.697 8.481 -1.024 1.00 84.38 736 ALA A O 1
ATOM 5663 N N . ASP A 1 737 ? -22.824 7.514 -1.807 1.00 84.25 737 ASP A N 1
ATOM 5664 C CA . ASP A 1 737 ? -23.464 6.336 -2.415 1.00 84.25 737 ASP A CA 1
ATOM 5665 C C . ASP A 1 737 ? -24.221 5.445 -1.403 1.00 84.25 737 ASP A C 1
ATOM 5667 O O . ASP A 1 737 ? -25.303 4.948 -1.706 1.00 84.25 737 ASP A O 1
ATOM 5671 N N . ILE A 1 738 ? -23.671 5.211 -0.198 1.00 83.94 738 ILE A N 1
ATOM 5672 C CA . ILE A 1 738 ? -24.281 4.330 0.830 1.00 83.94 738 ILE A CA 1
ATOM 5673 C C . ILE A 1 738 ? -25.595 4.925 1.350 1.00 83.94 738 ILE A C 1
ATOM 5675 O O . ILE A 1 738 ? -26.531 4.195 1.689 1.00 83.94 738 ILE A O 1
ATOM 5679 N N . PHE A 1 739 ? -25.653 6.253 1.435 1.00 86.00 739 PHE A N 1
ATOM 5680 C CA . PHE A 1 739 ? -26.809 6.987 1.937 1.00 86.00 739 PHE A CA 1
ATOM 5681 C C . PHE A 1 739 ? -27.657 7.618 0.824 1.00 86.00 739 PHE A C 1
ATOM 5683 O O . PHE A 1 739 ? -28.731 8.127 1.120 1.00 8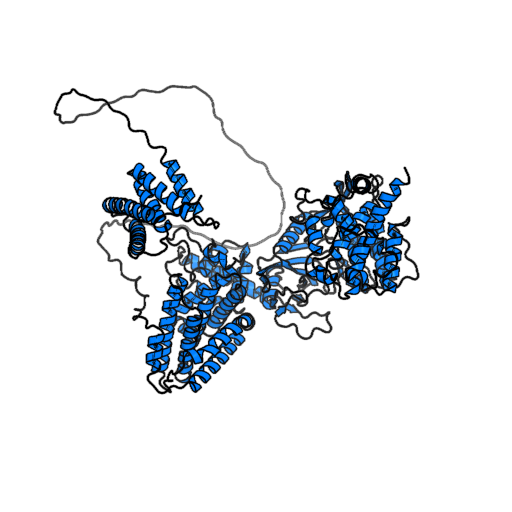6.00 739 PHE A O 1
ATOM 5690 N N . GLY A 1 740 ? -27.246 7.554 -0.443 1.00 85.25 740 GLY A N 1
ATOM 5691 C CA . GLY A 1 740 ? -27.985 8.120 -1.573 1.00 85.25 740 GLY A CA 1
ATOM 5692 C C . GLY A 1 740 ? -28.210 9.633 -1.469 1.00 85.25 740 GLY A C 1
ATOM 5693 O O . GLY A 1 740 ? -29.325 10.084 -1.722 1.00 85.25 740 GLY A O 1
ATOM 5694 N N . ILE A 1 741 ? -27.191 10.401 -1.056 1.00 84.62 741 ILE A N 1
ATOM 5695 C CA . ILE A 1 741 ? -27.233 11.876 -1.037 1.00 84.62 741 ILE A CA 1
ATOM 5696 C C . ILE A 1 741 ? -26.006 12.450 -1.747 1.00 84.62 741 ILE A C 1
ATOM 5698 O O . ILE A 1 741 ? -24.881 12.250 -1.286 1.00 84.62 741 ILE A O 1
ATOM 5702 N N . ASP A 1 742 ? -26.219 13.240 -2.799 1.00 79.31 742 ASP A N 1
ATOM 5703 C CA . ASP A 1 742 ? -25.159 14.022 -3.443 1.00 79.31 742 ASP A CA 1
ATOM 5704 C C . ASP A 1 742 ? -24.509 14.987 -2.431 1.00 79.31 742 ASP A C 1
ATOM 5706 O O . ASP A 1 742 ? -25.175 15.846 -1.850 1.00 79.31 742 ASP A O 1
ATOM 5710 N N . GLY A 1 743 ? -23.200 14.843 -2.200 1.00 76.25 743 GLY A N 1
ATOM 5711 C CA . GLY A 1 743 ? -22.458 15.612 -1.188 1.00 76.25 743 GLY A CA 1
ATOM 5712 C C . GLY A 1 743 ? -22.531 15.062 0.248 1.00 76.25 743 GLY A C 1
ATOM 5713 O O . GLY A 1 743 ? -21.942 15.658 1.151 1.00 76.25 743 GLY A O 1
ATOM 5714 N N . GLY A 1 744 ? -23.196 13.922 0.465 1.00 82.12 744 GLY A N 1
ATOM 5715 C CA . GLY A 1 744 ? -23.186 13.173 1.726 1.00 82.12 744 GLY A CA 1
ATOM 5716 C C . GLY A 1 744 ? -24.110 13.698 2.832 1.00 82.12 744 GLY A C 1
ATOM 5717 O O . GLY A 1 744 ? -25.072 14.423 2.586 1.00 82.12 744 GLY A O 1
ATOM 5718 N N . LEU A 1 745 ? -23.864 13.265 4.076 1.00 85.62 745 LEU A N 1
ATOM 5719 C CA . LEU A 1 745 ? -24.807 13.444 5.193 1.00 85.62 745 LEU A CA 1
ATOM 5720 C C . LEU A 1 745 ? -24.712 14.834 5.869 1.00 85.62 745 LEU A C 1
ATOM 5722 O O . LEU A 1 745 ? -23.692 15.144 6.489 1.00 85.62 745 LEU A O 1
ATOM 5726 N N . PRO A 1 746 ? -25.779 15.663 5.865 1.00 86.06 746 PRO A N 1
ATOM 5727 C CA . PRO A 1 746 ? -25.782 16.943 6.574 1.00 86.06 746 PRO A CA 1
ATOM 5728 C C . PRO A 1 746 ? -25.964 16.806 8.097 1.00 86.06 746 PRO A C 1
ATOM 5730 O O . PRO A 1 746 ? -26.918 16.205 8.595 1.00 86.06 746 PRO A O 1
ATOM 5733 N N . TRP A 1 747 ? -25.101 17.492 8.852 1.00 89.19 747 TRP A N 1
ATOM 5734 C CA . TRP A 1 747 ? -25.140 17.567 10.320 1.00 89.19 747 TRP A CA 1
ATOM 5735 C C . TRP A 1 747 ? -25.841 18.807 10.896 1.00 89.19 747 TRP A C 1
ATOM 5737 O O . TRP A 1 747 ? -25.899 18.972 12.110 1.00 89.19 747 TRP A O 1
ATOM 5747 N N . ARG A 1 748 ? -26.410 19.684 10.059 1.00 87.88 748 ARG A N 1
ATOM 5748 C CA . ARG A 1 748 ? -27.072 20.920 10.530 1.00 87.88 748 ARG A CA 1
ATOM 5749 C C . ARG A 1 748 ? -28.406 20.675 11.250 1.00 87.88 748 ARG A C 1
ATOM 5751 O O . ARG A 1 748 ? -28.838 21.504 12.038 1.00 87.88 748 ARG A O 1
ATOM 5758 N N . HIS A 1 749 ? -29.072 19.545 11.004 1.00 89.88 749 HIS A N 1
ATOM 5759 C CA . HIS A 1 749 ? -30.410 19.274 11.542 1.00 89.88 749 HIS A CA 1
ATOM 5760 C C . HIS A 1 749 ? -30.356 18.436 12.823 1.00 89.88 749 HIS A C 1
ATOM 5762 O O . HIS A 1 749 ? -29.879 17.302 12.782 1.00 89.88 749 HIS A O 1
ATOM 5768 N N . ARG A 1 750 ? -30.926 18.950 13.926 1.00 91.06 750 ARG A N 1
ATOM 5769 C CA . ARG A 1 750 ? -30.949 18.283 15.245 1.00 91.06 750 ARG A CA 1
ATOM 5770 C C . ARG A 1 750 ? -31.593 16.892 15.256 1.00 91.06 750 ARG A C 1
ATOM 5772 O O . ARG A 1 750 ? -31.172 16.043 16.036 1.00 91.06 750 ARG A O 1
ATOM 5779 N N . ARG A 1 751 ? -32.621 16.648 14.439 1.00 93.06 751 ARG A N 1
ATOM 5780 C CA . ARG A 1 751 ? -33.403 15.396 14.439 1.00 93.06 751 ARG A CA 1
ATOM 5781 C C . ARG A 1 751 ? -33.302 14.668 13.095 1.00 93.06 751 ARG A C 1
ATOM 5783 O O . ARG A 1 751 ? -33.235 15.309 12.044 1.00 93.06 751 ARG A O 1
ATOM 5790 N N . LEU A 1 752 ? -33.319 13.335 13.125 1.00 92.12 752 LEU A N 1
ATOM 5791 C CA . LEU A 1 752 ? -33.129 12.473 11.951 1.00 92.12 752 LEU A CA 1
ATOM 5792 C C . LEU A 1 752 ? -34.192 12.641 10.858 1.00 92.12 752 LEU A C 1
ATOM 5794 O O . LEU A 1 752 ? -33.899 12.333 9.706 1.00 92.12 752 LEU A O 1
ATOM 5798 N N . GLY A 1 753 ? -35.392 13.148 11.164 1.00 90.94 753 GLY A N 1
ATOM 5799 C CA . GLY A 1 753 ? -36.490 13.287 10.197 1.00 90.94 753 GLY A CA 1
ATOM 5800 C C . GLY A 1 753 ? -36.138 14.006 8.883 1.00 90.94 753 GLY A C 1
ATOM 5801 O O . GLY A 1 753 ? -36.781 13.740 7.870 1.00 90.94 753 GLY A O 1
ATOM 5802 N N . HIS A 1 754 ? -35.105 14.861 8.856 1.00 89.50 754 HIS A N 1
ATOM 5803 C CA . HIS A 1 754 ? -34.581 15.424 7.603 1.00 89.50 754 HIS A CA 1
ATOM 5804 C C . HIS A 1 754 ? -33.770 14.408 6.781 1.00 89.50 754 HIS A C 1
ATOM 5806 O O . HIS A 1 754 ? -33.947 14.326 5.569 1.00 89.50 754 HIS A O 1
ATOM 5812 N N . LEU A 1 755 ? -32.892 13.625 7.417 1.00 89.50 755 LEU A N 1
ATOM 5813 C CA . LEU A 1 755 ? -32.109 12.589 6.737 1.00 89.50 755 LEU A CA 1
ATOM 5814 C C . LEU A 1 755 ? -33.024 11.482 6.208 1.00 89.50 755 LEU A C 1
ATOM 5816 O O . LEU A 1 755 ? -32.907 11.101 5.049 1.00 89.50 755 LEU A O 1
ATOM 5820 N N . LEU A 1 756 ? -33.993 11.027 7.006 1.00 90.12 756 LEU A N 1
ATOM 5821 C CA . LEU A 1 756 ? -34.938 9.978 6.602 1.00 90.12 756 LEU A CA 1
ATOM 5822 C C . LEU A 1 756 ? -35.729 10.346 5.336 1.00 90.12 756 LEU A C 1
ATOM 5824 O O . LEU A 1 756 ? -35.970 9.495 4.490 1.00 90.12 756 LEU A O 1
ATOM 5828 N N . LYS A 1 757 ? -36.110 11.618 5.173 1.00 89.31 757 LYS A N 1
ATOM 5829 C CA . LYS A 1 757 ? -36.912 12.075 4.025 1.00 89.31 757 LYS A CA 1
ATOM 5830 C C . LYS A 1 757 ? -36.110 12.304 2.744 1.00 89.31 757 LYS A C 1
ATOM 5832 O O . LYS A 1 757 ? -36.710 12.364 1.678 1.00 89.31 757 LYS A O 1
ATOM 5837 N N . ASN A 1 758 ? -34.787 12.428 2.846 1.00 88.00 758 ASN A N 1
ATOM 5838 C CA . ASN A 1 758 ? -33.914 12.860 1.751 1.00 88.00 758 ASN A CA 1
ATOM 5839 C C . ASN A 1 758 ? -32.740 11.893 1.497 1.00 88.00 758 ASN A C 1
ATOM 5841 O O . ASN A 1 758 ? -31.714 12.317 0.979 1.00 88.00 758 ASN A O 1
ATOM 5845 N N . SER A 1 759 ? -32.839 10.626 1.917 1.00 89.06 759 SER A N 1
ATOM 5846 C CA . SER A 1 759 ? -31.739 9.658 1.802 1.00 89.06 759 SER A CA 1
ATOM 5847 C C . SER A 1 759 ? -32.218 8.203 1.816 1.00 89.06 759 SER A C 1
ATOM 5849 O O . SER A 1 759 ? -33.300 7.888 2.321 1.00 89.06 759 SER A O 1
ATOM 5851 N N . ALA A 1 760 ? -31.361 7.295 1.349 1.00 87.69 760 ALA A N 1
ATOM 5852 C CA . ALA A 1 760 ? -31.553 5.849 1.428 1.00 87.69 760 ALA A CA 1
ATOM 5853 C C . ALA A 1 760 ? -31.707 5.330 2.871 1.00 87.69 760 ALA A C 1
ATOM 5855 O O . ALA A 1 760 ? -32.264 4.249 3.058 1.00 87.69 760 ALA A O 1
ATOM 5856 N N . LEU A 1 761 ? -31.300 6.102 3.894 1.00 87.88 761 LEU A N 1
ATOM 5857 C CA . LEU A 1 761 ? -31.528 5.751 5.299 1.00 87.88 761 LEU A CA 1
ATOM 5858 C C . LEU A 1 761 ? -33.020 5.556 5.584 1.00 87.88 761 LEU A C 1
ATOM 5860 O O . LEU A 1 761 ? -33.386 4.566 6.200 1.00 87.88 761 LEU A O 1
ATOM 5864 N N . GLY A 1 762 ? -33.895 6.449 5.106 1.00 84.50 762 GLY A N 1
ATOM 5865 C CA . GLY A 1 762 ? -35.344 6.319 5.316 1.00 84.50 762 GLY A CA 1
ATOM 5866 C C . GLY A 1 762 ? -36.014 5.259 4.441 1.00 84.50 762 GLY A C 1
ATOM 5867 O O . GLY A 1 762 ? -37.104 4.800 4.766 1.00 84.50 762 GLY A O 1
ATOM 5868 N N . SER A 1 763 ? -35.353 4.829 3.361 1.00 80.75 763 SER A N 1
ATOM 5869 C CA . SER A 1 763 ? -35.743 3.632 2.601 1.00 80.75 763 SER A CA 1
ATOM 5870 C C . SER A 1 763 ? -35.300 2.326 3.273 1.00 80.75 763 SER A C 1
ATOM 5872 O O . SER A 1 763 ? -35.730 1.254 2.849 1.00 80.75 763 SER A O 1
ATOM 5874 N N . SER A 1 764 ? -34.472 2.387 4.323 1.00 80.69 764 SER A N 1
ATOM 5875 C CA . SER A 1 764 ? -34.082 1.204 5.084 1.00 80.69 764 SER A CA 1
ATOM 5876 C C . SER A 1 764 ? -35.269 0.660 5.896 1.00 80.69 764 SER A C 1
ATOM 5878 O O . SER A 1 764 ? -35.865 1.406 6.682 1.00 80.69 764 SER A O 1
ATOM 5880 N N . PRO A 1 765 ? -35.584 -0.650 5.819 1.00 72.19 765 PRO A N 1
ATOM 5881 C CA . PRO A 1 765 ? -36.599 -1.295 6.655 1.00 72.19 765 PRO A CA 1
ATOM 5882 C C . PRO A 1 765 ? -36.267 -1.246 8.156 1.00 72.19 765 PRO A C 1
ATOM 5884 O O . PRO A 1 765 ? -37.102 -1.618 8.976 1.00 72.19 765 PRO A O 1
ATOM 5887 N N . PHE A 1 766 ? -35.064 -0.799 8.529 1.00 74.56 766 PHE A N 1
ATOM 5888 C CA . PHE A 1 766 ? -34.646 -0.595 9.915 1.00 74.56 766 PHE A CA 1
ATOM 5889 C C . PHE A 1 766 ? -34.976 0.817 10.421 1.00 74.56 766 PHE A C 1
ATOM 5891 O O . PHE A 1 766 ? -35.318 0.986 11.590 1.00 74.56 766 PHE A O 1
ATOM 5898 N N . ALA A 1 767 ? -34.964 1.823 9.539 1.00 76.19 767 ALA A N 1
ATOM 5899 C CA . ALA A 1 767 ? -35.364 3.192 9.869 1.00 76.19 767 ALA A CA 1
ATOM 5900 C C . ALA A 1 767 ? -36.874 3.443 9.693 1.00 76.19 767 ALA A C 1
ATOM 5902 O O . ALA A 1 767 ? -37.413 4.380 10.277 1.00 76.19 767 ALA A O 1
ATOM 5903 N N . ALA A 1 768 ? -37.567 2.585 8.934 1.00 64.06 768 ALA A N 1
ATOM 5904 C CA . ALA A 1 768 ? -39.019 2.619 8.733 1.00 64.06 768 ALA A CA 1
ATOM 5905 C C . ALA A 1 768 ? -39.850 2.356 10.013 1.00 64.06 768 ALA A C 1
ATOM 5907 O O . ALA A 1 768 ? -41.077 2.475 9.990 1.00 64.06 768 ALA A O 1
ATOM 5908 N N . ALA A 1 769 ? -39.209 2.001 11.132 1.00 61.06 769 ALA A N 1
ATOM 5909 C CA . ALA A 1 769 ? -39.866 1.855 12.426 1.00 61.06 769 ALA A CA 1
ATOM 5910 C C . ALA A 1 769 ? -40.370 3.219 12.959 1.00 61.06 769 ALA A C 1
ATOM 5912 O O . ALA A 1 769 ? -39.607 4.194 12.979 1.00 61.06 769 ALA A O 1
ATOM 5913 N N . PRO A 1 770 ? -41.627 3.319 13.436 1.00 56.91 770 PRO A N 1
ATOM 5914 C CA . PRO A 1 770 ? -42.179 4.579 13.926 1.00 56.91 770 PRO A CA 1
ATOM 5915 C C . PRO A 1 770 ? -41.380 5.109 15.125 1.00 56.91 770 PRO A C 1
ATOM 5917 O O . PRO A 1 770 ? -41.108 4.382 16.078 1.00 56.91 770 PRO A O 1
ATOM 5920 N N . GLY A 1 771 ? -41.020 6.395 15.072 1.00 74.69 771 GLY A N 1
ATOM 5921 C CA . GLY A 1 771 ? -40.286 7.105 16.127 1.00 74.69 771 GLY A CA 1
ATOM 5922 C C . GLY A 1 771 ? -38.919 7.653 15.705 1.00 74.69 771 GLY A C 1
ATOM 5923 O O . GLY A 1 771 ? -38.481 8.649 16.276 1.00 74.69 771 GLY A O 1
ATOM 5924 N N . TYR A 1 772 ? -38.267 7.100 14.672 1.00 85.75 772 TYR A N 1
ATOM 5925 C CA . TYR A 1 772 ? -36.944 7.595 14.253 1.00 85.75 772 TYR A CA 1
ATOM 5926 C C . TYR A 1 772 ? -36.952 9.048 13.739 1.00 85.75 772 TYR A C 1
ATOM 5928 O O . TYR A 1 772 ? -35.926 9.710 13.836 1.00 85.75 772 TYR A O 1
ATOM 5936 N N . GLU A 1 773 ? -38.080 9.602 13.270 1.00 87.56 773 GLU A N 1
ATOM 5937 C CA . GLU A 1 773 ? -38.145 11.017 12.849 1.00 87.56 773 GLU A CA 1
ATOM 5938 C C . GLU A 1 773 ? -37.745 12.006 13.955 1.00 87.56 773 GLU A C 1
ATOM 5940 O O . GLU A 1 773 ? -37.127 13.035 13.668 1.00 87.56 773 GLU A O 1
ATOM 5945 N N . SER A 1 774 ? -38.096 11.687 15.204 1.00 89.75 774 SER A N 1
ATOM 5946 C CA . SER A 1 774 ? -37.823 12.501 16.389 1.00 89.75 774 SER A CA 1
ATOM 5947 C C . SER A 1 774 ? -36.516 12.149 17.096 1.00 89.75 774 SER A C 1
ATOM 5949 O O . SER A 1 774 ? -36.152 12.865 18.019 1.00 89.75 774 SER A O 1
ATOM 5951 N N . VAL A 1 775 ? -35.788 11.111 16.680 1.00 93.00 775 VAL A N 1
ATOM 5952 C CA . VAL A 1 775 ? -34.492 10.735 17.278 1.00 93.00 775 VAL A CA 1
ATOM 5953 C C . VAL A 1 775 ? -33.417 11.763 16.902 1.00 93.00 775 VAL A C 1
ATOM 5955 O O . VAL A 1 775 ? -33.426 12.332 15.805 1.00 93.00 775 VAL A O 1
ATOM 5958 N N . THR A 1 776 ? -32.505 12.048 17.829 1.00 94.81 776 THR A N 1
ATOM 5959 C CA . THR A 1 776 ? -31.381 12.977 17.643 1.00 94.81 776 THR A CA 1
ATOM 5960 C C . THR A 1 776 ? -30.438 12.516 16.526 1.00 94.81 776 THR A C 1
ATOM 5962 O O . THR A 1 776 ? -30.056 11.354 16.439 1.00 94.81 776 THR A O 1
ATOM 5965 N N . ASN A 1 777 ? -30.037 13.444 15.655 1.00 94.69 777 ASN A N 1
ATOM 5966 C CA . ASN A 1 777 ? -29.037 13.196 14.619 1.00 94.69 777 ASN A CA 1
ATOM 5967 C C . ASN A 1 777 ? -27.638 13.102 15.266 1.00 94.69 777 ASN A C 1
ATOM 5969 O O . ASN A 1 777 ? -27.179 14.097 15.839 1.00 94.69 777 ASN A O 1
ATOM 5973 N N . PRO A 1 778 ? -26.929 11.962 15.167 1.00 95.56 778 PRO A N 1
ATOM 5974 C CA . PRO A 1 778 ? -25.659 11.781 15.861 1.00 95.56 778 PRO A CA 1
ATOM 5975 C C . PRO A 1 778 ? -24.572 12.711 15.313 1.00 95.56 778 PRO A C 1
ATOM 5977 O O . PRO A 1 778 ? -23.764 13.218 16.087 1.00 95.56 778 PRO A O 1
ATOM 5980 N N . LEU A 1 779 ? -24.593 13.027 14.011 1.00 94.50 779 LEU A N 1
ATOM 5981 C CA . LEU A 1 779 ? -23.636 13.962 13.411 1.00 94.50 779 LEU A CA 1
ATOM 5982 C C . LEU A 1 779 ? -23.853 15.403 13.902 1.00 94.50 779 LEU A C 1
ATOM 5984 O O . LEU A 1 779 ? -22.884 16.137 14.078 1.00 94.50 779 LEU A O 1
ATOM 5988 N N . TRP A 1 780 ? -25.105 15.805 14.162 1.00 94.31 780 TRP A N 1
ATOM 5989 C CA . TRP A 1 780 ? -25.424 17.122 14.733 1.00 94.31 780 TRP A CA 1
ATOM 5990 C C . TRP A 1 780 ? -24.872 17.263 16.151 1.00 94.31 780 TRP A C 1
ATOM 5992 O O . TRP A 1 780 ? -24.235 18.271 16.456 1.00 94.31 780 TRP A O 1
ATOM 6002 N N . LEU A 1 781 ? -25.074 16.244 16.996 1.00 94.56 781 LEU A N 1
ATOM 6003 C CA . LEU A 1 781 ? -24.545 16.228 18.361 1.00 94.56 781 LEU A CA 1
ATOM 6004 C C . LEU A 1 781 ? -23.016 16.325 18.330 1.00 94.56 781 LEU A C 1
ATOM 6006 O O . LEU A 1 781 ? -22.435 17.203 18.962 1.00 94.56 781 LEU A O 1
ATOM 6010 N N . VAL A 1 782 ? -22.376 15.477 17.524 1.00 93.69 782 VAL A N 1
ATOM 6011 C CA . VAL A 1 782 ? -20.920 15.437 17.345 1.00 93.69 782 VAL A CA 1
ATOM 6012 C C . VAL A 1 782 ? -20.348 16.781 16.884 1.00 93.69 782 VAL A C 1
ATOM 6014 O O . VAL A 1 782 ? -19.402 17.273 17.498 1.00 93.69 782 VAL A O 1
ATOM 6017 N N . ALA A 1 783 ? -20.947 17.421 15.873 1.00 92.00 783 ALA A N 1
ATOM 6018 C CA . ALA A 1 783 ? -20.502 18.728 15.386 1.00 92.00 783 ALA A CA 1
ATOM 6019 C C . ALA A 1 783 ? -20.522 19.809 16.483 1.00 92.00 783 ALA A C 1
ATOM 6021 O O . ALA A 1 783 ? -19.616 20.638 16.554 1.00 92.00 783 ALA A O 1
ATOM 6022 N N . HIS A 1 784 ? -21.522 19.788 17.368 1.00 91.62 784 HIS A N 1
ATOM 6023 C CA . HIS A 1 784 ? -21.608 20.733 18.481 1.00 91.62 784 HIS A CA 1
ATOM 6024 C C . HIS A 1 784 ? -20.620 20.423 19.607 1.00 91.62 784 HIS A C 1
ATOM 6026 O O . HIS A 1 784 ? -19.964 21.342 20.095 1.00 91.62 784 HIS A O 1
ATOM 6032 N N . MET A 1 785 ? -20.450 19.149 19.981 1.00 90.62 785 MET A N 1
ATOM 6033 C CA . MET A 1 785 ? -19.456 18.752 20.989 1.00 90.62 785 MET A CA 1
ATOM 6034 C C . MET A 1 785 ? -18.031 19.121 20.566 1.00 90.62 785 MET A C 1
ATOM 6036 O O . MET A 1 785 ? -17.218 19.488 21.412 1.00 90.62 785 MET A O 1
ATOM 6040 N N . ALA A 1 786 ? -17.752 19.084 19.263 1.00 88.50 786 ALA A N 1
ATOM 6041 C CA . ALA A 1 786 ? -16.490 19.505 18.668 1.00 88.50 786 ALA A CA 1
ATOM 6042 C C . ALA A 1 786 ? -16.405 21.007 18.314 1.00 88.50 786 ALA A C 1
ATOM 6044 O O . ALA A 1 786 ? -15.463 21.421 17.643 1.00 88.50 786 ALA A O 1
ATOM 6045 N N . GLU A 1 787 ? -17.365 21.826 18.756 1.00 87.88 787 GLU A N 1
ATOM 6046 C CA . GLU A 1 787 ? -17.377 23.293 18.603 1.00 87.88 787 GLU A CA 1
ATOM 6047 C C . GLU A 1 787 ? -17.450 23.809 17.142 1.00 87.88 787 GLU A C 1
ATOM 6049 O O . GLU A 1 787 ? -17.235 24.994 16.888 1.00 87.88 787 GLU A O 1
ATOM 6054 N N . ILE A 1 788 ? -17.831 22.944 16.191 1.00 86.81 788 ILE A N 1
ATOM 6055 C CA . ILE A 1 788 ? -17.979 23.228 14.745 1.00 86.81 788 ILE A CA 1
ATOM 6056 C C . ILE A 1 788 ? -19.448 23.252 14.263 1.00 86.81 788 ILE A C 1
ATOM 6058 O O . ILE A 1 788 ? -19.718 23.381 13.068 1.00 86.81 788 ILE A O 1
ATOM 6062 N N . GLY A 1 789 ? -20.409 23.124 15.182 1.00 82.69 789 GLY A N 1
ATOM 6063 C CA . GLY A 1 789 ? -21.846 23.264 14.928 1.00 82.69 789 GLY A CA 1
ATOM 6064 C C . GLY A 1 789 ? -22.321 24.724 14.859 1.00 82.69 789 GLY A C 1
ATOM 6065 O O . GLY A 1 789 ? -21.755 25.616 15.493 1.00 82.69 789 GLY A O 1
ATOM 6066 N N . GLU A 1 790 ? -23.394 24.972 14.104 1.00 80.94 790 GLU A N 1
ATOM 6067 C CA . GLU A 1 790 ? -24.058 26.282 14.043 1.00 80.94 790 GLU A CA 1
ATOM 6068 C C . GLU A 1 790 ? -24.831 26.558 15.344 1.00 80.94 790 GLU A C 1
ATOM 6070 O O . GLU A 1 790 ? -25.683 25.772 15.748 1.00 80.94 790 GLU A O 1
ATOM 6075 N N . ARG A 1 791 ? -24.543 27.681 16.016 1.00 70.38 791 ARG A N 1
ATOM 6076 C CA . ARG A 1 791 ? -25.118 27.997 17.336 1.00 70.38 791 ARG A CA 1
ATOM 6077 C C . ARG A 1 791 ? -26.590 28.421 17.250 1.00 70.38 791 ARG A C 1
ATOM 6079 O O . ARG A 1 791 ? -26.891 29.609 17.128 1.00 70.38 791 ARG A O 1
ATOM 6086 N N . ASP A 1 792 ? -27.491 27.453 17.380 1.00 74.19 792 ASP A N 1
ATOM 6087 C CA . ASP A 1 792 ? -28.935 27.681 17.497 1.00 74.19 792 ASP A CA 1
ATOM 6088 C C . ASP A 1 792 ? -29.326 28.440 18.782 1.00 74.19 792 ASP A C 1
ATOM 6090 O O . ASP A 1 792 ? -28.854 28.164 19.890 1.00 74.19 792 ASP A O 1
ATOM 6094 N N . ALA A 1 793 ? -30.272 29.374 18.656 1.00 66.19 793 ALA A N 1
ATOM 6095 C CA . ALA A 1 793 ? -30.843 30.084 19.797 1.00 66.19 793 ALA A CA 1
ATOM 6096 C C . ALA A 1 793 ? -31.725 29.141 20.641 1.00 66.19 793 ALA A C 1
ATOM 6098 O O . ALA A 1 793 ? -32.846 28.814 20.254 1.00 66.19 793 ALA A O 1
ATOM 6099 N N . GLY A 1 794 ? -31.214 28.724 21.804 1.00 74.25 794 GLY A N 1
ATOM 6100 C CA . GLY A 1 794 ? -31.899 27.824 22.744 1.00 74.25 794 GLY A CA 1
ATOM 6101 C C . GLY A 1 794 ? -31.199 26.483 22.992 1.00 74.25 794 GLY A C 1
ATOM 6102 O O . GLY A 1 794 ? -31.706 25.684 23.772 1.00 74.25 794 GLY A O 1
ATOM 6103 N N . THR A 1 795 ? -30.042 26.221 22.371 1.00 83.12 795 THR A N 1
ATOM 6104 C CA . THR A 1 795 ? -29.248 24.998 22.615 1.00 83.12 795 THR A CA 1
ATOM 6105 C C . THR A 1 795 ? -28.016 25.218 23.503 1.00 83.12 795 THR A C 1
ATOM 6107 O O . THR A 1 795 ? -27.396 24.240 23.913 1.00 83.12 795 THR A O 1
ATOM 6110 N N . SER A 1 796 ? -27.679 26.466 23.858 1.00 83.81 796 SER A N 1
ATOM 6111 C CA . SER A 1 796 ? -26.509 26.793 24.699 1.00 83.81 796 SER A CA 1
ATOM 6112 C C . SER A 1 796 ? -26.527 26.024 26.024 1.00 83.81 796 SER A C 1
ATOM 6114 O O . SER A 1 796 ? -25.599 25.281 26.318 1.00 83.81 796 SER A O 1
ATOM 6116 N N . ASP A 1 797 ? -27.632 26.106 26.764 1.00 87.19 797 ASP A N 1
ATOM 6117 C CA . ASP A 1 797 ? -27.837 25.471 28.069 1.00 87.19 797 ASP A CA 1
ATOM 6118 C C . ASP A 1 797 ? -27.795 23.932 27.996 1.00 87.19 797 ASP A C 1
ATOM 6120 O O . ASP A 1 797 ? -27.515 23.260 28.987 1.00 87.19 797 ASP A O 1
ATOM 6124 N N . LEU A 1 798 ? -28.101 23.343 26.833 1.00 90.00 798 LEU A N 1
ATOM 6125 C CA . LEU A 1 798 ? -27.950 21.907 26.581 1.00 90.00 798 LEU A CA 1
ATOM 6126 C C . LEU A 1 798 ? -26.465 21.551 26.426 1.00 90.00 798 LEU A C 1
ATOM 6128 O O . LEU A 1 798 ? -25.982 20.632 27.087 1.00 90.00 798 LEU A O 1
ATOM 6132 N N . PHE A 1 799 ? -25.726 22.301 25.607 1.00 89.88 799 PHE A N 1
ATOM 6133 C CA . PHE A 1 799 ? -24.310 22.029 25.364 1.00 89.88 799 PHE A CA 1
ATOM 6134 C C . PHE A 1 799 ? -23.403 22.395 26.539 1.00 89.88 799 PHE A C 1
ATOM 6136 O O . PHE A 1 799 ? -22.479 21.640 26.816 1.00 89.88 799 PHE A O 1
ATOM 6143 N N . GLU A 1 800 ? -23.693 23.450 27.306 1.00 88.75 800 GLU A N 1
ATOM 6144 C CA . GLU A 1 800 ? -22.977 23.722 28.561 1.00 88.75 800 GLU A CA 1
ATOM 6145 C C . GLU A 1 800 ? -23.092 22.551 29.543 1.00 88.75 800 GLU A C 1
ATOM 6147 O O . GLU A 1 800 ? -22.118 22.217 30.209 1.00 88.75 800 GLU A O 1
ATOM 6152 N N . ARG A 1 801 ? -24.234 21.855 29.592 1.00 88.94 801 ARG A N 1
ATOM 6153 C CA . ARG A 1 801 ? -24.395 20.669 30.446 1.00 88.94 801 ARG A CA 1
ATOM 6154 C C . ARG A 1 801 ? -23.734 19.419 29.859 1.00 88.94 801 ARG A C 1
ATOM 6156 O O . ARG A 1 801 ? -23.003 18.741 30.572 1.00 88.94 801 ARG A O 1
ATOM 6163 N N . LEU A 1 802 ? -23.874 19.159 28.557 1.00 90.62 802 LEU A N 1
ATOM 6164 C CA . LEU A 1 802 ? -23.146 18.072 27.874 1.00 90.62 802 LEU A CA 1
ATOM 6165 C C . LEU A 1 802 ? -21.611 18.249 27.915 1.00 90.62 802 LEU A C 1
ATOM 6167 O O . LEU A 1 802 ? -20.875 17.273 27.765 1.00 90.62 802 LEU A O 1
ATOM 6171 N N . LEU A 1 803 ? -21.114 19.471 28.133 1.00 89.56 803 LEU A N 1
ATOM 6172 C CA . LEU A 1 803 ? -19.696 19.769 28.337 1.00 89.56 803 LEU A CA 1
ATOM 6173 C C . LEU A 1 803 ? -19.288 19.736 29.819 1.00 89.56 803 LEU A C 1
ATOM 6175 O O . LEU A 1 803 ? -18.301 19.077 30.140 1.00 89.56 803 LEU A O 1
ATOM 6179 N N . TYR A 1 804 ? -20.006 20.426 30.709 1.00 88.25 804 TYR A N 1
ATOM 6180 C CA . TYR A 1 804 ? -19.537 20.770 32.063 1.00 88.25 804 TYR A CA 1
ATOM 6181 C C . TYR A 1 804 ? -20.344 20.150 33.221 1.00 88.25 804 TYR A C 1
ATOM 6183 O O . TYR A 1 804 ? -19.989 20.372 34.381 1.00 88.25 804 TYR A O 1
ATOM 6191 N N . ASP A 1 805 ? -21.416 19.389 32.966 1.00 87.00 805 ASP A N 1
ATOM 6192 C CA . ASP A 1 805 ? -22.151 18.715 34.046 1.00 87.00 805 ASP A CA 1
ATOM 6193 C C . ASP A 1 805 ? -21.302 17.603 34.687 1.00 87.00 805 ASP A C 1
ATOM 6195 O O . ASP A 1 805 ? -20.655 16.802 34.015 1.00 87.00 805 ASP A O 1
ATOM 6199 N N . ARG A 1 806 ? -21.327 17.524 36.018 1.00 78.75 806 ARG A N 1
ATOM 6200 C CA . ARG A 1 806 ? -20.513 16.587 36.800 1.00 78.75 806 ARG A CA 1
ATOM 6201 C C . ARG A 1 806 ? -20.891 15.107 36.609 1.00 78.75 806 ARG A C 1
ATOM 6203 O O . ARG A 1 806 ? -20.082 14.247 36.955 1.00 78.75 806 ARG A O 1
ATOM 6210 N N . GLN A 1 807 ? -22.098 14.802 36.135 1.00 77.19 807 GLN A N 1
ATOM 6211 C CA . GLN A 1 807 ? -22.615 13.437 35.987 1.00 77.19 807 GLN A CA 1
ATOM 6212 C C . GLN A 1 807 ? -22.551 12.910 34.541 1.00 77.19 807 GLN A C 1
ATOM 6214 O O . GLN A 1 807 ? -22.438 11.699 34.354 1.00 77.19 807 GLN A O 1
ATOM 6219 N N . TYR A 1 808 ? -22.623 13.783 33.530 1.00 79.19 808 TYR A N 1
ATOM 6220 C CA . TYR A 1 808 ? -22.667 13.383 32.110 1.00 79.19 808 TYR A CA 1
ATOM 6221 C C . TYR A 1 808 ? -21.869 14.283 31.144 1.00 79.19 808 TYR A C 1
ATOM 6223 O O . TYR A 1 808 ? -21.838 14.008 29.940 1.00 79.19 808 TYR A O 1
ATOM 6231 N N . GLY A 1 809 ? -21.198 15.320 31.653 1.00 83.38 809 GLY A N 1
ATOM 6232 C CA . GLY A 1 809 ? -20.337 16.210 30.878 1.00 83.38 809 GLY A CA 1
ATOM 6233 C C . GLY A 1 809 ? -19.003 15.569 30.479 1.00 83.38 809 GLY A C 1
ATOM 6234 O O . GLY A 1 809 ? -18.397 14.821 31.247 1.00 83.38 809 GLY A O 1
ATOM 6235 N N . VAL A 1 810 ? -18.523 15.870 29.269 1.00 85.88 810 VAL A N 1
ATOM 6236 C CA . VAL A 1 810 ? -17.258 15.316 28.733 1.00 85.88 810 VAL A CA 1
ATOM 6237 C C . VAL A 1 810 ? -15.993 16.040 29.204 1.00 85.88 810 VAL A C 1
ATOM 6239 O O . VAL A 1 810 ? -14.901 15.474 29.132 1.00 85.88 810 VAL A O 1
ATOM 6242 N N . THR A 1 811 ? -16.110 17.283 29.675 1.00 79.81 811 THR A N 1
ATOM 6243 C CA . THR A 1 811 ? -14.968 18.122 30.065 1.00 79.81 811 THR A CA 1
ATOM 6244 C C . THR A 1 811 ? -14.762 18.109 31.581 1.00 79.81 811 THR A C 1
ATOM 6246 O O . THR A 1 811 ? -15.713 18.068 32.358 1.00 79.81 811 THR A O 1
ATOM 6249 N N . THR A 1 812 ? -13.507 18.160 32.032 1.00 65.81 812 THR A N 1
ATOM 6250 C CA . THR A 1 812 ? -13.096 18.093 33.453 1.00 65.81 812 THR A CA 1
ATOM 6251 C C . THR A 1 812 ? -13.458 16.798 34.197 1.00 65.81 812 THR A C 1
ATOM 6253 O O . THR A 1 812 ? -13.242 16.695 35.408 1.00 65.81 812 THR A O 1
ATOM 6256 N N . ALA A 1 813 ? -13.924 15.770 33.484 1.00 67.75 813 ALA A N 1
ATOM 6257 C CA . ALA A 1 813 ? -14.133 14.438 34.036 1.00 67.75 813 ALA A CA 1
ATOM 6258 C C . ALA A 1 813 ? -12.805 13.783 34.471 1.00 67.75 813 ALA A C 1
ATOM 6260 O O . ALA A 1 813 ? -11.724 14.063 33.939 1.00 67.75 813 ALA A O 1
ATOM 6261 N N . SER A 1 814 ? -12.890 12.876 35.448 1.00 78.69 814 SER A N 1
ATOM 6262 C CA . SER A 1 814 ? -11.755 12.066 35.894 1.00 78.69 814 SER A CA 1
ATOM 6263 C C . SER A 1 814 ? -11.961 10.616 35.495 1.00 78.69 814 SER A C 1
ATOM 6265 O O . SER A 1 814 ? -12.649 9.875 36.190 1.00 78.69 814 SER A O 1
ATOM 6267 N N . TYR A 1 815 ? -11.330 10.246 34.389 1.00 83.25 815 TYR A N 1
ATOM 6268 C CA . TYR A 1 815 ? -11.437 8.941 33.754 1.00 83.25 815 TYR A CA 1
ATOM 6269 C C . TYR A 1 815 ? -10.176 8.094 33.987 1.00 83.25 815 TYR A C 1
ATOM 6271 O O . TYR A 1 815 ? -9.116 8.600 34.385 1.00 83.25 815 TYR A O 1
ATOM 6279 N N . LEU A 1 816 ? -10.277 6.788 33.737 1.00 86.81 816 LEU A N 1
ATOM 6280 C CA . LEU A 1 816 ? -9.119 5.892 33.719 1.00 86.81 816 LEU A CA 1
ATOM 6281 C C . LEU A 1 816 ? -8.529 5.822 32.306 1.00 86.81 816 LEU A C 1
ATOM 6283 O O . LEU A 1 816 ? -9.246 5.595 31.333 1.00 86.81 816 LEU A O 1
ATOM 6287 N N . THR A 1 817 ? -7.214 5.985 32.192 1.00 86.94 817 THR A N 1
ATOM 6288 C CA . THR A 1 817 ? -6.467 5.667 30.970 1.00 86.94 817 THR A CA 1
ATOM 6289 C C . THR A 1 817 ? -5.732 4.349 31.143 1.00 86.94 817 THR A C 1
ATOM 6291 O O . THR A 1 817 ? -5.222 4.054 32.218 1.00 86.94 817 THR A O 1
ATOM 6294 N N . CYS A 1 818 ? -5.630 3.552 30.091 1.00 86.81 818 CYS A N 1
ATOM 6295 C CA . CYS A 1 818 ? -4.709 2.421 30.032 1.00 86.81 818 CYS A CA 1
ATOM 6296 C C . CYS A 1 818 ? -3.970 2.455 28.694 1.00 86.81 818 CYS A C 1
ATOM 6298 O O . CYS A 1 818 ? -4.226 3.319 27.854 1.00 86.81 818 CYS A O 1
ATOM 6300 N N . VAL A 1 819 ? -3.033 1.532 28.486 1.00 86.62 819 VAL A N 1
ATOM 6301 C CA . VAL A 1 819 ? -2.623 1.228 27.113 1.00 86.62 819 VAL A CA 1
ATOM 6302 C C . VAL A 1 819 ? -3.834 0.573 26.450 1.00 86.62 819 VAL A C 1
ATOM 6304 O O . VAL A 1 819 ? -4.322 -0.417 26.974 1.00 86.62 819 VAL A O 1
ATOM 6307 N N . CYS A 1 820 ? -4.333 1.137 25.360 1.00 86.06 820 CYS A N 1
ATOM 6308 C CA . CYS A 1 820 ? -5.449 0.643 24.560 1.00 86.06 820 CYS A CA 1
ATOM 6309 C C . CYS A 1 820 ? -4.926 0.211 23.186 1.00 86.06 820 CYS A C 1
ATOM 6311 O O . CYS A 1 820 ? -4.009 0.834 22.644 1.00 86.06 820 CYS A O 1
ATOM 6313 N N . HIS A 1 821 ? -5.552 -0.794 22.583 1.00 85.69 821 HIS A N 1
ATOM 6314 C CA . HIS A 1 821 ? -5.310 -1.177 21.195 1.00 85.69 821 HIS A CA 1
ATOM 6315 C C . HIS A 1 821 ? -5.716 -0.065 20.218 1.00 85.69 821 HIS A C 1
ATOM 6317 O O . HIS A 1 821 ? -5.078 0.107 19.185 1.00 85.69 821 HIS A O 1
ATOM 6323 N N . GLY A 1 822 ? -6.753 0.709 20.555 1.00 82.19 822 GLY A N 1
ATOM 6324 C CA . GLY A 1 822 ? -7.212 1.896 19.833 1.00 82.19 822 GLY A CA 1
ATOM 6325 C C . GLY A 1 822 ? -8.225 1.602 18.729 1.00 82.19 822 GLY A C 1
ATOM 6326 O O . GLY A 1 822 ? -9.177 2.368 18.571 1.00 82.19 822 GLY A O 1
ATOM 6327 N N . ASP A 1 823 ? -8.056 0.479 18.031 1.00 84.31 823 ASP A N 1
ATOM 6328 C CA . ASP A 1 823 ? -9.016 -0.093 17.082 1.00 84.31 823 ASP A CA 1
ATOM 6329 C C . ASP A 1 823 ? -9.220 -1.597 17.354 1.00 84.31 823 ASP A C 1
ATOM 6331 O O . ASP A 1 823 ? -8.917 -2.463 16.527 1.00 84.31 823 ASP A O 1
ATOM 6335 N N . LEU A 1 824 ? -9.643 -1.946 18.577 1.00 87.44 824 LEU A N 1
ATOM 6336 C CA . LEU A 1 824 ? -9.980 -3.334 18.901 1.00 87.44 824 LEU A CA 1
ATOM 6337 C C . LEU A 1 824 ? -11.357 -3.704 18.336 1.00 87.44 824 LEU A C 1
ATOM 6339 O O . LEU A 1 824 ? -12.392 -3.217 18.785 1.00 87.44 824 LEU A O 1
ATOM 6343 N N . HIS A 1 825 ? -11.371 -4.622 17.375 1.00 87.12 825 HIS A N 1
ATOM 6344 C CA . HIS A 1 825 ? -12.591 -5.207 16.827 1.00 87.12 825 HIS A CA 1
ATOM 6345 C C . HIS A 1 825 ? -12.385 -6.686 16.482 1.00 87.12 825 HIS A C 1
ATOM 6347 O O . HIS A 1 825 ? -11.249 -7.143 16.380 1.00 87.12 825 HIS A O 1
ATOM 6353 N N . GLY A 1 826 ? -13.464 -7.442 16.254 1.00 83.25 826 GLY A N 1
ATOM 6354 C CA . GLY A 1 826 ? -13.425 -8.910 16.127 1.00 83.25 826 GLY A CA 1
ATOM 6355 C C . GLY A 1 826 ? -12.541 -9.501 15.011 1.00 83.25 826 GLY A C 1
ATOM 6356 O O . GLY A 1 826 ? -12.288 -10.699 15.035 1.00 83.25 826 GLY A O 1
ATOM 6357 N N . GLU A 1 827 ? -12.056 -8.700 14.057 1.00 83.62 827 GLU A N 1
ATOM 6358 C CA . GLU A 1 827 ? -11.064 -9.099 13.033 1.00 83.62 827 GLU A CA 1
ATOM 6359 C C . GLU A 1 827 ? -9.601 -8.841 13.441 1.00 83.62 827 GLU A C 1
ATOM 6361 O O . GLU A 1 827 ? -8.692 -9.376 12.813 1.00 83.62 827 GLU A O 1
ATOM 6366 N N . ASN A 1 828 ? -9.378 -8.050 14.496 1.00 86.50 828 ASN A N 1
ATOM 6367 C CA . ASN A 1 828 ? -8.065 -7.721 15.071 1.00 86.50 828 ASN A CA 1
ATOM 6368 C C . ASN A 1 828 ? -7.749 -8.599 16.300 1.00 86.50 828 ASN A C 1
ATOM 6370 O O . ASN A 1 828 ? -6.767 -8.390 17.004 1.00 86.50 828 ASN A O 1
ATOM 6374 N N . VAL A 1 829 ? -8.581 -9.614 16.548 1.00 85.62 829 VAL A N 1
ATOM 6375 C CA . VAL A 1 829 ? -8.330 -10.687 17.509 1.00 85.62 829 VAL A CA 1
ATOM 6376 C C . VAL A 1 829 ? -8.472 -12.008 16.766 1.00 85.62 829 VAL A C 1
ATOM 6378 O O . VAL A 1 829 ? -9.511 -12.279 16.160 1.00 85.62 829 VAL A O 1
ATOM 6381 N N . LEU A 1 830 ? -7.426 -12.825 16.804 1.00 83.00 830 LEU A N 1
ATOM 6382 C CA . LEU A 1 830 ? -7.414 -14.183 16.274 1.00 83.00 830 LEU A CA 1
ATOM 6383 C C . LEU A 1 830 ? -7.735 -15.165 17.401 1.00 83.00 830 LEU A C 1
ATOM 6385 O O . LEU A 1 830 ? -7.166 -15.062 18.487 1.00 83.00 830 LEU A O 1
ATOM 6389 N N . ALA A 1 831 ? -8.622 -16.119 17.132 1.00 82.81 831 ALA A N 1
ATOM 6390 C CA . ALA A 1 831 ? -9.036 -17.164 18.061 1.00 82.81 831 ALA A CA 1
ATOM 6391 C C . ALA A 1 831 ? -8.637 -18.542 17.516 1.00 82.81 831 ALA A C 1
ATOM 6393 O O . ALA A 1 831 ? -8.971 -18.882 16.381 1.00 82.81 831 ALA A O 1
ATOM 6394 N N . SER A 1 832 ? -7.924 -19.328 18.322 1.00 79.81 832 SER A N 1
ATOM 6395 C CA . SER A 1 832 ? -7.358 -20.633 17.964 1.00 79.81 832 SER A CA 1
ATOM 6396 C C . SER A 1 832 ? -7.797 -21.718 18.945 1.00 79.81 832 SER A C 1
ATOM 6398 O O . SER A 1 832 ? -7.810 -21.495 20.151 1.00 79.81 832 SER A O 1
ATOM 6400 N N . GLY A 1 833 ? -8.109 -22.919 18.458 1.00 74.44 833 GLY A N 1
ATOM 6401 C CA . GLY A 1 833 ? -8.376 -24.083 19.306 1.00 74.44 833 GLY A CA 1
ATOM 6402 C C . GLY A 1 833 ? -9.539 -24.945 18.812 1.00 74.44 833 GLY A C 1
ATOM 6403 O O . GLY A 1 833 ? -10.167 -24.623 17.806 1.00 74.44 833 GLY A O 1
ATOM 6404 N N . PRO A 1 834 ? -9.829 -26.065 19.499 1.00 65.88 834 PRO A N 1
ATOM 6405 C CA . PRO A 1 834 ? -10.964 -26.915 19.164 1.00 65.88 834 PRO A CA 1
ATOM 6406 C C . PRO A 1 834 ? -12.287 -26.220 19.511 1.00 65.88 834 PRO A C 1
ATOM 6408 O O . PRO A 1 834 ? -12.457 -25.723 20.628 1.00 65.88 834 PRO A O 1
ATOM 6411 N N . ASP A 1 835 ? -13.233 -26.241 18.571 1.00 60.62 835 ASP A N 1
ATOM 6412 C CA . ASP A 1 835 ? -14.573 -25.681 18.757 1.00 60.62 835 ASP A CA 1
ATOM 6413 C C . ASP A 1 835 ? -15.262 -26.290 20.005 1.00 60.62 835 ASP A C 1
ATOM 6415 O O . ASP A 1 835 ? -15.117 -27.479 20.305 1.00 60.62 835 ASP A O 1
ATOM 6419 N N . GLY A 1 836 ? -15.986 -25.465 20.771 1.00 58.38 836 GLY A N 1
ATOM 6420 C CA . GLY A 1 836 ? -16.622 -25.876 22.035 1.00 58.38 836 GLY A CA 1
ATOM 6421 C C . GLY A 1 836 ? -15.708 -25.876 23.275 1.00 58.38 836 GLY A C 1
ATOM 6422 O O . GLY A 1 836 ? -16.068 -26.456 24.299 1.00 58.38 836 GLY A O 1
ATOM 6423 N N . ARG A 1 837 ? -14.529 -25.241 23.215 1.00 68.94 837 ARG A N 1
ATOM 6424 C CA . ARG A 1 837 ? -13.675 -24.926 24.379 1.00 68.94 837 ARG A CA 1
ATOM 6425 C C . ARG A 1 837 ? -13.202 -23.469 24.327 1.00 68.94 837 ARG A C 1
ATOM 6427 O O . ARG A 1 837 ? -13.358 -22.813 23.300 1.00 68.94 837 ARG A O 1
ATOM 6434 N N . ARG A 1 838 ? -12.600 -22.976 25.420 1.00 80.38 838 ARG A N 1
ATOM 6435 C CA . ARG A 1 838 ? -11.895 -21.681 25.439 1.00 80.38 838 ARG A CA 1
ATOM 6436 C C . ARG A 1 838 ? -10.794 -21.692 24.365 1.00 80.38 838 ARG A C 1
ATOM 6438 O O . ARG A 1 838 ? -9.931 -22.572 24.438 1.00 80.38 838 ARG A O 1
ATOM 6445 N N . PRO A 1 839 ? -10.825 -20.773 23.387 1.00 81.94 839 PRO A N 1
ATOM 6446 C CA . PRO A 1 839 ? -9.738 -20.606 22.435 1.00 81.94 839 PRO A CA 1
ATOM 6447 C C . PRO A 1 839 ? -8.529 -19.926 23.094 1.00 81.94 839 PRO A C 1
ATOM 6449 O O . PRO A 1 839 ? -8.682 -19.112 24.002 1.00 81.94 839 PRO A O 1
ATOM 6452 N N . ASP A 1 840 ? -7.335 -20.216 22.586 1.00 80.38 840 ASP A N 1
ATOM 6453 C CA . ASP A 1 840 ? -6.165 -19.359 22.754 1.00 80.38 840 ASP A CA 1
ATOM 6454 C C . ASP A 1 840 ? -6.341 -18.114 21.858 1.00 80.38 840 ASP A C 1
ATOM 6456 O O . ASP A 1 840 ? -6.737 -18.242 20.693 1.00 80.38 840 ASP A O 1
ATOM 6460 N N . LEU A 1 841 ? -6.069 -16.914 22.384 1.00 81.81 841 LEU A N 1
ATOM 6461 C CA . LEU A 1 841 ? -6.293 -15.644 21.680 1.00 81.81 841 LEU A CA 1
ATOM 6462 C C . LEU A 1 841 ? -5.005 -14.878 21.378 1.00 81.81 841 LEU A C 1
ATOM 6464 O O . LEU A 1 841 ? -4.062 -14.880 22.168 1.00 81.81 841 LEU A O 1
ATOM 6468 N N . TYR A 1 842 ? -5.014 -14.145 20.263 1.00 80.88 842 TYR A N 1
ATOM 6469 C CA . TYR A 1 842 ? -3.895 -13.320 19.811 1.00 80.88 842 TYR A CA 1
ATOM 6470 C C . TYR A 1 842 ? -4.415 -11.997 19.227 1.00 80.88 842 TYR A C 1
ATOM 6472 O O . TYR A 1 842 ? -5.133 -11.999 18.228 1.00 80.88 842 TYR A O 1
ATOM 6480 N N . VAL A 1 843 ? -4.069 -10.865 19.848 1.00 83.88 843 VAL A N 1
ATOM 6481 C CA . VAL A 1 843 ? -4.412 -9.517 19.351 1.00 83.88 843 VAL A CA 1
ATOM 6482 C C . VAL A 1 843 ? -3.411 -9.100 18.271 1.00 83.88 843 V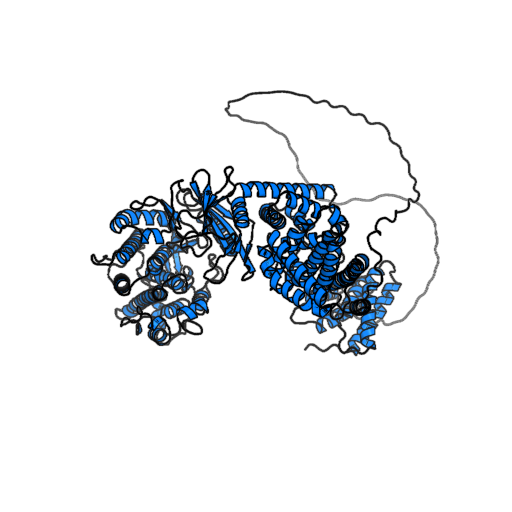AL A C 1
ATOM 6484 O O . VAL A 1 843 ? -2.214 -9.302 18.462 1.00 83.88 843 VAL A O 1
ATOM 6487 N N . ILE A 1 844 ? -3.898 -8.544 17.157 1.00 84.56 844 ILE A N 1
ATOM 6488 C CA . ILE A 1 844 ? -3.127 -8.153 15.965 1.00 84.56 844 ILE A CA 1
ATOM 6489 C C . ILE A 1 844 ? -3.476 -6.724 15.516 1.00 84.56 844 ILE A C 1
ATOM 6491 O O . ILE A 1 844 ? -4.569 -6.246 15.800 1.00 84.56 844 ILE A O 1
ATOM 6495 N N . ASP A 1 845 ? -2.615 -6.121 14.690 1.00 84.94 845 ASP A N 1
ATOM 6496 C CA . ASP A 1 845 ? -2.818 -4.807 14.051 1.00 84.94 845 ASP A CA 1
ATOM 6497 C C . ASP A 1 845 ? -2.663 -3.596 14.993 1.00 84.94 845 ASP A C 1
ATOM 6499 O O . ASP A 1 845 ? -3.573 -2.793 15.205 1.00 84.94 845 ASP A O 1
ATOM 6503 N N . PHE A 1 846 ? -1.457 -3.446 15.548 1.00 87.06 846 PHE A N 1
ATOM 6504 C CA . PHE A 1 846 ? -1.127 -2.435 16.563 1.00 87.06 846 PHE A CA 1
ATOM 6505 C C . PHE A 1 846 ? -1.017 -0.991 16.021 1.00 87.06 846 PHE A C 1
ATOM 6507 O O . PHE A 1 846 ? -0.503 -0.114 16.719 1.00 87.06 846 PHE A O 1
ATOM 6514 N N . GLU A 1 847 ? -1.480 -0.702 14.794 1.00 86.56 847 GLU A N 1
ATOM 6515 C CA . GLU A 1 847 ? -1.317 0.606 14.129 1.00 86.56 847 GLU A CA 1
ATOM 6516 C C . GLU A 1 847 ? -1.821 1.774 14.987 1.00 86.56 847 GLU A C 1
ATOM 6518 O O . GLU A 1 847 ? -1.215 2.845 15.019 1.00 86.56 847 GLU A O 1
ATOM 6523 N N . THR A 1 848 ? -2.906 1.545 15.727 1.00 86.56 848 THR A N 1
ATOM 6524 C CA . THR A 1 848 ? -3.589 2.550 16.550 1.00 86.56 848 THR A CA 1
ATOM 6525 C C . THR A 1 848 ? -3.325 2.407 18.052 1.00 86.56 848 THR A C 1
ATOM 6527 O O . THR A 1 848 ? -3.958 3.110 18.838 1.00 86.56 848 THR A O 1
ATOM 6530 N N . THR A 1 849 ? -2.399 1.543 18.486 1.00 86.69 849 THR A N 1
ATOM 6531 C CA . THR A 1 849 ? -2.157 1.273 19.916 1.00 86.69 849 THR A CA 1
ATOM 6532 C C . THR A 1 849 ? -1.520 2.471 20.631 1.00 86.69 849 THR A C 1
ATOM 6534 O O . THR A 1 849 ? -0.536 3.033 20.159 1.00 86.69 849 THR A O 1
ATOM 6537 N N . HIS A 1 850 ? -2.081 2.884 21.773 1.00 85.31 850 HIS A N 1
ATOM 6538 C CA . HIS A 1 850 ? -1.690 4.104 22.497 1.00 85.31 850 HIS A CA 1
ATOM 6539 C C . HIS A 1 850 ? -2.090 4.074 23.977 1.00 85.31 850 HIS A C 1
ATOM 6541 O O . HIS A 1 850 ? -2.941 3.285 24.361 1.00 85.31 850 HIS A O 1
ATOM 6547 N N . GLN A 1 851 ? -1.560 4.976 24.816 1.00 85.62 851 GLN A N 1
ATOM 6548 C CA . GLN A 1 851 ? -2.217 5.267 26.100 1.00 85.62 851 GLN A CA 1
ATOM 6549 C C . GLN A 1 851 ? -3.419 6.191 25.862 1.00 85.62 851 GLN A C 1
ATOM 6551 O O . GLN A 1 851 ? -3.235 7.300 25.360 1.00 85.62 851 GLN A O 1
ATOM 6556 N N . GLY A 1 852 ? -4.617 5.750 26.247 1.00 87.31 852 GLY A N 1
ATOM 6557 C CA . GLY A 1 852 ? -5.873 6.488 26.089 1.00 87.31 852 GLY A CA 1
ATOM 6558 C C . GLY A 1 852 ? -6.972 5.981 27.027 1.00 87.31 852 GLY A C 1
ATOM 6559 O O . GLY A 1 852 ? -6.727 5.144 27.894 1.00 87.31 852 GLY A O 1
ATOM 6560 N N . HIS A 1 853 ? -8.184 6.513 26.892 1.00 88.56 853 HIS A N 1
ATOM 6561 C CA . HIS A 1 853 ? -9.317 6.202 27.772 1.00 88.56 853 HIS A CA 1
ATOM 6562 C C . HIS A 1 853 ? -9.770 4.727 27.714 1.00 88.56 853 HIS A C 1
ATOM 6564 O O . HIS A 1 853 ? -9.992 4.166 26.639 1.00 88.56 853 HIS A O 1
ATOM 6570 N N . ILE A 1 854 ? -9.978 4.126 28.892 1.00 88.94 854 ILE A N 1
ATOM 6571 C CA . ILE A 1 854 ? -10.263 2.696 29.093 1.00 88.94 854 ILE A CA 1
ATOM 6572 C C . ILE A 1 854 ? -11.501 2.178 28.345 1.00 88.94 854 ILE A C 1
ATOM 6574 O O . ILE A 1 854 ? -11.487 1.055 27.850 1.00 88.94 854 ILE A O 1
ATOM 6578 N N . CYS A 1 855 ? -12.558 2.985 28.193 1.00 90.88 855 CYS A N 1
ATOM 6579 C CA . CYS A 1 855 ? -13.785 2.542 27.518 1.00 90.88 855 CYS A CA 1
ATOM 6580 C C . CYS A 1 855 ? -13.613 2.332 26.003 1.00 90.88 855 CYS A C 1
ATOM 6582 O O . CYS A 1 855 ? -14.491 1.747 25.371 1.00 90.88 855 CYS A O 1
ATOM 6584 N N . LYS A 1 856 ? -12.515 2.821 25.409 1.00 89.38 856 LYS A N 1
ATOM 6585 C CA . LYS A 1 856 ? -12.325 2.921 23.956 1.00 89.38 856 LYS A CA 1
ATOM 6586 C C . LYS A 1 856 ? -12.362 1.563 23.257 1.00 89.38 856 LYS A C 1
ATOM 6588 O O . LYS A 1 856 ? -13.160 1.384 22.344 1.00 89.38 856 LYS A O 1
ATOM 6593 N N . ASP A 1 857 ? -11.579 0.592 23.725 1.00 90.75 857 ASP A N 1
ATOM 6594 C CA . ASP A 1 857 ? -11.542 -0.746 23.115 1.00 90.75 857 ASP A CA 1
ATOM 6595 C C . ASP A 1 857 ? -12.827 -1.545 23.377 1.00 90.75 857 ASP A C 1
ATOM 6597 O O . ASP A 1 857 ? -13.303 -2.246 22.487 1.00 90.75 857 ASP A O 1
ATOM 6601 N N . PHE A 1 858 ? -13.443 -1.396 24.557 1.00 93.06 858 PHE A N 1
ATOM 6602 C CA . PHE A 1 858 ? -14.736 -2.021 24.862 1.00 93.06 858 PHE A CA 1
ATOM 6603 C C . PHE A 1 858 ? -15.844 -1.501 23.944 1.00 93.06 858 PHE A C 1
ATOM 6605 O O . PHE A 1 858 ? -16.581 -2.293 23.364 1.00 93.06 858 PHE A O 1
ATOM 6612 N N . ALA A 1 859 ? -15.973 -0.179 23.806 1.00 93.50 859 ALA A N 1
ATOM 6613 C CA . ALA A 1 859 ? -16.992 0.436 22.963 1.00 93.50 859 ALA A CA 1
ATOM 6614 C C . ALA A 1 859 ? -16.746 0.157 21.474 1.00 93.50 859 ALA A C 1
ATOM 6616 O O . ALA A 1 859 ? -17.702 -0.057 20.727 1.00 93.50 859 ALA A O 1
ATOM 6617 N N . ARG A 1 860 ? -15.481 0.091 21.039 1.00 91.94 860 ARG A N 1
ATOM 6618 C CA . ARG A 1 860 ? -15.104 -0.300 19.674 1.00 91.94 860 ARG A CA 1
ATOM 6619 C C . ARG A 1 860 ? -15.459 -1.757 19.376 1.00 91.94 860 ARG A C 1
ATOM 6621 O O . ARG A 1 860 ? -16.029 -2.031 18.318 1.00 91.94 860 ARG A O 1
ATOM 6628 N N . LEU A 1 861 ? -15.210 -2.661 20.323 1.00 92.62 861 LEU A N 1
ATOM 6629 C CA . LEU A 1 861 ? -15.532 -4.079 20.197 1.00 92.62 861 LEU A CA 1
ATOM 6630 C C . LEU A 1 861 ? -17.046 -4.340 20.274 1.00 92.62 861 LEU A C 1
ATOM 6632 O O . LEU A 1 861 ? -17.553 -5.085 19.440 1.00 92.62 861 LEU A O 1
ATOM 6636 N N . GLU A 1 862 ? -17.782 -3.677 21.176 1.00 94.38 862 GLU A N 1
ATOM 6637 C CA . GLU A 1 862 ? -19.257 -3.692 21.198 1.00 94.38 862 GLU A CA 1
ATOM 6638 C C . GLU A 1 862 ? -19.825 -3.195 19.856 1.00 94.38 862 GLU A C 1
ATOM 6640 O O . GLU A 1 862 ? -20.630 -3.878 19.221 1.00 94.38 862 GLU A O 1
ATOM 6645 N N . SER A 1 863 ? -19.348 -2.045 19.371 1.00 93.38 863 SER A N 1
ATOM 6646 C CA . SER A 1 863 ? -19.776 -1.474 18.087 1.00 93.38 863 SER A CA 1
ATOM 6647 C C . SER A 1 863 ? -19.531 -2.434 16.919 1.00 93.38 863 SER A C 1
ATOM 6649 O O . SER A 1 863 ? -20.387 -2.576 16.045 1.00 93.38 863 SER A O 1
ATOM 6651 N N . ALA A 1 864 ? -18.393 -3.134 16.906 1.00 91.06 864 ALA A N 1
ATOM 6652 C CA . ALA A 1 864 ? -18.084 -4.140 15.895 1.00 91.06 864 ALA A CA 1
ATOM 6653 C C . ALA A 1 864 ? -18.963 -5.397 16.012 1.00 91.06 864 ALA A C 1
ATOM 6655 O O . ALA A 1 864 ? -19.366 -5.944 14.985 1.00 91.06 864 ALA A O 1
ATOM 6656 N N . LEU A 1 865 ? -19.283 -5.840 17.235 1.00 91.56 865 LEU A N 1
ATOM 6657 C CA . LEU A 1 865 ? -20.145 -7.000 17.482 1.00 91.56 865 LEU A CA 1
ATOM 6658 C C . LEU A 1 865 ? -21.564 -6.776 16.943 1.00 91.56 865 LEU A C 1
ATOM 6660 O O . LEU A 1 865 ? -22.094 -7.668 16.279 1.00 91.56 865 LEU A O 1
ATOM 6664 N N . TRP A 1 866 ? -22.136 -5.583 17.150 1.00 89.00 866 TRP A N 1
ATOM 6665 C CA . TRP A 1 866 ? -23.409 -5.180 16.537 1.00 89.00 866 TRP A CA 1
ATOM 6666 C C . TRP A 1 866 ? -23.338 -5.115 15.005 1.00 89.00 866 TRP A C 1
ATOM 6668 O O . TRP A 1 866 ? -24.271 -5.534 14.322 1.00 89.00 866 TRP A O 1
ATOM 6678 N N . SER A 1 867 ? -22.248 -4.559 14.470 1.00 86.62 867 SER A N 1
ATOM 6679 C CA . SER A 1 867 ? -22.197 -4.066 13.085 1.00 86.62 867 SER A CA 1
ATOM 6680 C C . SER A 1 867 ? -21.639 -5.058 12.060 1.00 86.62 867 SER A C 1
ATOM 6682 O O . SER A 1 867 ? -21.817 -4.844 10.863 1.00 86.62 867 SER A O 1
ATOM 6684 N N . ARG A 1 868 ? -20.884 -6.083 12.492 1.00 84.62 868 ARG A N 1
ATOM 6685 C CA . ARG A 1 868 ? -20.036 -6.892 11.586 1.00 84.62 868 ARG A CA 1
ATOM 6686 C C . ARG A 1 868 ? -20.131 -8.411 11.794 1.00 84.62 868 ARG A C 1
ATOM 6688 O O . ARG A 1 868 ? -19.685 -9.154 10.924 1.00 84.62 868 ARG A O 1
ATOM 6695 N N . THR A 1 869 ? -20.684 -8.903 12.907 1.00 87.56 869 THR A N 1
ATOM 6696 C CA . THR A 1 869 ? -20.697 -10.354 13.216 1.00 87.56 869 THR A CA 1
ATOM 6697 C C . THR A 1 869 ? -21.733 -11.144 12.413 1.00 87.56 869 THR A C 1
ATOM 6699 O O . THR A 1 869 ? -21.424 -12.226 11.907 1.00 87.56 869 THR A O 1
ATOM 6702 N N . PHE A 1 870 ? -22.942 -10.598 12.276 1.00 88.19 870 PHE A N 1
ATOM 6703 C CA . PHE A 1 870 ? -24.079 -11.198 11.575 1.00 88.19 870 PHE A CA 1
ATOM 6704 C C . PHE A 1 870 ? -24.730 -10.163 10.651 1.00 88.19 870 PHE A C 1
ATOM 6706 O O . PHE A 1 870 ? -24.614 -8.962 10.879 1.00 88.19 870 PHE A O 1
ATOM 6713 N N . SER A 1 871 ? -25.441 -10.631 9.624 1.00 87.06 871 SER A N 1
ATOM 6714 C CA . SER A 1 871 ? -26.325 -9.792 8.808 1.00 87.06 871 SER A CA 1
ATOM 6715 C C . SER A 1 871 ? -27.758 -9.992 9.293 1.00 87.06 871 SER A C 1
ATOM 6717 O O . SER A 1 871 ? -28.351 -11.040 9.044 1.00 87.06 871 SER A O 1
ATOM 6719 N N . TRP A 1 872 ? -28.286 -9.019 10.032 1.00 87.38 872 TRP A N 1
ATOM 6720 C CA . TRP A 1 872 ? -29.546 -9.156 10.759 1.00 87.38 872 TRP A CA 1
ATOM 6721 C C . TRP A 1 872 ? -30.764 -9.124 9.837 1.00 87.38 872 TRP A C 1
ATOM 6723 O O . TRP A 1 872 ? -30.871 -8.265 8.957 1.00 87.38 872 TRP A O 1
ATOM 6733 N N . ASN A 1 873 ? -31.723 -10.019 10.081 1.00 87.94 873 ASN A N 1
ATOM 6734 C CA . ASN A 1 873 ? -33.073 -9.887 9.539 1.00 87.94 873 ASN A CA 1
ATOM 6735 C C . ASN A 1 873 ? -33.902 -8.866 10.357 1.00 87.94 873 ASN A C 1
ATOM 6737 O O . ASN A 1 873 ? -33.485 -8.412 11.422 1.00 87.94 873 ASN A O 1
ATOM 6741 N N . HIS A 1 874 ? -35.086 -8.486 9.864 1.00 84.38 874 HIS A N 1
ATOM 6742 C CA . HIS A 1 874 ? -35.915 -7.450 10.498 1.00 84.38 874 HIS A CA 1
ATOM 6743 C C . HIS A 1 874 ? -36.373 -7.807 11.927 1.00 84.38 874 HIS A C 1
ATOM 6745 O O . HIS A 1 874 ? -36.415 -6.931 12.785 1.00 84.38 874 HIS A O 1
ATOM 6751 N N . GLU A 1 875 ? -36.675 -9.076 12.211 1.00 87.88 875 GLU A N 1
ATOM 6752 C CA . GLU A 1 875 ? -37.092 -9.531 13.543 1.00 87.88 875 GLU A CA 1
ATOM 6753 C C . GLU A 1 875 ? -35.912 -9.546 14.524 1.00 87.88 875 GLU A C 1
ATOM 6755 O O . GLU A 1 875 ? -36.001 -8.970 15.609 1.00 87.88 875 GLU A O 1
ATOM 6760 N N . GLN A 1 876 ? -34.771 -10.102 14.103 1.00 90.38 876 GLN A N 1
ATOM 6761 C CA . GLN A 1 876 ? -33.514 -10.053 14.858 1.00 90.38 876 GLN A CA 1
ATOM 6762 C C . GLN A 1 876 ? -33.117 -8.609 15.197 1.00 90.38 876 GLN A C 1
ATOM 6764 O O . GLN A 1 876 ? -32.739 -8.320 16.330 1.00 90.38 876 GLN A O 1
ATOM 6769 N N . LEU A 1 877 ? -33.248 -7.679 14.246 1.00 84.38 877 LEU A N 1
ATOM 6770 C CA . LEU A 1 877 ? -32.905 -6.274 14.461 1.00 84.38 877 LEU A CA 1
ATOM 6771 C C . LEU A 1 877 ? -33.859 -5.562 15.431 1.00 84.38 877 LEU A C 1
ATOM 6773 O O . LEU A 1 877 ? -33.413 -4.714 16.206 1.00 84.38 877 LEU A O 1
ATOM 6777 N N . LEU A 1 878 ? -35.149 -5.914 15.448 1.00 85.12 878 LEU A N 1
ATOM 6778 C CA . LEU A 1 878 ? -36.079 -5.419 16.468 1.00 85.12 878 LEU A CA 1
ATOM 6779 C C . LEU A 1 878 ? -35.685 -5.914 17.869 1.00 85.12 878 LEU A C 1
ATOM 6781 O O . LEU A 1 878 ? -35.702 -5.119 18.809 1.00 85.12 878 LEU A O 1
ATOM 6785 N N . GLN A 1 879 ? -35.260 -7.176 18.007 1.00 89.62 879 GLN A N 1
ATOM 6786 C CA . GLN A 1 879 ? -34.735 -7.718 19.270 1.00 89.62 879 GLN A CA 1
ATOM 6787 C C . GLN A 1 879 ? -33.445 -6.990 19.698 1.00 89.62 879 GLN A C 1
ATOM 6789 O O . GLN A 1 879 ? -33.377 -6.476 20.817 1.00 89.62 879 GLN A O 1
ATOM 6794 N N . VAL A 1 880 ? -32.469 -6.856 18.787 1.00 89.19 880 VAL A N 1
ATOM 6795 C CA . VAL A 1 880 ? -31.214 -6.098 18.978 1.00 89.19 880 VAL A CA 1
ATOM 6796 C C . VAL A 1 880 ? -31.494 -4.676 19.461 1.00 89.19 880 VAL A C 1
ATOM 6798 O O . VAL A 1 880 ? -30.990 -4.274 20.509 1.00 89.19 880 VAL A O 1
ATOM 6801 N N . ARG A 1 881 ? -32.322 -3.909 18.737 1.00 86.75 881 ARG A N 1
ATOM 6802 C CA . ARG A 1 881 ? -32.594 -2.507 19.080 1.00 86.75 881 ARG A CA 1
ATOM 6803 C C . ARG A 1 881 ? -33.376 -2.385 20.385 1.00 86.75 881 ARG A C 1
ATOM 6805 O O . ARG A 1 881 ? -33.044 -1.523 21.194 1.00 86.75 881 ARG A O 1
ATOM 6812 N N . SER A 1 882 ? -34.386 -3.229 20.608 1.00 87.44 882 SER A N 1
ATOM 6813 C CA . SER A 1 882 ? -35.179 -3.198 21.843 1.00 87.44 882 SER A CA 1
ATOM 6814 C C . SER A 1 882 ? -34.304 -3.442 23.073 1.00 87.44 882 SER A C 1
ATOM 6816 O O . SER A 1 882 ? -34.462 -2.753 24.079 1.00 87.44 882 SER A O 1
ATOM 6818 N N . TRP A 1 883 ? -33.352 -4.376 22.985 1.00 90.88 883 TRP A N 1
ATOM 6819 C CA . TRP A 1 883 ? -32.390 -4.629 24.055 1.00 90.88 883 TRP A CA 1
ATOM 6820 C C . TRP A 1 883 ? -31.374 -3.493 24.200 1.00 90.88 883 TRP A C 1
ATOM 6822 O O . TRP A 1 883 ? -31.167 -2.997 25.303 1.00 90.88 883 TRP A O 1
ATOM 6832 N N . PHE A 1 884 ? -30.785 -3.023 23.096 1.00 91.56 884 PHE A N 1
ATOM 6833 C CA . PHE A 1 884 ? -29.799 -1.940 23.108 1.00 91.56 884 PHE A CA 1
ATOM 6834 C C . PHE A 1 884 ? -30.378 -0.664 23.727 1.00 91.56 884 PHE A C 1
ATOM 6836 O O . PHE A 1 884 ? -29.862 -0.183 24.735 1.00 91.56 884 PHE A O 1
ATOM 6843 N N . VAL A 1 885 ? -31.507 -0.172 23.208 1.00 89.12 885 VAL A N 1
ATOM 6844 C CA . VAL A 1 885 ? -32.194 1.021 23.725 1.00 89.12 885 VAL A CA 1
ATOM 6845 C C . VAL A 1 885 ? -32.690 0.809 25.158 1.00 89.12 885 VAL A C 1
ATOM 6847 O O . VAL A 1 885 ? -32.552 1.710 25.985 1.00 89.12 885 VAL A O 1
ATOM 6850 N N . GLY A 1 886 ? -33.208 -0.382 25.480 1.00 88.19 886 GLY A N 1
ATOM 6851 C CA . GLY A 1 886 ? -33.598 -0.748 26.843 1.00 88.19 886 GLY A CA 1
ATOM 6852 C C . GLY A 1 886 ? -32.428 -0.707 27.830 1.00 88.19 886 GLY A C 1
ATOM 6853 O O . GLY A 1 886 ? -32.588 -0.214 28.941 1.00 88.19 886 GLY A O 1
ATOM 6854 N N . SER A 1 887 ? -31.234 -1.136 27.410 1.00 90.44 887 SER A N 1
ATOM 6855 C CA . SER A 1 887 ? -30.015 -1.071 28.224 1.00 90.44 887 SER A CA 1
ATOM 6856 C C . SER A 1 887 ? -29.491 0.358 28.409 1.00 90.44 887 SER A C 1
ATOM 6858 O O . SER A 1 887 ? -28.883 0.646 29.430 1.00 90.44 887 SER A O 1
ATOM 6860 N N . LEU A 1 888 ? -29.732 1.266 27.455 1.00 89.62 888 LEU A N 1
ATOM 6861 C CA . LEU A 1 888 ? -29.274 2.661 27.533 1.00 89.62 888 LEU A CA 1
ATOM 6862 C C . LEU A 1 888 ? -30.198 3.564 28.366 1.00 89.62 888 LEU A C 1
ATOM 6864 O O . LEU A 1 888 ? -29.718 4.529 28.953 1.00 89.62 888 LEU A O 1
ATOM 6868 N N . ARG A 1 889 ? -31.506 3.266 28.394 1.00 84.12 889 ARG A N 1
ATOM 6869 C CA . ARG A 1 889 ? -32.542 4.026 29.129 1.00 84.12 889 ARG A CA 1
ATOM 6870 C C . ARG A 1 889 ? -33.000 3.349 30.437 1.00 84.12 889 ARG A C 1
ATOM 6872 O O . ARG A 1 889 ? -33.815 3.914 31.163 1.00 84.12 889 ARG A O 1
ATOM 6879 N N . GLY A 1 890 ? -32.552 2.122 30.712 1.00 66.31 890 GLY A N 1
ATOM 6880 C CA . GLY A 1 890 ? -32.975 1.301 31.853 1.00 66.31 890 GLY A CA 1
ATOM 6881 C C . GLY A 1 890 ? -32.014 1.341 33.046 1.00 66.31 890 GLY A C 1
ATOM 6882 O O . GLY A 1 890 ? -30.872 1.765 32.936 1.00 66.31 890 GLY A O 1
ATOM 6883 N N . THR A 1 891 ? -32.450 0.824 34.197 1.00 58.09 891 THR A N 1
ATOM 6884 C CA . THR A 1 891 ? -31.706 0.859 35.477 1.00 58.09 891 THR A CA 1
ATOM 6885 C C . THR A 1 891 ? -30.516 -0.113 35.570 1.00 58.09 891 THR A C 1
ATOM 6887 O O . THR A 1 891 ? -30.076 -0.434 36.672 1.00 58.09 891 THR A O 1
ATOM 6890 N N . ALA A 1 892 ? -30.056 -0.663 34.445 1.00 72.06 892 ALA A N 1
ATOM 6891 C CA . ALA A 1 892 ? -29.115 -1.781 34.393 1.00 72.06 892 ALA A CA 1
ATOM 6892 C C . ALA A 1 892 ? -28.258 -1.751 33.113 1.00 72.06 892 ALA A C 1
ATOM 6894 O O . ALA A 1 892 ? -28.108 -2.761 32.433 1.00 72.06 892 ALA A O 1
ATOM 6895 N N . MET A 1 893 ? -27.674 -0.598 32.770 1.00 86.19 893 MET A N 1
ATOM 6896 C CA . MET A 1 893 ? -26.831 -0.463 31.571 1.00 86.19 893 MET A CA 1
ATOM 6897 C C . MET A 1 893 ? -25.620 -1.413 31.560 1.00 86.19 893 MET A C 1
ATOM 6899 O O . MET A 1 893 ? -25.195 -1.868 30.493 1.00 86.19 893 MET A O 1
ATOM 6903 N N . TRP A 1 894 ? -25.086 -1.709 32.748 1.00 87.38 894 TRP A N 1
ATOM 6904 C CA . TRP A 1 894 ? -23.878 -2.507 32.976 1.00 87.38 894 TRP A CA 1
ATOM 6905 C C . TRP A 1 894 ? -24.127 -4.015 33.106 1.00 87.38 894 TRP A C 1
ATOM 6907 O O . TRP A 1 894 ? -23.266 -4.801 32.723 1.00 87.38 894 TRP A O 1
ATOM 6917 N N . GLU A 1 895 ? -25.295 -4.405 33.623 1.00 83.25 895 GLU A N 1
ATOM 6918 C CA . GLU A 1 895 ? -25.719 -5.801 33.817 1.00 83.25 895 GLU A CA 1
ATOM 6919 C C . GLU A 1 895 ? -27.153 -6.019 33.267 1.00 83.25 895 GLU A C 1
ATOM 6921 O O . GLU A 1 895 ? -28.064 -6.356 34.024 1.00 83.25 895 GLU A O 1
ATOM 6926 N N . PRO A 1 896 ? -27.406 -5.765 31.965 1.00 81.31 896 PRO A N 1
ATOM 6927 C CA . PRO A 1 896 ? -28.741 -5.881 31.375 1.00 81.31 896 PRO A CA 1
ATOM 6928 C C . PRO A 1 896 ? -29.183 -7.343 31.202 1.00 81.31 896 PRO A C 1
ATOM 6930 O O . PRO A 1 896 ? -28.467 -8.152 30.607 1.00 81.31 896 PRO A O 1
ATOM 6933 N N . ASP A 1 897 ? -30.404 -7.661 31.645 1.00 86.06 897 ASP A N 1
ATOM 6934 C CA . ASP A 1 897 ? -31.027 -8.976 31.446 1.00 86.06 897 ASP A CA 1
ATOM 6935 C C . ASP A 1 897 ? -31.102 -9.357 29.956 1.00 86.06 897 ASP A C 1
ATOM 6937 O O . ASP A 1 897 ? -31.492 -8.557 29.102 1.00 86.06 897 ASP A O 1
ATOM 6941 N N . ILE A 1 898 ? -30.775 -10.611 29.636 1.00 89.50 898 ILE A N 1
ATOM 6942 C CA . ILE A 1 898 ? -30.907 -11.181 28.287 1.00 89.50 898 ILE A CA 1
ATOM 6943 C C . ILE A 1 898 ? -32.222 -11.978 28.230 1.00 89.50 898 ILE A C 1
ATOM 6945 O O . ILE A 1 898 ? -32.341 -12.971 28.956 1.00 89.50 898 ILE A O 1
ATOM 6949 N N . PRO A 1 899 ? -33.211 -11.599 27.393 1.00 88.75 899 PRO A N 1
ATOM 6950 C CA . PRO A 1 899 ? -34.476 -12.325 27.322 1.00 88.75 899 PRO A CA 1
ATOM 6951 C C . PRO A 1 899 ? -34.282 -13.754 26.796 1.00 88.75 899 PRO A C 1
ATOM 6953 O O . PRO A 1 899 ? -33.481 -14.012 25.894 1.00 88.75 899 PRO A O 1
ATOM 6956 N N . ALA A 1 900 ? -35.007 -14.705 27.386 1.00 84.25 900 ALA A N 1
ATOM 6957 C CA . ALA A 1 900 ? -34.788 -16.136 27.165 1.00 84.25 900 ALA A CA 1
ATOM 6958 C C . ALA A 1 900 ? -35.252 -16.640 25.783 1.00 84.25 900 ALA A C 1
ATOM 6960 O O . ALA A 1 900 ? -34.820 -17.708 25.350 1.00 84.25 900 ALA A O 1
ATOM 6961 N N . ASP A 1 901 ? -36.122 -15.876 25.124 1.00 88.19 901 ASP A N 1
ATOM 6962 C CA . ASP A 1 901 ? -36.802 -16.129 23.850 1.00 88.19 901 ASP A CA 1
ATOM 6963 C C . ASP A 1 901 ? -36.142 -15.443 22.636 1.00 88.19 901 ASP A C 1
ATOM 6965 O O . ASP A 1 901 ? -36.640 -15.554 21.517 1.00 88.19 901 ASP A O 1
ATOM 6969 N N . VAL A 1 902 ? -35.005 -14.770 22.841 1.00 91.50 902 VAL A N 1
ATOM 6970 C CA . VAL A 1 902 ? -34.207 -14.128 21.782 1.00 91.50 902 VAL A CA 1
ATOM 6971 C C . VAL A 1 902 ? -33.588 -15.151 20.822 1.00 91.50 902 VAL A C 1
ATOM 6973 O O . VAL A 1 902 ? -33.119 -16.217 21.229 1.00 91.50 902 VAL A O 1
ATOM 6976 N N . ASP A 1 903 ? -33.541 -14.781 19.539 1.00 93.62 903 ASP A N 1
ATOM 6977 C CA . ASP A 1 903 ? -32.949 -15.556 18.446 1.00 93.62 903 ASP A CA 1
ATOM 6978 C C . ASP A 1 903 ? -31.484 -15.973 18.737 1.00 93.62 903 ASP A C 1
ATOM 6980 O O . ASP A 1 903 ? -30.722 -15.171 19.285 1.00 93.62 903 ASP A O 1
ATOM 6984 N N . PRO A 1 904 ? -31.035 -17.193 18.368 1.00 91.06 904 PRO A N 1
ATOM 6985 C CA . PRO A 1 904 ? -29.697 -17.678 18.716 1.00 91.06 904 PRO A CA 1
ATOM 6986 C C . PRO A 1 904 ? -28.530 -16.806 18.234 1.00 91.06 904 PRO A C 1
ATOM 6988 O O . PRO A 1 904 ? -27.504 -16.740 18.915 1.00 91.06 904 PRO A O 1
ATOM 6991 N N . ASP A 1 905 ? -28.638 -16.138 17.084 1.00 92.62 905 ASP A N 1
ATOM 6992 C CA . ASP A 1 905 ? -27.572 -15.277 16.554 1.00 92.62 905 ASP A CA 1
ATOM 6993 C C . ASP A 1 905 ? -27.503 -13.964 17.341 1.00 92.62 905 ASP A C 1
ATOM 6995 O O . ASP A 1 905 ? -26.424 -13.549 17.777 1.00 92.62 905 ASP A O 1
ATOM 6999 N N . VAL A 1 906 ? -28.665 -13.378 17.643 1.00 93.12 906 VAL A N 1
ATOM 7000 C CA . VAL A 1 906 ? -28.778 -12.201 18.517 1.00 93.12 906 VAL A CA 1
ATOM 7001 C C . VAL A 1 906 ? -28.269 -12.533 19.922 1.00 93.12 906 VAL A C 1
ATOM 7003 O O . VAL A 1 906 ? -27.426 -11.815 20.458 1.00 93.12 906 VAL A O 1
ATOM 7006 N N . ARG A 1 907 ? -28.695 -13.663 20.504 1.00 92.94 907 ARG A N 1
ATOM 7007 C CA . ARG A 1 907 ? -28.329 -14.102 21.861 1.00 92.94 907 ARG A CA 1
ATOM 7008 C C . ARG A 1 907 ? -26.819 -14.237 22.054 1.00 92.94 907 ARG A C 1
ATOM 7010 O O . ARG A 1 907 ? -26.330 -13.867 23.118 1.00 92.94 907 ARG A O 1
ATOM 7017 N N . ARG A 1 908 ? -26.062 -14.704 21.051 1.00 92.56 908 ARG A N 1
ATOM 7018 C CA . ARG A 1 908 ? -24.586 -14.737 21.125 1.00 92.56 908 ARG A CA 1
ATOM 7019 C C . ARG A 1 908 ? -23.988 -13.337 21.255 1.00 92.56 908 ARG A C 1
ATOM 7021 O O . ARG A 1 908 ? -23.106 -13.133 22.083 1.00 92.56 908 ARG A O 1
ATOM 7028 N N . VAL A 1 909 ? -24.486 -12.372 20.482 1.00 93.56 909 VAL A N 1
ATOM 7029 C CA . VAL A 1 909 ? -24.031 -10.975 20.555 1.00 93.56 909 VAL A CA 1
ATOM 7030 C C . VAL A 1 909 ? -24.433 -10.328 21.884 1.00 93.56 909 VAL A C 1
ATOM 7032 O O . VAL A 1 909 ? -23.589 -9.683 22.504 1.00 93.56 909 VAL A O 1
ATOM 7035 N N . LEU A 1 910 ? -25.648 -10.579 22.390 1.00 93.62 910 LEU A N 1
ATOM 7036 C CA . LEU A 1 910 ? -26.068 -10.100 23.716 1.00 93.62 910 LEU A CA 1
ATOM 7037 C C . LEU A 1 910 ? -25.191 -10.670 24.843 1.00 93.62 910 LEU A C 1
ATOM 7039 O O . LEU A 1 910 ? -24.753 -9.915 25.706 1.00 93.62 910 LEU A O 1
ATOM 7043 N N . LEU A 1 911 ? -24.875 -11.971 24.807 1.00 92.56 911 LEU A N 1
ATOM 7044 C CA . LEU A 1 911 ? -23.969 -12.621 25.766 1.00 92.56 911 LEU A CA 1
ATOM 7045 C C . LEU A 1 911 ? -22.572 -11.987 25.751 1.00 92.56 911 LEU A C 1
ATOM 7047 O O . LEU A 1 911 ? -22.012 -11.703 26.810 1.00 92.56 911 LEU A O 1
ATOM 7051 N N . CYS A 1 912 ? -22.017 -11.728 24.563 1.00 92.81 912 CYS A N 1
ATOM 7052 C CA . CYS A 1 912 ? -20.734 -11.043 24.438 1.00 92.81 912 CYS A CA 1
ATOM 7053 C C . CYS A 1 912 ? -20.772 -9.624 25.025 1.00 92.81 912 CYS A C 1
ATOM 7055 O O . CYS A 1 912 ? -19.849 -9.222 25.727 1.00 92.81 912 CYS A O 1
ATOM 7057 N N . ILE A 1 913 ? -21.826 -8.857 24.749 1.00 93.94 913 ILE A N 1
ATOM 7058 C CA . ILE A 1 913 ? -21.894 -7.440 25.124 1.00 93.94 913 ILE A CA 1
ATOM 7059 C C . ILE A 1 913 ? -22.209 -7.258 26.612 1.00 93.94 913 ILE A C 1
ATOM 7061 O O . ILE A 1 913 ? -21.584 -6.420 27.260 1.00 93.94 913 ILE A O 1
ATOM 7065 N N . ALA A 1 914 ? -23.089 -8.084 27.184 1.00 92.19 914 ALA A N 1
ATOM 7066 C CA . ALA A 1 914 ? -23.326 -8.106 28.625 1.00 92.19 914 ALA A CA 1
ATOM 7067 C C . ALA A 1 914 ? -22.031 -8.410 29.402 1.00 92.19 914 ALA A C 1
ATOM 7069 O O . ALA A 1 914 ? -21.702 -7.697 30.346 1.00 92.19 914 ALA A O 1
ATOM 7070 N N . GLU A 1 915 ? -21.240 -9.399 28.966 1.00 92.12 915 GLU A N 1
ATOM 7071 C CA . GLU A 1 915 ? -19.967 -9.719 29.623 1.00 92.12 915 GLU A CA 1
ATOM 7072 C C . GLU A 1 915 ? -18.895 -8.633 29.402 1.00 92.12 915 GLU A C 1
ATOM 7074 O O . GLU A 1 915 ? -18.165 -8.315 30.337 1.00 92.12 915 GLU A O 1
ATOM 7079 N N . LEU A 1 916 ? -18.821 -7.990 28.227 1.00 92.12 916 LEU A N 1
ATOM 7080 C CA . LEU A 1 916 ? -17.929 -6.835 28.014 1.00 92.12 916 LEU A CA 1
ATOM 7081 C C . LEU A 1 916 ? -18.241 -5.687 28.980 1.00 92.12 916 LEU A C 1
ATOM 7083 O O . LEU A 1 916 ? -17.328 -5.145 29.608 1.00 92.12 916 LEU A O 1
ATOM 7087 N N . ARG A 1 917 ? -19.522 -5.332 29.128 1.00 92.19 917 ARG A N 1
ATOM 7088 C CA . ARG A 1 917 ? -19.953 -4.273 30.049 1.00 92.19 917 ARG A CA 1
ATOM 7089 C C . ARG A 1 917 ? -19.747 -4.669 31.511 1.00 92.19 917 ARG A C 1
ATOM 7091 O O . ARG A 1 917 ? -19.288 -3.831 32.283 1.00 92.19 917 ARG A O 1
ATOM 7098 N N . ALA A 1 918 ? -19.971 -5.931 31.878 1.00 90.75 918 ALA A N 1
ATOM 7099 C CA . ALA A 1 918 ? -19.696 -6.445 33.220 1.00 90.75 918 ALA A CA 1
ATOM 7100 C C . ALA A 1 918 ? -18.189 -6.481 33.555 1.00 90.75 918 ALA A C 1
ATOM 7102 O O . ALA A 1 918 ? -17.800 -6.164 34.679 1.00 90.75 918 ALA A O 1
ATOM 7103 N N . ILE A 1 919 ? -17.315 -6.810 32.594 1.00 89.44 919 ILE A N 1
ATOM 7104 C CA . ILE A 1 919 ? -15.852 -6.737 32.765 1.00 89.44 919 ILE A CA 1
ATOM 7105 C C . ILE A 1 919 ? -15.405 -5.286 32.950 1.00 89.44 919 ILE A C 1
ATOM 7107 O O . ILE A 1 919 ? -14.654 -5.008 33.884 1.00 89.44 919 ILE A O 1
ATOM 7111 N N . LEU A 1 920 ? -15.898 -4.357 32.120 1.00 89.06 920 LEU A N 1
ATOM 7112 C CA . LEU A 1 920 ? -15.611 -2.929 32.280 1.00 89.06 920 LEU A CA 1
ATOM 7113 C C . LEU A 1 920 ? -16.117 -2.416 33.636 1.00 89.06 920 LEU A C 1
ATOM 7115 O O . LEU A 1 920 ? -15.363 -1.770 34.357 1.00 89.06 920 LEU A O 1
ATOM 7119 N N . LYS A 1 921 ? -17.336 -2.783 34.049 1.00 88.19 921 LYS A N 1
ATOM 7120 C CA . LYS A 1 921 ? -17.875 -2.459 35.379 1.00 88.19 921 LYS A CA 1
ATOM 7121 C C . LYS A 1 921 ? -17.008 -3.024 36.510 1.00 88.19 921 LYS A C 1
ATOM 7123 O O . LYS A 1 921 ? -16.777 -2.353 37.511 1.00 88.19 921 LYS A O 1
ATOM 7128 N N . GLY A 1 922 ? -16.447 -4.217 36.323 1.00 86.44 922 GLY A N 1
ATOM 7129 C CA . GLY A 1 922 ? -15.476 -4.834 37.231 1.00 86.44 922 GLY A CA 1
ATOM 7130 C C . GLY A 1 922 ? -14.126 -4.108 37.335 1.00 86.44 922 GLY A C 1
ATOM 7131 O O . GLY A 1 922 ? -13.365 -4.397 38.258 1.00 86.44 922 GLY A O 1
ATOM 7132 N N . CYS A 1 923 ? -13.818 -3.165 36.438 1.00 83.69 923 CYS A N 1
ATOM 7133 C CA . CYS A 1 923 ? -12.632 -2.303 36.512 1.00 83.69 923 CYS A CA 1
ATOM 7134 C C . CYS A 1 923 ? -12.849 -1.007 37.321 1.00 83.69 923 CYS A C 1
ATOM 7136 O O . CYS A 1 923 ? -11.908 -0.220 37.459 1.00 83.69 923 CYS A O 1
ATOM 7138 N N . GLU A 1 924 ? -14.048 -0.771 37.867 1.00 83.06 924 GLU A N 1
ATOM 7139 C CA . GLU A 1 924 ? -14.321 0.387 38.725 1.00 83.06 924 GLU A CA 1
ATOM 7140 C C . GLU A 1 924 ? -13.449 0.422 39.984 1.00 83.06 924 GLU A C 1
ATOM 7142 O O . GLU A 1 924 ? -13.079 -0.596 40.574 1.00 83.06 924 GLU A O 1
ATOM 7147 N N . GLN A 1 925 ? -13.177 1.636 40.460 1.00 76.00 925 GLN A N 1
ATOM 7148 C CA . GLN A 1 925 ? -12.495 1.861 41.730 1.00 76.00 925 GLN A CA 1
ATOM 7149 C C . GLN A 1 925 ? -13.473 2.489 42.723 1.00 76.00 925 GLN A C 1
ATOM 7151 O O . GLN A 1 925 ? -14.295 3.319 42.357 1.00 76.00 925 GLN A O 1
ATOM 7156 N N . LYS A 1 926 ? -13.370 2.146 44.014 1.00 74.44 926 LYS A N 1
ATOM 7157 C CA . LYS A 1 926 ? -14.377 2.495 45.043 1.00 74.44 926 LYS A CA 1
ATOM 7158 C C . LYS A 1 926 ? -14.768 3.986 45.132 1.00 74.44 926 LYS A C 1
ATOM 7160 O O . LYS A 1 926 ? -15.859 4.297 45.600 1.00 74.44 926 LYS A O 1
ATOM 7165 N N . ASN A 1 927 ? -13.885 4.894 44.719 1.00 66.69 927 ASN A N 1
ATOM 7166 C CA . ASN A 1 927 ? -14.118 6.343 44.740 1.00 66.69 927 ASN A CA 1
ATOM 7167 C C . ASN A 1 927 ? -14.403 6.938 43.342 1.00 66.69 927 ASN A C 1
ATOM 7169 O O . ASN A 1 927 ? -14.651 8.138 43.242 1.00 66.69 927 ASN A O 1
ATOM 7173 N N . TRP A 1 928 ? -14.317 6.116 42.290 1.00 69.50 928 TRP A N 1
ATOM 7174 C CA . TRP A 1 928 ? -14.380 6.462 40.866 1.00 69.50 928 TRP A CA 1
ATOM 7175 C C . TRP A 1 928 ? -15.134 5.353 40.104 1.00 69.50 928 TRP A C 1
ATOM 7177 O O . TRP A 1 928 ? -14.497 4.503 39.473 1.00 69.50 928 TRP A O 1
ATOM 7187 N N . PRO A 1 929 ? -16.475 5.304 40.228 1.00 77.12 929 PRO A N 1
ATOM 7188 C CA . PRO A 1 929 ? -17.314 4.511 39.338 1.00 77.12 929 PRO A CA 1
ATOM 7189 C C . PRO A 1 929 ? -17.350 5.145 37.940 1.00 77.12 929 PRO A C 1
ATOM 7191 O O . PRO A 1 929 ? -17.202 6.362 37.815 1.00 77.12 929 PRO A O 1
ATOM 7194 N N . PHE A 1 930 ? -17.591 4.334 36.913 1.00 80.31 930 PHE A N 1
ATOM 7195 C CA . PHE A 1 930 ? -17.818 4.801 35.550 1.00 80.31 930 PHE A CA 1
ATOM 7196 C C . PHE A 1 930 ? -19.208 5.420 35.420 1.00 80.31 930 PHE A C 1
ATOM 7198 O O . PHE A 1 930 ? -20.207 4.873 35.904 1.00 80.31 930 PHE A O 1
ATOM 7205 N N . GLY A 1 931 ? -19.282 6.551 34.723 1.00 81.12 931 GLY A N 1
ATOM 7206 C CA . GLY A 1 931 ? -20.559 7.141 34.337 1.00 81.12 931 GLY A CA 1
ATOM 7207 C C . GLY A 1 931 ? -21.218 6.334 33.217 1.00 81.12 931 GLY A C 1
ATOM 7208 O O . GLY A 1 931 ? -20.559 5.926 32.265 1.00 81.12 931 GLY A O 1
ATOM 7209 N N . GLU A 1 932 ? -22.538 6.158 33.258 1.00 88.12 932 GLU A N 1
ATOM 7210 C CA . GLU A 1 932 ? -23.279 5.596 32.114 1.00 88.12 932 GLU A CA 1
ATOM 7211 C C . GLU A 1 932 ? -23.075 6.466 30.860 1.00 88.12 932 GLU A C 1
ATOM 7213 O O . GLU A 1 932 ? -22.761 5.960 29.782 1.00 88.12 932 GLU A O 1
ATOM 7218 N N . ALA A 1 933 ? -23.088 7.791 31.037 1.00 88.31 933 ALA A N 1
ATOM 7219 C CA . ALA A 1 933 ? -22.729 8.760 30.006 1.00 88.31 933 ALA A CA 1
ATOM 7220 C C . ALA A 1 933 ? -21.290 8.590 29.466 1.00 88.31 933 ALA A C 1
ATOM 7222 O O . ALA A 1 933 ? -21.060 8.762 28.274 1.00 88.31 933 ALA A O 1
ATOM 7223 N N . GLU A 1 934 ? -20.317 8.217 30.305 1.00 88.94 934 GLU A N 1
ATOM 7224 C CA . GLU A 1 934 ? -18.899 8.050 29.930 1.00 88.94 934 GLU A CA 1
ATOM 7225 C C . GLU A 1 934 ? -18.717 6.931 28.888 1.00 88.94 934 GLU A C 1
ATOM 7227 O O . GLU A 1 934 ? -17.978 7.090 27.910 1.00 88.94 934 GLU A O 1
ATOM 7232 N N . TYR A 1 935 ? -19.467 5.832 29.041 1.00 91.44 935 TYR A N 1
ATOM 7233 C CA . TYR A 1 935 ? -19.524 4.750 28.056 1.00 91.44 935 TYR A CA 1
ATOM 7234 C C . TYR A 1 935 ? -20.472 5.060 26.885 1.00 91.44 935 TYR A C 1
ATOM 7236 O O . TYR A 1 935 ? -20.182 4.676 25.755 1.00 91.44 935 TYR A O 1
ATOM 7244 N N . GLN A 1 936 ? -21.555 5.819 27.089 1.00 93.44 936 GLN A N 1
ATOM 7245 C CA . GLN A 1 936 ? -22.405 6.307 25.988 1.00 93.44 936 GLN A CA 1
ATOM 7246 C C . GLN A 1 936 ? -21.616 7.197 25.011 1.00 93.44 936 GLN A C 1
ATOM 7248 O O . GLN A 1 936 ? -21.680 6.987 23.800 1.00 93.44 936 GLN A O 1
ATOM 7253 N N . TRP A 1 937 ? -20.783 8.118 25.508 1.00 93.12 937 TRP A N 1
ATOM 7254 C CA . TRP A 1 937 ? -19.859 8.896 24.674 1.00 93.12 937 TRP A CA 1
ATOM 7255 C C . TRP A 1 937 ? -18.849 8.003 23.935 1.00 93.12 937 TRP A C 1
ATOM 7257 O O . TRP A 1 937 ? -18.563 8.244 22.760 1.00 93.12 937 TRP A O 1
ATOM 7267 N N . ALA A 1 938 ? -18.359 6.939 24.584 1.00 92.94 938 ALA A N 1
ATOM 7268 C CA . ALA A 1 938 ? -17.485 5.944 23.962 1.00 92.94 938 ALA A CA 1
ATOM 7269 C C . ALA A 1 938 ? -18.172 5.199 22.803 1.00 92.94 938 ALA A C 1
ATOM 7271 O O . ALA A 1 938 ? -17.583 5.054 21.730 1.00 92.94 938 ALA A O 1
ATOM 7272 N N . LEU A 1 939 ? -19.422 4.760 22.995 1.00 95.19 939 LEU A N 1
ATOM 7273 C CA . LEU A 1 939 ? -20.232 4.084 21.978 1.00 95.19 939 LEU A CA 1
ATOM 7274 C C . LEU A 1 939 ? -20.538 5.007 20.796 1.00 95.19 939 LEU A C 1
ATOM 7276 O O . LEU A 1 939 ? -20.298 4.618 19.655 1.00 95.19 939 LEU A O 1
ATOM 7280 N N . LEU A 1 940 ? -20.984 6.244 21.042 1.00 95.56 940 LEU A N 1
ATOM 7281 C CA . LEU A 1 940 ? -21.257 7.229 19.987 1.00 95.56 940 LEU A CA 1
ATOM 7282 C C . LEU A 1 940 ? -20.024 7.466 19.098 1.00 95.56 940 LEU A C 1
ATOM 7284 O O . LEU A 1 940 ? -20.117 7.419 17.870 1.00 95.56 940 LEU A O 1
ATOM 7288 N N . ALA A 1 941 ? -18.857 7.660 19.719 1.00 92.00 941 ALA A N 1
ATOM 7289 C CA . ALA A 1 941 ? -17.590 7.848 19.015 1.00 92.00 941 ALA A CA 1
ATOM 7290 C C . ALA A 1 941 ? -17.086 6.586 18.286 1.00 92.00 941 ALA A C 1
ATOM 7292 O O . ALA A 1 941 ? -16.297 6.704 17.349 1.00 92.00 941 ALA A O 1
ATOM 7293 N N . SER A 1 942 ? -17.527 5.392 18.696 1.00 92.31 942 SER A N 1
ATOM 7294 C CA . SER A 1 942 ? -17.088 4.102 18.141 1.00 92.31 942 SER A CA 1
ATOM 7295 C C . SER A 1 942 ? -17.981 3.579 17.013 1.00 92.31 942 SER A C 1
ATOM 7297 O O . SER A 1 942 ? -17.466 2.989 16.059 1.00 92.31 942 SER A O 1
ATOM 7299 N N . LEU A 1 943 ? -19.295 3.822 17.099 1.00 93.81 943 LEU A N 1
ATOM 7300 C CA . LEU A 1 943 ? -20.309 3.417 16.119 1.00 93.81 943 LEU A CA 1
ATOM 7301 C C . LEU A 1 943 ? -20.218 4.231 14.822 1.00 93.81 943 LEU A C 1
ATOM 7303 O O . LEU A 1 943 ? -20.288 3.663 13.731 1.00 93.81 943 LEU A O 1
ATOM 7307 N N . LEU A 1 944 ? -20.018 5.551 14.918 1.00 90.62 944 LEU A N 1
ATOM 7308 C CA . LEU A 1 944 ? -19.984 6.429 13.743 1.00 90.62 944 LEU A CA 1
ATOM 7309 C C . LEU A 1 944 ? -18.897 6.042 12.722 1.00 90.62 944 LEU A C 1
ATOM 7311 O O . LEU A 1 944 ? -19.237 5.891 11.550 1.00 90.62 944 LEU A O 1
ATOM 7315 N N . PRO A 1 945 ? -17.632 5.770 13.100 1.00 86.75 945 PRO A N 1
ATOM 7316 C CA . PRO A 1 945 ? -16.634 5.300 12.142 1.00 86.75 945 PRO A CA 1
ATOM 7317 C C . PRO A 1 945 ? -16.978 3.980 11.435 1.00 86.75 945 PRO A C 1
ATOM 7319 O O . PRO A 1 945 ? -16.427 3.757 10.363 1.00 86.75 945 PRO A O 1
ATOM 7322 N N . PHE A 1 946 ? -17.863 3.129 11.980 1.00 87.00 946 PHE A N 1
ATOM 7323 C CA . PHE A 1 946 ? -18.366 1.937 11.275 1.00 87.00 946 PHE A CA 1
ATOM 7324 C C . PHE A 1 946 ? -19.477 2.264 10.263 1.00 87.00 946 PHE A C 1
ATOM 7326 O O . PHE A 1 946 ? -19.555 1.612 9.227 1.00 87.00 946 PHE A O 1
ATOM 7333 N N . ALA A 1 947 ? -20.283 3.307 10.494 1.00 87.31 947 ALA A N 1
ATOM 7334 C CA . ALA A 1 947 ? -21.385 3.711 9.608 1.00 87.31 947 ALA A CA 1
ATOM 7335 C C . ALA A 1 947 ? -20.951 4.174 8.199 1.00 87.31 947 ALA A C 1
ATOM 7337 O O . ALA A 1 947 ? -21.792 4.303 7.311 1.00 87.31 947 ALA A O 1
ATOM 7338 N N . ARG A 1 948 ? -19.655 4.447 7.992 1.00 81.62 948 ARG A N 1
ATOM 7339 C CA . ARG A 1 948 ? -19.073 4.860 6.701 1.00 81.62 948 ARG A CA 1
ATOM 7340 C C . ARG A 1 948 ? -18.439 3.724 5.888 1.00 81.62 948 ARG A C 1
ATOM 7342 O O . ARG A 1 948 ? -18.073 3.951 4.738 1.00 81.62 948 ARG A O 1
ATOM 7349 N N . TYR A 1 949 ? -18.236 2.535 6.460 1.00 75.00 949 TYR A N 1
ATOM 7350 C CA . TYR A 1 949 ? -17.500 1.472 5.769 1.00 75.00 949 TYR A CA 1
ATOM 7351 C C . TYR A 1 949 ? -18.391 0.672 4.802 1.00 75.00 949 TYR A C 1
ATOM 7353 O O . TYR A 1 949 ? -19.577 0.441 5.034 1.00 75.00 949 TYR A O 1
ATOM 7361 N N . ARG A 1 950 ? -17.795 0.240 3.683 1.00 67.88 950 ARG A N 1
ATOM 7362 C CA . ARG A 1 950 ? -18.453 -0.541 2.614 1.00 67.88 950 ARG A CA 1
ATOM 7363 C C . ARG A 1 950 ? -18.379 -2.059 2.816 1.00 67.88 950 ARG A C 1
ATOM 7365 O O . ARG A 1 950 ? -18.857 -2.808 1.967 1.00 67.88 950 ARG A O 1
ATOM 7372 N N . ASP A 1 951 ? -17.750 -2.516 3.895 1.00 64.31 951 ASP A N 1
ATOM 7373 C CA . ASP A 1 951 ? -17.362 -3.911 4.127 1.00 64.31 951 ASP A CA 1
ATOM 7374 C C . ASP A 1 951 ? -18.542 -4.847 4.421 1.00 64.31 951 ASP A C 1
ATOM 7376 O O . ASP A 1 951 ? -18.472 -6.038 4.107 1.00 64.31 951 ASP A O 1
ATOM 7380 N N . HIS A 1 952 ? -19.649 -4.330 4.965 1.00 68.44 952 HIS A N 1
ATOM 7381 C CA . HIS A 1 952 ? -20.828 -5.158 5.194 1.00 68.44 952 HIS A CA 1
ATOM 7382 C C . HIS A 1 952 ? -21.473 -5.590 3.862 1.00 68.44 952 HIS A C 1
ATOM 7384 O O . HIS A 1 952 ? -21.838 -4.759 3.018 1.00 68.44 952 HIS A O 1
ATOM 7390 N N . LYS A 1 953 ? -21.596 -6.913 3.670 1.00 65.25 953 LYS A N 1
ATOM 7391 C CA . LYS A 1 953 ? -22.026 -7.540 2.405 1.00 65.25 953 LYS A CA 1
ATOM 7392 C C . LYS A 1 953 ? -23.483 -7.256 2.061 1.00 65.25 953 LYS A C 1
ATOM 7394 O O . LYS A 1 953 ? -23.785 -6.928 0.918 1.00 65.25 953 LYS A O 1
ATOM 7399 N N . ASP A 1 954 ? -24.370 -7.364 3.045 1.00 72.75 954 ASP A N 1
ATOM 7400 C CA . ASP A 1 954 ? -25.749 -6.912 2.895 1.00 72.75 954 ASP A CA 1
ATOM 7401 C C . ASP A 1 954 ? -25.806 -5.381 3.015 1.00 72.75 954 ASP A C 1
ATOM 7403 O O . ASP A 1 954 ? -25.326 -4.803 3.994 1.00 72.75 954 ASP A O 1
ATOM 7407 N N . GLN A 1 955 ? -26.398 -4.737 2.008 1.00 71.88 955 GLN A N 1
ATOM 7408 C CA . GLN A 1 955 ? -26.557 -3.287 1.937 1.00 71.88 955 GLN A CA 1
ATOM 7409 C C . GLN A 1 955 ? -27.477 -2.748 3.036 1.00 71.88 955 GLN A C 1
ATOM 7411 O O . GLN A 1 955 ? -27.232 -1.656 3.539 1.00 71.88 955 GLN A O 1
ATOM 7416 N N . VAL A 1 956 ? -28.501 -3.510 3.436 1.00 68.19 956 VAL A N 1
ATOM 7417 C CA . VAL A 1 956 ? -29.530 -3.054 4.383 1.00 68.19 956 VAL A CA 1
ATOM 7418 C C . VAL A 1 956 ? -28.927 -2.819 5.773 1.00 68.19 956 VAL A C 1
ATOM 7420 O O . VAL A 1 956 ? -29.182 -1.804 6.422 1.00 68.19 956 VAL A O 1
ATOM 7423 N N . ASN A 1 957 ? -28.048 -3.726 6.198 1.00 78.50 957 ASN A N 1
ATOM 7424 C CA . ASN A 1 957 ? -27.336 -3.666 7.475 1.00 78.50 957 ASN A CA 1
ATOM 7425 C C . ASN A 1 957 ? -26.246 -2.576 7.561 1.00 78.50 957 ASN A C 1
ATOM 7427 O O . ASN A 1 957 ? -25.833 -2.234 8.668 1.00 78.50 957 ASN A O 1
ATOM 7431 N N . ARG A 1 958 ? -25.841 -1.935 6.449 1.00 84.56 958 ARG A N 1
ATOM 7432 C CA . ARG A 1 958 ? -24.863 -0.819 6.466 1.00 84.56 958 ARG A CA 1
ATOM 7433 C C . ARG A 1 958 ? -25.340 0.398 7.256 1.00 84.56 958 ARG A C 1
ATOM 7435 O O . ARG A 1 958 ? -24.525 1.166 7.756 1.00 84.56 958 ARG A O 1
ATOM 7442 N N . HIS A 1 959 ? -26.654 0.582 7.384 1.00 87.56 959 HIS A N 1
ATOM 7443 C CA . HIS A 1 959 ? -27.237 1.712 8.110 1.00 87.56 959 HIS A CA 1
ATOM 7444 C C . HIS A 1 959 ? -27.363 1.480 9.623 1.00 87.56 959 HIS A C 1
ATOM 7446 O O . HIS A 1 959 ? -27.524 2.449 10.366 1.00 87.56 959 HIS A O 1
ATOM 7452 N N . LEU A 1 960 ? -27.256 0.234 10.105 1.00 88.94 960 LEU A N 1
ATOM 7453 C CA . LEU A 1 960 ? -27.409 -0.094 11.529 1.00 88.94 960 LEU A CA 1
ATOM 7454 C C . LEU A 1 960 ? -26.456 0.689 12.459 1.00 88.94 960 LEU A C 1
ATOM 7456 O O . LEU A 1 960 ? -26.951 1.226 13.451 1.00 88.94 960 LEU A O 1
ATOM 7460 N N . PRO A 1 961 ? -25.145 0.852 12.176 1.00 91.88 961 PRO A N 1
ATOM 7461 C CA . PRO A 1 961 ? -24.248 1.561 13.092 1.00 91.88 961 PRO A CA 1
ATOM 7462 C C . PRO A 1 961 ? -24.636 3.039 13.244 1.00 91.88 961 PRO A C 1
ATOM 7464 O O . PRO A 1 961 ? -24.500 3.611 14.322 1.00 91.88 961 PRO A O 1
ATOM 7467 N N . PHE A 1 962 ? -25.183 3.647 12.183 1.00 92.69 962 PHE A N 1
ATOM 7468 C CA . PHE A 1 962 ? -25.692 5.020 12.207 1.00 92.69 962 PHE A CA 1
ATOM 7469 C C . PHE A 1 962 ? -26.966 5.146 13.051 1.00 92.69 962 PHE A C 1
ATOM 7471 O O . PHE A 1 962 ? -27.112 6.092 13.822 1.00 92.69 962 PHE A O 1
ATOM 7478 N N . LEU A 1 963 ? -27.877 4.177 12.927 1.00 91.62 963 LEU A N 1
ATOM 7479 C CA . LEU A 1 963 ? -29.123 4.127 13.692 1.00 91.62 963 LEU A CA 1
ATOM 7480 C C . LEU A 1 963 ? -28.868 3.887 15.191 1.00 91.62 963 LEU A C 1
ATOM 7482 O O . LEU A 1 963 ? -29.455 4.580 16.019 1.00 91.62 963 LEU A O 1
ATOM 7486 N N . LEU A 1 964 ? -27.932 2.997 15.545 1.00 93.50 964 LEU A N 1
ATOM 7487 C CA . LEU A 1 964 ? -27.497 2.799 16.934 1.00 93.50 964 LEU A CA 1
ATOM 7488 C C . LEU A 1 964 ? -26.782 4.044 17.486 1.00 93.50 964 LEU A C 1
ATOM 7490 O O . LEU A 1 964 ? -27.038 4.439 18.620 1.00 93.50 964 LEU A O 1
ATOM 7494 N N . ALA A 1 965 ? -25.935 4.709 16.688 1.00 95.50 965 ALA A N 1
ATOM 7495 C CA . ALA A 1 965 ? -25.306 5.970 17.088 1.00 95.50 965 ALA A CA 1
ATOM 7496 C C . ALA A 1 965 ? -26.348 7.068 17.358 1.00 95.50 965 ALA A C 1
ATOM 7498 O O . ALA A 1 965 ? -26.198 7.841 18.303 1.00 95.50 965 ALA A O 1
ATOM 7499 N N . ALA A 1 966 ? -27.419 7.120 16.561 1.00 94.94 966 ALA A N 1
ATOM 7500 C CA . ALA A 1 966 ? -28.531 8.039 16.765 1.00 94.94 966 ALA A CA 1
ATOM 7501 C C . ALA A 1 966 ? -29.311 7.732 18.053 1.00 94.94 966 ALA A C 1
ATOM 7503 O O . ALA A 1 966 ? -29.585 8.648 18.823 1.00 94.94 966 ALA A O 1
ATOM 7504 N N . ASP A 1 967 ? -29.601 6.456 18.330 1.00 94.06 967 ASP A N 1
ATOM 7505 C CA . ASP A 1 967 ? -30.238 6.036 19.584 1.00 94.06 967 ASP A CA 1
ATOM 7506 C C . ASP A 1 967 ? -29.377 6.395 20.821 1.00 94.06 967 ASP A C 1
ATOM 7508 O O . ASP A 1 967 ? -29.922 6.854 21.823 1.00 94.06 967 ASP A O 1
ATOM 7512 N N . VAL A 1 968 ? -28.040 6.287 20.752 1.00 95.69 968 VAL A N 1
ATOM 7513 C CA . VAL A 1 968 ? -27.126 6.755 21.824 1.00 95.69 968 VAL A CA 1
ATOM 7514 C C . VAL A 1 968 ? -27.130 8.283 21.957 1.00 95.69 968 VAL A C 1
ATOM 7516 O O . VAL A 1 968 ? -27.198 8.808 23.069 1.00 95.69 968 VAL A O 1
ATOM 7519 N N . ALA A 1 969 ? -27.063 9.009 20.837 1.00 95.81 969 ALA A N 1
ATOM 7520 C CA . ALA A 1 969 ? -27.087 10.472 20.822 1.00 95.81 969 ALA A CA 1
ATOM 7521 C C . ALA A 1 969 ? -28.387 11.037 21.417 1.00 95.81 969 ALA A C 1
ATOM 7523 O O . ALA A 1 969 ? -28.368 12.080 22.069 1.00 95.81 969 ALA A O 1
ATOM 7524 N N . ASP A 1 970 ? -29.505 10.340 21.214 1.00 95.00 970 ASP A N 1
ATOM 7525 C CA . ASP A 1 970 ? -30.809 10.709 21.758 1.00 95.00 970 ASP A CA 1
ATOM 7526 C C . ASP A 1 970 ? -30.860 10.550 23.278 1.00 95.00 970 ASP A C 1
ATOM 7528 O O . ASP A 1 970 ? -31.293 11.472 23.958 1.00 95.00 970 ASP A O 1
ATOM 7532 N N . VAL A 1 971 ? -30.328 9.448 23.820 1.00 92.88 971 VAL A N 1
ATOM 7533 C CA . VAL A 1 971 ? -30.252 9.207 25.274 1.00 92.88 971 VAL A CA 1
ATOM 7534 C C . VAL A 1 971 ? -29.359 10.232 25.979 1.00 92.88 971 VAL A C 1
ATOM 7536 O O . VAL A 1 971 ? -29.747 10.775 27.012 1.00 92.88 971 VAL A O 1
ATOM 7539 N N . LEU A 1 972 ? -28.197 10.566 25.406 1.00 92.94 972 LEU A N 1
ATOM 7540 C CA . LEU A 1 972 ? -27.316 11.614 25.942 1.00 92.94 972 LEU A CA 1
ATOM 7541 C C . LEU A 1 972 ? -28.027 12.977 26.017 1.00 92.94 972 LEU A C 1
ATOM 7543 O O . LEU A 1 972 ? -27.904 13.699 27.008 1.00 92.94 972 LEU A O 1
ATOM 7547 N N . VAL A 1 973 ? -28.803 13.317 24.985 1.00 93.19 973 VAL A N 1
ATOM 7548 C CA . VAL A 1 973 ? -29.582 14.560 24.927 1.00 93.19 973 VAL A CA 1
ATOM 7549 C C . VAL A 1 973 ? -30.798 14.519 25.859 1.00 93.19 973 VAL A C 1
ATOM 7551 O O . VAL A 1 973 ? -31.066 15.517 26.520 1.00 93.19 973 VAL A O 1
ATOM 7554 N N . GLU A 1 974 ? -31.494 13.388 25.986 1.00 90.88 974 GLU A N 1
ATOM 7555 C CA . GLU A 1 974 ? -32.599 13.202 26.939 1.00 90.88 974 GLU A CA 1
ATOM 7556 C C . GLU A 1 974 ? -32.143 13.330 28.393 1.00 90.88 974 GLU A C 1
ATOM 7558 O O . GLU A 1 974 ? -32.820 13.987 29.181 1.00 90.88 974 GLU A O 1
ATOM 7563 N N . HIS A 1 975 ? -30.991 12.757 28.755 1.00 86.50 975 HIS A N 1
ATOM 7564 C CA . HIS A 1 975 ? -30.421 12.898 30.096 1.00 86.50 975 HIS A CA 1
ATOM 7565 C C . HIS A 1 975 ? -30.099 14.364 30.418 1.00 86.50 975 HIS A C 1
ATOM 7567 O O . HIS A 1 975 ? -30.475 14.864 31.482 1.00 86.50 975 HIS A O 1
ATOM 7573 N N . ALA A 1 976 ? -29.483 15.084 29.476 1.00 87.31 976 ALA A N 1
ATOM 7574 C CA . ALA A 1 976 ? -29.186 16.501 29.644 1.00 87.31 976 ALA A CA 1
ATOM 7575 C C . ALA A 1 976 ? -30.452 17.383 29.648 1.00 87.31 976 ALA A C 1
ATOM 7577 O O . ALA A 1 976 ? -30.552 18.303 30.457 1.00 87.31 976 ALA A O 1
ATOM 7578 N N . GLU A 1 977 ? -31.455 17.132 28.803 1.00 87.62 977 GLU A N 1
ATOM 7579 C CA . GLU A 1 977 ? -32.703 17.911 28.809 1.00 87.62 977 GLU A CA 1
ATOM 7580 C C . GLU A 1 977 ? -33.563 17.606 30.048 1.00 87.62 977 GLU A C 1
ATOM 7582 O O . GLU A 1 977 ? -34.022 18.541 30.705 1.00 87.62 977 GLU A O 1
ATOM 7587 N N . GLY A 1 978 ? -33.701 16.337 30.445 1.00 74.00 978 GLY A N 1
ATOM 7588 C CA . GLY A 1 978 ? -34.477 15.912 31.616 1.00 74.00 978 GLY A CA 1
ATOM 7589 C C . GLY A 1 978 ? -33.971 16.489 32.942 1.00 74.00 978 GLY A C 1
ATOM 7590 O O . GLY A 1 978 ? -34.776 16.808 33.824 1.00 74.00 978 GLY A O 1
ATOM 7591 N N . ALA A 1 979 ? -32.662 16.735 33.059 1.00 58.53 979 ALA A N 1
ATOM 7592 C CA . ALA A 1 979 ? -32.073 17.421 34.209 1.00 58.53 979 ALA A CA 1
ATOM 7593 C C . ALA A 1 979 ? -32.629 18.848 34.429 1.00 58.53 979 ALA A C 1
ATOM 7595 O O . ALA A 1 979 ? -32.669 19.304 35.568 1.00 58.53 979 ALA A O 1
ATOM 7596 N N . ALA A 1 980 ? -33.121 19.536 33.386 1.00 53.97 980 ALA A N 1
ATOM 7597 C CA . ALA A 1 980 ? -33.733 20.869 33.522 1.00 53.97 980 ALA A CA 1
ATOM 7598 C C . ALA A 1 980 ? -35.111 20.841 34.207 1.00 53.97 980 ALA A C 1
ATOM 7600 O O . ALA A 1 980 ? -35.567 21.856 34.725 1.00 53.97 980 ALA A O 1
ATOM 7601 N N . SER A 1 981 ? -35.793 19.692 34.198 1.00 44.16 981 SER A N 1
ATOM 7602 C CA . SER A 1 981 ? -37.115 19.519 34.819 1.00 44.16 981 SER A CA 1
ATOM 7603 C C . SER A 1 981 ? -37.071 19.040 36.278 1.00 44.16 981 SER A C 1
ATOM 7605 O O . SER A 1 981 ? -38.126 18.835 36.876 1.00 44.16 981 SER A O 1
ATOM 7607 N N . GLY A 1 982 ? -35.873 18.858 36.850 1.00 41.94 982 GLY A N 1
ATOM 7608 C CA . GLY A 1 982 ? -35.664 18.347 38.212 1.00 41.94 982 GLY A CA 1
ATOM 7609 C C . GLY A 1 982 ? -35.001 19.318 39.198 1.00 41.94 982 GLY A C 1
ATOM 7610 O O . GLY A 1 982 ? -34.698 18.894 40.313 1.00 41.94 982 GLY A O 1
ATOM 7611 N N . SER A 1 983 ? -34.751 20.572 38.798 1.00 32.66 983 SER A N 1
ATOM 7612 C CA . SER A 1 983 ? -34.029 21.602 39.571 1.00 32.66 983 SER A CA 1
ATOM 7613 C C . SER A 1 983 ? -34.932 22.724 40.084 1.00 32.66 983 SER A C 1
ATOM 7615 O O . SER A 1 983 ? -35.560 23.373 39.217 1.00 32.66 983 SER A O 1
#

Foldseek 3Di:
DQDQCDLVNLVVLLVLLVVLLVVVCVVDVPCCVQSVQLVVLSVVQVVCSVVVPVDRQLLSSLVNLQSSLVVCVPPPLVSSLVSLVSSLSRLSSVDDPVCVCVVVNVVSVVSNVVSDDDDDDDDDDDDDDDDDDDDDDDDDDDDDDDDDDDDDDDDDDDDDDDDDDDDDDDDDDDDDDDDDDDDDDDDDDDDDDDDDDDDDDDDDDPDPPPDDDPQDPQDDPVVLLVVQLPDAFDLVVVLVLLVVLLVVVQVLCCVFPVVLCVVVNVVSVVLSVCLSVSNPSGHDPPLPLVVLLVSLVSLVSNLVVVLVCVLVVNDDDDLSVSLSSLSSSLSSLSVSCVVVVVSVLSNLLSVLSSLLSVLSVCLQPQLCLSNNLSSLLSSLRSCLPPPDPVSCVVVVVSLLSNLLSLLSCCQQAFFPHDRSNCPQVDPLQADPVDPRRGFRSSLNNLSNLLVCLVVPQRLLRSLLSLCSSQSVDLSSSLVSLCSNLVDDDPTPPPDDPVSSVVSSVSSNVSNVVLSVLLVLAAADEDPPDPPDDDDDQWDFQDPPQFTDTQGPSNVSSQCSQAPRDPNYKYWHNDAQPPDNWRKIFIAGPWATWWIKTKAFPLLLVLLQVLCVVPVVPQFDCVQAFVDKDWHSRWGAGPRPRTIITIIITTDDDGRPKDKHQLLVLLLPAFLVLCLVCLLVLVCSVQVRFLVFKDKDWWFQLVQFLLLAAPPDPDPPQDPPRHNVVLLQLQQDPLNCVLWVHNRGDDLQDQACLVSLVHTCLVVFPLCVPPPRRGFGQLNVLSCVSNVNYDDDDPCPLLNCCCDPPQQQHRGRDIFIKTFDLQQAERRQKIFIDDHSHHTDIHGHSSSRTDTHGSLQNLLLHLLRLLQPSDDDDPVLSVLLCCQLLCLLPDPHVQQGDDDPPHDRSSSSSVSNSNSSSVVVQVSADPVGGDRSSNNLVSNLSNLSVQLSDPSDPDSSSSCVSSSSSSSSSRSSSCVSVVVVVVD

Secondary structure (DSSP, 8-state):
-PPP--HHHHHHHHHHHHHHHHHHHHH-GGGHHHHHHHHHHHHHHHHHHHTT-S---THHHHHHHHHHHHHHTTT-HHHHHHHHHHHHHHHHTT--TT-TTHHHHHHHHHHHHHT-PPPPPP------------------------------------------------------------------------------PPP----S-TT---------HHHHHHHHTSS---HHHHHHHHHHHHHHHHHHHHHH-HHHHTTTHHHHHHHHHHHHHHTTTPPP-TT-HHHHHHHHHHHHHHHHHHHHHHTTT-----HHHHHHHHHHHHHHHHHHHHH-GGGHHHHHHHHHHHHHHHHHHHTT-GGGHHHHHHHHHHHHHHHHHH--HHHHTTSTHHHHHHHHHHHHHHHHHSSSPPPGGGGGG-TTTB-TTSSSSBPPGGGHHHHHHHHTTT-GGGHHHHHHHHHHHTTT-HHHHHHHHHHHHSS--TTT--S-HHHHHHHHHHHHHHHHHHHHHHHH-EEEPPTT-SS-----SEEE--SSS---EEEHHHHHHHHHHHS--TT--EEE-SPPTT-SS-EEEEE-SSSEEEEEEEEEHHHHHHHHHHIIIIIIHHS-GGGS-SEEEEEEEEEE-TTT--EEEEEEEE----TT---EEHHHHHHHS-HHHHHHHHHHHHHHHHHHHHTT-EE--SBGGGT-GGG--TTS---TT-TT-SHHHHHHGGGSHHHHHHHT-TT------SBTHHHHHTSHHHHSTTT-STTGGGSBPHHHHHHHHTT-S---TT-HHHHHHHHH-TTT-SBS---EEEEE-SS--TTSEEEES-TTSPPEEEE--GGG-EEEETHHHHHHHHHHHHHHS----HHHHHHHHHHHHHHHHSTTSSSPPPPTTS-HHHHHHHHHHHHHHHHHHTT-BTTBPPPHHHHHHHHHHHHGGGTT-S--SSSGGGGHHHHHHHHHHHHHHHHHHHGGG--

pLDDT: mean 76.91, std 19.84, range [21.56, 96.5]

Sequence (983 aa):
MTGDVTREVLQHSADTLERALDDALQAMPSREAHLRKAREGLLRTREQLANGYPYVPGYRIANGASTVAEYYMRTDVARARELLELAVLLLESERNDDGRYTPTIEKCQERLEQLGPVPAPTAGTGPAPGPGASSGPASAGQLPQQAPAPGGGDSRAVTVSAAAAAVAPATASENGATSTAAAAADAGGGVAVSVAAGGETATVGVAASRFLPQMNPTRDWDTLLEEWRSGEPDEDTVRQLAAELGARITELFGRHASIPSESLLPVLDEDLQELPGLLAFVSVPGDDAQALHQRAKDARSNCRSEMLSYAKGNTVVDVRALRRHWLASALWNYAVEGHWHSSGYQTLADILGYLQLIQISYRYHEAKREQLLDVTETAVLLALGELRDPELNRVPYVYGWLRHAIGIHLLVGGPDPTAPKELRFNELIQDPRFADRHIYAEYWAARVLNRWTEENQHRSSVALTLLKLSGWKADRLDRLLDLLYSSTGSYGDTETPEERQEALAFWRKASRDMLATIRMVRVARNPWDSGAATTADLLSMGDQGASVQVSNRLLQGIAAELAPGPQGTMVQGALFAGRPVPTFLALDSFGPVGVLKIDEVAKVRREKENFDRFAEAYLRPVYRASKCVVGSTTVANSSNGDLYQGIFTSYVFRHRDEPKTLRDWVRTADPDALQSVIKEVFMDALGPWLSQAQRTIGDLRGEYPALRPAAFELTSYAPGKNAESELEHFRLPEVADIFGIDGGLPWRHRRLGHLLKNSALGSSPFAAAPGYESVTNPLWLVAHMAEIGERDAGTSDLFERLLYDRQYGVTTASYLTCVCHGDLHGENVLASGPDGRRPDLYVIDFETTHQGHICKDFARLESALWSRTFSWNHEQLLQVRSWFVGSLRGTAMWEPDIPADVDPDVRRVLLCIAELRAILKGCEQKNWPFGEAEYQWALLASLLPFARYRDHKDQVNRHLPFLLAADVADVLVEHAEGAASGS

Radius of gyration: 39.63 Å; chains: 1; bounding box: 119×104×103 Å